Protein AF-0000000085040809 (afdb_homodimer)

Structure (mmCIF, N/CA/C/O backbone):
data_AF-0000000085040809-model_v1
#
loop_
_entity.id
_entity.type
_entity.pdbx_description
1 polymer Patatin
#
loop_
_atom_site.group_PDB
_atom_site.id
_atom_site.type_symbol
_atom_site.label_atom_id
_atom_site.label_alt_id
_atom_site.label_comp_id
_atom_site.label_asym_id
_atom_site.label_entity_id
_atom_site.label_seq_id
_atom_site.pdbx_PDB_ins_code
_atom_site.Cartn_x
_atom_site.Cartn_y
_atom_site.Cartn_z
_atom_site.occupancy
_atom_site.B_iso_or_equiv
_atom_site.auth_seq_id
_atom_site.auth_comp_id
_atom_site.auth_asym_id
_atom_site.auth_atom_id
_atom_site.pdbx_PDB_model_num
ATOM 1 N N . MET A 1 1 ? 14.812 23.672 21.594 1 83.62 1 MET A N 1
ATOM 2 C CA . MET A 1 1 ? 14.898 22.781 20.453 1 83.62 1 MET A CA 1
ATOM 3 C C . MET A 1 1 ? 14.07 21.516 20.688 1 83.62 1 MET A C 1
ATOM 5 O O . MET A 1 1 ? 14.086 20.953 21.781 1 83.62 1 MET A O 1
ATOM 9 N N . LEU A 1 2 ? 13.367 21.141 19.641 1 93.06 2 LEU A N 1
ATOM 10 C CA . LEU A 1 2 ? 12.453 20 19.75 1 93.06 2 LEU A CA 1
ATOM 11 C C . LEU A 1 2 ? 13.219 18.688 19.828 1 93.06 2 LEU A C 1
ATOM 13 O O . LEU A 1 2 ? 12.719 17.703 20.375 1 93.06 2 LEU A O 1
ATOM 17 N N . VAL A 1 3 ? 14.445 18.719 19.234 1 92.88 3 VAL A N 1
ATOM 18 C CA . VAL A 1 3 ? 15.234 17.5 19.172 1 92.88 3 VAL A CA 1
ATOM 19 C C . VAL A 1 3 ? 16.484 17.641 20.031 1 92.88 3 VAL A C 1
ATOM 21 O O . VAL A 1 3 ? 17.141 18.703 20 1 92.88 3 VAL A O 1
ATOM 24 N N . THR A 1 4 ? 16.719 16.609 20.812 1 86.19 4 THR A N 1
ATOM 25 C CA . THR A 1 4 ? 17.891 16.656 21.688 1 86.19 4 THR A CA 1
ATOM 26 C C . THR A 1 4 ? 18.625 15.312 21.688 1 86.19 4 THR A C 1
ATOM 28 O O . THR A 1 4 ? 18 14.273 21.453 1 86.19 4 THR A O 1
ATOM 31 N N . LYS A 1 5 ? 19.859 15.273 22 1 83.19 5 LYS A N 1
ATOM 32 C CA . LYS A 1 5 ? 20.672 14.055 22.078 1 83.19 5 LYS A CA 1
ATOM 33 C C . LYS A 1 5 ? 20.547 13.414 23.469 1 83.19 5 LYS A C 1
ATOM 35 O O . LYS A 1 5 ? 20.781 12.219 23.625 1 83.19 5 LYS A O 1
ATOM 40 N N . GLN A 1 6 ? 20.141 14.203 24.375 1 75.38 6 GLN A N 1
ATOM 41 C CA . GLN A 1 6 ? 20.172 13.734 25.766 1 75.38 6 GLN A CA 1
ATOM 42 C C . GLN A 1 6 ? 18.781 13.32 26.234 1 75.38 6 GLN A C 1
ATOM 44 O O . GLN A 1 6 ? 17.844 14.117 26.172 1 75.38 6 GLN A O 1
ATOM 49 N N . ALA A 1 7 ? 18.766 12 26.516 1 69.94 7 ALA A N 1
ATOM 50 C CA . ALA A 1 7 ? 17.516 11.516 27.094 1 69.94 7 ALA A CA 1
ATOM 51 C C . ALA A 1 7 ? 17.453 11.828 28.594 1 69.94 7 ALA A C 1
ATOM 53 O O . ALA A 1 7 ? 18.484 11.906 29.266 1 69.94 7 ALA A O 1
ATOM 54 N N . SER A 1 8 ? 16.266 12.289 28.953 1 70.12 8 SER A N 1
ATOM 55 C CA . SER A 1 8 ? 16.094 12.5 30.375 1 70.12 8 SER A CA 1
ATOM 56 C C . SER A 1 8 ? 15.891 11.18 31.109 1 70.12 8 SER A C 1
ATOM 58 O O . SER A 1 8 ? 15.211 10.281 30.625 1 70.12 8 SER A O 1
ATOM 60 N N . LYS A 1 9 ? 16.562 10.977 32.281 1 67.88 9 LYS A N 1
ATOM 61 C CA . LYS A 1 9 ? 16.438 9.758 33.062 1 67.88 9 LYS A CA 1
ATOM 62 C C . LYS A 1 9 ? 15.078 9.672 33.75 1 67.88 9 LYS A C 1
ATOM 64 O O . LYS A 1 9 ? 14.594 8.578 34.062 1 67.88 9 LYS A O 1
ATOM 69 N N . ASP A 1 10 ? 14.438 10.82 33.875 1 78.06 10 ASP A N 1
ATOM 70 C CA . ASP A 1 10 ? 13.227 10.828 34.688 1 78.06 10 ASP A CA 1
ATOM 71 C C . ASP A 1 10 ? 11.977 10.844 33.812 1 78.06 10 ASP A C 1
ATOM 73 O O . ASP A 1 10 ? 10.867 10.656 34.312 1 78.06 10 ASP A O 1
ATOM 77 N N . GLN A 1 11 ? 12.148 11.109 32.625 1 82.69 11 GLN A N 1
ATOM 78 C CA . GLN A 1 11 ? 11.016 11.18 31.719 1 82.69 11 GLN A CA 1
ATOM 79 C C . GLN A 1 11 ? 11.078 10.07 30.672 1 82.69 11 GLN A C 1
ATOM 81 O O . GLN A 1 11 ? 12.156 9.547 30.375 1 82.69 11 GLN A O 1
ATOM 86 N N . PRO A 1 12 ? 9.938 9.648 30.25 1 88.62 12 PRO A N 1
ATOM 87 C CA . PRO A 1 12 ? 9.961 8.664 29.156 1 88.62 12 PRO A CA 1
ATOM 88 C C . PRO A 1 12 ? 10.703 9.172 27.922 1 88.62 12 PRO A C 1
ATOM 90 O O . PRO A 1 12 ? 10.664 10.367 27.625 1 88.62 12 PRO A O 1
ATOM 93 N N . ASN A 1 13 ? 11.359 8.219 27.312 1 92.81 13 ASN A N 1
ATOM 94 C CA . ASN A 1 13 ? 11.961 8.562 26.031 1 92.81 13 ASN 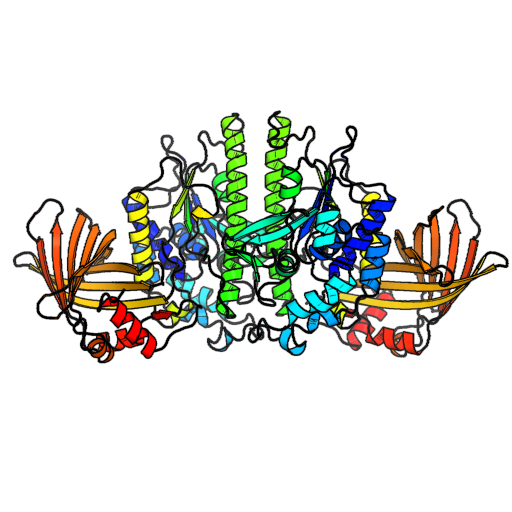A CA 1
ATOM 95 C C . ASN A 1 13 ? 10.906 8.867 24.969 1 92.81 13 ASN A C 1
ATOM 97 O O . ASN A 1 13 ? 10.062 8.023 24.672 1 92.81 13 ASN A O 1
ATOM 101 N N . ARG A 1 14 ? 10.953 10.094 24.453 1 96.5 14 ARG A N 1
ATOM 102 C CA . ARG A 1 14 ? 9.945 10.523 23.5 1 96.5 14 ARG A CA 1
ATOM 103 C C . ARG A 1 14 ? 10.516 10.555 22.078 1 96.5 14 ARG A C 1
ATOM 105 O O . ARG A 1 14 ? 11.68 10.914 21.875 1 96.5 14 ARG A O 1
ATOM 112 N N . ALA A 1 15 ? 9.695 10.109 21.188 1 98 15 ALA A N 1
ATOM 113 C CA . ALA A 1 15 ? 10.055 10.203 19.781 1 98 15 ALA A CA 1
ATOM 114 C C . ALA A 1 15 ? 9 10.969 18.984 1 98 15 ALA A C 1
ATOM 116 O O . ALA A 1 15 ? 7.809 10.883 19.297 1 98 15 ALA A O 1
ATOM 117 N N . LEU A 1 16 ? 9.445 11.75 18 1 98.75 16 LEU A N 1
ATOM 118 C CA . LEU A 1 16 ? 8.578 12.484 17.094 1 98.75 16 LEU A CA 1
ATOM 119 C C . LEU A 1 16 ? 8.555 11.82 15.719 1 98.75 16 LEU A C 1
ATOM 121 O O . LEU A 1 16 ? 9.594 11.672 15.078 1 98.75 16 LEU A O 1
ATOM 125 N N . ILE A 1 17 ? 7.402 11.375 15.312 1 98.88 17 ILE A N 1
ATOM 126 C CA . ILE A 1 17 ? 7.242 10.734 14.008 1 98.88 17 ILE A CA 1
ATOM 127 C C . ILE A 1 17 ? 6.535 11.688 13.047 1 98.88 17 ILE A C 1
ATOM 129 O O . ILE A 1 17 ? 5.379 12.047 13.266 1 98.88 17 ILE A O 1
ATOM 133 N N . LEU A 1 18 ? 7.25 12.094 12.047 1 98.81 18 LEU A N 1
ATOM 134 C CA . LEU A 1 18 ? 6.723 12.969 11.008 1 98.81 18 LEU A CA 1
ATOM 135 C C . LEU A 1 18 ? 6.301 12.156 9.781 1 98.81 18 LEU A C 1
ATOM 137 O O . LEU A 1 18 ? 7.121 11.891 8.898 1 98.81 18 LEU A O 1
ATOM 141 N N . ALA A 1 19 ? 5.004 11.82 9.711 1 98.56 19 ALA A N 1
ATOM 142 C CA . ALA A 1 19 ? 4.449 11.016 8.625 1 98.56 19 ALA A CA 1
ATOM 143 C C . ALA A 1 19 ? 4.465 11.781 7.305 1 98.56 19 ALA A C 1
ATOM 145 O O . ALA A 1 19 ? 4.648 13 7.289 1 98.56 19 ALA A O 1
ATOM 146 N N . GLY A 1 20 ? 4.277 11.031 6.238 1 96.5 20 GLY A N 1
ATOM 147 C CA . GLY A 1 20 ? 4.156 11.68 4.941 1 96.5 20 GLY A CA 1
ATOM 148 C C . GLY A 1 20 ? 2.893 12.508 4.809 1 96.5 20 GLY A C 1
ATOM 149 O O . GLY A 1 20 ? 2.109 12.609 5.754 1 96.5 20 GLY A O 1
ATOM 150 N N . GLY A 1 21 ? 2.771 13.148 3.658 1 92.75 21 GLY A N 1
ATOM 151 C CA . GLY A 1 21 ? 1.613 13.992 3.414 1 92.75 21 GLY A CA 1
ATOM 152 C C . GLY A 1 21 ? 1.82 14.977 2.277 1 92.75 21 GLY A C 1
ATOM 153 O O . GLY A 1 21 ? 1.081 15.953 2.152 1 92.75 21 GLY A O 1
ATOM 154 N N . GLY A 1 22 ? 2.766 14.703 1.504 1 89 22 GLY A N 1
ATOM 155 C CA . GLY A 1 22 ? 3.031 15.625 0.409 1 89 22 GLY A CA 1
ATOM 156 C C . GLY A 1 22 ? 3.467 17 0.877 1 89 22 GLY A C 1
ATOM 157 O O . GLY A 1 22 ? 4.27 17.125 1.806 1 89 22 GLY A O 1
ATOM 158 N N . MET A 1 23 ? 2.969 17.984 0.225 1 89.12 23 MET A N 1
ATOM 159 C CA . MET A 1 23 ? 3.354 19.359 0.549 1 89.12 23 MET A CA 1
ATOM 160 C C . MET A 1 23 ? 2.52 19.891 1.704 1 89.12 23 MET A C 1
ATOM 162 O O . MET A 1 23 ? 2.873 20.906 2.312 1 89.12 23 MET A O 1
ATOM 166 N N . ARG A 1 24 ? 1.531 19.266 2.006 1 93.19 24 ARG A N 1
ATOM 167 C CA . ARG A 1 24 ? 0.658 19.766 3.061 1 93.19 24 ARG A CA 1
ATOM 168 C C . ARG A 1 24 ? 1.264 19.531 4.438 1 93.19 24 ARG A C 1
ATOM 170 O O . ARG A 1 24 ? 0.654 19.859 5.457 1 93.19 24 ARG A O 1
ATOM 177 N N . VAL A 1 25 ? 2.512 19.047 4.457 1 96.88 25 VAL A N 1
ATOM 178 C CA . VAL A 1 25 ? 3.186 18.766 5.723 1 96.88 25 VAL A CA 1
ATOM 179 C C . VAL A 1 25 ? 3.639 20.078 6.355 1 96.88 25 VAL A C 1
ATOM 181 O O . VAL A 1 25 ? 4.195 20.094 7.457 1 96.88 25 VAL A O 1
ATOM 184 N N . ALA A 1 26 ? 3.385 21.25 5.695 1 97.94 26 ALA A N 1
ATOM 185 C CA . ALA A 1 26 ? 3.477 22.516 6.422 1 97.94 26 ALA A CA 1
ATOM 186 C C . ALA A 1 26 ? 2.637 22.469 7.695 1 97.94 26 ALA A C 1
ATOM 188 O O . ALA A 1 26 ? 2.99 23.094 8.695 1 97.94 26 ALA A O 1
ATOM 189 N N . TYR A 1 27 ? 1.578 21.719 7.648 1 98.62 27 TYR A N 1
ATOM 190 C CA . TYR A 1 27 ? 0.715 21.422 8.789 1 98.62 27 TYR A CA 1
ATOM 191 C C . TYR A 1 27 ? 1.533 20.969 9.984 1 98.62 27 TYR A C 1
ATOM 193 O O . TYR A 1 27 ? 1.282 21.391 11.117 1 98.62 27 TYR A O 1
ATOM 201 N N . GLN A 1 28 ? 2.531 20.156 9.789 1 98.81 28 GLN A N 1
ATOM 202 C CA . GLN A 1 28 ? 3.346 19.562 10.844 1 98.81 28 GLN A CA 1
ATOM 203 C C . GLN A 1 28 ? 4.125 20.641 11.602 1 98.81 28 GLN A C 1
ATOM 205 O O . GLN A 1 28 ? 4.355 20.516 12.805 1 98.81 28 GLN A O 1
ATOM 210 N N . SER A 1 29 ? 4.504 21.688 10.891 1 98.5 29 SER A N 1
ATOM 211 C CA . SER A 1 29 ? 5.289 22.734 11.547 1 98.5 29 SER A CA 1
ATOM 212 C C . SER A 1 29 ? 4.457 23.484 12.57 1 98.5 29 SER A C 1
ATOM 214 O O . SER A 1 29 ? 4.977 23.906 13.609 1 98.5 29 SER A O 1
ATOM 216 N N . GLY A 1 30 ? 3.164 23.656 12.266 1 98.62 30 GLY A N 1
ATOM 217 C CA . GLY A 1 30 ? 2.283 24.219 13.273 1 98.62 30 GLY A CA 1
ATOM 218 C C . GLY A 1 30 ? 2.139 23.328 14.5 1 98.62 30 GLY A C 1
ATOM 219 O O . GLY A 1 30 ? 2.145 23.828 15.633 1 98.62 30 GLY A O 1
ATOM 220 N N . VAL A 1 31 ? 2.018 22.047 14.273 1 98.81 31 VAL A N 1
ATOM 221 C CA . VAL A 1 31 ? 1.93 21.094 15.375 1 98.81 31 VAL A CA 1
ATOM 222 C C . VAL A 1 31 ? 3.205 21.156 16.203 1 98.81 31 VAL A C 1
ATOM 224 O O . VAL A 1 31 ? 3.145 21.188 17.438 1 98.81 31 VAL A O 1
ATOM 227 N N . MET A 1 32 ? 4.328 21.203 15.539 1 98.75 32 MET A N 1
ATOM 228 C CA . MET A 1 32 ? 5.621 21.234 16.219 1 98.75 32 MET A CA 1
ATOM 229 C C . MET A 1 32 ? 5.77 22.484 17.062 1 98.75 32 MET A C 1
ATOM 231 O O . MET A 1 32 ? 6.355 22.438 18.156 1 98.75 32 MET A O 1
ATOM 235 N N . LYS A 1 33 ? 5.281 23.594 16.578 1 97.69 33 LYS A N 1
ATOM 236 C CA . LYS A 1 33 ? 5.324 24.828 17.359 1 97.69 33 LYS A CA 1
ATOM 237 C C . LYS A 1 33 ? 4.566 24.672 18.672 1 97.69 33 LYS A C 1
ATOM 239 O O . LYS A 1 33 ? 5.059 25.078 19.719 1 97.69 33 LYS A O 1
ATOM 244 N N . ALA A 1 34 ? 3.377 24.125 18.578 1 97.75 34 ALA A N 1
ATOM 245 C CA . ALA A 1 34 ? 2.594 23.891 19.781 1 97.75 34 ALA A CA 1
ATOM 246 C C . ALA A 1 34 ? 3.324 22.938 20.734 1 97.75 34 ALA A C 1
ATOM 248 O O . ALA A 1 34 ? 3.305 23.141 21.953 1 97.75 34 ALA A O 1
ATOM 249 N N . MET A 1 35 ? 3.957 21.922 20.203 1 97.69 35 MET A N 1
ATOM 250 C CA . MET A 1 35 ? 4.703 20.969 21.016 1 97.69 35 MET A CA 1
ATOM 251 C C . MET A 1 35 ? 5.859 21.641 21.734 1 97.69 35 MET A C 1
ATOM 253 O O . MET A 1 35 ? 6.109 21.375 22.906 1 97.69 35 MET A O 1
ATOM 257 N N . GLU A 1 36 ? 6.527 22.453 21.016 1 95.19 36 GLU A N 1
ATOM 258 C CA . GLU A 1 36 ? 7.633 23.203 21.609 1 95.19 36 GLU A CA 1
ATOM 259 C C . GLU A 1 36 ? 7.148 24.047 22.781 1 95.19 36 GLU A C 1
ATOM 261 O O . GLU A 1 36 ? 7.801 24.109 23.828 1 95.19 36 GLU A O 1
ATOM 266 N N . GLU A 1 37 ? 6.055 24.703 22.609 1 93.81 37 GLU A N 1
ATOM 267 C CA . GLU A 1 37 ? 5.5 25.578 23.641 1 93.81 37 GLU A CA 1
ATOM 268 C C . GLU A 1 37 ? 5.047 24.781 24.859 1 93.81 37 GLU A C 1
ATOM 270 O O . GLU A 1 37 ? 4.988 25.312 25.969 1 93.81 37 GLU A O 1
ATOM 275 N N . GLU A 1 38 ? 4.691 23.531 24.641 1 93.19 38 GLU A N 1
ATOM 276 C CA . GLU A 1 38 ? 4.309 22.656 25.75 1 93.19 38 GLU A CA 1
ATOM 277 C C . GLU A 1 38 ? 5.535 22.062 26.438 1 93.19 38 GLU A C 1
ATOM 279 O O . GLU A 1 38 ? 5.406 21.266 27.375 1 93.19 38 GLU A O 1
ATOM 284 N N . GLY A 1 39 ? 6.699 22.312 25.906 1 92 39 GLY A N 1
ATOM 285 C CA . GLY A 1 39 ? 7.941 21.859 26.516 1 92 39 GLY A CA 1
ATOM 286 C C . GLY A 1 39 ? 8.336 20.453 26.109 1 92 39 GLY A C 1
ATOM 287 O O . GLY A 1 39 ? 9.164 19.828 26.766 1 92 39 GLY A O 1
ATOM 288 N N . LEU A 1 40 ? 7.781 19.922 25.109 1 94.19 40 LEU A N 1
ATOM 289 C CA . LEU A 1 40 ? 8.148 18.594 24.641 1 94.19 40 LEU A CA 1
ATOM 290 C C . LEU A 1 40 ? 9.531 18.609 23.984 1 94.19 40 LEU A C 1
ATOM 292 O O . LEU A 1 40 ? 9.883 19.562 23.281 1 94.19 40 LEU A O 1
ATOM 296 N N . VAL A 1 41 ? 10.289 17.594 24.344 1 94.56 41 VAL A N 1
ATOM 297 C CA . VAL A 1 41 ? 11.594 17.359 23.734 1 94.56 41 VAL A CA 1
ATOM 298 C C . VAL A 1 41 ? 11.711 15.898 23.312 1 94.56 41 VAL A C 1
ATOM 300 O O . VAL A 1 41 ? 11.25 15 24.016 1 94.56 41 VAL A O 1
ATOM 303 N N . PHE A 1 42 ? 12.359 15.719 22.172 1 96.62 42 PHE A N 1
ATOM 304 C CA . PHE A 1 42 ? 12.367 14.375 21.609 1 96.62 42 PHE A CA 1
ATOM 305 C C . PHE A 1 42 ? 13.789 13.859 21.453 1 96.62 42 PHE A C 1
ATOM 307 O O . PHE A 1 42 ? 14.664 14.578 20.953 1 96.62 42 PHE A O 1
ATOM 314 N N . CYS A 1 43 ? 13.969 12.633 21.812 1 95 43 CYS A N 1
ATOM 315 C CA . CYS A 1 43 ? 15.289 12.016 21.734 1 95 43 CYS A CA 1
ATOM 316 C C . CYS A 1 43 ? 15.469 11.266 20.422 1 95 43 CYS A C 1
ATOM 318 O O . CYS A 1 43 ? 16.547 10.766 20.125 1 95 43 CYS A O 1
ATOM 320 N N . HIS A 1 44 ? 14.422 11.203 19.656 1 96.75 44 HIS A N 1
ATOM 321 C CA . HIS A 1 44 ? 14.461 10.641 18.297 1 96.75 44 HIS A CA 1
ATOM 322 C C . HIS A 1 44 ? 13.359 11.227 17.422 1 96.75 44 HIS A C 1
ATOM 324 O O . HIS A 1 44 ? 12.242 11.461 17.906 1 96.75 44 HIS A O 1
ATOM 330 N N . THR A 1 45 ? 13.688 11.469 16.188 1 98.44 45 THR A N 1
ATOM 331 C CA . THR A 1 45 ? 12.711 11.922 15.195 1 98.44 45 THR A CA 1
ATOM 332 C C . THR A 1 45 ? 12.883 11.164 13.883 1 98.44 45 THR A C 1
ATOM 334 O O . THR A 1 45 ? 14 10.922 13.438 1 98.44 45 THR A O 1
ATOM 337 N N . ASP A 1 46 ? 11.797 10.727 13.344 1 98.75 46 ASP A N 1
ATOM 338 C CA . ASP A 1 46 ? 11.828 10.062 12.039 1 98.75 46 ASP A CA 1
ATOM 339 C C . ASP A 1 46 ? 10.891 10.75 11.055 1 98.75 46 ASP A C 1
ATOM 341 O O . ASP A 1 46 ? 9.797 11.172 11.422 1 98.75 46 ASP A O 1
ATOM 345 N N . GLY A 1 47 ? 11.336 10.922 9.805 1 98.69 47 GLY A N 1
ATOM 346 C CA . GLY A 1 47 ? 10.516 11.492 8.75 1 98.69 47 GLY A CA 1
ATOM 347 C C . GLY A 1 47 ? 10.344 10.57 7.559 1 98.69 47 GLY A C 1
ATOM 348 O O . GLY A 1 47 ? 11.281 9.875 7.164 1 98.69 47 GLY A O 1
ATOM 349 N N . ALA A 1 48 ? 9.156 10.539 6.992 1 98.38 48 ALA A N 1
ATOM 350 C CA . ALA A 1 48 ? 8.852 9.789 5.781 1 98.38 48 ALA A CA 1
ATOM 351 C C . ALA A 1 48 ? 8.164 10.664 4.742 1 98.38 48 ALA A C 1
ATOM 353 O O . ALA A 1 48 ? 7.324 11.5 5.086 1 98.38 48 ALA A O 1
ATOM 354 N N . SER A 1 49 ? 8.477 10.484 3.43 1 96.88 49 SER A N 1
ATOM 355 C CA . SER A 1 49 ? 7.867 11.25 2.348 1 96.88 49 SER A CA 1
ATOM 356 C C . SER A 1 49 ? 7.922 12.75 2.629 1 96.88 49 SER A C 1
ATOM 358 O O . SER A 1 49 ? 8.984 13.289 2.934 1 96.88 49 SER A O 1
ATOM 360 N N . GLY A 1 50 ? 6.844 13.438 2.604 1 96 50 GLY A N 1
ATOM 361 C CA . GLY A 1 50 ? 6.84 14.859 2.9 1 96 50 GLY A CA 1
ATOM 362 C C . GLY A 1 50 ? 7.391 15.188 4.273 1 96 50 GLY A C 1
ATOM 363 O O . GLY A 1 50 ? 7.969 16.25 4.48 1 96 50 GLY A O 1
ATOM 364 N N . GLY A 1 51 ? 7.258 14.297 5.215 1 98.12 51 GLY A N 1
ATOM 365 C CA . GLY A 1 51 ? 7.793 14.477 6.555 1 98.12 51 GLY A CA 1
ATOM 366 C C . GLY A 1 51 ? 9.305 14.609 6.578 1 98.12 51 GLY A C 1
ATOM 367 O O . GLY A 1 51 ? 9.875 15.133 7.543 1 98.12 51 GLY A O 1
ATOM 368 N N . ILE A 1 52 ? 9.953 14.156 5.543 1 98.25 52 ILE A N 1
ATOM 369 C CA . ILE A 1 52 ? 11.406 14.234 5.449 1 98.25 52 ILE A CA 1
ATOM 370 C C . ILE A 1 52 ? 11.844 15.695 5.391 1 98.25 52 ILE A C 1
ATOM 372 O O . ILE A 1 52 ? 12.891 16.062 5.934 1 98.25 52 ILE A O 1
ATOM 376 N N . PHE A 1 53 ? 11.047 16.562 4.762 1 97.69 53 PHE A N 1
ATOM 377 C CA . PHE A 1 53 ? 11.391 17.984 4.707 1 97.69 53 PHE A CA 1
ATOM 378 C C . PHE A 1 53 ? 11.5 18.562 6.109 1 97.69 53 PHE A C 1
ATOM 380 O O . PHE A 1 53 ? 12.492 19.234 6.438 1 97.69 53 PHE A O 1
ATOM 387 N N . ASN A 1 54 ? 10.508 18.328 6.914 1 98.62 54 ASN A N 1
ATOM 388 C CA . ASN A 1 54 ? 10.523 18.828 8.281 1 98.62 54 ASN A CA 1
ATOM 389 C C . ASN A 1 54 ? 11.617 18.156 9.109 1 98.62 54 ASN A C 1
ATOM 391 O O . ASN A 1 54 ? 12.312 18.828 9.883 1 98.62 54 ASN A O 1
ATOM 395 N N . ALA A 1 55 ? 11.766 16.844 8.961 1 98.69 55 ALA A N 1
ATOM 396 C CA . ALA A 1 55 ? 12.812 16.125 9.672 1 98.69 55 ALA A CA 1
ATOM 397 C C . ALA A 1 55 ? 14.195 16.656 9.305 1 98.69 55 ALA A C 1
ATOM 399 O O . ALA A 1 55 ? 15.062 16.797 10.172 1 98.69 55 ALA A O 1
ATOM 400 N N . ALA A 1 56 ? 14.359 16.906 8.016 1 98.56 56 ALA A N 1
ATOM 401 C CA . ALA A 1 56 ? 15.648 17.391 7.543 1 98.56 56 ALA A CA 1
ATOM 402 C C . ALA A 1 56 ? 15.938 18.781 8.094 1 98.56 56 ALA A C 1
ATOM 404 O O . ALA A 1 56 ? 17.078 19.109 8.445 1 98.56 56 ALA A O 1
ATOM 405 N N . MET A 1 57 ? 14.945 19.625 8.141 1 98.44 57 MET A N 1
ATOM 406 C CA . MET A 1 57 ? 15.141 20.953 8.711 1 98.44 57 MET A CA 1
ATOM 407 C C . MET A 1 57 ? 15.445 20.875 10.203 1 98.44 57 MET A C 1
ATOM 409 O O . MET A 1 57 ? 16.312 21.578 10.703 1 98.44 57 MET A O 1
ATOM 413 N N . LEU A 1 58 ? 14.766 20 10.922 1 98.25 58 LEU A N 1
ATOM 414 C CA . LEU A 1 58 ? 15.094 19.766 12.32 1 98.25 58 LEU A CA 1
ATOM 415 C C . LEU A 1 58 ? 16.531 19.266 12.469 1 98.25 58 LEU A C 1
ATOM 417 O O . LEU A 1 58 ? 17.266 19.734 13.336 1 98.25 58 LEU A O 1
ATOM 421 N N . ALA A 1 59 ? 16.906 18.344 11.617 1 98 59 ALA A N 1
ATOM 422 C CA . ALA A 1 59 ? 18.25 17.75 11.656 1 98 59 ALA A CA 1
ATOM 423 C C . ALA A 1 59 ? 19.312 18.797 11.336 1 98 59 ALA A C 1
ATOM 425 O O . ALA A 1 59 ? 20.5 18.609 11.641 1 98 59 ALA A O 1
ATOM 426 N N . SER A 1 60 ? 18.906 19.844 10.672 1 97.12 60 SER A N 1
ATOM 427 C CA . SER A 1 60 ? 19.812 20.938 10.328 1 97.12 60 SER A CA 1
ATOM 428 C C . SER A 1 60 ? 19.922 21.938 11.477 1 97.12 60 SER A C 1
ATOM 430 O O . SER A 1 60 ? 20.594 22.969 11.344 1 97.12 60 SER A O 1
ATOM 432 N N . GLY A 1 61 ? 19.234 21.703 12.5 1 94.94 61 GLY A N 1
ATOM 433 C CA . GLY A 1 61 ? 19.359 22.531 13.688 1 94.94 61 GLY A CA 1
ATOM 434 C C . GLY A 1 61 ? 18.453 23.75 13.672 1 94.94 61 GLY A C 1
ATOM 435 O O . GLY A 1 61 ? 18.641 24.688 14.445 1 94.94 61 GLY A O 1
ATOM 436 N N . TYR A 1 62 ? 17.469 23.75 12.883 1 95.94 62 TYR A N 1
ATOM 437 C CA . TYR A 1 62 ? 16.594 24.906 12.781 1 95.94 62 TYR A CA 1
ATOM 438 C C . TYR A 1 62 ? 15.539 24.891 13.891 1 95.94 62 TYR A C 1
ATOM 440 O O . TYR A 1 62 ? 14.953 23.844 14.18 1 95.94 62 TYR A O 1
ATOM 448 N N . PRO A 1 63 ? 15.344 26.062 14.516 1 95 63 PRO A N 1
ATOM 449 C CA . PRO A 1 63 ? 14.172 26.172 15.391 1 95 63 PRO A CA 1
ATOM 450 C C . PRO A 1 63 ? 12.852 26.062 14.625 1 95 63 PRO A C 1
ATOM 452 O O . PRO A 1 63 ? 12.805 26.344 13.422 1 95 63 PRO A O 1
ATOM 455 N N . VAL A 1 64 ? 11.828 25.688 15.32 1 97.25 64 VAL A N 1
ATOM 456 C CA . VAL A 1 64 ? 10.531 25.453 14.688 1 97.25 64 VAL A CA 1
ATOM 457 C C . VAL A 1 64 ? 10.047 26.734 14.023 1 97.25 64 VAL A C 1
ATOM 459 O O . VAL A 1 64 ? 9.422 26.688 12.961 1 97.25 64 VAL A O 1
ATOM 462 N N . GLU A 1 65 ? 10.32 27.859 14.633 1 95.44 65 GLU A N 1
ATOM 463 C CA . GLU A 1 65 ? 9.906 29.141 14.062 1 95.44 65 GLU A CA 1
ATOM 464 C C . GLU A 1 65 ? 10.5 29.344 12.672 1 95.44 65 GLU A C 1
ATOM 466 O O . GLU A 1 65 ? 9.82 29.844 11.773 1 95.44 65 GLU A O 1
ATOM 471 N N . ASN A 1 66 ? 11.742 29 12.523 1 96.69 66 ASN A N 1
ATOM 472 C CA . ASN A 1 66 ? 12.391 29.094 11.219 1 96.69 66 ASN A CA 1
ATOM 473 C C . ASN A 1 66 ? 11.758 28.141 10.203 1 96.69 66 ASN A C 1
ATOM 475 O O . ASN A 1 66 ? 11.609 28.484 9.031 1 96.69 66 ASN A O 1
ATOM 479 N N . ILE A 1 67 ? 11.445 26.969 10.648 1 98.19 67 ILE A N 1
ATOM 480 C CA . ILE A 1 67 ? 10.812 25.984 9.781 1 98.19 67 ILE A CA 1
ATOM 481 C C . ILE A 1 67 ? 9.484 26.516 9.258 1 98.19 67 ILE A C 1
ATOM 483 O O . ILE A 1 67 ? 9.195 26.422 8.062 1 98.19 67 ILE A O 1
ATOM 487 N N . MET A 1 68 ? 8.688 27.078 10.133 1 97.94 68 MET A N 1
ATOM 488 C CA . MET A 1 68 ? 7.414 27.672 9.734 1 97.94 68 MET A CA 1
ATOM 489 C C . MET A 1 68 ? 7.621 28.781 8.695 1 97.94 68 MET A C 1
ATOM 491 O O . MET A 1 68 ? 6.895 28.844 7.703 1 97.94 68 MET A O 1
ATOM 495 N N . GLU A 1 69 ? 8.578 29.609 8.938 1 97.25 69 GLU A N 1
ATOM 496 C CA . GLU A 1 69 ? 8.844 30.703 8.008 1 97.25 69 GLU A CA 1
ATOM 497 C C . GLU A 1 69 ? 9.266 30.188 6.641 1 97.25 69 GLU A C 1
ATOM 499 O O . GLU A 1 69 ? 8.891 30.75 5.613 1 97.25 69 GLU A O 1
ATOM 504 N N . LYS A 1 70 ? 10.086 29.172 6.633 1 97.88 70 LYS A N 1
ATOM 505 C CA . LYS A 1 70 ? 10.531 28.578 5.375 1 97.88 70 LYS A CA 1
ATOM 506 C C . LYS A 1 70 ? 9.352 28.031 4.578 1 97.88 70 LYS A C 1
ATOM 508 O O . LYS A 1 70 ? 9.312 28.141 3.352 1 97.88 70 LYS A O 1
ATOM 513 N N . TRP A 1 71 ? 8.391 27.422 5.23 1 97.75 71 TRP A N 1
ATOM 514 C CA . TRP A 1 71 ? 7.195 26.953 4.539 1 97.75 71 TRP A CA 1
ATOM 515 C C . TRP A 1 71 ? 6.391 28.125 3.986 1 97.75 71 TRP A C 1
ATOM 517 O O . TRP A 1 71 ? 5.918 28.078 2.848 1 97.75 71 TRP A O 1
ATOM 527 N N . LYS A 1 72 ? 6.246 29.156 4.793 1 96.38 72 LYS A N 1
ATOM 528 C CA . LYS A 1 72 ? 5.43 30.297 4.398 1 96.38 72 LYS A CA 1
ATOM 529 C C . LYS A 1 72 ? 6.008 30.984 3.164 1 96.38 72 LYS A C 1
ATOM 531 O O . LYS A 1 72 ? 5.262 31.531 2.344 1 96.38 72 LYS A O 1
ATOM 536 N N . THR A 1 73 ? 7.25 30.938 2.994 1 95.94 73 THR A N 1
ATOM 537 C CA . THR A 1 73 ? 7.898 31.703 1.939 1 95.94 73 THR A CA 1
ATOM 538 C C . THR A 1 73 ? 8.258 30.812 0.758 1 95.94 73 THR A C 1
ATOM 540 O O . THR A 1 73 ? 8.836 31.281 -0.226 1 95.94 73 THR A O 1
ATOM 543 N N . LEU A 1 74 ? 7.945 29.578 0.814 1 95.06 74 LEU A N 1
ATOM 544 C CA . LEU A 1 74 ? 8.25 28.641 -0.269 1 95.06 74 LEU A CA 1
ATOM 545 C C . LEU A 1 74 ? 7.379 28.922 -1.488 1 95.06 74 LEU A C 1
ATOM 547 O O . LEU A 1 74 ? 6.176 29.172 -1.354 1 95.06 74 LEU A O 1
ATOM 551 N N . ASN A 1 75 ? 7.992 28.984 -2.668 1 91.19 75 ASN A N 1
ATOM 552 C CA . ASN A 1 75 ? 7.246 28.922 -3.92 1 91.19 75 ASN A CA 1
ATOM 553 C C . ASN A 1 75 ? 6.914 27.484 -4.316 1 91.19 75 ASN A C 1
ATOM 555 O O . ASN A 1 75 ? 7.785 26.75 -4.785 1 91.19 75 ASN A O 1
ATOM 559 N N . PHE A 1 76 ? 5.699 27.141 -4.238 1 88.5 76 PHE A N 1
ATOM 560 C CA . PHE A 1 76 ? 5.285 25.75 -4.418 1 88.5 76 PHE A CA 1
ATOM 561 C C . PHE A 1 76 ? 5.406 25.328 -5.879 1 88.5 76 PHE A C 1
ATOM 563 O O . PHE A 1 76 ? 5.387 24.141 -6.195 1 88.5 76 PHE A O 1
ATOM 570 N N . ASN A 1 77 ? 5.531 26.25 -6.742 1 82.69 77 ASN A N 1
ATOM 571 C CA . ASN A 1 77 ? 5.754 25.938 -8.148 1 82.69 77 ASN A CA 1
ATOM 572 C C . ASN A 1 77 ? 7.094 25.234 -8.359 1 82.69 77 ASN A C 1
ATOM 574 O O . ASN A 1 77 ? 7.332 24.641 -9.414 1 82.69 77 ASN A O 1
ATOM 578 N N . HIS A 1 78 ? 7.887 25.406 -7.383 1 80.19 78 HIS A N 1
ATOM 579 C CA . HIS A 1 78 ? 9.195 24.766 -7.48 1 80.19 78 HIS A CA 1
ATOM 580 C C . HIS A 1 78 ? 9.07 23.25 -7.418 1 80.19 78 HIS A C 1
ATOM 582 O O . HIS A 1 78 ? 10 22.531 -7.793 1 80.19 78 HIS A O 1
ATOM 588 N N . PHE A 1 79 ? 7.941 22.828 -6.879 1 75.12 79 PHE A N 1
ATOM 589 C CA . PHE A 1 79 ? 7.727 21.391 -6.848 1 75.12 79 PHE A CA 1
ATOM 590 C C . PHE A 1 79 ? 7.344 20.875 -8.227 1 75.12 79 PHE A C 1
ATOM 592 O O . PHE A 1 79 ? 7.477 19.672 -8.508 1 75.12 79 PHE A O 1
ATOM 599 N N . THR A 1 80 ? 6.586 21.688 -9.078 1 62.75 80 THR A N 1
ATOM 600 C CA . THR A 1 80 ? 5.922 21.312 -10.32 1 62.75 80 THR A CA 1
ATOM 601 C C . THR A 1 80 ? 6.906 21.328 -11.484 1 62.75 80 THR A C 1
ATOM 603 O O . THR A 1 80 ? 6.559 20.938 -12.602 1 62.75 80 THR A O 1
ATOM 606 N N . SER A 1 81 ? 8.078 22.125 -11.477 1 50 81 SER A N 1
ATOM 607 C CA . SER A 1 81 ? 8.766 21.875 -12.742 1 50 81 SER A CA 1
ATOM 608 C C . SER A 1 81 ? 8.57 20.422 -13.188 1 50 81 SER A C 1
ATOM 610 O O . SER A 1 81 ? 9.016 20.047 -14.273 1 50 81 SER A O 1
ATOM 612 N N . PHE A 1 82 ? 8.016 19.734 -12.375 1 44.38 82 PHE A N 1
ATOM 613 C CA . PHE A 1 82 ? 7.801 18.297 -12.461 1 44.38 82 PHE A CA 1
ATOM 614 C C . PHE A 1 82 ? 6.691 17.984 -13.453 1 44.38 82 PHE A C 1
ATOM 616 O O . PHE A 1 82 ? 6.848 17.109 -14.312 1 44.38 82 PHE A O 1
ATOM 623 N N . ILE A 1 83 ? 5.246 17.891 -12.914 1 43.25 83 ILE A N 1
ATOM 624 C CA . ILE A 1 83 ? 4.109 17.406 -13.688 1 43.25 83 ILE A CA 1
ATOM 625 C C . ILE A 1 83 ? 3.525 18.547 -14.516 1 43.25 83 ILE A C 1
ATOM 627 O O . ILE A 1 83 ? 3.051 19.547 -13.961 1 43.25 83 ILE A O 1
ATOM 631 N N . LYS A 1 84 ? 3.875 18.969 -15.578 1 41.84 84 LYS A N 1
ATOM 632 C CA . LYS A 1 84 ? 2.955 19.844 -16.312 1 41.84 84 LYS A CA 1
ATOM 633 C C . LYS A 1 84 ? 1.516 19.625 -15.852 1 41.84 84 LYS A C 1
ATOM 635 O O . LYS A 1 84 ? 1.024 18.484 -15.852 1 41.84 84 LYS A O 1
ATOM 640 N N . LEU A 1 85 ? 0.87 20.609 -15.047 1 40.38 85 LEU A N 1
ATOM 641 C CA . LEU A 1 85 ? -0.464 20.625 -14.453 1 40.38 85 LEU A CA 1
ATOM 642 C C . LEU A 1 85 ? -1.412 19.719 -15.227 1 40.38 85 LEU A C 1
ATOM 644 O O . LEU A 1 85 ? -2.305 19.094 -14.633 1 40.38 85 LEU A O 1
ATOM 648 N N . LYS A 1 86 ? -1.544 20.031 -16.5 1 38.84 86 LYS A N 1
ATOM 649 C CA . LYS A 1 86 ? -2.43 19.281 -17.391 1 38.84 86 LYS A CA 1
ATOM 650 C C . LYS A 1 86 ? -2.098 17.797 -17.375 1 38.84 86 LYS A C 1
ATOM 652 O O . LYS A 1 86 ? -2.969 16.953 -17.625 1 38.84 86 LYS A O 1
ATOM 657 N N . GLU A 1 87 ? -0.895 17.625 -17.188 1 39.84 87 GLU A N 1
ATOM 658 C CA . GLU A 1 87 ? -0.399 16.266 -17.312 1 39.84 87 GLU A CA 1
ATOM 659 C C . GLU A 1 87 ? -0.525 15.508 -16 1 39.84 87 GLU A C 1
ATOM 661 O O . GLU A 1 87 ? -0.323 14.289 -15.945 1 39.84 87 GLU A O 1
ATOM 666 N N . TYR A 1 88 ? -0.451 16.203 -14.891 1 40.91 88 TYR A N 1
ATOM 667 C CA . TYR A 1 88 ? -0.815 15.578 -13.625 1 40.91 88 TYR A CA 1
ATOM 668 C C . TYR A 1 88 ? -2.078 14.734 -13.781 1 40.91 88 TYR A C 1
ATOM 670 O O . TYR A 1 88 ? -2.262 13.75 -13.07 1 40.91 88 TYR A O 1
ATOM 678 N N . PHE A 1 89 ? -2.924 15.266 -14.562 1 37.34 89 PHE A N 1
ATOM 679 C CA . PHE A 1 89 ? -4.203 14.594 -14.773 1 37.34 89 PHE A CA 1
ATOM 680 C C . PHE A 1 89 ? -4.07 13.492 -15.812 1 37.34 89 PHE A C 1
ATOM 682 O O . PHE A 1 89 ? -5.059 12.836 -16.156 1 37.34 89 PHE A O 1
ATOM 689 N N . ARG A 1 90 ? -2.914 13.688 -16.516 1 37.59 90 ARG A N 1
ATOM 690 C CA . ARG A 1 90 ? -2.711 12.594 -17.453 1 37.59 90 ARG A CA 1
ATOM 691 C C . ARG A 1 90 ? -1.558 11.695 -17.031 1 37.59 90 ARG A C 1
ATOM 693 O O . ARG A 1 90 ? -0.431 11.852 -17.5 1 37.59 90 ARG A O 1
ATOM 700 N N . PRO A 1 91 ? -1.663 11.086 -16.016 1 38.91 91 PRO A N 1
ATOM 701 C CA . PRO A 1 91 ? -0.561 10.453 -15.281 1 38.91 91 PRO A CA 1
ATOM 702 C C . PRO A 1 91 ? 0.359 9.641 -16.188 1 38.91 91 PRO A C 1
ATOM 704 O O . PRO A 1 91 ? 1.507 9.375 -15.828 1 38.91 91 PRO A O 1
ATOM 707 N N . TRP A 1 92 ? -0.041 8.93 -17.203 1 35.56 92 TRP A N 1
ATOM 708 C CA . TRP A 1 92 ? 0.679 7.805 -17.797 1 35.56 92 TRP A CA 1
ATOM 709 C C . TRP A 1 92 ? 1.815 8.297 -18.688 1 35.56 92 TRP A C 1
ATOM 711 O O . TRP A 1 92 ? 2.645 7.504 -19.141 1 35.56 92 TRP A O 1
ATOM 721 N N . ASN A 1 93 ? 1.584 9.32 -19.422 1 37.06 93 ASN A N 1
ATOM 722 C CA . ASN A 1 93 ? 2.721 9.734 -20.25 1 37.06 93 ASN A CA 1
ATOM 723 C C . ASN A 1 93 ? 3.801 10.406 -19.406 1 37.06 93 ASN A C 1
ATOM 725 O O . ASN A 1 93 ? 4.559 11.242 -19.906 1 37.06 93 ASN A O 1
ATOM 729 N N . LEU A 1 94 ? 3.695 10.227 -18.234 1 35.03 94 LEU A N 1
ATOM 730 C CA . LEU A 1 94 ? 4.535 11.086 -17.406 1 35.03 94 LEU A CA 1
ATOM 731 C C . LEU A 1 94 ? 6 10.664 -17.5 1 35.03 94 LEU A C 1
ATOM 733 O O . LEU A 1 94 ? 6.371 9.586 -17.031 1 35.03 94 LEU A O 1
ATOM 737 N N . ARG A 1 95 ? 6.66 11.078 -18.469 1 35.69 95 ARG A N 1
ATOM 738 C CA . ARG A 1 95 ? 8.117 11.078 -18.328 1 35.69 95 ARG A CA 1
ATOM 739 C C . ARG A 1 95 ? 8.523 11.508 -16.922 1 35.69 95 ARG A C 1
ATOM 741 O O . ARG A 1 95 ? 8.125 12.57 -16.453 1 35.69 95 ARG A O 1
ATOM 748 N N . ALA A 1 96 ? 8.938 10.578 -16.094 1 40.06 96 ALA A N 1
ATOM 749 C CA . ALA A 1 96 ? 9.586 10.688 -14.797 1 40.06 96 ALA A CA 1
ATOM 750 C C . ALA A 1 96 ? 10.469 11.93 -14.727 1 40.06 96 ALA A C 1
ATOM 752 O O . ALA A 1 96 ? 11.266 12.078 -13.797 1 40.06 96 ALA A O 1
ATOM 753 N N . LEU A 1 97 ? 10.773 12.594 -15.805 1 35.94 97 LEU A N 1
ATOM 754 C CA . LEU A 1 97 ? 11.93 13.477 -15.844 1 35.94 97 LEU A CA 1
ATOM 755 C C . LEU A 1 97 ? 11.898 14.461 -14.68 1 35.94 97 LEU A C 1
ATOM 757 O O . LEU A 1 97 ? 12.898 14.625 -13.969 1 35.94 97 LEU A O 1
ATOM 761 N N . GLY A 1 98 ? 11.492 15.68 -14.789 1 44.09 98 GLY A N 1
ATOM 762 C CA . GLY A 1 98 ? 11.938 17.016 -14.422 1 44.09 98 GLY A CA 1
ATOM 763 C C . GLY A 1 98 ? 11.844 17.297 -12.93 1 44.09 98 GLY A C 1
ATOM 764 O O . GLY A 1 98 ? 12.078 18.406 -12.484 1 44.09 98 GLY A O 1
ATOM 765 N N . ASP A 1 99 ? 11.078 16.469 -11.961 1 59.09 99 ASP A N 1
ATOM 766 C CA . ASP A 1 99 ? 10.578 16.922 -10.664 1 59.09 99 ASP A CA 1
ATOM 767 C C . ASP A 1 99 ? 11.633 16.734 -9.57 1 59.09 99 ASP A C 1
ATOM 769 O O . ASP A 1 99 ? 11.844 17.625 -8.75 1 59.09 99 ASP A O 1
ATOM 773 N N . ALA A 1 100 ? 12.57 15.836 -9.75 1 72.12 100 ALA A N 1
ATOM 774 C CA . ALA A 1 100 ? 13.57 15.688 -8.695 1 72.12 100 ALA A CA 1
ATOM 775 C C . ALA A 1 100 ? 14.562 16.844 -8.727 1 72.12 100 ALA A C 1
ATOM 777 O O . ALA A 1 100 ? 15.039 17.297 -7.676 1 72.12 100 ALA A O 1
ATOM 778 N N . ASP A 1 101 ? 14.703 17.438 -9.82 1 79.88 101 ASP A N 1
ATOM 779 C CA . ASP A 1 101 ? 15.633 18.547 -9.977 1 79.88 101 ASP A CA 1
ATOM 780 C C . ASP A 1 101 ? 15.102 19.812 -9.305 1 79.88 101 ASP A C 1
ATOM 782 O O . ASP A 1 101 ? 15.867 20.578 -8.719 1 79.88 101 ASP A O 1
ATOM 786 N N . GLY A 1 102 ? 13.836 19.984 -9.438 1 85.19 102 GLY A N 1
ATOM 787 C CA . GLY A 1 102 ? 13.242 21.125 -8.758 1 85.19 102 GLY A CA 1
ATOM 788 C C . GLY A 1 102 ? 13.398 21.062 -7.246 1 85.19 102 GLY A C 1
ATOM 789 O O . GLY A 1 102 ? 13.711 22.062 -6.605 1 85.19 102 GLY A O 1
ATOM 790 N N . ILE A 1 103 ? 13.266 19.922 -6.766 1 90.31 103 ILE A N 1
ATOM 791 C CA . ILE A 1 103 ? 13.414 19.719 -5.328 1 90.31 103 ILE A CA 1
ATOM 792 C C . ILE A 1 103 ? 14.875 19.906 -4.934 1 90.31 103 ILE A C 1
ATOM 794 O O . ILE A 1 103 ? 15.188 20.594 -3.959 1 90.31 103 ILE A O 1
ATOM 798 N N . ARG A 1 104 ? 15.742 19.375 -5.695 1 90.94 104 ARG A N 1
ATOM 799 C CA . ARG A 1 104 ? 17.172 19.438 -5.418 1 90.94 104 ARG A CA 1
ATOM 800 C C . ARG A 1 104 ? 17.688 20.875 -5.492 1 90.94 104 ARG A C 1
ATOM 802 O O . ARG A 1 104 ? 18.406 21.328 -4.598 1 90.94 104 ARG A O 1
ATOM 809 N N . ASP A 1 105 ? 17.266 21.594 -6.516 1 91.81 105 ASP A N 1
ATOM 810 C CA . ASP A 1 105 ? 17.922 22.844 -6.848 1 91.81 105 ASP A CA 1
ATOM 811 C C . ASP A 1 105 ? 17.203 24.031 -6.203 1 91.81 105 ASP A C 1
ATOM 813 O O . ASP A 1 105 ? 17.781 25.109 -6.059 1 91.81 105 ASP A O 1
ATOM 817 N N . LYS A 1 106 ? 15.992 23.797 -5.863 1 94.25 106 LYS A N 1
ATOM 818 C CA . LYS A 1 106 ? 15.227 24.953 -5.406 1 94.25 106 LYS A CA 1
ATOM 819 C C . LYS A 1 106 ? 14.648 24.719 -4.016 1 94.25 106 LYS A C 1
ATOM 821 O O . LYS A 1 106 ? 14.805 25.547 -3.121 1 94.25 106 LYS A O 1
ATOM 826 N N . VAL A 1 107 ? 14.062 23.609 -3.773 1 94.56 107 VAL A N 1
ATOM 827 C CA . VAL A 1 107 ? 13.312 23.375 -2.547 1 94.56 107 VAL A CA 1
ATOM 828 C C . VAL A 1 107 ? 14.273 23.125 -1.387 1 94.56 107 VAL A C 1
ATOM 830 O O . VAL A 1 107 ? 14.195 23.812 -0.356 1 94.56 107 VAL A O 1
ATOM 833 N N . LEU A 1 108 ? 15.219 22.203 -1.544 1 95.75 108 LEU A N 1
ATOM 834 C CA . LEU A 1 108 ? 16.141 21.859 -0.461 1 95.75 108 LEU A CA 1
ATOM 835 C C . LEU A 1 108 ? 16.984 23.062 -0.069 1 95.75 108 LEU A C 1
ATOM 837 O O . LEU A 1 108 ? 17.125 23.375 1.116 1 95.75 108 LEU A O 1
ATOM 841 N N . PRO A 1 109 ? 17.484 23.797 -1.061 1 96.31 109 PRO A N 1
ATOM 842 C CA . PRO A 1 109 ? 18.234 25 -0.696 1 96.31 109 PRO A CA 1
ATOM 843 C C . PRO A 1 109 ? 17.375 26.047 0.02 1 96.31 109 PRO A C 1
ATOM 845 O O . PRO A 1 109 ? 17.844 26.688 0.97 1 96.31 109 PRO A O 1
ATOM 848 N N . HIS A 1 110 ? 16.188 26.203 -0.43 1 97.12 110 HIS A N 1
ATOM 849 C CA . HIS A 1 110 ? 15.297 27.141 0.243 1 97.12 110 HIS A CA 1
ATOM 850 C C . HIS A 1 110 ? 15.086 26.75 1.703 1 97.12 110 HIS A C 1
ATOM 852 O O . HIS A 1 110 ? 15.07 27.609 2.584 1 97.12 110 HIS A O 1
ATOM 858 N N . PHE A 1 111 ? 14.992 25.469 1.928 1 97.5 111 PHE A N 1
ATOM 859 C CA . PHE A 1 111 ? 14.781 24.953 3.277 1 97.5 111 PHE A CA 1
ATOM 860 C C . PHE A 1 111 ? 16.078 24.969 4.074 1 97.5 111 PHE A C 1
ATOM 862 O O . PHE A 1 111 ? 16.078 24.703 5.277 1 97.5 111 PHE A O 1
ATOM 869 N N . GLY A 1 112 ? 17.172 25.312 3.455 1 97 112 GLY A N 1
ATOM 870 C CA . GLY A 1 112 ? 18.469 25.328 4.109 1 97 112 GLY A CA 1
ATOM 871 C C . GLY A 1 112 ? 18.969 23.938 4.461 1 97 112 GLY A C 1
ATOM 872 O O . GLY A 1 112 ? 19.656 23.75 5.469 1 97 112 GLY A O 1
ATOM 873 N N . VAL A 1 113 ? 18.578 23 3.689 1 97.38 113 VAL A N 1
ATOM 874 C CA . VAL A 1 113 ? 18.922 21.609 3.967 1 97.38 113 VAL A CA 1
ATOM 875 C C . VAL A 1 113 ? 20.156 21.203 3.158 1 97.38 113 VAL A C 1
ATOM 877 O O . VAL A 1 113 ? 20.188 21.375 1.937 1 97.38 113 VAL A O 1
ATOM 880 N N . ASN A 1 114 ? 21.094 20.75 3.857 1 96.19 114 ASN A N 1
ATOM 881 C CA . ASN A 1 114 ? 22.344 20.266 3.305 1 96.19 114 ASN A CA 1
ATOM 882 C C . ASN A 1 114 ? 22.828 19.016 4.039 1 96.19 114 ASN A C 1
ATOM 884 O O . ASN A 1 114 ? 23 19.031 5.262 1 96.19 114 ASN A O 1
ATOM 888 N N . ALA A 1 115 ? 23.141 17.984 3.244 1 96.12 115 ALA A N 1
ATOM 889 C CA . ALA A 1 115 ? 23.484 16.688 3.842 1 96.12 115 ALA A CA 1
ATOM 890 C C . ALA A 1 115 ? 24.734 16.797 4.691 1 96.12 115 ALA A C 1
ATOM 892 O O . ALA A 1 115 ? 24.828 16.188 5.758 1 96.12 115 ALA A O 1
ATOM 893 N N . GLU A 1 116 ? 25.719 17.531 4.281 1 96.56 116 GLU A N 1
ATOM 894 C CA . GLU A 1 116 ? 26.969 17.688 5.012 1 96.56 116 GLU A CA 1
ATOM 895 C C . GLU A 1 116 ? 26.734 18.312 6.379 1 96.56 116 GLU A C 1
ATOM 897 O O . GLU A 1 116 ? 27.312 17.891 7.379 1 96.56 116 GLU A O 1
ATOM 902 N N . ASN A 1 117 ? 25.922 19.359 6.375 1 96.94 117 ASN A N 1
ATOM 903 C CA . ASN A 1 117 ? 25.594 20.016 7.633 1 96.94 117 ASN A CA 1
ATOM 904 C C . ASN A 1 117 ? 24.844 19.078 8.578 1 96.94 117 ASN A C 1
ATOM 906 O O . ASN A 1 117 ? 25.078 19.078 9.781 1 96.94 117 ASN A O 1
ATOM 910 N N . ILE A 1 118 ? 23.938 18.312 8.062 1 98 118 ILE A N 1
ATOM 911 C CA . ILE A 1 118 ? 23.156 17.344 8.836 1 98 118 ILE A CA 1
ATOM 912 C C . ILE A 1 118 ? 24.109 16.328 9.453 1 98 118 ILE A C 1
ATOM 914 O O . ILE A 1 118 ? 23.984 15.992 10.641 1 98 118 ILE A O 1
ATOM 918 N N . ASN A 1 119 ? 25.078 15.852 8.633 1 97.94 119 ASN A N 1
ATOM 919 C CA . ASN A 1 119 ? 26.047 14.875 9.117 1 97.94 119 ASN A CA 1
ATOM 920 C C . ASN A 1 119 ? 26.875 15.438 10.266 1 97.94 119 ASN A C 1
ATOM 922 O O . ASN A 1 119 ? 27.125 14.742 11.25 1 97.94 119 ASN A O 1
ATOM 926 N N . LYS A 1 120 ? 27.266 16.656 10.18 1 96.94 120 LYS A N 1
ATOM 927 C CA . LYS A 1 120 ? 28.125 17.297 11.18 1 96.94 120 LYS A CA 1
ATOM 928 C C . LYS A 1 120 ? 27.391 17.453 12.508 1 96.94 120 LYS A C 1
ATOM 930 O O . LYS A 1 120 ? 27.953 17.203 13.57 1 96.94 120 LYS A O 1
ATOM 935 N N . LEU A 1 121 ? 26.141 17.906 12.438 1 95.75 121 LEU A N 1
ATOM 936 C CA . LEU A 1 121 ? 25.375 18.125 13.656 1 95.75 121 LEU A CA 1
ATOM 937 C C . LEU A 1 121 ? 24.984 16.781 14.289 1 95.75 121 LEU A C 1
ATOM 939 O O . LEU A 1 121 ? 24.891 16.688 15.516 1 95.75 121 LEU A O 1
ATOM 943 N N . ASN A 1 122 ? 24.688 15.766 13.469 1 97 122 ASN A N 1
ATOM 944 C CA . ASN A 1 122 ? 24.453 14.383 13.852 1 97 122 ASN A CA 1
ATOM 945 C C . ASN A 1 122 ? 23.375 14.281 14.938 1 97 122 ASN A C 1
ATOM 947 O O . ASN A 1 122 ? 23.578 13.625 15.961 1 97 122 ASN A O 1
ATOM 951 N N . LEU A 1 123 ? 22.297 15.07 14.789 1 96.94 123 LEU A N 1
ATOM 952 C CA . LEU A 1 123 ? 21.156 14.977 15.695 1 96.94 123 LEU A CA 1
ATOM 953 C C . LEU A 1 123 ? 20.438 13.641 15.516 1 96.94 123 LEU A C 1
ATOM 955 O O . LEU A 1 123 ? 20.578 12.984 14.492 1 96.94 123 LEU A O 1
ATOM 959 N N . PRO A 1 124 ? 19.688 13.141 16.547 1 97 124 PRO A N 1
ATOM 960 C CA . PRO A 1 124 ? 19.031 11.828 16.484 1 97 124 PRO A CA 1
ATOM 961 C C . PRO A 1 124 ? 17.781 11.836 15.586 1 97 124 PRO A C 1
ATOM 963 O O . PRO A 1 124 ? 16.672 11.648 16.078 1 97 124 PRO A O 1
ATOM 966 N N . VAL A 1 125 ? 18.047 11.969 14.312 1 98.31 125 VAL A N 1
ATOM 967 C CA . VAL A 1 125 ? 17 12.008 13.297 1 98.31 125 VAL A CA 1
ATOM 968 C C . VAL A 1 125 ? 17.25 10.93 12.242 1 98.31 125 VAL A C 1
ATOM 970 O O . VAL A 1 125 ? 18.406 10.664 11.883 1 98.31 125 VAL A O 1
ATOM 973 N N . THR A 1 126 ? 16.219 10.25 11.867 1 98.62 126 THR A N 1
ATOM 974 C CA . THR A 1 126 ? 16.312 9.289 10.773 1 98.62 126 THR A CA 1
ATOM 975 C C . THR A 1 126 ? 15.359 9.648 9.641 1 98.62 126 THR A C 1
ATOM 977 O O . THR A 1 126 ? 14.367 10.352 9.859 1 98.62 126 THR A O 1
ATOM 980 N N . PHE A 1 127 ? 15.703 9.266 8.445 1 98.62 127 PHE A N 1
ATOM 981 C CA . PHE A 1 127 ? 14.898 9.477 7.246 1 98.62 127 PHE A CA 1
ATOM 982 C C . PHE A 1 127 ? 14.461 8.141 6.648 1 98.62 127 PHE A C 1
ATOM 984 O O . PHE A 1 127 ? 15.289 7.359 6.18 1 98.62 127 PHE A O 1
ATOM 991 N N . SER A 1 128 ? 13.164 7.883 6.656 1 98.44 128 SER A N 1
ATOM 992 C CA . SER A 1 128 ? 12.625 6.617 6.168 1 98.44 128 SER A CA 1
ATOM 993 C C . SER A 1 128 ? 12.461 6.629 4.652 1 98.44 128 SER A C 1
ATOM 995 O O . SER A 1 128 ? 11.711 7.445 4.113 1 98.44 128 SER A O 1
ATOM 997 N N . VAL A 1 129 ? 13.109 5.746 3.961 1 97.56 129 VAL A N 1
ATOM 998 C CA . VAL A 1 129 ? 13.086 5.625 2.508 1 97.56 129 VAL A CA 1
ATOM 999 C C . VAL A 1 129 ? 12.797 4.18 2.113 1 97.56 129 VAL A C 1
ATOM 1001 O O . VAL A 1 129 ? 13.141 3.25 2.844 1 97.56 129 VAL A O 1
ATOM 1004 N N . CYS A 1 130 ? 12.125 3.99 1.038 1 97.12 130 CYS A N 1
ATOM 1005 C CA . CYS A 1 130 ? 11.852 2.645 0.543 1 97.12 130 CYS A CA 1
ATOM 1006 C C . CYS A 1 130 ? 13.039 2.1 -0.243 1 97.12 130 CYS A C 1
ATOM 1008 O O . CYS A 1 130 ? 13.453 2.693 -1.24 1 97.12 130 CYS A O 1
ATOM 1010 N N . ASN A 1 131 ? 13.625 1.078 0.255 1 96.94 131 ASN A N 1
ATOM 1011 C CA . ASN A 1 131 ? 14.492 0.254 -0.582 1 96.94 131 ASN A CA 1
ATOM 1012 C C . ASN A 1 131 ? 13.68 -0.62 -1.537 1 96.94 131 ASN A C 1
ATOM 1014 O O . ASN A 1 131 ? 13.164 -1.665 -1.142 1 96.94 131 ASN A O 1
ATOM 1018 N N . PHE A 1 132 ? 13.539 -0.222 -2.713 1 95.31 132 PHE A N 1
ATOM 1019 C CA . PHE A 1 132 ? 12.703 -0.895 -3.701 1 95.31 132 PHE A CA 1
ATOM 1020 C C . PHE A 1 132 ? 13.211 -2.307 -3.967 1 95.31 132 PHE A C 1
ATOM 1022 O O . PHE A 1 132 ? 12.422 -3.238 -4.121 1 95.31 132 PHE A O 1
ATOM 1029 N N . THR A 1 133 ? 14.422 -2.508 -4 1 94.69 133 THR A N 1
ATOM 1030 C CA . THR A 1 133 ? 15.055 -3.783 -4.32 1 94.69 133 THR A CA 1
ATOM 1031 C C . THR A 1 133 ? 14.617 -4.867 -3.342 1 94.69 133 THR A C 1
ATOM 1033 O O . THR A 1 133 ? 14.375 -6.008 -3.738 1 94.69 133 THR A O 1
ATOM 1036 N N . LYS A 1 134 ? 14.477 -4.465 -2.139 1 95.88 134 LYS A N 1
ATOM 1037 C CA . LYS A 1 134 ? 14.148 -5.422 -1.086 1 95.88 134 LYS A CA 1
ATOM 1038 C C . LYS A 1 134 ? 12.711 -5.254 -0.611 1 95.88 134 LYS A C 1
ATOM 1040 O O . LYS A 1 134 ? 12.234 -6.031 0.22 1 95.88 134 LYS A O 1
ATOM 1045 N N . LYS A 1 135 ? 12.031 -4.242 -1.113 1 96.88 135 LYS A N 1
ATOM 1046 C CA . LYS A 1 135 ? 10.664 -3.896 -0.735 1 96.88 135 LYS A CA 1
ATOM 1047 C C . LYS A 1 135 ? 10.555 -3.674 0.771 1 96.88 135 LYS A C 1
ATOM 1049 O O . LYS A 1 135 ? 9.633 -4.188 1.412 1 96.88 135 LYS A O 1
ATOM 1054 N N . LYS A 1 136 ? 11.492 -2.945 1.308 1 96.62 136 LYS A N 1
ATOM 1055 C CA . LYS A 1 136 ? 11.477 -2.621 2.732 1 96.62 136 LYS A CA 1
ATOM 1056 C C . LYS A 1 136 ? 11.773 -1.142 2.963 1 96.62 136 LYS A C 1
ATOM 1058 O O . LYS A 1 136 ? 12.391 -0.489 2.121 1 96.62 136 LYS A O 1
ATOM 1063 N N . VAL A 1 137 ? 11.305 -0.632 4.066 1 97.75 137 VAL A N 1
ATOM 1064 C CA . VAL A 1 137 ? 11.617 0.736 4.461 1 97.75 137 VAL A CA 1
ATOM 1065 C C . VAL A 1 137 ? 12.891 0.748 5.309 1 97.75 137 VAL A C 1
ATOM 1067 O O . VAL A 1 137 ? 13.039 -0.063 6.227 1 97.75 137 VAL A O 1
ATOM 1070 N N . GLU A 1 138 ? 13.797 1.552 4.953 1 97.19 138 GLU A N 1
ATOM 1071 C CA . GLU A 1 138 ? 15.031 1.762 5.699 1 97.19 138 GLU A CA 1
ATOM 1072 C C . GLU A 1 138 ? 15.07 3.156 6.32 1 97.19 138 GLU A C 1
ATOM 1074 O O . GLU A 1 138 ? 14.648 4.129 5.699 1 97.19 138 GLU A O 1
ATOM 1079 N N . ALA A 1 139 ? 15.508 3.201 7.562 1 98.38 139 ALA A N 1
ATOM 1080 C CA . ALA A 1 139 ? 15.711 4.477 8.25 1 98.38 139 ALA A CA 1
ATOM 1081 C C . ALA A 1 139 ? 17.172 4.918 8.156 1 98.38 139 ALA A C 1
ATOM 1083 O O . ALA A 1 139 ? 18.031 4.352 8.82 1 98.38 139 ALA A O 1
ATOM 1084 N N . ILE A 1 140 ? 17.438 5.969 7.379 1 98.31 140 ILE A N 1
ATOM 1085 C CA . ILE A 1 140 ? 18.797 6.461 7.191 1 98.31 140 ILE A CA 1
ATOM 1086 C C . ILE A 1 140 ? 19.141 7.461 8.297 1 98.31 140 ILE A C 1
ATOM 1088 O O . ILE A 1 140 ? 18.5 8.516 8.406 1 98.31 140 ILE A O 1
ATOM 1092 N N . PRO A 1 141 ? 20.125 7.152 9.094 1 98.19 141 PRO A N 1
ATOM 1093 C CA . PRO A 1 141 ? 20.5 8.094 10.156 1 98.19 141 PRO A CA 1
ATOM 1094 C C . PRO A 1 141 ? 21.266 9.305 9.625 1 98.19 141 PRO A C 1
ATOM 1096 O O . PRO A 1 141 ? 21.766 9.281 8.5 1 98.19 141 PRO A O 1
ATOM 1099 N N . THR A 1 142 ? 21.359 10.312 10.438 1 97.81 142 THR A N 1
ATOM 1100 C CA . THR A 1 142 ? 21.922 11.594 10.039 1 97.81 142 THR A CA 1
ATOM 1101 C C . THR A 1 142 ? 23.406 11.445 9.695 1 97.81 142 THR A C 1
ATOM 1103 O O . THR A 1 142 ? 23.938 12.188 8.867 1 97.81 142 THR A O 1
ATOM 1106 N N . ASP A 1 143 ? 24.078 10.469 10.258 1 97.19 143 ASP A N 1
ATOM 1107 C CA . ASP A 1 143 ? 25.5 10.328 10.008 1 97.19 143 ASP A CA 1
ATOM 1108 C C . ASP A 1 143 ? 25.766 9.633 8.672 1 97.19 143 ASP A C 1
ATOM 1110 O O . ASP A 1 143 ? 26.891 9.656 8.164 1 97.19 143 ASP A O 1
ATOM 1114 N N . GLN A 1 144 ? 24.719 9.062 8.062 1 96.88 144 GLN A N 1
ATOM 1115 C CA . GLN A 1 144 ? 24.891 8.297 6.828 1 96.88 144 GLN A CA 1
ATOM 1116 C C . GLN A 1 144 ? 24.109 8.93 5.684 1 96.88 144 GLN A C 1
ATOM 1118 O O . GLN A 1 144 ? 24.234 8.516 4.531 1 96.88 144 GLN A O 1
ATOM 1123 N N . VAL A 1 145 ? 23.344 9.945 5.957 1 97.12 145 VAL A N 1
ATOM 1124 C CA . VAL A 1 145 ? 22.391 10.477 4.977 1 97.12 145 VAL A CA 1
ATOM 1125 C C . VAL A 1 145 ? 23.156 11.266 3.906 1 97.12 145 VAL A C 1
ATOM 1127 O O . VAL A 1 145 ? 24.094 11.992 4.219 1 97.12 145 VAL A O 1
ATOM 1130 N N . GLU A 1 146 ? 22.844 11 2.713 1 96 146 GLU A N 1
ATOM 1131 C CA . GLU A 1 146 ? 23.281 11.781 1.558 1 96 146 GLU A CA 1
ATOM 1132 C C . GLU A 1 146 ? 22.109 12.477 0.888 1 96 146 GLU A C 1
ATOM 1134 O O . GLU A 1 146 ? 20.953 12.172 1.186 1 96 146 GLU A O 1
ATOM 1139 N N . GLU A 1 147 ? 22.422 13.422 0.042 1 95.06 147 GLU A N 1
ATOM 1140 C CA . GLU A 1 147 ? 21.391 14.18 -0.646 1 95.06 147 GLU A CA 1
ATOM 1141 C C . GLU A 1 147 ? 20.422 13.258 -1.373 1 95.06 147 GLU A C 1
ATOM 1143 O O . GLU A 1 147 ? 19.203 13.477 -1.352 1 95.06 147 GLU A O 1
ATOM 1148 N N . ASN A 1 148 ? 20.953 12.203 -1.974 1 93.88 148 ASN A N 1
ATOM 1149 C CA . ASN A 1 148 ? 20.125 11.289 -2.756 1 93.88 148 ASN A CA 1
ATOM 1150 C C . ASN A 1 148 ? 19.172 10.5 -1.867 1 93.88 148 ASN A C 1
ATOM 1152 O O . ASN A 1 148 ? 18.125 10.039 -2.328 1 93.88 148 ASN A O 1
ATOM 1156 N N . HIS A 1 149 ? 19.5 10.312 -0.624 1 96.06 149 HIS A N 1
ATOM 1157 C CA . HIS A 1 149 ? 18.562 9.695 0.307 1 96.06 149 HIS A CA 1
ATOM 1158 C C . HIS A 1 149 ? 17.344 10.586 0.521 1 96.06 149 HIS A C 1
ATOM 1160 O O . HIS A 1 149 ? 16.203 10.102 0.501 1 96.06 149 HIS A O 1
ATOM 1166 N N . LEU A 1 150 ? 17.641 11.867 0.706 1 96.06 150 LEU A N 1
ATOM 1167 C CA . LEU A 1 150 ? 16.562 12.828 0.931 1 96.06 150 LEU A CA 1
ATOM 1168 C C . LEU A 1 150 ? 15.68 12.945 -0.305 1 96.06 150 LEU A C 1
ATOM 1170 O O . LEU A 1 150 ? 14.445 12.922 -0.197 1 96.06 150 LEU A O 1
ATOM 1174 N N . LEU A 1 151 ? 16.328 13 -1.453 1 94.06 151 LEU A N 1
ATOM 1175 C CA . LEU A 1 151 ? 15.594 13.133 -2.707 1 94.06 151 LEU A CA 1
ATOM 1176 C C . LEU A 1 151 ? 14.766 11.883 -2.984 1 94.06 151 LEU A C 1
ATOM 1178 O O . LEU A 1 151 ? 13.609 11.977 -3.393 1 94.06 151 LEU A O 1
ATOM 1182 N N . ALA A 1 152 ? 15.328 10.703 -2.777 1 93.94 152 ALA A N 1
ATOM 1183 C CA . ALA A 1 152 ? 14.609 9.445 -2.967 1 93.94 152 ALA A CA 1
ATOM 1184 C C . ALA A 1 152 ? 13.398 9.367 -2.043 1 93.94 152 ALA A C 1
ATOM 1186 O O . ALA A 1 152 ? 12.336 8.883 -2.443 1 93.94 152 ALA A O 1
ATOM 1187 N N . GLY A 1 153 ? 13.57 9.859 -0.869 1 95.75 153 GLY A N 1
ATOM 1188 C CA . GLY A 1 153 ? 12.531 9.789 0.146 1 95.75 153 GLY A CA 1
ATOM 1189 C C . GLY A 1 153 ? 11.289 10.586 -0.21 1 95.75 153 GLY A C 1
ATOM 1190 O O . GLY A 1 153 ? 10.203 10.328 0.321 1 95.75 153 GLY A O 1
ATOM 1191 N N . VAL A 1 154 ? 11.453 11.516 -1.109 1 92.94 154 VAL A N 1
ATOM 1192 C CA . VAL A 1 154 ? 10.305 12.344 -1.451 1 92.94 154 VAL A CA 1
ATOM 1193 C C . VAL A 1 154 ? 9.93 12.141 -2.918 1 92.94 154 VAL A C 1
ATOM 1195 O O . VAL A 1 154 ? 9.164 12.922 -3.486 1 92.94 154 VAL A O 1
ATOM 1198 N N . SER A 1 155 ? 10.508 11.133 -3.557 1 88.31 155 SER A N 1
ATOM 1199 C CA . SER A 1 155 ? 10.18 10.781 -4.934 1 88.31 155 SER A CA 1
ATOM 1200 C C . SER A 1 155 ? 8.945 9.891 -5 1 88.31 155 SER A C 1
ATOM 1202 O O . SER A 1 155 ? 9.047 8.664 -4.914 1 88.31 155 SER A O 1
ATOM 1204 N N . LEU A 1 156 ? 7.852 10.492 -5.195 1 81 156 LEU A N 1
ATOM 1205 C CA . LEU A 1 156 ? 6.586 9.773 -5.184 1 81 156 LEU A CA 1
ATOM 1206 C C . LEU A 1 156 ? 6.48 8.828 -6.375 1 81 156 LEU A C 1
ATOM 1208 O O . LEU A 1 156 ? 6.625 9.258 -7.523 1 81 156 LEU A O 1
ATOM 1212 N N . PRO A 1 157 ? 6.23 7.578 -6.109 1 76.88 157 PRO A N 1
ATOM 1213 C CA . PRO A 1 157 ? 6.113 6.609 -7.199 1 76.88 157 PRO A CA 1
ATOM 1214 C C . PRO A 1 157 ? 5.07 7.02 -8.242 1 76.88 157 PRO A C 1
ATOM 1216 O O . PRO A 1 157 ? 4.02 7.559 -7.887 1 76.88 157 PRO A O 1
ATOM 1219 N N . ILE A 1 158 ? 5.285 6.672 -9.5 1 67.56 158 ILE A N 1
ATOM 1220 C CA . ILE A 1 158 ? 4.461 6.969 -10.664 1 67.56 158 ILE A CA 1
ATOM 1221 C C . ILE A 1 158 ? 4.719 8.398 -11.125 1 67.56 158 ILE A C 1
ATOM 1223 O O . ILE A 1 158 ? 4.773 8.672 -12.328 1 67.56 158 ILE A O 1
ATOM 1227 N N . LEU A 1 159 ? 5.023 9.336 -10.086 1 68.25 159 LEU A N 1
ATOM 1228 C CA . LEU A 1 159 ? 5.203 10.734 -10.453 1 68.25 159 LEU A CA 1
ATOM 1229 C C . LEU A 1 159 ? 6.684 11.07 -10.617 1 68.25 159 LEU A C 1
ATOM 1231 O O . LEU A 1 159 ? 7.043 11.938 -11.422 1 68.25 159 LEU A O 1
ATOM 1235 N N . MET A 1 160 ? 7.512 10.367 -9.852 1 74.06 160 MET A N 1
ATOM 1236 C CA . MET A 1 160 ? 8.953 10.617 -9.867 1 74.06 160 MET A CA 1
ATOM 1237 C C . MET A 1 160 ? 9.727 9.297 -9.867 1 74.06 160 MET A C 1
ATOM 1239 O O . MET A 1 160 ? 9.266 8.305 -9.312 1 74.06 160 MET A O 1
ATOM 1243 N N . PRO A 1 161 ? 10.875 9.312 -10.453 1 76.62 161 PRO A N 1
ATOM 1244 C CA . PRO A 1 161 ? 11.633 8.062 -10.562 1 76.62 161 PRO A CA 1
ATOM 1245 C C . PRO A 1 161 ? 12.344 7.695 -9.266 1 76.62 161 PRO A C 1
ATOM 1247 O O . PRO A 1 161 ? 12.617 8.562 -8.43 1 76.62 161 PRO A O 1
ATOM 1250 N N . ALA A 1 162 ? 12.633 6.469 -9.18 1 83.81 162 ALA A N 1
ATOM 1251 C CA . ALA A 1 162 ? 13.516 6.004 -8.109 1 83.81 162 ALA A CA 1
ATOM 1252 C C . ALA A 1 162 ? 14.953 6.473 -8.344 1 83.81 162 ALA A C 1
ATOM 1254 O O . ALA A 1 162 ? 15.328 6.812 -9.469 1 83.81 162 ALA A O 1
ATOM 1255 N N . LEU A 1 163 ? 15.633 6.574 -7.289 1 86.94 163 LEU A N 1
ATOM 1256 C CA . LEU A 1 163 ? 17.031 6.945 -7.359 1 86.94 163 LEU A CA 1
ATOM 1257 C C . LEU A 1 163 ? 17.938 5.789 -6.926 1 86.94 163 LEU A C 1
ATOM 1259 O O . LEU A 1 163 ? 17.625 5.09 -5.961 1 86.94 163 LEU A O 1
ATOM 1263 N N . LYS A 1 164 ? 18.938 5.551 -7.699 1 85.81 164 LYS A N 1
ATOM 1264 C CA . LYS A 1 164 ? 19.891 4.5 -7.34 1 85.81 164 LYS A CA 1
ATOM 1265 C C . LYS A 1 164 ? 20.922 5.012 -6.34 1 85.81 164 LYS A C 1
ATOM 1267 O O . LYS A 1 164 ? 21.562 6.047 -6.566 1 85.81 164 LYS A O 1
ATOM 1272 N N . VAL A 1 165 ? 21.016 4.488 -5.227 1 87.19 165 VAL A N 1
ATOM 1273 C CA . VAL A 1 165 ? 22.031 4.742 -4.211 1 87.19 165 VAL A CA 1
ATOM 1274 C C . VAL A 1 165 ? 22.828 3.467 -3.943 1 87.19 165 VAL A C 1
ATOM 1276 O O . VAL A 1 165 ? 22.297 2.506 -3.379 1 87.19 165 VAL A O 1
ATOM 1279 N N . LYS A 1 166 ? 24.094 3.445 -4.348 1 86.12 166 LYS A N 1
ATOM 1280 C CA . LYS A 1 166 ? 24.906 2.238 -4.32 1 86.12 166 LYS A CA 1
ATOM 1281 C C . LYS A 1 166 ? 24.281 1.126 -5.152 1 86.12 166 LYS A C 1
ATOM 1283 O O . LYS A 1 166 ? 24.016 1.309 -6.344 1 86.12 166 LYS A O 1
ATOM 1288 N N . ASN A 1 167 ? 23.812 0.046 -4.535 1 85.81 167 ASN A N 1
ATOM 1289 C CA . ASN A 1 167 ? 23.328 -1.092 -5.301 1 85.81 167 ASN A CA 1
ATOM 1290 C C . ASN A 1 167 ? 21.812 -1.229 -5.188 1 85.81 167 ASN A C 1
ATOM 1292 O O . ASN A 1 167 ? 21.219 -2.168 -5.73 1 85.81 167 ASN A O 1
ATOM 1296 N N . ASP A 1 168 ? 21.281 -0.201 -4.547 1 90.44 168 ASP A N 1
ATOM 1297 C CA . ASP A 1 168 ? 19.844 -0.334 -4.297 1 90.44 168 ASP A CA 1
ATOM 1298 C C . ASP A 1 168 ? 19.078 0.82 -4.93 1 90.44 168 ASP A C 1
ATOM 1300 O O . ASP A 1 168 ? 19.609 1.914 -5.109 1 90.44 168 ASP A O 1
ATOM 1304 N N . TRP A 1 169 ? 17.938 0.495 -5.391 1 91 169 TRP A N 1
ATOM 1305 C CA . TRP A 1 169 ? 16.984 1.522 -5.82 1 91 169 TRP A CA 1
ATOM 1306 C C . TRP A 1 169 ? 16.156 2.029 -4.648 1 91 169 TRP A C 1
ATOM 1308 O O . TRP A 1 169 ? 15.523 1.242 -3.945 1 91 169 TRP A O 1
ATOM 1318 N N . LEU A 1 170 ? 16.234 3.359 -4.453 1 94.56 170 LEU A N 1
ATOM 1319 C CA . LEU A 1 170 ? 15.484 3.975 -3.359 1 94.56 170 LEU A CA 1
ATOM 1320 C C . LEU A 1 170 ? 14.375 4.871 -3.898 1 94.56 170 LEU A C 1
ATOM 1322 O O . LEU A 1 170 ? 14.523 5.492 -4.953 1 94.56 170 LEU A O 1
ATOM 1326 N N . ILE A 1 171 ? 13.25 4.93 -3.242 1 93.94 171 ILE A N 1
ATOM 1327 C CA . ILE A 1 171 ? 12.094 5.727 -3.658 1 93.94 171 ILE A CA 1
ATOM 1328 C C . ILE A 1 171 ? 11.242 6.07 -2.443 1 93.94 171 ILE A C 1
ATOM 1330 O O . ILE A 1 171 ? 11.531 5.633 -1.326 1 93.94 171 ILE A O 1
ATOM 1334 N N . ASP A 1 172 ? 10.297 6.906 -2.576 1 95.25 172 ASP A N 1
ATOM 1335 C CA . ASP A 1 172 ? 9.375 7.27 -1.503 1 95.25 172 ASP A CA 1
ATOM 1336 C C . ASP A 1 172 ? 8.75 6.027 -0.871 1 95.25 172 ASP A C 1
ATOM 1338 O O . ASP A 1 172 ? 8.383 5.082 -1.574 1 95.25 172 ASP A O 1
ATOM 1342 N N . ALA A 1 173 ? 8.516 6.051 0.399 1 96.88 173 ALA A N 1
ATOM 1343 C CA . ALA A 1 173 ? 8.109 4.879 1.174 1 96.88 173 ALA A CA 1
ATOM 1344 C C . ALA A 1 173 ? 6.59 4.75 1.219 1 96.88 173 ALA A C 1
ATOM 1346 O O . ALA A 1 173 ? 6.059 3.824 1.836 1 96.88 173 ALA A O 1
ATOM 1347 N N . VAL A 1 174 ? 5.871 5.527 0.558 1 94.19 174 VAL A N 1
ATOM 1348 C CA . VAL A 1 174 ? 4.434 5.73 0.723 1 94.19 174 VAL A CA 1
ATOM 1349 C C . VAL A 1 174 ? 3.697 4.414 0.478 1 94.19 174 VAL A C 1
ATOM 1351 O O . VAL A 1 174 ? 2.66 4.152 1.093 1 94.19 174 VAL A O 1
ATOM 1354 N N . TRP A 1 175 ? 4.191 3.539 -0.321 1 95 175 TRP A N 1
ATOM 1355 C CA . TRP A 1 175 ? 3.471 2.322 -0.675 1 95 175 TRP A CA 1
ATOM 1356 C C . TRP A 1 175 ? 3.752 1.21 0.33 1 95 175 TRP A C 1
ATOM 1358 O O . TRP A 1 175 ? 3.123 0.149 0.283 1 95 175 TRP A O 1
ATOM 1368 N N . ILE A 1 176 ? 4.707 1.432 1.212 1 97.38 176 ILE A N 1
ATOM 1369 C CA . ILE A 1 176 ? 5.023 0.434 2.229 1 97.38 176 ILE A CA 1
ATOM 1370 C C . ILE A 1 176 ? 4.645 0.966 3.609 1 97.38 176 ILE A C 1
ATOM 1372 O O . ILE A 1 176 ? 3.879 0.33 4.336 1 97.38 176 ILE A O 1
ATOM 1376 N N . LYS A 1 177 ? 5.211 2.113 3.873 1 95.75 177 LYS A N 1
ATOM 1377 C CA . LYS A 1 177 ? 5.008 2.705 5.191 1 95.75 177 LYS A CA 1
ATOM 1378 C C . LYS A 1 177 ? 5.297 4.203 5.176 1 95.75 177 LYS A C 1
ATOM 1380 O O . LYS A 1 177 ? 6.43 4.617 4.914 1 95.75 177 LYS A O 1
ATOM 1385 N N . ASP A 1 178 ? 4.273 4.977 5.652 1 96.5 178 ASP A N 1
ATOM 1386 C CA . ASP A 1 178 ? 4.438 6.426 5.57 1 96.5 178 ASP A CA 1
ATOM 1387 C C . ASP A 1 178 ? 4.625 7.039 6.953 1 96.5 178 ASP A C 1
ATOM 1389 O O . ASP A 1 178 ? 4.633 8.258 7.102 1 96.5 178 ASP A O 1
ATOM 1393 N N . ALA A 1 179 ? 4.688 6.27 7.969 1 98.31 179 ALA A N 1
ATOM 1394 C CA . ALA A 1 179 ? 5.066 6.566 9.352 1 98.31 179 ALA A CA 1
ATOM 1395 C C . ALA A 1 179 ? 5.789 5.387 9.984 1 98.31 179 ALA A C 1
ATOM 1397 O O . ALA A 1 179 ? 5.234 4.289 10.086 1 98.31 179 ALA A O 1
ATOM 1398 N N . ASN A 1 180 ? 6.977 5.586 10.383 1 98.25 180 ASN A N 1
ATOM 1399 C CA . ASN A 1 180 ? 7.812 4.492 10.867 1 98.25 180 ASN A CA 1
ATOM 1400 C C . ASN A 1 180 ? 7.891 4.48 12.391 1 98.25 180 ASN A C 1
ATOM 1402 O O . ASN A 1 180 ? 8.93 4.82 12.969 1 98.25 180 ASN A O 1
ATOM 1406 N N . LEU A 1 181 ? 6.879 4.012 13.078 1 98.75 181 LEU A N 1
ATOM 1407 C CA . LEU A 1 181 ? 6.824 3.975 14.531 1 98.75 181 LEU A CA 1
ATOM 1408 C C . LEU A 1 181 ? 7.852 2.998 15.094 1 98.75 181 LEU A C 1
ATOM 1410 O O . LEU A 1 181 ? 8.469 3.262 16.125 1 98.75 181 LEU A O 1
ATOM 1414 N N . LEU A 1 182 ? 8.047 1.915 14.375 1 98.5 182 LEU A N 1
ATOM 1415 C CA . LEU A 1 182 ? 8.859 0.836 14.922 1 98.5 182 LEU A CA 1
ATOM 1416 C C . LEU A 1 182 ? 10.336 1.222 14.945 1 98.5 182 LEU A C 1
ATOM 1418 O O . LEU A 1 182 ? 11.102 0.727 15.781 1 98.5 182 LEU A O 1
ATOM 1422 N N . GLU A 1 183 ? 10.727 2.121 13.992 1 98.12 183 GLU A N 1
ATOM 1423 C CA . GLU A 1 183 ? 12.094 2.635 14.102 1 98.12 183 GLU A CA 1
ATOM 1424 C C . GLU A 1 183 ? 12.32 3.318 15.445 1 98.12 183 GLU A C 1
ATOM 1426 O O . GLU A 1 183 ? 13.359 3.127 16.078 1 98.12 183 GLU A O 1
ATOM 1431 N N . ALA A 1 184 ? 11.367 4.113 15.898 1 98.12 184 ALA A N 1
ATOM 1432 C CA . ALA A 1 184 ? 11.445 4.781 17.203 1 98.12 184 ALA A CA 1
ATOM 1433 C C . ALA A 1 184 ? 11.406 3.768 18.344 1 98.12 184 ALA A C 1
ATOM 1435 O O . ALA A 1 184 ? 12.148 3.895 19.312 1 98.12 184 ALA A O 1
ATOM 1436 N N . VAL A 1 185 ? 10.578 2.768 18.219 1 98.44 185 VAL A N 1
ATOM 1437 C CA . VAL A 1 185 ? 10.453 1.728 19.234 1 98.44 185 VAL A CA 1
ATOM 1438 C C . VAL A 1 185 ? 11.789 1.006 19.391 1 98.44 185 VAL A C 1
ATOM 1440 O O . VAL A 1 185 ? 12.242 0.762 20.516 1 98.44 185 VAL A O 1
ATOM 1443 N N . LYS A 1 186 ? 12.422 0.673 18.297 1 97.75 186 LYS A N 1
ATOM 1444 C CA . LYS A 1 186 ? 13.703 -0.031 18.297 1 97.75 186 LYS A CA 1
ATOM 1445 C C . LYS A 1 186 ? 14.781 0.797 19 1 97.75 186 LYS A C 1
ATOM 1447 O O . LYS A 1 186 ? 15.742 0.247 19.547 1 97.75 186 LYS A O 1
ATOM 1452 N N . LYS A 1 187 ? 14.531 2.088 19.016 1 95.31 187 LYS A N 1
ATOM 1453 C CA . LYS A 1 187 ? 15.484 2.992 19.656 1 95.31 187 LYS A CA 1
ATOM 1454 C C . LYS A 1 187 ? 15.133 3.229 21.125 1 95.31 187 LYS A C 1
ATOM 1456 O O . LYS A 1 187 ? 15.734 4.078 21.781 1 95.31 187 LYS A O 1
ATOM 1461 N N . GLY A 1 188 ? 14.133 2.553 21.625 1 95.44 188 GLY A N 1
ATOM 1462 C CA . GLY A 1 188 ? 13.82 2.562 23.047 1 95.44 188 GLY A CA 1
ATOM 1463 C C . GLY A 1 188 ? 12.773 3.598 23.422 1 95.44 188 GLY A C 1
ATOM 1464 O O . GLY A 1 188 ? 12.555 3.867 24.609 1 95.44 188 GLY A O 1
ATOM 1465 N N . ALA A 1 189 ? 12.102 4.164 22.453 1 96.81 189 ALA A N 1
ATOM 1466 C CA . ALA A 1 189 ? 11.109 5.188 22.75 1 96.81 189 ALA A CA 1
ATOM 1467 C C . ALA A 1 189 ? 9.906 4.59 23.469 1 96.81 189 ALA A C 1
ATOM 1469 O O . ALA A 1 189 ? 9.477 3.479 23.172 1 96.81 189 ALA A O 1
ATOM 1470 N N . GLU A 1 190 ? 9.383 5.344 24.375 1 97.31 190 GLU A N 1
ATOM 1471 C CA . GLU A 1 190 ? 8.234 4.926 25.172 1 97.31 190 GLU A CA 1
ATOM 1472 C C . GLU A 1 190 ? 6.996 5.754 24.828 1 97.31 190 GLU A C 1
ATOM 1474 O O . GLU A 1 190 ? 5.871 5.246 24.859 1 97.31 190 GLU A O 1
ATOM 1479 N N . ASP A 1 191 ? 7.219 7.023 24.516 1 97.56 191 ASP A N 1
ATOM 1480 C CA . ASP A 1 191 ? 6.164 7.914 24.047 1 97.56 191 ASP A CA 1
ATOM 1481 C C . ASP A 1 191 ? 6.395 8.312 22.594 1 97.56 191 ASP A C 1
ATOM 1483 O O . ASP A 1 191 ? 7.352 9.023 22.281 1 97.56 191 ASP A O 1
ATOM 1487 N N . LEU A 1 192 ? 5.539 7.812 21.766 1 98.69 192 LEU A N 1
ATOM 1488 C CA . LEU A 1 192 ? 5.629 8.141 20.344 1 98.69 192 LEU A CA 1
ATOM 1489 C C . LEU A 1 192 ? 4.605 9.211 19.969 1 98.69 192 LEU A C 1
ATOM 1491 O O . LEU A 1 192 ? 3.4 9 20.141 1 98.69 192 LEU A O 1
ATOM 1495 N N . TRP A 1 193 ? 5.047 10.336 19.531 1 98.75 193 TRP A N 1
ATOM 1496 C CA . TRP A 1 193 ? 4.184 11.414 19.047 1 98.75 193 TRP A CA 1
ATOM 1497 C C . TRP A 1 193 ? 4.137 11.43 17.531 1 98.75 193 TRP A C 1
ATOM 1499 O O . TRP A 1 193 ? 5.125 11.781 16.875 1 98.75 193 TRP A O 1
ATOM 1509 N N . LEU A 1 194 ? 3.02 11.055 17 1 98.88 194 LEU A N 1
ATOM 1510 C CA . LEU A 1 194 ? 2.816 10.953 15.555 1 98.88 194 LEU A CA 1
ATOM 1511 C C . LEU A 1 194 ? 1.997 12.125 15.031 1 98.88 194 LEU A C 1
ATOM 1513 O O . LEU A 1 194 ? 0.901 12.398 15.531 1 98.88 194 LEU A O 1
ATOM 1517 N N . ILE A 1 195 ? 2.521 12.875 14.094 1 98.81 195 ILE A N 1
ATOM 1518 C CA . ILE A 1 195 ? 1.729 13.875 13.383 1 98.81 195 ILE A CA 1
ATOM 1519 C C . ILE A 1 195 ? 1.198 13.281 12.078 1 98.81 195 ILE A C 1
ATOM 1521 O O . ILE A 1 195 ? 1.967 13.008 11.156 1 98.81 195 ILE A O 1
ATOM 1525 N N . TRP A 1 196 ? -0.116 13.078 12 1 98.44 196 TRP A N 1
ATOM 1526 C CA . TRP A 1 196 ? -0.759 12.375 10.898 1 98.44 196 TRP A CA 1
ATOM 1527 C C . TRP A 1 196 ? -1.585 13.344 10.047 1 98.44 196 TRP A C 1
ATOM 1529 O O . TRP A 1 196 ? -2.691 13.727 10.438 1 98.44 196 TRP A O 1
ATOM 1539 N N . GLY A 1 197 ? -1.063 13.734 8.867 1 96.19 197 GLY A N 1
ATOM 1540 C CA . GLY A 1 197 ? -1.771 14.609 7.949 1 96.19 197 GLY A CA 1
ATOM 1541 C C . GLY A 1 197 ? -2.127 13.93 6.641 1 96.19 197 GLY A C 1
ATOM 1542 O O . GLY A 1 197 ? -2.611 14.586 5.711 1 96.19 197 GLY A O 1
ATOM 1543 N N . ILE A 1 198 ? -1.887 12.609 6.492 1 95.06 198 ILE A N 1
ATOM 1544 C CA . ILE A 1 198 ? -2.133 11.859 5.266 1 95.06 198 ILE A CA 1
ATOM 1545 C C . ILE A 1 198 ? -3.635 11.742 5.027 1 95.06 198 ILE A C 1
ATOM 1547 O O . ILE A 1 198 ? -4.098 11.828 3.887 1 95.06 198 ILE A O 1
ATOM 1551 N N . GLY A 1 199 ? -4.309 11.523 6.113 1 93.75 199 GLY A N 1
ATOM 1552 C CA . GLY A 1 199 ? -5.754 11.391 6.012 1 93.75 199 GLY A CA 1
ATOM 1553 C C . GLY A 1 199 ? -6.238 9.969 6.176 1 93.75 199 GLY A C 1
ATOM 1554 O O . GLY A 1 199 ? -5.465 9.016 6 1 93.75 199 GLY A O 1
ATOM 1555 N N . ASN A 1 200 ? -7.348 9.758 6.473 1 97 200 ASN A N 1
ATOM 1556 C CA . ASN A 1 200 ? -8.18 8.562 6.566 1 97 200 ASN A CA 1
ATOM 1557 C C . ASN A 1 200 ? -9.656 8.891 6.371 1 97 200 ASN A C 1
ATOM 1559 O O . ASN A 1 200 ? -10.438 8.867 7.324 1 97 200 ASN A O 1
ATOM 1563 N N . TYR A 1 201 ? -9.914 9.227 5.113 1 95.19 201 TYR A N 1
ATOM 1564 C CA . TYR A 1 201 ? -11.234 9.727 4.742 1 95.19 201 TYR A CA 1
ATOM 1565 C C . TYR A 1 201 ? -12.234 8.578 4.613 1 95.19 201 TYR A C 1
ATOM 1567 O O . TYR A 1 201 ? -11.969 7.594 3.922 1 95.19 201 TYR A O 1
ATOM 1575 N N . PRO A 1 202 ? -13.414 8.641 5.172 1 93.31 202 PRO A N 1
ATOM 1576 C CA . PRO A 1 202 ? -14.305 7.484 5.273 1 93.31 202 PRO A CA 1
ATOM 1577 C C . PRO A 1 202 ? -15.109 7.246 3.994 1 93.31 202 PRO A C 1
ATOM 1579 O O . PRO A 1 202 ? -15.641 6.152 3.789 1 93.31 202 PRO A O 1
ATOM 1582 N N . SER A 1 203 ? -15.25 8.227 3.123 1 91.12 203 SER A N 1
ATOM 1583 C CA . SER A 1 203 ? -16.078 8.078 1.931 1 91.12 203 SER A CA 1
ATOM 1584 C C . SER A 1 203 ? -15.219 7.832 0.691 1 91.12 203 SER A C 1
ATOM 1586 O O . SER A 1 203 ? -14.094 8.312 0.605 1 91.12 203 SER A O 1
ATOM 1588 N N . TYR A 1 204 ? -15.82 7.066 -0.223 1 90.12 204 TYR A N 1
ATOM 1589 C CA . TYR A 1 204 ? -15.156 6.762 -1.486 1 90.12 204 TYR A CA 1
ATOM 1590 C C . TYR A 1 204 ? -15.5 7.801 -2.547 1 90.12 204 TYR A C 1
ATOM 1592 O O . TYR A 1 204 ? -16.672 7.969 -2.904 1 90.12 204 TYR A O 1
ATOM 1600 N N . LEU A 1 205 ? -14.477 8.5 -3.045 1 88 205 LEU A N 1
ATOM 1601 C CA . LEU A 1 205 ? -14.68 9.562 -4.023 1 88 205 LEU A CA 1
ATOM 1602 C C . LEU A 1 205 ? -14.234 9.109 -5.41 1 88 205 LEU A C 1
ATOM 1604 O O . LEU A 1 205 ? -13.289 8.328 -5.539 1 88 205 LEU A O 1
ATOM 1608 N N . SER A 1 206 ? -14.852 9.633 -6.375 1 80.88 206 SER A N 1
ATOM 1609 C CA . SER A 1 206 ? -14.484 9.328 -7.754 1 80.88 206 SER A CA 1
ATOM 1610 C C . SER A 1 206 ? -13.438 10.305 -8.273 1 80.88 206 SER A C 1
ATOM 1612 O O . SER A 1 206 ? -13.18 11.336 -7.645 1 80.88 206 SER A O 1
ATOM 1614 N N . GLY A 1 207 ? -12.773 9.945 -9.367 1 79.88 207 GLY A N 1
ATOM 1615 C CA . GLY A 1 207 ? -11.766 10.789 -9.977 1 79.88 207 GLY A CA 1
ATOM 1616 C C . GLY A 1 207 ? -10.352 10.273 -9.766 1 79.88 207 GLY A C 1
ATOM 1617 O O . GLY A 1 207 ? -10.039 9.719 -8.711 1 79.88 207 GLY A O 1
ATOM 1618 N N . SER A 1 208 ? -9.523 10.531 -10.719 1 79.81 208 SER A N 1
ATOM 1619 C CA . SER A 1 208 ? -8.195 9.938 -10.734 1 79.81 208 SER A CA 1
ATOM 1620 C C . SER A 1 208 ? -7.355 10.43 -9.555 1 79.81 208 SER A C 1
ATOM 1622 O O . SER A 1 208 ? -6.656 9.641 -8.914 1 79.81 208 SER A O 1
ATOM 1624 N N . LEU A 1 209 ? -7.441 11.734 -9.258 1 83.81 209 LEU A N 1
ATOM 1625 C CA . LEU A 1 209 ? -6.664 12.266 -8.148 1 83.81 209 LEU A CA 1
ATOM 1626 C C . LEU A 1 209 ? -7.145 11.695 -6.82 1 83.81 209 LEU A C 1
ATOM 1628 O O . LEU A 1 209 ? -6.336 11.297 -5.98 1 83.81 209 LEU A O 1
ATOM 1632 N N . ASN A 1 210 ? -8.438 11.688 -6.703 1 87.69 210 ASN A N 1
ATOM 1633 C CA . ASN A 1 210 ? -9 11.141 -5.473 1 87.69 210 ASN A CA 1
ATOM 1634 C C . ASN A 1 210 ? -8.648 9.664 -5.305 1 87.69 210 ASN A C 1
ATOM 1636 O O . ASN A 1 210 ? -8.367 9.211 -4.191 1 87.69 210 ASN A O 1
ATOM 1640 N N . GLN A 1 211 ? -8.672 8.969 -6.418 1 85.88 211 GLN A N 1
ATOM 1641 C CA . GLN A 1 211 ? -8.344 7.547 -6.359 1 85.88 211 GLN A CA 1
ATOM 1642 C C . GLN A 1 211 ? -6.883 7.332 -5.977 1 85.88 211 GLN A C 1
ATOM 1644 O O . GLN A 1 211 ? -6.562 6.406 -5.23 1 85.88 211 GLN A O 1
ATOM 1649 N N . TYR A 1 212 ? -6.062 8.148 -6.504 1 87.56 212 TYR A N 1
ATOM 1650 C CA . TYR A 1 212 ? -4.652 8.086 -6.141 1 87.56 212 TYR A CA 1
ATOM 1651 C C . TYR A 1 212 ? -4.461 8.367 -4.652 1 87.56 212 TYR A C 1
ATOM 1653 O O . TYR A 1 212 ? -3.721 7.652 -3.971 1 87.56 212 TYR A O 1
ATOM 1661 N N . VAL A 1 213 ? -5.125 9.344 -4.18 1 90.94 213 VAL A N 1
ATOM 1662 C CA . VAL A 1 213 ? -5.043 9.719 -2.773 1 90.94 213 VAL A CA 1
ATOM 1663 C C . VAL A 1 213 ? -5.617 8.602 -1.906 1 90.94 213 VAL A C 1
ATOM 1665 O O . VAL A 1 213 ? -5.066 8.281 -0.85 1 90.94 213 VAL A O 1
ATOM 1668 N N . HIS A 1 214 ? -6.73 8.039 -2.363 1 92.62 214 HIS A N 1
ATOM 1669 C CA . HIS A 1 214 ? -7.32 6.906 -1.65 1 92.62 214 HIS A CA 1
ATOM 1670 C C . HIS A 1 214 ? -6.332 5.75 -1.539 1 92.62 214 HIS A C 1
ATOM 1672 O O . HIS A 1 214 ? -6.25 5.098 -0.495 1 92.62 214 HIS A O 1
ATOM 1678 N N . SER A 1 215 ? -5.633 5.488 -2.609 1 92.06 215 SER A N 1
ATOM 1679 C CA . SER A 1 215 ? -4.641 4.418 -2.596 1 92.06 215 SER A CA 1
ATOM 1680 C C . SER A 1 215 ? -3.547 4.691 -1.569 1 92.06 215 SER A C 1
ATOM 1682 O O . SER A 1 215 ? -3.123 3.785 -0.849 1 92.06 215 SER A O 1
ATOM 1684 N N . ILE A 1 216 ? -3.115 5.918 -1.461 1 93.81 216 ILE A N 1
ATOM 1685 C CA . ILE A 1 216 ? -2.1 6.312 -0.492 1 93.81 216 ILE A CA 1
ATOM 1686 C C . ILE A 1 216 ? -2.643 6.141 0.925 1 93.81 216 ILE A C 1
ATOM 1688 O O . ILE A 1 216 ? -1.957 5.602 1.798 1 93.81 216 ILE A O 1
ATOM 1692 N N . GLU A 1 217 ? -3.854 6.559 1.133 1 96.25 217 GLU A N 1
ATOM 1693 C CA . GLU A 1 217 ? -4.469 6.438 2.451 1 96.25 217 GLU A CA 1
ATOM 1694 C C . GLU A 1 217 ? -4.566 4.977 2.881 1 96.25 217 GLU A C 1
ATOM 1696 O O . GLU A 1 217 ? -4.281 4.641 4.031 1 96.25 217 GLU A O 1
ATOM 1701 N N . MET A 1 218 ? -5.004 4.152 1.959 1 96.38 218 MET A N 1
ATOM 1702 C CA . MET A 1 218 ? -5.125 2.734 2.277 1 96.38 218 MET A CA 1
ATOM 1703 C C . MET A 1 218 ? -3.771 2.141 2.648 1 96.38 218 MET A C 1
ATOM 1705 O O . MET A 1 218 ? -3.646 1.456 3.666 1 96.38 218 MET A O 1
ATOM 1709 N N . SER A 1 219 ? -2.781 2.441 1.866 1 96.69 219 SER A N 1
ATOM 1710 C CA . SER A 1 219 ? -1.447 1.904 2.109 1 96.69 219 SER A CA 1
ATOM 1711 C C . SER A 1 219 ? -0.87 2.428 3.42 1 96.69 219 SER A C 1
ATOM 1713 O O . SER A 1 219 ? -0.407 1.649 4.258 1 96.69 219 SER A O 1
ATOM 1715 N N . ALA A 1 220 ? -0.942 3.727 3.596 1 97.69 220 ALA A N 1
ATOM 1716 C CA . ALA A 1 220 ? -0.336 4.367 4.762 1 97.69 220 ALA A CA 1
ATOM 1717 C C . ALA A 1 220 ? -1.033 3.936 6.047 1 97.69 220 ALA A C 1
ATOM 1719 O O . ALA A 1 220 ? -0.375 3.592 7.031 1 97.69 220 ALA A O 1
ATOM 1720 N N . ASN A 1 221 ? -2.35 3.99 6.059 1 98.31 221 ASN A N 1
ATOM 1721 C CA . ASN A 1 221 ? -3.08 3.572 7.25 1 98.31 221 ASN A CA 1
ATOM 1722 C C . ASN A 1 221 ? -2.914 2.08 7.516 1 98.31 221 ASN A C 1
ATOM 1724 O O . ASN A 1 221 ? -2.734 1.665 8.664 1 98.31 221 ASN A O 1
ATOM 1728 N N . GLY A 1 222 ? -3.018 1.3 6.43 1 97.69 222 GLY A N 1
ATOM 1729 C CA . GLY A 1 222 ? -2.82 -0.13 6.602 1 97.69 222 GLY A CA 1
ATOM 1730 C C . GLY A 1 222 ? -1.52 -0.472 7.301 1 97.69 222 GLY A C 1
ATOM 1731 O O . GLY A 1 222 ? -1.506 -1.264 8.25 1 97.69 222 GLY A O 1
ATOM 1732 N N . ALA A 1 223 ? -0.457 0.115 6.84 1 97.94 223 ALA A N 1
ATOM 1733 C CA . ALA A 1 223 ? 0.857 -0.123 7.434 1 97.94 223 ALA A CA 1
ATOM 1734 C C . ALA A 1 223 ? 0.908 0.375 8.875 1 97.94 223 ALA A C 1
ATOM 1736 O O . ALA A 1 223 ? 1.494 -0.277 9.742 1 97.94 223 ALA A O 1
ATOM 1737 N N . LEU A 1 224 ? 0.326 1.527 9.117 1 98.44 224 LEU A N 1
ATOM 1738 C CA . LEU A 1 224 ? 0.308 2.092 10.461 1 98.44 224 LEU A CA 1
ATOM 1739 C C . LEU A 1 224 ? -0.417 1.163 11.43 1 98.44 224 LEU A C 1
ATOM 1741 O O . LEU A 1 224 ? 0.044 0.949 12.555 1 98.44 224 LEU A O 1
ATOM 1745 N N . PHE A 1 225 ? -1.52 0.615 11.023 1 98.38 225 PHE A N 1
ATOM 1746 C CA . PHE A 1 225 ? -2.312 -0.244 11.898 1 98.38 225 PHE A CA 1
ATOM 1747 C C . PHE A 1 225 ? -1.578 -1.548 12.188 1 98.38 225 PHE A C 1
ATOM 1749 O O . PHE A 1 225 ? -1.708 -2.109 13.273 1 98.38 225 PHE A O 1
ATOM 1756 N N . GLU A 1 226 ? -0.8 -2.033 11.18 1 98 226 GLU A N 1
ATOM 1757 C CA . GLU A 1 226 ? 0.056 -3.186 11.445 1 98 226 GLU A CA 1
ATOM 1758 C C . GLU A 1 226 ? 1.098 -2.863 12.516 1 98 226 GLU A C 1
ATOM 1760 O O . GLU A 1 226 ? 1.414 -3.707 13.352 1 98 226 GLU A O 1
ATOM 1765 N N . GLU A 1 227 ? 1.654 -1.674 12.516 1 98.5 227 GLU A N 1
ATOM 1766 C CA . GLU A 1 227 ? 2.629 -1.291 13.531 1 98.5 227 GLU A CA 1
ATOM 1767 C C . GLU A 1 227 ? 1.962 -1.101 14.891 1 98.5 227 GLU A C 1
ATOM 1769 O O . GLU A 1 227 ? 2.564 -1.384 15.93 1 98.5 227 GLU A O 1
ATOM 1774 N N . PHE A 1 228 ? 0.693 -0.586 14.867 1 98.69 228 PHE A N 1
ATOM 1775 C CA . PHE A 1 228 ? -0.066 -0.55 16.109 1 98.69 228 PHE A CA 1
ATOM 1776 C C . PHE A 1 228 ? -0.144 -1.938 16.734 1 98.69 228 PHE A C 1
ATOM 1778 O O . PHE A 1 228 ? 0.082 -2.094 17.938 1 98.69 228 PHE A O 1
ATOM 1785 N N . GLU A 1 229 ? -0.429 -2.955 15.898 1 98.38 229 GLU A N 1
ATOM 1786 C CA . GLU A 1 229 ? -0.528 -4.32 16.406 1 98.38 229 GLU A CA 1
ATOM 1787 C C . GLU A 1 229 ? 0.812 -4.805 16.953 1 98.38 229 GLU A C 1
ATOM 1789 O O . GLU A 1 229 ? 0.862 -5.469 17.984 1 98.38 229 GLU A O 1
ATOM 1794 N N . GLN A 1 230 ? 1.875 -4.488 16.281 1 98.62 230 GLN A N 1
ATOM 1795 C CA . GLN A 1 230 ? 3.195 -4.875 16.766 1 98.62 230 GLN A CA 1
ATOM 1796 C C . GLN A 1 230 ? 3.49 -4.238 18.125 1 98.62 230 GLN A C 1
ATOM 1798 O O . GLN A 1 230 ? 4.047 -4.887 19.016 1 98.62 230 GLN A O 1
ATOM 1803 N N . ILE A 1 231 ? 3.119 -2.992 18.25 1 98.75 231 ILE A N 1
ATOM 1804 C CA . ILE A 1 231 ? 3.35 -2.291 19.5 1 98.75 231 ILE A CA 1
ATOM 1805 C C . ILE A 1 231 ? 2.557 -2.965 20.625 1 98.75 231 ILE A C 1
ATOM 1807 O O . ILE A 1 231 ? 3.049 -3.102 21.75 1 98.75 231 ILE A O 1
ATOM 1811 N N . LYS A 1 232 ? 1.313 -3.42 20.312 1 98.5 232 LYS A N 1
ATOM 1812 C CA . LYS A 1 232 ? 0.534 -4.156 21.297 1 98.5 232 LYS A CA 1
ATOM 1813 C C . LYS A 1 232 ? 1.261 -5.426 21.734 1 98.5 232 LYS A C 1
ATOM 1815 O O . LYS A 1 232 ? 1.287 -5.754 22.922 1 98.5 232 LYS A O 1
ATOM 1820 N N . TRP A 1 233 ? 1.85 -6.152 20.766 1 98.5 233 TRP A N 1
ATOM 1821 C CA . TRP A 1 233 ? 2.605 -7.355 21.094 1 98.5 233 TRP A CA 1
ATOM 1822 C C . TRP A 1 233 ? 3.816 -7.02 21.953 1 98.5 233 TRP A C 1
ATOM 1824 O O . TRP A 1 233 ? 4.09 -7.703 22.953 1 98.5 233 TRP A O 1
ATOM 1834 N N . ILE A 1 234 ? 4.539 -5.992 21.594 1 98.56 234 ILE A N 1
ATOM 1835 C CA . ILE A 1 234 ? 5.73 -5.578 22.328 1 98.56 234 ILE A CA 1
ATOM 1836 C C . ILE A 1 234 ? 5.348 -5.164 23.75 1 98.56 234 ILE A C 1
ATOM 1838 O O . ILE A 1 234 ? 6.039 -5.512 24.703 1 98.56 234 ILE A O 1
ATOM 1842 N N . ASN A 1 235 ? 4.219 -4.469 23.859 1 98.56 235 ASN A N 1
ATOM 1843 C CA . ASN A 1 235 ? 3.746 -4.059 25.188 1 98.56 235 ASN A CA 1
ATOM 1844 C C . ASN A 1 235 ? 3.42 -5.262 26.062 1 98.56 235 ASN A C 1
ATOM 1846 O O . ASN A 1 235 ? 3.643 -5.227 27.281 1 98.56 235 ASN A O 1
ATOM 1850 N N . LYS A 1 236 ? 2.867 -6.336 25.453 1 98 236 LYS A N 1
ATOM 1851 C CA . LYS A 1 236 ? 2.625 -7.562 26.203 1 98 236 LYS A CA 1
ATOM 1852 C C . LYS A 1 236 ? 3.932 -8.164 26.719 1 98 236 LYS A C 1
ATOM 1854 O O . LYS A 1 236 ? 4.004 -8.633 27.844 1 98 236 LYS A O 1
ATOM 1859 N N . LEU A 1 237 ? 4.91 -8.125 25.922 1 98.06 237 LEU A N 1
ATOM 1860 C CA . LEU A 1 237 ? 6.219 -8.633 26.328 1 98.06 237 LEU A CA 1
ATOM 1861 C C . LEU A 1 237 ? 6.82 -7.781 27.438 1 98.06 237 LEU A C 1
ATOM 1863 O O . LEU A 1 237 ? 7.414 -8.312 28.375 1 98.06 237 LEU A O 1
ATOM 1867 N N . ILE A 1 238 ? 6.629 -6.465 27.312 1 97.69 238 ILE A N 1
ATOM 1868 C CA . ILE A 1 238 ? 7.117 -5.551 28.344 1 97.69 238 ILE A CA 1
ATOM 1869 C C . ILE A 1 238 ? 6.438 -5.859 29.672 1 97.69 238 ILE A C 1
ATOM 1871 O O . ILE A 1 238 ? 7.098 -5.934 30.703 1 97.69 238 ILE A O 1
ATOM 1875 N N . GLU A 1 239 ? 5.18 -6.105 29.609 1 96.94 239 GLU A N 1
ATOM 1876 C CA . GLU A 1 239 ? 4.406 -6.418 30.812 1 96.94 239 GLU A CA 1
ATOM 1877 C C . GLU A 1 239 ? 4.895 -7.711 31.453 1 96.94 239 GLU A C 1
ATOM 1879 O O . GLU A 1 239 ? 4.836 -7.855 32.688 1 96.94 239 GLU A O 1
ATOM 1884 N N . LEU A 1 240 ? 5.438 -8.594 30.672 1 96.5 240 LEU A N 1
ATOM 1885 C CA . LEU A 1 240 ? 5.91 -9.891 31.156 1 96.5 240 LEU A CA 1
ATOM 1886 C C . LEU A 1 240 ? 7.375 -9.812 31.578 1 96.5 240 LEU A C 1
ATOM 1888 O O . LEU A 1 240 ? 7.961 -10.812 31.984 1 96.5 240 LEU A O 1
ATOM 1892 N N . GLY A 1 241 ? 7.953 -8.641 31.406 1 96.31 241 GLY A N 1
ATOM 1893 C CA . GLY A 1 241 ? 9.328 -8.438 31.844 1 96.31 241 GLY A CA 1
ATOM 1894 C C . GLY A 1 241 ? 10.344 -8.789 30.766 1 96.31 241 GLY A C 1
ATOM 1895 O O . GLY A 1 241 ? 11.523 -8.977 31.062 1 96.31 241 GLY A O 1
ATOM 1896 N N . HIS A 1 242 ? 9.898 -8.945 29.516 1 96.75 242 HIS A N 1
ATOM 1897 C CA . HIS A 1 242 ? 10.766 -9.305 28.391 1 96.75 242 HIS A CA 1
ATOM 1898 C C . HIS A 1 242 ? 10.789 -8.203 27.344 1 96.75 242 HIS A C 1
ATOM 1900 O O . HIS A 1 242 ? 10.508 -8.453 26.172 1 96.75 242 HIS A O 1
ATOM 1906 N N . SER A 1 243 ? 11.164 -6.984 27.734 1 97 243 SER A N 1
ATOM 1907 C CA . SER A 1 243 ? 11.227 -5.836 26.844 1 97 243 SER A CA 1
ATOM 1908 C C . SER A 1 243 ? 12.297 -6.027 25.766 1 97 243 SER A C 1
ATOM 1910 O O . SER A 1 243 ? 13.492 -6.086 26.094 1 97 243 SER A O 1
ATOM 1912 N N . PRO A 1 244 ? 11.898 -6.027 24.531 1 96.88 244 PRO A N 1
ATOM 1913 C CA . PRO A 1 244 ? 12.883 -6.363 23.5 1 96.88 244 PRO A CA 1
ATOM 1914 C C . PRO A 1 244 ? 13.891 -5.238 23.25 1 96.88 244 PRO A C 1
ATOM 1916 O O . PRO A 1 244 ? 15.016 -5.5 22.828 1 96.88 244 PRO A O 1
ATOM 1919 N N . TYR A 1 245 ? 13.5 -4.02 23.562 1 97.19 245 TYR A N 1
ATOM 1920 C CA . TYR A 1 245 ? 14.367 -2.908 23.188 1 97.19 245 TYR A CA 1
ATOM 1921 C C . TYR A 1 245 ? 14.672 -2.021 24.391 1 97.19 245 TYR A C 1
ATOM 1923 O O . TYR A 1 245 ? 15.047 -0.857 24.219 1 97.19 245 TYR A O 1
ATOM 1931 N N . GLY A 1 246 ? 14.367 -2.486 25.578 1 95.19 246 GLY A N 1
ATOM 1932 C CA . GLY A 1 246 ? 14.852 -1.852 26.797 1 95.19 246 GLY A CA 1
ATOM 1933 C C . GLY A 1 246 ? 13.828 -0.932 27.438 1 95.19 246 GLY A C 1
ATOM 1934 O O . GLY A 1 246 ? 14.094 -0.326 28.469 1 95.19 246 GLY A O 1
ATOM 1935 N N . GLN A 1 247 ? 12.602 -0.875 26.953 1 95.31 247 GLN A N 1
ATOM 1936 C CA . GLN A 1 247 ? 11.562 -0.047 27.562 1 95.31 247 GLN A CA 1
ATOM 1937 C C . GLN A 1 247 ? 11.188 -0.57 28.938 1 95.31 247 GLN A C 1
ATOM 1939 O O . GLN A 1 247 ? 11.086 -1.781 29.156 1 95.31 247 GLN A O 1
ATOM 1944 N N . ILE A 1 248 ? 10.969 0.396 29.828 1 93.19 248 ILE A N 1
ATOM 1945 C CA . ILE A 1 248 ? 10.594 0.004 31.172 1 93.19 248 ILE A CA 1
ATOM 1946 C C . ILE A 1 248 ? 9.109 0.277 31.406 1 93.19 248 ILE A C 1
ATOM 1948 O O . ILE A 1 248 ? 8.516 -0.234 32.344 1 93.19 248 ILE A O 1
ATOM 1952 N N . ARG A 1 249 ? 8.57 1.088 30.5 1 94.12 249 ARG A N 1
ATOM 1953 C CA . ARG A 1 249 ? 7.141 1.39 30.5 1 94.12 249 ARG A CA 1
ATOM 1954 C C . ARG A 1 249 ? 6.488 0.981 29.188 1 94.12 249 ARG A C 1
ATOM 1956 O O . ARG A 1 249 ? 7.164 0.858 28.172 1 94.12 249 ARG A O 1
ATOM 1963 N N . LYS A 1 250 ? 5.168 0.757 29.281 1 96.75 250 LYS A N 1
ATOM 1964 C CA . LYS A 1 250 ? 4.41 0.478 28.062 1 96.75 250 LYS A CA 1
ATOM 1965 C C . LYS A 1 250 ? 4.555 1.613 27.047 1 96.75 250 LYS A C 1
ATOM 1967 O O . LYS A 1 250 ? 4.566 2.787 27.422 1 96.75 250 LYS A O 1
ATOM 1972 N N . ILE A 1 251 ? 4.641 1.235 25.859 1 98.5 251 ILE A N 1
ATOM 1973 C CA . ILE A 1 251 ? 4.758 2.207 24.781 1 98.5 251 ILE A CA 1
ATOM 1974 C C . ILE A 1 251 ? 3.404 2.867 24.531 1 98.5 251 ILE A C 1
ATOM 1976 O O . ILE A 1 251 ? 2.391 2.18 24.391 1 98.5 251 ILE A O 1
ATOM 1980 N N . LYS A 1 252 ? 3.393 4.176 24.562 1 98.56 252 LYS A N 1
ATOM 1981 C CA . LYS A 1 252 ? 2.201 4.965 24.25 1 98.56 252 LYS A CA 1
ATOM 1982 C C . LYS A 1 252 ? 2.359 5.715 22.938 1 98.56 252 LYS A C 1
ATOM 1984 O O . LYS A 1 252 ? 3.459 6.148 22.594 1 98.56 252 LYS A O 1
ATOM 1989 N N . VAL A 1 253 ? 1.259 5.789 22.203 1 98.81 253 VAL A N 1
ATOM 1990 C CA . VAL A 1 253 ? 1.264 6.527 20.938 1 98.81 253 VAL A CA 1
ATOM 1991 C C . VAL A 1 253 ? 0.263 7.68 21.016 1 98.81 253 VAL A C 1
ATOM 1993 O O . VAL A 1 253 ? -0.891 7.484 21.406 1 98.81 253 VAL A O 1
ATOM 1996 N N . PHE A 1 254 ? 0.71 8.844 20.734 1 98.81 254 PHE A N 1
ATOM 1997 C CA . PHE A 1 254 ? -0.111 10.047 20.641 1 98.81 254 PHE A CA 1
ATOM 1998 C C . PHE A 1 254 ? -0.224 10.516 19.203 1 98.81 254 PHE A C 1
ATOM 2000 O O . PHE A 1 254 ? 0.784 10.828 18.562 1 98.81 254 PHE A O 1
ATOM 2007 N N . VAL A 1 255 ? -1.454 10.555 18.688 1 98.69 255 VAL A N 1
ATOM 2008 C CA . VAL A 1 255 ? -1.662 10.859 17.281 1 98.69 255 VAL A CA 1
ATOM 2009 C C . VAL A 1 255 ? -2.322 12.227 17.141 1 98.69 255 VAL A C 1
ATOM 2011 O O . VAL A 1 255 ? -3.514 12.383 17.422 1 98.69 255 VAL A O 1
ATOM 2014 N N . VAL A 1 256 ? -1.562 13.203 16.688 1 98.56 256 VAL A N 1
ATOM 2015 C CA . VAL A 1 256 ? -2.113 14.523 16.375 1 98.56 256 VAL A CA 1
ATOM 2016 C C . VAL A 1 256 ? -2.541 14.578 14.914 1 98.56 256 VAL A C 1
ATOM 2018 O O . VAL A 1 256 ? -1.723 14.367 14.016 1 98.56 256 VAL A O 1
ATOM 2021 N N . LYS A 1 257 ? -3.773 14.805 14.656 1 97.75 257 LYS A N 1
ATOM 2022 C CA . LYS A 1 257 ? -4.344 14.836 13.312 1 97.75 257 LYS A CA 1
ATOM 2023 C C . LYS A 1 257 ? -5.41 15.922 13.195 1 97.75 257 LYS A C 1
ATOM 2025 O O . LYS A 1 257 ? -5.902 16.438 14.203 1 97.75 257 LYS A O 1
ATOM 2030 N N . PRO A 1 258 ? -5.742 16.344 11.969 1 96.88 258 PRO A N 1
ATOM 2031 C CA . PRO A 1 258 ? -6.852 17.297 11.812 1 96.88 258 PRO A CA 1
ATOM 2032 C C . PRO A 1 258 ? -8.211 16.641 12.055 1 96.88 258 PRO A C 1
ATOM 2034 O O . PRO A 1 258 ? -8.359 15.43 11.898 1 96.88 258 PRO A O 1
ATOM 2037 N N . LYS A 1 259 ? -9.125 17.438 12.43 1 92.56 259 LYS A N 1
ATOM 2038 C CA . LYS A 1 259 ? -10.492 16.953 12.609 1 92.56 259 LYS A CA 1
ATOM 2039 C C . LYS A 1 259 ? -11.156 16.656 11.266 1 92.56 259 LYS A C 1
ATOM 2041 O O . LYS A 1 259 ? -11.836 15.648 11.109 1 92.56 259 LYS A O 1
ATOM 2046 N N . LEU A 1 260 ? -10.984 17.594 10.359 1 94.5 260 LEU A N 1
ATOM 2047 C CA . LEU A 1 260 ? -11.422 17.438 8.977 1 94.5 260 LEU A CA 1
ATOM 204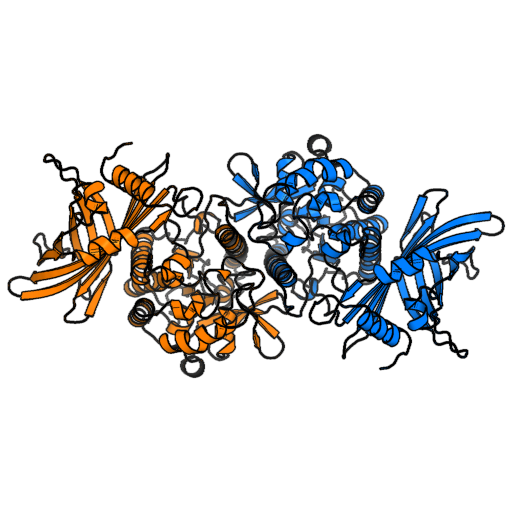8 C C . LEU A 1 260 ? -10.227 17.234 8.047 1 94.5 260 LEU A C 1
ATOM 2050 O O . LEU A 1 260 ? -9.117 17.672 8.352 1 94.5 260 LEU A O 1
ATOM 2054 N N . PRO A 1 261 ? -10.492 16.531 6.961 1 93.75 261 PRO A N 1
ATOM 2055 C CA . PRO A 1 261 ? -9.359 16.312 6.059 1 93.75 261 PRO A CA 1
ATOM 2056 C C . PRO A 1 261 ? -8.719 17.609 5.57 1 93.75 261 PRO A C 1
ATOM 2058 O O . PRO A 1 261 ? -9.422 18.578 5.316 1 93.75 261 PRO A O 1
ATOM 2061 N N . LEU A 1 262 ? -7.398 17.547 5.488 1 96 262 LEU A N 1
ATOM 2062 C CA . LEU A 1 262 ? -6.684 18.672 4.902 1 96 262 LEU A CA 1
ATOM 2063 C C . LEU A 1 262 ? -6.945 18.766 3.402 1 96 262 LEU A C 1
ATOM 2065 O O . LEU A 1 262 ? -7.035 17.734 2.723 1 96 262 LEU A O 1
ATOM 2069 N N . PRO A 1 263 ? -7.086 20 2.895 1 92.94 263 PRO A N 1
ATOM 2070 C CA . PRO A 1 263 ? -7.133 20.109 1.436 1 92.94 263 PRO A CA 1
ATOM 2071 C C . PRO A 1 263 ? -5.898 19.531 0.758 1 92.94 263 PRO A C 1
ATOM 2073 O O . PRO A 1 263 ? -4.828 19.469 1.365 1 92.94 263 PRO A O 1
ATOM 2076 N N . LEU A 1 264 ? -6.059 19.141 -0.484 1 90.25 264 LEU A N 1
ATOM 2077 C CA . LEU A 1 264 ? -5.012 18.406 -1.184 1 90.25 264 LEU A CA 1
ATOM 2078 C C . LEU A 1 264 ? -3.988 19.359 -1.79 1 90.25 264 LEU A C 1
ATOM 2080 O O . LEU A 1 264 ? -4.219 20.562 -1.856 1 90.25 264 LEU A O 1
ATOM 2084 N N . ASP A 1 265 ? -2.941 18.812 -2.283 1 86.38 265 ASP A N 1
ATOM 2085 C CA . ASP A 1 265 ? -1.748 19.547 -2.697 1 86.38 265 ASP A CA 1
ATOM 2086 C C . ASP A 1 265 ? -2.061 20.5 -3.848 1 86.38 265 ASP A C 1
ATOM 2088 O O . ASP A 1 265 ? -1.523 21.609 -3.906 1 86.38 265 ASP A O 1
ATOM 2092 N N . PRO A 1 266 ? -2.93 20.078 -4.781 1 85.75 266 PRO A N 1
ATOM 2093 C CA . PRO A 1 266 ? -3.184 21 -5.891 1 85.75 266 PRO A CA 1
ATOM 2094 C C . PRO A 1 266 ? -3.703 22.359 -5.422 1 85.75 266 PRO A C 1
ATOM 2096 O O . PRO A 1 266 ? -3.465 23.375 -6.082 1 85.75 266 PRO A O 1
ATOM 2099 N N . GLU A 1 267 ? -4.32 22.391 -4.301 1 90.19 267 GLU A N 1
ATOM 2100 C CA . GLU A 1 267 ? -4.891 23.641 -3.795 1 90.19 267 GLU A CA 1
ATOM 2101 C C . GLU A 1 267 ? -3.797 24.609 -3.355 1 90.19 267 GLU A C 1
ATOM 2103 O O . GLU A 1 267 ? -4.031 25.812 -3.271 1 90.19 267 GLU A O 1
ATOM 2108 N N . LEU A 1 268 ? -2.652 24.062 -3.016 1 88.56 268 LEU A N 1
ATOM 2109 C CA . LEU A 1 268 ? -1.504 24.891 -2.691 1 88.56 268 LEU A CA 1
ATOM 2110 C C . LEU A 1 268 ? -0.955 25.578 -3.943 1 88.56 268 LEU A C 1
ATOM 2112 O O . LEU A 1 268 ? -0.592 26.75 -3.908 1 88.56 268 LEU A O 1
ATOM 2116 N N . PHE A 1 269 ? -0.97 24.875 -5.012 1 85.31 269 PHE A N 1
ATOM 2117 C CA . PHE A 1 269 ? -0.481 25.406 -6.277 1 85.31 269 PHE A CA 1
ATOM 2118 C C . PHE A 1 269 ? -1.417 26.5 -6.805 1 85.31 269 PHE A C 1
ATOM 2120 O O . PHE A 1 269 ? -0.968 27.469 -7.418 1 85.31 269 PHE A O 1
ATOM 2127 N N . LEU A 1 270 ? -2.641 26.266 -6.578 1 87.06 270 LEU A N 1
ATOM 2128 C CA . LEU A 1 270 ? -3.648 27.188 -7.074 1 87.06 270 LEU A CA 1
ATOM 2129 C C . LEU A 1 270 ? -3.84 28.359 -6.102 1 87.06 270 LEU A C 1
ATOM 2131 O O . LEU A 1 270 ? -4.676 29.234 -6.336 1 87.06 270 LEU A O 1
ATOM 2135 N N . LYS A 1 271 ? -3.156 28.312 -4.988 1 88.38 271 LYS A N 1
ATOM 2136 C CA . LYS A 1 271 ? -3.133 29.359 -3.975 1 88.38 271 LYS A CA 1
ATOM 2137 C C . LYS A 1 271 ? -4.484 29.484 -3.271 1 88.38 271 LYS A C 1
ATOM 2139 O O . LYS A 1 271 ? -4.809 30.531 -2.711 1 88.38 271 LYS A O 1
ATOM 2144 N N . LYS A 1 272 ? -5.227 28.438 -3.398 1 92.62 272 LYS A N 1
ATOM 2145 C CA . LYS A 1 272 ? -6.48 28.375 -2.654 1 92.62 272 LYS A CA 1
ATOM 2146 C C . LYS A 1 272 ? -6.238 27.953 -1.208 1 92.62 272 LYS A C 1
ATOM 2148 O O . LYS A 1 272 ? -7.113 28.125 -0.354 1 92.62 272 LYS A O 1
ATOM 2153 N N . LEU A 1 273 ? -5.137 27.406 -1.013 1 93.19 273 LEU A N 1
ATOM 2154 C CA . LEU A 1 273 ? -4.586 27.031 0.285 1 93.19 273 LEU A CA 1
ATOM 2155 C C . LEU A 1 273 ? -3.164 27.547 0.445 1 93.19 273 LEU A C 1
ATOM 2157 O O . LEU A 1 273 ? -2.377 27.531 -0.504 1 93.19 273 LEU A O 1
ATOM 2161 N N . THR A 1 274 ? -2.887 28.047 1.622 1 94.44 274 THR A N 1
ATOM 2162 C CA . THR A 1 274 ? -1.54 28.562 1.857 1 94.44 274 THR A CA 1
ATOM 2163 C C . THR A 1 274 ? -0.837 27.75 2.939 1 94.44 274 THR A C 1
ATOM 2165 O O . THR A 1 274 ? -1.489 27.078 3.744 1 94.44 274 THR A O 1
ATOM 2168 N N . ALA A 1 275 ? 0.476 27.828 2.922 1 97 275 ALA A N 1
ATOM 2169 C CA . ALA A 1 275 ? 1.247 27.203 3.988 1 97 275 ALA A CA 1
ATOM 2170 C C . ALA A 1 275 ? 0.854 27.75 5.355 1 97 275 ALA A C 1
ATOM 2172 O O . ALA A 1 275 ? 0.779 27.016 6.336 1 97 275 ALA A O 1
ATOM 2173 N N . ARG A 1 276 ? 0.603 29.031 5.422 1 96.94 276 ARG A N 1
ATOM 2174 C CA . ARG A 1 276 ? 0.209 29.672 6.672 1 96.94 276 ARG A CA 1
ATOM 2175 C C . ARG A 1 276 ? -1.074 29.047 7.219 1 96.94 276 ARG A C 1
ATOM 2177 O O . ARG A 1 276 ? -1.173 28.781 8.414 1 96.94 276 ARG A O 1
ATOM 2184 N N . ALA A 1 277 ? -2.051 28.891 6.344 1 97.12 277 ALA A N 1
ATOM 2185 C CA . ALA A 1 277 ? -3.301 28.281 6.777 1 97.12 277 ALA A CA 1
ATOM 2186 C C . ALA A 1 277 ? -3.055 26.875 7.348 1 97.12 277 ALA A C 1
ATOM 2188 O O . ALA A 1 277 ? -3.631 26.516 8.375 1 97.12 277 ALA A O 1
ATOM 2189 N N . LEU A 1 278 ? -2.215 26.078 6.676 1 98.25 278 LEU A N 1
ATOM 2190 C CA . LEU A 1 278 ? -1.887 24.734 7.133 1 98.25 278 LEU A CA 1
ATOM 2191 C C . LEU A 1 278 ? -1.184 24.781 8.484 1 98.25 278 LEU A C 1
ATOM 2193 O O . LEU A 1 278 ? -1.483 23.969 9.375 1 98.25 278 LEU A O 1
ATOM 2197 N N . ILE A 1 279 ? -0.226 25.703 8.617 1 98.5 279 ILE A N 1
ATOM 2198 C CA . ILE A 1 279 ? 0.498 25.875 9.867 1 98.5 279 ILE A CA 1
ATOM 2199 C C . ILE A 1 279 ? -0.483 26.234 10.984 1 98.5 279 ILE A C 1
ATOM 2201 O O . ILE A 1 279 ? -0.442 25.641 12.062 1 98.5 279 ILE A O 1
ATOM 2205 N N . ASN A 1 280 ? -1.398 27.188 10.695 1 98.38 280 ASN A N 1
ATOM 2206 C CA . ASN A 1 280 ? -2.396 27.578 11.68 1 98.38 280 ASN A CA 1
ATOM 2207 C C . ASN A 1 280 ? -3.299 26.422 12.07 1 98.38 280 ASN A C 1
ATOM 2209 O O . ASN A 1 280 ? -3.662 26.266 13.234 1 98.38 280 ASN A O 1
ATOM 2213 N N . MET A 1 281 ? -3.666 25.609 11.117 1 98.31 281 MET A N 1
ATOM 2214 C CA . MET A 1 281 ? -4.473 24.422 11.383 1 98.31 281 MET A CA 1
ATOM 2215 C C . MET A 1 281 ? -3.736 23.469 12.312 1 98.31 281 MET A C 1
ATOM 2217 O O . MET A 1 281 ? -4.305 22.984 13.297 1 98.31 281 MET A O 1
ATOM 2221 N N . GLY A 1 282 ? -2.469 23.188 11.953 1 98.69 282 GLY A N 1
ATOM 2222 C CA . GLY A 1 282 ? -1.671 22.281 12.766 1 98.69 282 GLY A CA 1
ATOM 2223 C C . GLY A 1 282 ? -1.521 22.75 14.203 1 98.69 282 GLY A C 1
ATOM 2224 O O . GLY A 1 282 ? -1.652 21.953 15.133 1 98.69 282 GLY A O 1
ATOM 2225 N N . TYR A 1 283 ? -1.256 24.047 14.328 1 98.5 283 TYR A N 1
ATOM 2226 C CA . TYR A 1 283 ? -1.088 24.625 15.656 1 98.5 283 TYR A CA 1
ATOM 2227 C C . TYR A 1 283 ? -2.365 24.484 16.484 1 98.5 283 TYR A C 1
ATOM 2229 O O . TYR A 1 283 ? -2.33 24.016 17.609 1 98.5 283 TYR A O 1
ATOM 2237 N N . GLN A 1 284 ? -3.465 24.875 15.922 1 98.25 284 GLN A N 1
ATOM 2238 C CA . GLN A 1 284 ? -4.742 24.828 16.625 1 98.25 284 GLN A CA 1
ATOM 2239 C C . GLN A 1 284 ? -5.117 23.391 16.984 1 98.25 284 GLN A C 1
ATOM 2241 O O . GLN A 1 284 ? -5.586 23.125 18.094 1 98.25 284 GLN A O 1
ATOM 2246 N N . ASN A 1 285 ? -4.961 22.516 16.031 1 98.06 285 ASN A N 1
ATOM 2247 C CA . ASN A 1 285 ? -5.281 21.109 16.297 1 98.06 285 ASN A CA 1
ATOM 2248 C C . ASN A 1 285 ? -4.434 20.547 17.422 1 98.06 285 ASN A C 1
ATOM 2250 O O . ASN A 1 285 ? -4.934 19.781 18.266 1 98.06 285 ASN A O 1
ATOM 2254 N N . ALA A 1 286 ? -3.16 20.859 17.438 1 98.5 286 ALA A N 1
ATOM 2255 C CA . ALA A 1 286 ? -2.277 20.391 18.5 1 98.5 286 ALA A CA 1
ATOM 2256 C C . ALA A 1 286 ? -2.689 20.953 19.859 1 98.5 286 ALA A C 1
ATOM 2258 O O . ALA A 1 286 ? -2.73 20.219 20.859 1 98.5 286 ALA A O 1
ATOM 2259 N N . LYS A 1 287 ? -2.996 22.266 19.906 1 97.44 287 LYS A N 1
ATOM 2260 C CA . LYS A 1 287 ? -3.43 22.891 21.156 1 97.44 287 LYS A CA 1
ATOM 2261 C C . LYS A 1 287 ? -4.699 22.234 21.688 1 97.44 287 LYS A C 1
ATOM 2263 O O . LYS A 1 287 ? -4.824 21.984 22.875 1 97.44 287 LYS A O 1
ATOM 2268 N N . ASN A 1 288 ? -5.625 21.984 20.781 1 97.12 288 ASN A N 1
ATOM 2269 C CA . ASN A 1 288 ? -6.844 21.297 21.172 1 97.12 288 ASN A CA 1
ATOM 2270 C C . ASN A 1 288 ? -6.547 19.891 21.688 1 97.12 288 ASN A C 1
ATOM 2272 O O . ASN A 1 288 ? -7.16 19.422 22.641 1 97.12 288 ASN A O 1
ATOM 2276 N N . TYR A 1 289 ? -5.633 19.203 21.062 1 97.81 289 TYR A N 1
ATOM 2277 C CA . TYR A 1 289 ? -5.25 17.844 21.453 1 97.81 289 TYR A CA 1
ATOM 2278 C C . TYR A 1 289 ? -4.664 17.828 22.859 1 97.81 289 TYR A C 1
ATOM 2280 O O . TYR A 1 289 ? -4.957 16.922 23.641 1 97.81 289 TYR A O 1
ATOM 2288 N N . PHE A 1 290 ? -3.836 18.812 23.219 1 97.12 290 PHE A N 1
ATOM 2289 C CA . PHE A 1 290 ? -3.178 18.859 24.516 1 97.12 290 PHE A CA 1
ATOM 2290 C C . PHE A 1 290 ? -4.191 19.094 25.641 1 97.12 290 PHE A C 1
ATOM 2292 O O . PHE A 1 290 ? -4 18.641 26.766 1 97.12 290 PHE A O 1
ATOM 2299 N N . LYS A 1 291 ? -5.285 19.734 25.281 1 94.94 291 LYS A N 1
ATOM 2300 C CA . LYS A 1 291 ? -6.332 19.969 26.266 1 94.94 291 LYS A CA 1
ATOM 2301 C C . LYS A 1 291 ? -7.004 18.656 26.688 1 94.94 291 LYS A C 1
ATOM 2303 O O . LYS A 1 291 ? -7.445 18.516 27.828 1 94.94 291 LYS A O 1
ATOM 2308 N N . GLU A 1 292 ? -7.082 17.75 25.75 1 94.88 292 GLU A N 1
ATOM 2309 C CA . GLU A 1 292 ? -7.707 16.469 26 1 94.88 292 GLU A CA 1
ATOM 2310 C C . GLU A 1 292 ? -6.707 15.32 25.859 1 94.88 292 GLU A C 1
ATOM 2312 O O . GLU A 1 292 ? -7.027 14.281 25.281 1 94.88 292 GLU A O 1
ATOM 2317 N N . LEU A 1 293 ? -5.578 15.555 26.312 1 95.88 293 LEU A N 1
ATOM 2318 C CA . LEU A 1 293 ? -4.496 14.586 26.125 1 95.88 293 LEU A CA 1
ATOM 2319 C C . LEU A 1 293 ? -4.824 13.273 26.812 1 95.88 293 LEU A C 1
ATOM 2321 O O . LEU A 1 293 ? -5.051 13.242 28.031 1 95.88 293 LEU A O 1
ATOM 2325 N N . PRO A 1 294 ? -4.848 12.219 26.078 1 95.5 294 PRO A N 1
ATOM 2326 C CA . PRO A 1 294 ? -5.102 10.93 26.734 1 95.5 294 PRO A CA 1
ATOM 2327 C C . PRO A 1 294 ? -3.934 10.477 27.609 1 95.5 294 PRO A C 1
ATOM 2329 O O . PRO A 1 294 ? -2.785 10.477 27.172 1 95.5 294 PRO A O 1
ATOM 2332 N N . GLU A 1 295 ? -4.223 10.039 28.766 1 93.44 295 GLU A N 1
ATOM 2333 C CA . GLU A 1 295 ? -3.207 9.664 29.75 1 93.44 295 GLU A CA 1
ATOM 2334 C C . GLU A 1 295 ? -2.385 8.477 29.266 1 93.44 295 GLU A C 1
ATOM 2336 O O . GLU A 1 295 ? -1.174 8.422 29.484 1 93.44 295 GLU A O 1
ATOM 2341 N N . ASN A 1 296 ? -3.033 7.52 28.625 1 95.62 296 ASN A N 1
ATOM 2342 C CA . ASN A 1 296 ? -2.355 6.293 28.203 1 95.62 296 ASN A CA 1
ATOM 2343 C C . ASN A 1 296 ? -2.135 6.25 26.703 1 95.62 296 ASN A C 1
ATOM 2345 O O . ASN A 1 296 ? -1.965 5.172 26.125 1 95.62 296 ASN A O 1
ATOM 2349 N N . GLY A 1 297 ? -2.166 7.441 26.031 1 97.5 297 GLY A N 1
ATOM 2350 C CA . GLY A 1 297 ? -2.041 7.461 24.578 1 97.5 297 GLY A CA 1
ATOM 2351 C C . GLY A 1 297 ? -3.354 7.195 23.875 1 97.5 297 GLY A C 1
ATOM 2352 O O . GLY A 1 297 ? -4.363 6.898 24.516 1 97.5 297 GLY A O 1
ATOM 2353 N N . ASP A 1 298 ? -3.361 7.336 22.609 1 98.06 298 ASP A N 1
ATOM 2354 C CA . ASP A 1 298 ? -4.539 7.082 21.781 1 98.06 298 ASP A CA 1
ATOM 2355 C C . ASP A 1 298 ? -4.762 5.582 21.594 1 98.06 298 ASP A C 1
ATOM 2357 O O . ASP A 1 298 ? -3.838 4.785 21.766 1 98.06 298 ASP A O 1
ATOM 2361 N N . ALA A 1 299 ? -6.07 5.242 21.297 1 96.94 299 ALA A N 1
ATOM 2362 C CA . ALA A 1 299 ? -6.359 3.854 20.953 1 96.94 299 ALA A CA 1
ATOM 2363 C C . ALA A 1 299 ? -5.609 3.432 19.703 1 96.94 299 ALA A C 1
ATOM 2365 O O . ALA A 1 299 ? -5.547 4.188 18.719 1 96.94 299 ALA A O 1
ATOM 2366 N N . LEU A 1 300 ? -5.02 2.293 19.75 1 97.75 300 LEU A N 1
ATOM 2367 C CA . LEU A 1 300 ? -4.227 1.81 18.625 1 97.75 300 LEU A CA 1
ATOM 2368 C C . LEU A 1 300 ? -5.105 1.073 17.625 1 97.75 300 LEU A C 1
ATOM 2370 O O . LEU A 1 300 ? -4.914 -0.122 17.391 1 97.75 300 LEU A O 1
ATOM 2374 N N . ASP A 1 301 ? -6.008 1.803 17.016 1 96.62 301 ASP A N 1
ATOM 2375 C CA . ASP A 1 301 ? -6.914 1.289 16 1 96.62 301 ASP A CA 1
ATOM 2376 C C . ASP A 1 301 ? -7.258 2.373 14.977 1 96.62 301 ASP A C 1
ATOM 2378 O O . ASP A 1 301 ? -6.652 3.445 14.977 1 96.62 301 ASP A O 1
ATOM 2382 N N . PHE A 1 302 ? -8.148 2.043 14.086 1 95.75 302 PHE A N 1
ATOM 2383 C CA . PHE A 1 302 ? -8.391 2.887 12.922 1 95.75 302 PHE A CA 1
ATOM 2384 C C . PHE A 1 302 ? -8.922 4.254 13.344 1 95.75 302 PHE A C 1
ATOM 2386 O O . PHE A 1 302 ? -8.766 5.234 12.609 1 95.75 302 PHE A O 1
ATOM 2393 N N . SER A 1 303 ? -9.57 4.352 14.547 1 96.38 303 SER A N 1
ATOM 2394 C CA . SER A 1 303 ? -10.156 5.609 14.992 1 96.38 303 SER A CA 1
ATOM 2395 C C . SER A 1 303 ? -9.086 6.648 15.289 1 96.38 303 SER A C 1
ATOM 2397 O O . SER A 1 303 ? -9.367 7.848 15.344 1 96.38 303 SER A O 1
ATOM 2399 N N . ALA A 1 304 ? -7.844 6.203 15.492 1 97.38 304 ALA A N 1
ATOM 2400 C CA . ALA A 1 304 ? -6.742 7.102 15.82 1 97.38 304 ALA A CA 1
ATOM 2401 C C . ALA A 1 304 ? -6.453 8.062 14.664 1 97.38 304 ALA A C 1
ATOM 2403 O O . ALA A 1 304 ? -5.957 9.164 14.883 1 97.38 304 ALA A O 1
ATOM 2404 N N . THR A 1 305 ? -6.793 7.652 13.422 1 97.94 305 THR A N 1
ATOM 2405 C CA . THR A 1 305 ? -6.391 8.469 12.281 1 97.94 305 THR A CA 1
ATOM 2406 C C . THR A 1 305 ? -7.609 8.914 11.477 1 97.94 305 THR A C 1
ATOM 2408 O O . THR A 1 305 ? -7.5 9.766 10.594 1 97.94 305 THR A O 1
ATOM 2411 N N . GLN A 1 306 ? -8.781 8.352 11.719 1 96.94 306 GLN A N 1
ATOM 2412 C CA . GLN A 1 306 ? -9.961 8.609 10.898 1 96.94 306 GLN A CA 1
ATOM 2413 C C . GLN A 1 306 ? -10.438 10.047 11.062 1 96.94 306 GLN A C 1
ATOM 2415 O O . GLN A 1 306 ? -10.477 10.578 12.172 1 96.94 306 GLN A O 1
ATOM 2420 N N . THR A 1 307 ? -10.711 10.719 9.961 1 95.19 307 THR A N 1
ATOM 2421 C CA . THR A 1 307 ? -11.367 12.023 9.961 1 95.19 307 THR A CA 1
ATOM 2422 C C . THR A 1 307 ? -12.859 11.875 9.648 1 95.19 307 THR A C 1
ATOM 2424 O O . THR A 1 307 ? -13.312 10.797 9.258 1 95.19 307 THR A O 1
ATOM 2427 N N . ILE A 1 308 ? -13.555 12.914 9.82 1 92.38 308 ILE A N 1
ATOM 2428 C CA . ILE A 1 308 ? -14.977 12.898 9.469 1 92.38 308 ILE A CA 1
ATOM 2429 C C . ILE A 1 308 ? -15.148 13.227 7.992 1 92.38 308 ILE A C 1
ATOM 2431 O O . ILE A 1 308 ? -14.258 13.812 7.371 1 92.38 308 ILE A O 1
ATOM 2435 N N . ASP A 1 309 ? -16.234 12.727 7.461 1 92.19 309 ASP A N 1
ATOM 2436 C CA . ASP A 1 309 ? -16.609 13.133 6.113 1 92.19 309 ASP A CA 1
ATOM 2437 C C . ASP A 1 309 ? -16.922 14.633 6.059 1 92.19 309 ASP A C 1
ATOM 2439 O O . ASP A 1 309 ? -17.766 15.125 6.801 1 92.19 309 ASP A O 1
ATOM 2443 N N . SER A 1 310 ? -16.266 15.383 5.23 1 92.19 310 SER A N 1
ATOM 2444 C CA . SER A 1 310 ? -16.375 16.828 5.207 1 92.19 310 SER A CA 1
ATOM 2445 C C . SER A 1 310 ? -17.688 17.281 4.57 1 92.19 310 SER A C 1
ATOM 2447 O O . SER A 1 310 ? -18.078 18.438 4.707 1 92.19 310 SER A O 1
ATOM 2449 N N . GLY A 1 311 ? -18.359 16.359 3.846 1 93.81 311 GLY A N 1
ATOM 2450 C CA . GLY A 1 311 ? -19.484 16.828 3.053 1 93.81 311 GLY A CA 1
ATOM 2451 C C . GLY A 1 311 ? -19.109 17.906 2.051 1 93.81 311 GLY A C 1
ATOM 2452 O O . GLY A 1 311 ? -18.031 17.844 1.447 1 93.81 311 GLY A O 1
ATOM 2453 N N . ASP A 1 312 ? -20.141 18.797 1.859 1 95.06 312 ASP A N 1
ATOM 2454 C CA . ASP A 1 312 ? -19.828 19.984 1.082 1 95.06 312 ASP A CA 1
ATOM 2455 C C . ASP A 1 312 ? -18.984 20.969 1.895 1 95.06 312 ASP A C 1
ATOM 2457 O O . ASP A 1 312 ? -19.219 21.156 3.094 1 95.06 312 ASP A O 1
ATOM 2461 N N . TYR A 1 313 ? -18 21.438 1.285 1 94 313 TYR A N 1
ATOM 2462 C CA . TYR A 1 313 ? -17.312 22.422 2.119 1 94 313 TYR A CA 1
ATOM 2463 C C . TYR A 1 313 ? -16.828 23.609 1.29 1 94 313 TYR A C 1
ATOM 2465 O O . TYR A 1 313 ? -16.734 23.516 0.064 1 94 313 TYR A O 1
ATOM 2473 N N . LEU A 1 314 ? -16.703 24.766 1.931 1 94.81 314 LEU A N 1
ATOM 2474 C CA . LEU A 1 314 ? -16.25 26.047 1.43 1 94.81 314 LEU A CA 1
ATOM 2475 C C . LEU A 1 314 ? -15.164 26.625 2.34 1 94.81 314 LEU A C 1
ATOM 2477 O O . LEU A 1 314 ? -15.328 26.672 3.561 1 94.81 314 LEU A O 1
ATOM 2481 N N . CYS A 1 315 ? -14.062 27 1.784 1 95.5 315 CYS A N 1
ATOM 2482 C CA . CYS A 1 315 ? -12.977 27.656 2.514 1 95.5 315 CYS A CA 1
ATOM 2483 C C . CYS A 1 315 ? -12.773 29.094 2.025 1 95.5 315 CYS A C 1
ATOM 2485 O O . CYS A 1 315 ? -12.719 29.328 0.819 1 95.5 315 CYS A O 1
ATOM 2487 N N . LEU A 1 316 ? -12.633 29.969 2.965 1 92.56 316 LEU A N 1
ATOM 2488 C CA . LEU A 1 316 ? -12.469 31.391 2.662 1 92.56 316 LEU A CA 1
ATOM 2489 C C . LEU A 1 316 ? -11.18 31.938 3.273 1 92.56 316 LEU A C 1
ATOM 2491 O O . LEU A 1 316 ? -11.141 32.25 4.461 1 92.56 316 LEU A O 1
ATOM 2495 N N . PRO A 1 317 ? -10.203 32.094 2.471 1 93 317 PRO A N 1
ATOM 2496 C CA . PRO A 1 317 ? -9.016 32.781 2.975 1 93 317 PRO A CA 1
ATOM 2497 C C . PRO A 1 317 ? -9.18 34.312 2.998 1 93 317 PRO A C 1
ATOM 2499 O O . PRO A 1 317 ? -9.672 34.906 2.031 1 93 317 PRO A O 1
ATOM 2502 N N . MET A 1 318 ? -8.781 34.969 4.109 1 92.94 318 MET A N 1
ATOM 2503 C CA . MET A 1 318 ? -8.898 36.406 4.238 1 92.94 318 MET A CA 1
ATOM 2504 C C . MET A 1 318 ? -7.664 37 4.918 1 92.94 318 MET A C 1
ATOM 2506 O O . MET A 1 318 ? -7.008 36.312 5.711 1 92.94 318 MET A O 1
ATOM 2510 N N . GLU A 1 319 ? -7.398 38.188 4.547 1 93.69 319 GLU A N 1
ATOM 2511 C CA . GLU A 1 319 ? -6.301 38.969 5.133 1 93.69 319 GLU A CA 1
ATOM 2512 C C . GLU A 1 319 ? -6.727 40.375 5.445 1 93.69 319 GLU A C 1
ATOM 2514 O O . GLU A 1 319 ? -7.199 41.094 4.559 1 93.69 319 GLU A O 1
ATOM 2519 N N . PHE A 1 320 ? -6.586 40.781 6.699 1 94.75 320 PHE A N 1
ATOM 2520 C CA . PHE A 1 320 ? -6.922 42.125 7.133 1 94.75 320 PHE A CA 1
ATOM 2521 C C . PHE A 1 320 ? -5.676 42.844 7.617 1 94.75 320 PHE A C 1
ATOM 2523 O O . PHE A 1 320 ? -4.809 42.25 8.258 1 94.75 320 PHE A O 1
ATOM 2530 N N . SER A 1 321 ? -5.582 44.094 7.312 1 95.44 321 SER A N 1
ATOM 2531 C CA . SER A 1 321 ? -4.453 44.906 7.773 1 95.44 321 SER A CA 1
ATOM 2532 C C . SER A 1 321 ? -4.926 46.219 8.391 1 95.44 321 SER A C 1
ATOM 2534 O O . SER A 1 321 ? -6 46.719 8.055 1 95.44 321 SER A O 1
ATOM 2536 N N . GLY A 1 322 ? -4.133 46.656 9.336 1 95 322 GLY A N 1
ATOM 2537 C CA . GLY A 1 322 ? -4.434 47.938 9.984 1 95 322 GLY A CA 1
ATOM 2538 C C . GLY A 1 322 ? -3.611 48.156 11.234 1 95 322 GLY A C 1
ATOM 2539 O O . GLY A 1 322 ? -2.547 47.562 11.414 1 95 322 GLY A O 1
ATOM 2540 N N . GLU A 1 323 ? -4.184 49.188 11.984 1 95.06 323 GLU A N 1
ATOM 2541 C CA . GLU A 1 323 ? -3.508 49.562 13.227 1 95.06 323 GLU A CA 1
ATOM 2542 C C . GLU A 1 323 ? -4.348 49.188 14.445 1 95.06 323 GLU A C 1
ATOM 2544 O O . GLU A 1 323 ? -5.57 49.344 14.43 1 95.06 323 GLU A O 1
ATOM 2549 N N . ILE A 1 324 ? -3.598 48.625 15.375 1 93.38 324 ILE A N 1
ATOM 2550 C CA . ILE A 1 324 ? -4.238 48.406 16.672 1 93.38 324 ILE A CA 1
ATOM 2551 C C . ILE A 1 324 ? -3.541 49.281 17.734 1 93.38 324 ILE A C 1
ATOM 2553 O O . ILE A 1 324 ? -2.32 49.438 17.703 1 93.38 324 ILE A O 1
ATOM 2557 N N . LEU A 1 325 ? -4.355 49.719 18.672 1 93.38 325 LEU A N 1
ATOM 2558 C CA . LEU A 1 325 ? -3.855 50.688 19.656 1 93.38 325 LEU A CA 1
ATOM 2559 C C . LEU A 1 325 ? -3.705 50.031 21.031 1 93.38 325 LEU A C 1
ATOM 2561 O O . LEU A 1 325 ? -4.609 49.344 21.5 1 93.38 325 LEU A O 1
ATOM 2565 N N . GLU A 1 326 ? -2.541 50.188 21.578 1 90.44 326 GLU A N 1
ATOM 2566 C CA . GLU A 1 326 ? -2.246 49.906 22.984 1 90.44 326 GLU A CA 1
ATOM 2567 C C . GLU A 1 326 ? -2.066 51.188 23.781 1 90.44 326 GLU A C 1
ATOM 2569 O O . GLU A 1 326 ? -0.948 51.688 23.922 1 90.44 326 GLU A O 1
ATOM 2574 N N . GLY A 1 327 ? -3.084 51.625 24.359 1 85.81 327 GLY A N 1
ATOM 2575 C CA . GLY A 1 327 ? -3.01 52.969 24.906 1 85.81 327 GLY A CA 1
ATOM 2576 C C . GLY A 1 327 ? -2.758 54.031 23.844 1 85.81 327 GLY A C 1
ATOM 2577 O O . GLY A 1 327 ? -3.598 54.25 22.969 1 85.81 327 GLY A O 1
ATOM 2578 N N . THR A 1 328 ? -1.564 54.594 23.938 1 87.62 328 THR A N 1
ATOM 2579 C CA . THR A 1 328 ? -1.211 55.625 22.969 1 87.62 328 THR A CA 1
ATOM 2580 C C . THR A 1 328 ? -0.284 55.062 21.891 1 87.62 328 THR A C 1
ATOM 2582 O O . THR A 1 328 ? 0.021 55.75 20.906 1 87.62 328 THR A O 1
ATOM 2585 N N . LYS A 1 329 ? 0.066 53.906 22.062 1 92 329 LYS A N 1
ATOM 2586 C CA . LYS A 1 329 ? 0.99 53.281 21.109 1 92 329 LYS A CA 1
ATOM 2587 C C . LYS A 1 329 ? 0.236 52.562 20.016 1 92 329 LYS A C 1
ATOM 2589 O O . LYS A 1 329 ? -0.699 51.812 20.281 1 92 329 LYS A O 1
ATOM 2594 N N . SER A 1 330 ? 0.689 52.812 18.781 1 93.62 330 SER A N 1
ATOM 2595 C CA . SER A 1 330 ? 0.064 52.188 17.625 1 93.62 330 SER A CA 1
ATOM 2596 C C . SER A 1 330 ? 0.944 51.094 17.047 1 93.62 330 SER A C 1
ATOM 2598 O O . SER A 1 330 ? 2.162 51.25 16.938 1 93.62 330 SER A O 1
ATOM 2600 N N . HIS A 1 331 ? 0.317 49.969 16.797 1 94.75 331 HIS A N 1
ATOM 2601 C CA . HIS A 1 331 ? 1.01 48.844 16.188 1 94.75 331 HIS A CA 1
ATOM 2602 C C . HIS A 1 331 ? 0.388 48.5 14.836 1 94.75 331 HIS A C 1
ATOM 2604 O O . HIS A 1 331 ? -0.822 48.25 14.75 1 94.75 331 HIS A O 1
ATOM 2610 N N . GLN A 1 332 ? 1.207 48.406 13.805 1 96.44 332 GLN A N 1
ATOM 2611 C CA . GLN A 1 332 ? 0.745 47.906 12.508 1 96.44 332 GLN A CA 1
ATOM 2612 C C . GLN A 1 332 ? 0.659 46.375 12.5 1 96.44 332 GLN A C 1
ATOM 2614 O O . GLN A 1 332 ? 1.635 45.688 12.82 1 96.44 332 GLN A O 1
ATOM 2619 N N . VAL A 1 333 ? -0.562 45.875 12.133 1 96.12 333 VAL A N 1
ATOM 2620 C CA . VAL A 1 333 ? -0.727 44.438 12.227 1 96.12 333 VAL A CA 1
ATOM 2621 C C . VAL A 1 333 ? -1.415 43.906 10.969 1 96.12 333 VAL A C 1
ATOM 2623 O O . VAL A 1 333 ? -2.037 44.688 10.227 1 96.12 333 VAL A O 1
ATOM 2626 N N . ILE A 1 334 ? -1.197 42.688 10.672 1 95.94 334 ILE A N 1
ATOM 2627 C CA . ILE A 1 334 ? -1.927 41.906 9.672 1 95.94 334 ILE A CA 1
ATOM 2628 C C . ILE A 1 334 ? -2.602 40.719 10.328 1 95.94 334 ILE A C 1
ATOM 2630 O O . ILE A 1 334 ? -1.963 39.969 11.07 1 95.94 334 ILE A O 1
ATOM 2634 N N . PHE A 1 335 ? -3.895 40.594 10.164 1 95.38 335 PHE A N 1
ATOM 2635 C CA . PHE A 1 335 ? -4.664 39.469 10.68 1 95.38 335 PHE A CA 1
ATOM 2636 C C . PHE A 1 335 ? -5.051 38.5 9.547 1 95.38 335 PHE A C 1
ATOM 2638 O O . PHE A 1 335 ? -5.793 38.875 8.641 1 95.38 335 PHE A O 1
ATOM 2645 N N . TYR A 1 336 ? -4.48 37.312 9.609 1 95.38 336 TYR A N 1
ATOM 2646 C CA . TYR A 1 336 ? -4.793 36.281 8.641 1 95.38 336 TYR A CA 1
ATOM 2647 C C . TYR A 1 336 ? -5.902 35.375 9.148 1 95.38 336 TYR A C 1
ATOM 2649 O O . TYR A 1 336 ? -5.871 34.938 10.305 1 95.38 336 TYR A O 1
ATOM 2657 N N . LEU A 1 337 ? -6.883 35.094 8.305 1 95.06 337 LEU A N 1
ATOM 2658 C CA . LEU A 1 337 ? -8.016 34.281 8.703 1 95.06 337 LEU A CA 1
ATOM 2659 C C . LEU A 1 337 ? -8.383 33.281 7.598 1 95.06 337 LEU A C 1
ATOM 2661 O O . LEU A 1 337 ? -8.523 33.656 6.434 1 95.06 337 LEU A O 1
ATOM 2665 N N . PHE A 1 338 ? -8.445 32 7.926 1 96 338 PHE A N 1
ATOM 2666 C CA . PHE A 1 338 ? -8.93 30.953 7.051 1 96 338 PHE A CA 1
ATOM 2667 C C . PHE A 1 338 ? -10.195 30.312 7.617 1 96 338 PHE A C 1
ATOM 2669 O O . PHE A 1 338 ? -10.141 29.578 8.602 1 96 338 PHE A O 1
ATOM 2676 N N . LEU A 1 339 ? -11.336 30.594 7.012 1 94.12 339 LEU A N 1
ATOM 2677 C CA . LEU A 1 339 ? -12.617 30.031 7.445 1 94.12 339 LEU A CA 1
ATOM 2678 C C . LEU A 1 339 ? -12.984 28.812 6.621 1 94.12 339 LEU A C 1
ATOM 2680 O O . LEU A 1 339 ? -12.805 28.797 5.402 1 94.12 339 LEU A O 1
ATOM 2684 N N . ARG A 1 340 ? -13.453 27.766 7.27 1 94.94 340 ARG A N 1
ATOM 2685 C CA . ARG A 1 340 ? -13.93 26.578 6.582 1 94.94 340 ARG A CA 1
ATOM 2686 C C . ARG A 1 340 ? -15.32 26.188 7.062 1 94.94 340 ARG A C 1
ATOM 2688 O O . ARG A 1 340 ? -15.531 25.969 8.258 1 94.94 340 ARG A O 1
ATOM 2695 N N . LEU A 1 341 ? -16.188 26.172 6.145 1 94.12 341 LEU A N 1
ATOM 2696 C CA . LEU A 1 341 ? -17.531 25.672 6.391 1 94.12 341 LEU A CA 1
ATOM 2697 C C . LEU A 1 341 ? -17.703 24.281 5.781 1 94.12 341 LEU A C 1
ATOM 2699 O O . LEU A 1 341 ? -17.469 24.094 4.586 1 94.12 341 LEU A O 1
ATOM 2703 N N . SER A 1 342 ? -18.047 23.312 6.59 1 94.62 342 SER A N 1
ATOM 2704 C CA . SER A 1 342 ? -18.406 21.969 6.145 1 94.62 342 SER A CA 1
ATOM 2705 C C . SER A 1 342 ? -19.859 21.641 6.488 1 94.62 342 SER A C 1
ATOM 2707 O O . SER A 1 342 ? -20.297 21.844 7.625 1 94.62 342 SER A O 1
ATOM 2709 N N . HIS A 1 343 ? -20.547 21.156 5.473 1 92.44 343 HIS A N 1
ATOM 2710 C CA . HIS A 1 343 ? -21.969 20.953 5.652 1 92.44 343 HIS A CA 1
ATOM 2711 C C . HIS A 1 343 ? -22.422 19.641 5.023 1 92.44 343 HIS A C 1
ATOM 2713 O O . HIS A 1 343 ? -22 19.297 3.918 1 92.44 343 HIS A O 1
ATOM 2719 N N . SER A 1 344 ? -23.094 18.859 5.793 1 89.06 344 SER A N 1
ATOM 2720 C CA . SER A 1 344 ? -23.844 17.688 5.312 1 89.06 344 SER A CA 1
ATOM 2721 C C . SER A 1 344 ? -25.234 17.641 5.902 1 89.06 344 SER A C 1
ATOM 2723 O O . SER A 1 344 ? -25.641 18.547 6.652 1 89.06 344 SER A O 1
ATOM 2725 N N . ASP A 1 345 ? -26.062 16.625 5.445 1 85.06 345 ASP A N 1
ATOM 2726 C CA . ASP A 1 345 ? -27.406 16.469 6.004 1 85.06 345 ASP A CA 1
ATOM 2727 C C . ASP A 1 345 ? -27.344 16.203 7.504 1 85.06 345 ASP A C 1
ATOM 2729 O O . ASP A 1 345 ? -28.297 16.5 8.234 1 85.06 345 ASP A O 1
ATOM 2733 N N . GLU A 1 346 ? -26.141 15.797 7.992 1 84.81 346 GLU A N 1
ATOM 2734 C CA . GLU A 1 346 ? -26.031 15.328 9.367 1 84.81 346 GLU A CA 1
ATOM 2735 C C . GLU A 1 346 ? -25.328 16.359 10.25 1 84.81 346 GLU A C 1
ATOM 2737 O O . GLU A 1 346 ? -25.484 16.359 11.477 1 84.81 346 GLU A O 1
ATOM 2742 N N . PHE A 1 347 ? -24.578 17.266 9.578 1 86.12 347 PHE A N 1
ATOM 2743 C CA . PHE A 1 347 ? -23.859 18.188 10.453 1 86.12 347 PHE A CA 1
ATOM 2744 C C . PHE A 1 347 ? -23.484 19.469 9.703 1 86.12 347 PHE A C 1
ATOM 2746 O O . PHE A 1 347 ? -23.547 19.516 8.469 1 86.12 347 PHE A O 1
ATOM 2753 N N . LYS A 1 348 ? -23.234 20.5 10.469 1 90.19 348 LYS A N 1
ATOM 2754 C CA . LYS A 1 348 ? -22.656 21.766 10.047 1 90.19 348 LYS A CA 1
ATOM 2755 C C . LYS A 1 348 ? -21.5 22.172 10.953 1 90.19 348 LYS A C 1
ATOM 2757 O O . LYS A 1 348 ? -21.688 22.359 12.156 1 90.19 348 LYS A O 1
ATOM 2762 N N . ILE A 1 349 ? -20.344 22.297 10.359 1 92.88 349 ILE A N 1
ATOM 2763 C CA . ILE A 1 349 ? -19.156 22.625 11.133 1 92.88 349 ILE A CA 1
ATOM 2764 C C . ILE A 1 349 ? -18.5 23.875 10.555 1 92.88 349 ILE A C 1
ATOM 2766 O O . ILE A 1 349 ? -18.234 23.953 9.352 1 92.88 349 ILE A O 1
ATOM 2770 N N . LEU A 1 350 ? -18.297 24.875 11.398 1 93.5 350 LEU A N 1
ATOM 2771 C CA . LEU A 1 350 ? -17.562 26.078 11.047 1 93.5 350 LEU A CA 1
ATOM 2772 C C . LEU A 1 350 ? -16.266 26.188 11.844 1 93.5 350 LEU A C 1
ATOM 2774 O O . LEU A 1 350 ? -16.281 26.203 13.07 1 93.5 350 LEU A O 1
ATOM 2778 N N . GLU A 1 351 ? -15.141 26.172 11.141 1 95.31 351 GLU A N 1
ATOM 2779 C CA . GLU A 1 351 ? -13.82 26.297 11.75 1 95.31 351 GLU A CA 1
ATOM 2780 C C . GLU A 1 351 ? -13.125 27.578 11.297 1 95.31 351 GLU A C 1
ATOM 2782 O O . GLU A 1 351 ? -13.367 28.062 10.195 1 95.31 351 GLU A O 1
ATOM 2787 N N . ALA A 1 352 ? -12.344 28.141 12.188 1 96.62 352 ALA A N 1
ATOM 2788 C CA . ALA A 1 352 ? -11.539 29.312 11.875 1 96.62 352 ALA A CA 1
ATOM 2789 C C . ALA A 1 352 ? -10.086 29.109 12.305 1 96.62 352 ALA A C 1
ATOM 2791 O O . ALA A 1 352 ? -9.82 28.734 13.453 1 96.62 352 ALA A O 1
ATOM 2792 N N . PHE A 1 353 ? -9.211 29.297 11.422 1 97.81 353 PHE A N 1
ATOM 2793 C CA . PHE A 1 353 ? -7.777 29.266 11.68 1 97.81 353 PHE A CA 1
ATOM 2794 C C . PHE A 1 353 ? -7.148 30.625 11.406 1 97.81 353 PHE A C 1
ATOM 2796 O O . PHE A 1 353 ? -7.359 31.219 10.352 1 97.81 353 PHE A O 1
ATOM 2803 N N . SER A 1 354 ? -6.363 31.141 12.414 1 96.88 354 SER A N 1
ATOM 2804 C CA . SER A 1 354 ? -5.941 32.531 12.281 1 96.88 354 SER A CA 1
ATOM 2805 C C . SER A 1 354 ? -4.555 32.75 12.883 1 96.88 354 SER A C 1
ATOM 2807 O O . SER A 1 354 ? -4.051 31.891 13.617 1 96.88 354 SER A O 1
ATOM 2809 N N . SER A 1 355 ? -3.963 33.844 12.523 1 97.19 355 SER A N 1
ATOM 2810 C CA . SER A 1 355 ? -2.74 34.344 13.133 1 97.19 355 SER A CA 1
ATOM 2811 C C . SER A 1 355 ? -2.662 35.875 13.031 1 97.19 355 SER A C 1
ATOM 2813 O O . SER A 1 355 ? -3.223 36.469 12.109 1 97.19 355 SER A O 1
ATOM 2815 N N . LEU A 1 356 ? -2.109 36.438 14.023 1 96.25 356 LEU A N 1
ATOM 2816 C CA . LEU A 1 356 ? -1.893 37.875 14.086 1 96.25 356 LEU A CA 1
ATOM 2817 C C . LEU A 1 356 ? -0.41 38.219 13.961 1 96.25 356 LEU A C 1
ATOM 2819 O O . LEU A 1 356 ? 0.4 37.781 14.789 1 96.25 356 LEU A O 1
ATOM 2823 N N . CYS A 1 357 ? -0.101 39 12.961 1 95.5 357 CYS A N 1
ATOM 2824 C CA . CYS A 1 357 ? 1.289 39.344 12.695 1 95.5 357 CYS A CA 1
ATOM 2825 C C . CYS A 1 357 ? 1.544 40.812 12.984 1 95.5 357 CYS A C 1
ATOM 2827 O O . CYS A 1 357 ? 0.857 41.688 12.453 1 95.5 357 CYS A O 1
ATOM 2829 N N . PHE A 1 358 ? 2.48 41.094 13.789 1 94.44 358 PHE A N 1
ATOM 2830 C CA . PHE A 1 358 ? 2.951 42.438 14.023 1 94.44 358 PHE A CA 1
ATOM 2831 C C . PHE A 1 358 ? 4.035 42.812 13.016 1 94.44 358 PHE A C 1
ATOM 2833 O O . PHE A 1 358 ? 5.117 42.219 13.008 1 94.44 358 PHE A O 1
ATOM 2840 N N . VAL A 1 359 ? 3.793 43.781 12.266 1 94 359 VAL A N 1
ATOM 2841 C CA . VAL A 1 359 ? 4.652 44.125 11.141 1 94 359 VAL A CA 1
ATOM 2842 C C . VAL A 1 359 ? 5.977 44.688 11.656 1 94 359 VAL A C 1
ATOM 2844 O O . VAL A 1 359 ? 7.027 44.469 11.047 1 94 359 VAL A O 1
ATOM 2847 N N . GLU A 1 360 ? 5.98 45.438 12.742 1 91.69 360 GLU A N 1
ATOM 2848 C CA . GLU A 1 360 ? 7.141 46.125 13.273 1 91.69 360 GLU A CA 1
ATOM 2849 C C . GLU A 1 360 ? 8.258 45.156 13.648 1 91.69 360 GLU A C 1
ATOM 2851 O O . GLU A 1 360 ? 9.43 45.438 13.359 1 91.69 360 GLU A O 1
ATOM 2856 N N . ASN A 1 361 ? 7.949 44.094 14.258 1 88.06 361 ASN A N 1
ATOM 2857 C CA . ASN A 1 361 ? 8.992 43.156 14.719 1 88.06 361 ASN A CA 1
ATOM 2858 C C . ASN A 1 361 ? 8.867 41.812 14.047 1 88.06 361 ASN A C 1
ATOM 2860 O O . ASN A 1 361 ? 9.695 40.906 14.273 1 88.06 361 ASN A O 1
ATOM 2864 N N . GLY A 1 362 ? 7.848 41.625 13.289 1 87.81 362 GLY A N 1
ATOM 2865 C CA . GLY A 1 362 ? 7.684 40.375 12.555 1 87.81 362 GLY A CA 1
ATOM 2866 C C . GLY A 1 362 ? 7.145 39.25 13.414 1 87.81 362 GLY A C 1
ATOM 2867 O O . GLY A 1 362 ? 7.125 38.094 12.984 1 87.81 362 GLY A O 1
ATOM 2868 N N . GLU A 1 363 ? 6.754 39.594 14.578 1 90.38 363 GLU A N 1
ATOM 2869 C CA . GLU A 1 363 ? 6.199 38.562 15.469 1 90.38 363 GLU A CA 1
ATOM 2870 C C . GLU A 1 363 ? 4.812 38.125 15.016 1 90.38 363 GLU A C 1
ATOM 2872 O O . GLU A 1 363 ? 3.969 38.969 14.68 1 90.38 363 GLU A O 1
ATOM 2877 N N . GLU A 1 364 ? 4.66 36.875 14.953 1 94.19 364 GLU A N 1
ATOM 2878 C CA . GLU A 1 364 ? 3.367 36.312 14.57 1 94.19 364 GLU A CA 1
ATOM 2879 C C . GLU A 1 364 ? 2.82 35.375 15.648 1 94.19 364 GLU A C 1
ATOM 2881 O O . GLU A 1 364 ? 3.498 34.438 16.062 1 94.19 364 GLU A O 1
ATOM 2886 N N . MET A 1 365 ? 1.648 35.688 16.141 1 95.5 365 MET A N 1
ATOM 2887 C CA . MET A 1 365 ? 0.958 34.844 17.109 1 95.5 365 MET A CA 1
ATOM 2888 C C . MET A 1 365 ? -0.129 34.031 16.438 1 95.5 365 MET A C 1
ATOM 2890 O O . MET A 1 365 ? -1.004 34.562 15.766 1 95.5 365 MET A O 1
ATOM 2894 N N . ILE A 1 366 ? -0.049 32.75 16.641 1 97.5 366 ILE A N 1
ATOM 2895 C CA . ILE A 1 366 ? -0.985 31.859 15.984 1 97.5 366 ILE A CA 1
ATOM 2896 C C . ILE A 1 366 ? -2.156 31.547 16.922 1 97.5 366 ILE A C 1
ATOM 2898 O O . ILE A 1 366 ? -1.968 31.375 18.125 1 97.5 366 ILE A O 1
ATOM 2902 N N . GLY A 1 367 ? -3.352 31.516 16.344 1 97.06 367 GLY A N 1
ATOM 2903 C CA . GLY A 1 367 ? -4.539 31.188 17.125 1 97.06 367 GLY A CA 1
ATOM 2904 C C . GLY A 1 367 ? -4.609 29.734 17.547 1 97.06 367 GLY A C 1
ATOM 2905 O O . GLY A 1 367 ? -4.543 28.844 16.703 1 97.06 367 GLY A O 1
ATOM 2906 N N . GLY A 1 368 ? -4.73 29.469 18.797 1 96.12 368 GLY A N 1
ATOM 2907 C CA . GLY A 1 368 ? -4.926 28.141 19.344 1 96.12 368 GLY A CA 1
ATOM 2908 C C . GLY A 1 368 ? -6.387 27.75 19.453 1 96.12 368 GLY A C 1
ATOM 2909 O O . GLY A 1 368 ? -7.129 27.797 18.469 1 96.12 368 GLY A O 1
ATOM 2910 N N . GLU A 1 369 ? -6.812 27.516 20.641 1 94.44 369 GLU A N 1
ATOM 2911 C CA . GLU A 1 369 ? -8.227 27.25 20.859 1 94.44 369 GLU A CA 1
ATOM 2912 C C . GLU A 1 369 ? -9.102 28.375 20.297 1 94.44 369 GLU A C 1
ATOM 2914 O O . GLU A 1 369 ? -8.914 29.531 20.656 1 94.44 369 GLU A O 1
ATOM 2919 N N . THR A 1 370 ? -10.023 28.031 19.484 1 96.5 370 THR A N 1
ATOM 2920 C CA . THR A 1 370 ? -10.82 29.031 18.781 1 96.5 370 THR A CA 1
ATOM 2921 C C . THR A 1 370 ? -12.305 28.672 18.844 1 96.5 370 THR A C 1
ATOM 2923 O O . THR A 1 370 ? -12.688 27.516 18.625 1 96.5 370 THR A O 1
ATOM 2926 N N . LEU A 1 371 ? -13.039 29.594 19.203 1 95.12 371 LEU A N 1
ATOM 2927 C CA . LEU A 1 371 ? -14.5 29.516 19.141 1 95.12 371 LEU A CA 1
ATOM 2928 C C . LEU A 1 371 ? -15.039 30.375 18 1 95.12 371 LEU A C 1
ATOM 2930 O O . LEU A 1 371 ? -14.641 31.531 17.844 1 95.12 371 LEU A O 1
ATOM 2934 N N . VAL A 1 372 ? -15.805 29.781 17.203 1 93.88 372 VAL A N 1
ATOM 2935 C CA . VAL A 1 372 ? -16.438 30.484 16.094 1 93.88 372 VAL A CA 1
ATOM 2936 C C . VAL A 1 372 ? -17.953 30.312 16.156 1 93.88 372 VAL A C 1
ATOM 2938 O O . VAL A 1 372 ? -18.438 29.188 16.266 1 93.88 372 VAL A O 1
ATOM 2941 N N . GLU A 1 373 ? -18.625 31.391 16.078 1 89.56 373 GLU A N 1
ATOM 2942 C CA . GLU A 1 373 ? -20.078 31.344 16.156 1 89.56 373 GLU A CA 1
ATOM 2943 C C . GLU A 1 373 ? -20.719 32.375 15.227 1 89.56 373 GLU A C 1
ATOM 2945 O O . GLU A 1 373 ? -20.188 33.469 15.039 1 89.56 373 GLU A O 1
ATOM 2950 N N . MET A 1 374 ? -21.812 31.938 14.727 1 85.38 374 MET A N 1
ATOM 2951 C CA . MET A 1 374 ? -22.625 32.875 13.969 1 85.38 374 MET A CA 1
ATOM 2952 C C . MET A 1 374 ? -23.5 33.719 14.898 1 85.38 374 MET A C 1
ATOM 2954 O O . MET A 1 374 ? -24.156 33.188 15.797 1 85.38 374 MET A O 1
ATOM 2958 N N . VAL A 1 375 ? -23.375 35 14.742 1 82.38 375 VAL A N 1
ATOM 2959 C CA . VAL A 1 375 ? -24.172 35.906 15.547 1 82.38 375 VAL A CA 1
ATOM 2960 C C . VAL A 1 375 ? -25.234 36.594 14.672 1 82.38 375 VAL A C 1
ATOM 2962 O O . VAL A 1 375 ? -24.922 37.25 13.695 1 82.38 375 VAL A O 1
ATOM 2965 N N . LYS A 1 376 ? -26.5 36.281 15.07 1 77.31 376 LYS A N 1
ATOM 2966 C CA . LYS A 1 376 ? -27.609 36.875 14.336 1 77.31 376 LYS A CA 1
ATOM 2967 C C . LYS A 1 376 ? -27.922 38.281 14.828 1 77.31 376 LYS A C 1
ATOM 2969 O O . LYS A 1 376 ? -27.922 38.531 16.031 1 77.31 376 LYS A O 1
ATOM 2974 N N . SER A 1 377 ? -27.766 39.281 13.859 1 68.38 377 SER A N 1
ATOM 2975 C CA . SER A 1 377 ? -28.141 40.656 14.25 1 68.38 377 SER A CA 1
ATOM 2976 C C . SER A 1 377 ? -29.594 40.938 13.914 1 68.38 377 SER A C 1
ATOM 2978 O O . SER A 1 377 ? -30.156 40.375 12.977 1 68.38 377 SER A O 1
ATOM 2980 N N . VAL A 1 378 ? -30.297 41.688 14.805 1 59.84 378 VAL A N 1
ATOM 2981 C CA . VAL A 1 378 ? -31.688 42.125 14.625 1 59.84 378 VAL A CA 1
ATOM 2982 C C . VAL A 1 378 ? -31.797 43 13.375 1 59.84 378 VAL A C 1
ATOM 2984 O O . VAL A 1 378 ? -32.812 42.969 12.68 1 59.84 378 VAL A O 1
ATOM 2987 N N . GLU A 1 379 ? -30.797 43.812 13.062 1 57.03 379 GLU A N 1
ATOM 2988 C CA . GLU A 1 379 ? -30.891 44.75 11.969 1 57.03 379 GLU A CA 1
ATOM 2989 C C . GLU A 1 379 ? -30.5 44.125 10.641 1 57.03 379 GLU A C 1
ATOM 2991 O O . GLU A 1 379 ? -30.344 44.812 9.633 1 57.03 379 GLU A O 1
ATOM 2996 N N . GLY A 1 380 ? -30.438 42.781 10.531 1 57.59 380 GLY A N 1
ATOM 2997 C CA . GLY A 1 380 ? -30.297 42.094 9.25 1 57.59 380 GLY A CA 1
ATOM 2998 C C . GLY A 1 380 ? -28.875 41.75 8.898 1 57.59 380 GLY A C 1
ATOM 2999 O O . GLY A 1 380 ? -28.625 41 7.953 1 57.59 380 GLY A O 1
ATOM 3000 N N . ASN A 1 381 ? -27.797 42.344 9.562 1 64.88 381 ASN A N 1
ATOM 3001 C CA . ASN A 1 381 ? -26.422 42.031 9.18 1 64.88 381 ASN A CA 1
ATOM 3002 C C . ASN A 1 381 ? -25.844 40.938 10.078 1 64.88 381 ASN A C 1
ATOM 3004 O O . ASN A 1 381 ? -25.359 41.219 11.172 1 64.88 381 ASN A O 1
ATOM 3008 N N . ASP A 1 382 ? -25.891 39.719 9.625 1 74.94 382 ASP A N 1
ATOM 3009 C CA . ASP A 1 382 ? -25.297 38.625 10.367 1 74.94 382 ASP A CA 1
ATOM 3010 C C . ASP A 1 382 ? -23.781 38.75 10.438 1 74.94 382 ASP A C 1
ATOM 3012 O O . ASP A 1 382 ? -23.172 39.438 9.617 1 74.94 382 ASP A O 1
ATOM 3016 N N . SER A 1 383 ? -23.281 38.375 11.602 1 83.88 383 SER A N 1
ATOM 3017 C CA . SER A 1 383 ? -21.828 38.438 11.758 1 83.88 383 SER A CA 1
ATOM 3018 C C . SER A 1 383 ? -21.266 37.094 12.266 1 83.88 383 SER A C 1
ATOM 3020 O O . SER A 1 383 ? -22.016 36.25 12.766 1 83.88 383 SER A O 1
ATOM 3022 N N . ILE A 1 384 ? -20.031 36.875 12.008 1 87.06 384 ILE A N 1
ATOM 3023 C CA . ILE A 1 384 ? -19.297 35.719 12.547 1 87.06 384 ILE A CA 1
ATOM 3024 C C . ILE A 1 384 ? -18.359 36.188 13.672 1 87.06 384 ILE A C 1
ATOM 3026 O O . ILE A 1 384 ? -17.453 37 13.438 1 87.06 384 ILE A O 1
ATOM 3030 N N . ALA A 1 385 ? -18.656 35.75 14.836 1 91.19 385 ALA A N 1
ATOM 3031 C CA . ALA A 1 385 ? -17.797 36.062 15.977 1 91.19 385 ALA A CA 1
ATOM 3032 C C . ALA A 1 385 ? -16.719 35 16.141 1 91.19 385 ALA A C 1
ATOM 3034 O O . ALA A 1 385 ? -16.984 33.781 16.094 1 91.19 385 ALA A O 1
ATOM 3035 N N . ILE A 1 386 ? -15.492 35.438 16.25 1 94.06 386 ILE A N 1
ATOM 3036 C CA . ILE A 1 386 ? -14.352 34.562 16.438 1 94.06 386 ILE A CA 1
ATOM 3037 C C . ILE A 1 386 ? -13.602 34.938 17.703 1 94.06 386 ILE A C 1
ATOM 3039 O O . ILE A 1 386 ? -13.289 36.125 17.922 1 94.06 386 ILE A O 1
ATOM 3043 N N . GLU A 1 387 ? -13.438 34.031 18.562 1 94.94 387 GLU A N 1
ATOM 3044 C CA . GLU A 1 387 ? -12.617 34.156 19.75 1 94.94 387 GLU A CA 1
ATOM 3045 C C . GLU A 1 387 ? -11.492 33.125 19.781 1 94.94 387 GLU A C 1
ATOM 3047 O O . GLU A 1 387 ? -11.75 31.922 19.703 1 94.94 387 GLU A O 1
ATOM 3052 N N . THR A 1 388 ? -10.258 33.594 19.828 1 95.56 388 THR A N 1
ATOM 3053 C CA . THR A 1 388 ? -9.148 32.656 19.766 1 95.56 388 THR A CA 1
ATOM 3054 C C . THR A 1 388 ? -8.078 33 20.797 1 95.56 388 THR A C 1
ATOM 3056 O O . THR A 1 388 ? -7.879 34.188 21.109 1 95.56 388 THR A O 1
ATOM 3059 N N . ALA A 1 389 ? -7.461 32 21.359 1 94.5 389 ALA A N 1
ATOM 3060 C CA . ALA A 1 389 ? -6.34 32.188 22.281 1 94.5 389 ALA A CA 1
ATOM 3061 C C . ALA A 1 389 ? -5.031 32.375 21.516 1 94.5 389 ALA A C 1
ATOM 3063 O O . ALA A 1 389 ? -4.691 31.547 20.656 1 94.5 389 ALA A O 1
ATOM 3064 N N . LEU A 1 390 ? -4.34 33.406 21.797 1 93.44 390 LEU A N 1
ATOM 3065 C CA . LEU A 1 390 ? -3.045 33.688 21.172 1 93.44 390 LEU A CA 1
ATOM 3066 C C . LEU A 1 390 ? -1.92 33.594 22.203 1 93.44 390 LEU A C 1
ATOM 3068 O O . LEU A 1 390 ? -1.929 34.281 23.219 1 93.44 390 LEU A O 1
ATOM 3072 N N . GLN A 1 391 ? -1.035 32.75 21.875 1 88.44 391 GLN A N 1
ATOM 3073 C CA . GLN A 1 391 ? 0.099 32.625 22.781 1 88.44 391 GLN A CA 1
ATOM 3074 C C . GLN A 1 391 ? 1.218 33.594 22.406 1 88.44 391 GLN A C 1
ATOM 3076 O O . GLN A 1 391 ? 1.758 33.531 21.297 1 88.44 391 GLN A O 1
ATOM 3081 N N . GLY A 1 392 ? 1.479 34.438 23.297 1 82.5 392 GLY A N 1
ATOM 3082 C CA . GLY A 1 392 ? 2.617 35.344 23.141 1 82.5 392 GLY A CA 1
ATOM 3083 C C . GLY A 1 392 ? 3.857 34.875 23.875 1 82.5 392 GLY A C 1
ATOM 3084 O O . GLY A 1 392 ? 3.885 33.75 24.391 1 82.5 392 GLY A O 1
ATOM 3085 N N . LYS A 1 393 ? 4.879 35.656 23.859 1 77.44 393 LYS A N 1
ATOM 3086 C CA . LYS A 1 393 ? 6.141 35.312 24.516 1 77.44 393 LYS A CA 1
ATOM 3087 C C . LYS A 1 393 ? 5.965 35.25 26.031 1 77.44 393 LYS A C 1
ATOM 3089 O O . LYS A 1 393 ? 6.551 34.375 26.703 1 77.44 393 LYS A O 1
ATOM 3094 N N . SER A 1 394 ? 5.125 36.156 26.531 1 74.19 394 SER A N 1
ATOM 3095 C CA . SER A 1 394 ? 5.078 36.281 27.984 1 74.19 394 SER A CA 1
ATOM 3096 C C . SER A 1 394 ? 3.693 35.938 28.516 1 74.19 394 SER A C 1
ATOM 3098 O O . SER A 1 394 ? 3.531 35.688 29.719 1 74.19 394 SER A O 1
ATOM 3100 N N . ALA A 1 395 ? 2.734 35.969 27.625 1 80 395 ALA A N 1
ATOM 3101 C CA . ALA A 1 395 ? 1.376 35.719 28.094 1 80 395 ALA A CA 1
ATOM 3102 C C . ALA A 1 395 ? 0.494 35.188 26.984 1 80 395 ALA A C 1
ATOM 3104 O O . ALA A 1 395 ? 0.882 35.219 25.812 1 80 395 ALA A O 1
ATOM 3105 N N . THR A 1 396 ? -0.602 34.594 27.484 1 85.69 396 THR A N 1
ATOM 3106 C CA . THR A 1 396 ? -1.645 34.219 26.547 1 85.69 396 THR A CA 1
ATOM 3107 C C . THR A 1 396 ? -2.689 35.312 26.422 1 85.69 396 THR A C 1
ATOM 3109 O O . THR A 1 396 ? -3.133 35.875 27.422 1 85.69 396 THR A O 1
ATOM 3112 N N . TYR A 1 397 ? -3.01 35.688 25.203 1 88.06 397 TYR A N 1
ATOM 3113 C CA . TYR A 1 397 ? -4.008 36.688 24.906 1 88.06 397 TYR A CA 1
ATOM 3114 C C . TYR A 1 397 ? -5.262 36.094 24.297 1 88.06 397 TYR A C 1
ATOM 3116 O O . TYR A 1 397 ? -5.23 34.969 23.812 1 88.06 397 TYR A O 1
ATOM 3124 N N . VAL A 1 398 ? -6.281 36.812 24.484 1 88.88 398 VAL A N 1
ATOM 3125 C CA . VAL A 1 398 ? -7.531 36.406 23.844 1 88.88 398 VAL A CA 1
ATOM 3126 C C . VAL A 1 398 ? -7.906 37.438 22.766 1 88.88 398 VAL A C 1
ATOM 3128 O O . VAL A 1 398 ? -8.023 38.625 23.062 1 88.88 398 VAL A O 1
ATOM 3131 N N . LEU A 1 399 ? -8.039 36.969 21.578 1 89.19 399 LEU A N 1
ATOM 3132 C CA . LEU A 1 399 ? -8.461 37.812 20.469 1 89.19 399 LEU A CA 1
ATOM 3133 C C . LEU A 1 399 ? -9.938 37.625 20.141 1 89.19 399 LEU A C 1
ATOM 3135 O O . LEU A 1 399 ? -10.398 36.469 20.031 1 89.19 399 LEU A O 1
ATOM 3139 N N . LYS A 1 400 ? -10.633 38.688 20.078 1 88.31 400 LYS A N 1
ATOM 3140 C CA . LYS A 1 400 ? -12.039 38.688 19.672 1 88.31 400 LYS A CA 1
ATOM 3141 C C . LYS A 1 400 ? -12.266 39.562 18.438 1 88.31 400 LYS A C 1
ATOM 3143 O O . LYS A 1 400 ? -11.75 40.656 18.359 1 88.31 400 LYS A O 1
ATOM 3148 N N . THR A 1 401 ? -12.977 38.969 17.562 1 87.44 401 THR A N 1
ATOM 3149 C CA . THR A 1 401 ? -13.305 39.719 16.359 1 87.44 401 THR A CA 1
ATOM 3150 C C . THR A 1 401 ? -14.664 39.312 15.805 1 87.44 401 THR A C 1
ATOM 3152 O O . THR A 1 401 ? -15.211 38.25 16.188 1 87.44 401 THR A O 1
ATOM 3155 N N . LYS A 1 402 ? -15.18 40.188 15.016 1 85.62 402 LYS A N 1
ATOM 3156 C CA . LYS A 1 402 ? -16.469 39.969 14.367 1 85.62 402 LYS A CA 1
ATOM 3157 C C . LYS A 1 402 ? -16.406 40.312 12.883 1 85.62 402 LYS A C 1
ATOM 3159 O O . LYS A 1 402 ? -15.969 41.375 12.5 1 85.62 402 LYS A O 1
ATOM 3164 N N . LEU A 1 403 ? -16.781 39.344 12.148 1 85.19 403 LEU A N 1
ATOM 3165 C CA . LEU A 1 403 ? -16.844 39.5 10.703 1 85.19 403 LEU A CA 1
ATOM 3166 C C . LEU A 1 403 ? -18.266 39.844 10.266 1 85.19 403 LEU A C 1
ATOM 3168 O O . LEU A 1 403 ? -19.172 39.031 10.438 1 85.19 403 LEU A O 1
ATOM 3172 N N . ARG A 1 404 ? -18.422 40.938 9.641 1 79 404 ARG A N 1
ATOM 3173 C CA . ARG A 1 404 ? -19.766 41.344 9.172 1 79 404 ARG A CA 1
ATOM 3174 C C . ARG A 1 404 ? -20.047 40.75 7.797 1 79 404 ARG A C 1
ATOM 3176 O O . ARG A 1 404 ? -19.219 40.812 6.895 1 79 404 ARG A O 1
ATOM 3183 N N . CYS A 1 405 ? -21.172 40.094 7.758 1 75.94 405 CYS A N 1
ATOM 3184 C CA . CYS A 1 405 ? -21.594 39.469 6.508 1 75.94 405 CYS A CA 1
ATOM 3185 C C . CYS A 1 405 ? -22.797 40.188 5.914 1 75.94 405 CYS A C 1
ATOM 3187 O O . CYS A 1 405 ? -23.891 40.156 6.477 1 75.94 405 CYS A O 1
ATOM 3189 N N . SER A 1 406 ? -22.703 41 4.922 1 73.06 406 SER A N 1
ATOM 3190 C CA . SER A 1 406 ? -23.812 41.781 4.352 1 73.06 406 SER A CA 1
ATOM 3191 C C . SER A 1 406 ? -24.719 40.875 3.506 1 73.06 406 SER A C 1
ATOM 3193 O O . SER A 1 406 ? -25.812 41.281 3.109 1 73.06 406 SER A O 1
ATOM 3195 N N . GLY A 1 407 ? -24.281 39.688 3.129 1 76.88 407 GLY A N 1
ATOM 3196 C CA . GLY A 1 407 ? -25.047 38.75 2.332 1 76.88 407 GLY A CA 1
ATOM 3197 C C . GLY A 1 407 ? -24.219 38.062 1.247 1 76.88 407 GLY A C 1
ATOM 3198 O O . GLY A 1 407 ? -23.125 38.531 0.916 1 76.88 407 GLY A O 1
ATOM 3199 N N . PRO A 1 408 ? -24.75 37 0.719 1 83.38 408 PRO A N 1
ATOM 3200 C CA . PRO A 1 408 ? -23.984 36.219 -0.274 1 83.38 408 PRO A CA 1
ATOM 3201 C C . PRO A 1 408 ? -23.75 37.031 -1.561 1 83.38 408 PRO A C 1
ATOM 3203 O O . PRO A 1 408 ? -22.688 36.875 -2.188 1 83.38 408 PRO A O 1
ATOM 3206 N N . ARG A 1 409 ? -24.672 37.781 -1.915 1 85.31 409 ARG A N 1
ATOM 3207 C CA . ARG A 1 409 ? -24.516 38.594 -3.129 1 85.31 409 ARG A CA 1
ATOM 3208 C C . ARG A 1 409 ? -23.406 39.594 -2.977 1 85.31 409 ARG A C 1
ATOM 3210 O O . ARG A 1 409 ? -22.641 39.844 -3.912 1 85.31 409 ARG A O 1
ATOM 3217 N N . TYR A 1 410 ? -23.359 40.188 -1.851 1 85.69 410 TYR A N 1
ATOM 3218 C CA . TYR A 1 410 ? -22.328 41.156 -1.584 1 85.69 410 TYR A CA 1
ATOM 3219 C C . TYR A 1 410 ? -20.953 40.531 -1.573 1 85.69 410 TYR A C 1
ATOM 3221 O O . TYR A 1 410 ? -19.969 41.156 -1.983 1 85.69 410 TYR A O 1
ATOM 3229 N N . TRP A 1 411 ? -20.906 39.375 -1.077 1 85.69 411 TRP A N 1
ATOM 3230 C CA . TRP A 1 411 ? -19.641 38.656 -1.075 1 85.69 411 TRP A CA 1
ATOM 3231 C C . TRP A 1 411 ? -19.141 38.438 -2.498 1 85.69 411 TRP A C 1
ATOM 3233 O O . TRP A 1 411 ? -17.969 38.688 -2.797 1 85.69 411 TRP A O 1
ATOM 3243 N N . LEU A 1 412 ? -20.016 38.031 -3.406 1 84.62 412 LEU A N 1
ATOM 3244 C CA . LEU A 1 412 ? -19.656 37.75 -4.793 1 84.62 412 LEU A CA 1
ATOM 3245 C C . LEU A 1 412 ? -19.109 39 -5.473 1 84.62 412 LEU A C 1
ATOM 3247 O O . LEU A 1 412 ? -18.266 38.906 -6.371 1 84.62 412 LEU A O 1
ATOM 3251 N N . LEU A 1 413 ? -19.578 40.094 -4.949 1 83.38 413 LEU A N 1
ATOM 3252 C CA . LEU A 1 413 ? -19.203 41.344 -5.574 1 83.38 413 LEU A CA 1
ATOM 3253 C C . LEU A 1 413 ? -17.984 41.969 -4.875 1 83.38 413 LEU A C 1
ATOM 3255 O O . LEU A 1 413 ? -17.578 43.062 -5.195 1 83.38 413 LEU A O 1
ATOM 3259 N N . GLY A 1 414 ? -17.531 41.312 -3.922 1 80.62 414 GLY A N 1
ATOM 3260 C CA . GLY A 1 414 ? -16.391 41.812 -3.176 1 80.62 414 GLY A CA 1
ATOM 3261 C C . GLY A 1 414 ? -16.766 42.906 -2.178 1 80.62 414 GLY A C 1
ATOM 3262 O O . GLY A 1 414 ? -15.953 43.75 -1.852 1 80.62 414 GLY A O 1
ATOM 3263 N N . LEU A 1 415 ? -18 42.844 -1.727 1 80.69 415 LEU A N 1
ATOM 3264 C CA . LEU A 1 415 ? -18.469 43.938 -0.859 1 80.69 415 LEU A CA 1
ATOM 3265 C C . LEU A 1 415 ? -18.688 43.406 0.562 1 80.69 415 LEU A C 1
ATOM 3267 O O . LEU A 1 415 ? -19.188 44.156 1.42 1 80.69 415 LEU A O 1
ATOM 3271 N N . ALA A 1 416 ? -18.344 42.219 0.812 1 81.88 416 ALA A N 1
ATOM 3272 C CA . ALA A 1 416 ? -18.453 41.656 2.152 1 81.88 416 ALA A CA 1
ATOM 3273 C C . ALA A 1 416 ? -17.078 41.562 2.826 1 81.88 416 ALA A C 1
ATOM 3275 O O . ALA A 1 416 ? -16.047 41.688 2.164 1 81.88 416 ALA A O 1
ATOM 3276 N N . PHE A 1 417 ? -17.078 41.562 4.172 1 86.19 417 PHE A N 1
ATOM 3277 C CA . PHE A 1 417 ? -15.875 41.375 4.984 1 86.19 417 PHE A CA 1
ATOM 3278 C C . PHE A 1 417 ? -14.875 42.5 4.75 1 86.19 417 PHE A C 1
ATOM 3280 O O . PHE A 1 417 ? -13.68 42.25 4.574 1 86.19 417 PHE A O 1
ATOM 3287 N N . LYS A 1 418 ? -15.32 43.594 4.688 1 86.19 418 LYS A N 1
ATOM 3288 C CA . LYS A 1 418 ? -14.492 44.781 4.418 1 86.19 418 LYS A CA 1
ATOM 3289 C C . LYS A 1 418 ? -13.578 45.094 5.598 1 86.19 418 LYS A C 1
ATOM 3291 O O . LYS A 1 418 ? -12.438 45.5 5.406 1 86.19 418 LYS A O 1
ATOM 3296 N N . SER A 1 419 ? -14.219 44.938 6.711 1 89 419 SER A N 1
ATOM 3297 C CA . SER A 1 419 ? -13.445 45.281 7.902 1 89 419 SER A CA 1
ATOM 3298 C C . SER A 1 419 ? -13.805 44.375 9.078 1 89 419 SER A C 1
ATOM 3300 O O . SER A 1 419 ? -14.844 43.719 9.062 1 89 419 SER A O 1
ATOM 3302 N N . ILE A 1 420 ? -12.852 44.312 10.023 1 90.06 420 ILE A N 1
ATOM 3303 C CA . ILE A 1 420 ? -13.078 43.594 11.273 1 90.06 420 ILE A CA 1
ATOM 3304 C C . ILE A 1 420 ? -12.625 44.438 12.453 1 90.06 420 ILE A C 1
ATOM 3306 O O . ILE A 1 420 ? -11.711 45.25 12.328 1 90.06 420 ILE A O 1
ATOM 3310 N N . ASP A 1 421 ? -13.398 44.281 13.516 1 90.06 421 ASP A N 1
ATOM 3311 C CA . ASP A 1 421 ? -12.961 44.844 14.781 1 90.06 421 ASP A CA 1
ATOM 3312 C C . ASP A 1 421 ? -12.227 43.812 15.633 1 90.06 421 ASP A C 1
ATOM 3314 O O . ASP A 1 421 ? -12.75 42.75 15.898 1 90.06 421 ASP A O 1
ATOM 3318 N N . LEU A 1 422 ? -11.016 44.156 15.914 1 91.88 422 LEU A N 1
ATOM 3319 C CA . LEU A 1 422 ? -10.164 43.219 16.656 1 91.88 422 LEU A CA 1
ATOM 3320 C C . LEU A 1 422 ? -9.859 43.75 18.047 1 91.88 422 LEU A C 1
ATOM 3322 O O . LEU A 1 422 ? -9.516 44.938 18.203 1 91.88 422 LEU A O 1
ATOM 3326 N N . LYS A 1 423 ? -10.086 42.969 19.047 1 91.94 423 LYS A N 1
ATOM 3327 C CA . LYS A 1 423 ? -9.727 43.281 20.422 1 91.94 423 LYS A CA 1
ATOM 3328 C C . LYS A 1 423 ? -8.844 42.219 21.031 1 91.94 423 LYS A C 1
ATOM 3330 O O . LYS A 1 423 ? -9.109 41 20.859 1 91.94 423 LYS A O 1
ATOM 3335 N N . LEU A 1 424 ? -7.812 42.625 21.641 1 91.62 424 LEU A N 1
ATOM 3336 C CA . LEU A 1 424 ? -6.914 41.719 22.359 1 91.62 424 LEU A CA 1
ATOM 3337 C C . LEU A 1 424 ? -7.023 41.906 23.859 1 91.62 424 LEU A C 1
ATOM 3339 O O . LEU A 1 424 ? -6.938 43.031 24.359 1 91.62 424 LEU A O 1
ATOM 3343 N N . PHE A 1 425 ? -7.207 40.781 24.484 1 90.81 425 PHE A N 1
ATOM 3344 C CA . PHE A 1 425 ? -7.336 40.781 25.938 1 90.81 425 PHE A CA 1
ATOM 3345 C C . PHE A 1 425 ? -6.223 39.969 26.594 1 90.81 425 PHE A C 1
ATOM 3347 O O . PHE A 1 425 ? -5.754 39 26.031 1 90.81 425 PHE A O 1
ATOM 3354 N N . SER A 1 426 ? -5.746 40.406 27.734 1 83.88 426 SER A N 1
ATOM 3355 C CA . SER A 1 426 ? -4.906 39.562 28.578 1 83.88 426 SER A CA 1
ATOM 3356 C C . SER A 1 426 ? -5.746 38.656 29.484 1 83.88 426 SER A C 1
ATOM 3358 O O . SER A 1 426 ? -6.875 39 29.828 1 83.88 426 SER A O 1
ATOM 3360 N N . PRO A 1 427 ? -5.289 37.406 29.703 1 73.44 427 PRO A N 1
ATOM 3361 C CA . PRO A 1 427 ? -6.09 36.5 30.531 1 73.44 427 PRO A CA 1
ATOM 3362 C C . PRO A 1 427 ? -6.48 37.125 31.875 1 73.44 427 PRO A C 1
ATOM 3364 O O . PRO A 1 427 ? -7.512 36.781 32.438 1 73.44 427 PRO A O 1
ATOM 3367 N N . LEU A 1 428 ? -5.668 38 32.344 1 68.25 428 LEU A N 1
ATO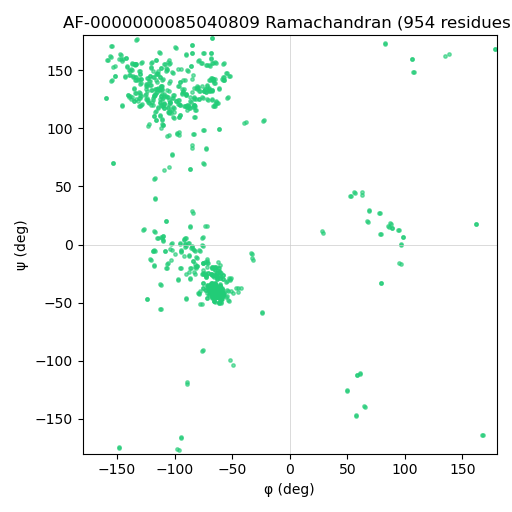M 3368 C CA . LEU A 1 428 ? -5.871 38.531 33.719 1 68.25 428 LEU A CA 1
ATOM 3369 C C . LEU A 1 428 ? -6.711 39.781 33.688 1 68.25 428 LEU A C 1
ATOM 3371 O O . LEU A 1 428 ? -7.168 40.25 34.719 1 68.25 428 LEU A O 1
ATOM 3375 N N . GLU A 1 429 ? -6.91 40.25 32.5 1 68.69 429 GLU A N 1
ATOM 3376 C CA . GLU A 1 429 ? -7.523 41.562 32.469 1 68.69 429 GLU A CA 1
ATOM 3377 C C . GLU A 1 429 ? -8.891 41.531 31.781 1 68.69 429 GLU A C 1
ATOM 3379 O O . GLU A 1 429 ? -9.078 40.812 30.797 1 68.69 429 GLU A O 1
ATOM 3384 N N . LYS A 1 430 ? -9.734 42.156 32.438 1 67.88 430 LYS A N 1
ATOM 3385 C CA . LYS A 1 430 ? -11.086 42.312 31.906 1 67.88 430 LYS A CA 1
ATOM 3386 C C . LYS A 1 430 ? -11.125 43.344 30.797 1 67.88 430 LYS A C 1
ATOM 3388 O O . LYS A 1 430 ? -11.961 43.281 29.906 1 67.88 430 LYS A O 1
ATOM 3393 N N . ASN A 1 431 ? -10.156 44.219 30.781 1 71.44 431 ASN A N 1
ATOM 3394 C CA . ASN A 1 431 ? -10.141 45.281 29.766 1 71.44 431 ASN A CA 1
ATOM 3395 C C . ASN A 1 431 ? -9.242 44.906 28.594 1 71.44 431 ASN A C 1
ATOM 3397 O O . ASN A 1 431 ? -8.266 44.188 28.75 1 71.44 431 ASN A O 1
ATOM 3401 N N . ASP A 1 432 ? -9.664 45.469 27.453 1 73.38 432 ASP A N 1
ATOM 3402 C CA . ASP A 1 432 ? -8.859 45.188 26.25 1 73.38 432 ASP A CA 1
ATOM 3403 C C . ASP A 1 432 ? -7.492 45.875 26.344 1 73.38 432 ASP A C 1
ATOM 3405 O O . ASP A 1 432 ? -7.387 47.031 26.781 1 73.38 432 ASP A O 1
ATOM 3409 N N . LEU A 1 433 ? -6.57 45.188 26.078 1 82.56 433 LEU A N 1
ATOM 3410 C CA . LEU A 1 433 ? -5.199 45.688 26.062 1 82.56 433 LEU A CA 1
ATOM 3411 C C . LEU A 1 433 ? -4.926 46.438 24.766 1 82.56 433 LEU A C 1
ATOM 3413 O O . LEU A 1 433 ? -4.277 47.5 24.781 1 82.56 433 LEU A O 1
ATOM 3417 N N . MET A 1 434 ? -5.41 45.875 23.672 1 90.19 434 MET A N 1
ATOM 3418 C CA . MET A 1 434 ? -5.281 46.5 22.344 1 90.19 434 MET A CA 1
ATOM 3419 C C . MET A 1 434 ? -6.574 46.344 21.547 1 90.19 434 MET A C 1
ATOM 3421 O O . MET A 1 434 ? -7.285 45.344 21.688 1 90.19 434 MET A O 1
ATOM 3425 N N . ALA A 1 435 ? -6.828 47.344 20.766 1 92.06 435 ALA A N 1
ATOM 3426 C CA . ALA A 1 435 ? -8.023 47.281 19.922 1 92.06 435 ALA A CA 1
ATOM 3427 C C . ALA A 1 435 ? -7.836 48.094 18.656 1 92.06 435 ALA A C 1
ATOM 3429 O O . ALA A 1 435 ? -7.027 49.031 18.625 1 92.06 435 ALA A O 1
ATOM 3430 N N . GLY A 1 436 ? -8.531 47.719 17.641 1 92.38 436 GLY A N 1
ATOM 3431 C CA . GLY A 1 436 ? -8.5 48.469 16.391 1 92.38 436 GLY A CA 1
ATOM 3432 C C . GLY A 1 436 ? -9.359 47.844 15.305 1 92.38 436 GLY A C 1
ATOM 3433 O O . GLY A 1 436 ? -9.883 46.719 15.484 1 92.38 436 GLY A O 1
ATOM 3434 N N . THR A 1 437 ? -9.516 48.625 14.305 1 93.38 437 THR A N 1
ATOM 3435 C CA . THR A 1 437 ? -10.234 48.125 13.125 1 93.38 437 THR A CA 1
ATOM 3436 C C . THR A 1 437 ? -9.266 47.844 11.984 1 93.38 437 THR A C 1
ATOM 3438 O O . THR A 1 437 ? -8.422 48.656 11.648 1 93.38 437 THR A O 1
ATOM 3441 N N . LEU A 1 438 ? -9.391 46.688 11.531 1 95.06 438 LEU A N 1
ATOM 3442 C CA . LEU A 1 438 ? -8.57 46.25 10.398 1 95.06 438 LEU A CA 1
ATOM 3443 C C . LEU A 1 438 ? -9.406 46.188 9.125 1 95.06 438 LEU A C 1
ATOM 3445 O O . LEU A 1 438 ? -10.625 46.031 9.195 1 95.06 438 LEU A O 1
ATOM 3449 N N . TYR A 1 439 ? -8.742 46.281 7.953 1 94.06 439 TYR A N 1
ATOM 3450 C CA . TYR A 1 439 ? -9.469 46.344 6.691 1 94.06 439 TYR A CA 1
ATOM 3451 C C . TYR A 1 439 ? -8.891 45.406 5.66 1 94.06 439 TYR A C 1
ATOM 3453 O O . TYR A 1 439 ? -7.738 44.969 5.785 1 94.06 439 TYR A O 1
ATOM 3461 N N . GLN A 1 440 ? -9.766 45.031 4.73 1 92.44 440 GLN A N 1
ATOM 3462 C CA . GLN A 1 440 ? -9.375 44.312 3.52 1 92.44 440 GLN A CA 1
ATOM 3463 C C . GLN A 1 440 ? -9.547 45.188 2.283 1 92.44 440 GLN A C 1
ATOM 3465 O O . GLN A 1 440 ? -10.578 45.844 2.117 1 92.44 440 GLN A O 1
ATOM 3470 N N . SER A 1 441 ? -8.531 45.188 1.431 1 89.62 441 SER A N 1
ATOM 3471 C CA . SER A 1 441 ? -8.664 45.969 0.207 1 89.62 441 SER A CA 1
ATOM 3472 C C . SER A 1 441 ? -9.703 45.375 -0.73 1 89.62 441 SER A C 1
ATOM 3474 O O . SER A 1 441 ? -10.023 44.188 -0.615 1 89.62 441 SER A O 1
ATOM 3476 N N . PHE A 1 442 ? -10.133 46.156 -1.588 1 88.94 442 PHE A N 1
ATOM 3477 C CA . PHE A 1 442 ? -11.117 45.688 -2.557 1 88.94 442 PHE A CA 1
ATOM 3478 C C . PHE A 1 442 ? -10.547 44.562 -3.412 1 88.94 442 PHE A C 1
ATOM 3480 O O . PHE A 1 442 ? -11.211 43.562 -3.643 1 88.94 442 PHE A O 1
ATOM 3487 N N . VAL A 1 443 ? -9.383 44.719 -3.838 1 88.19 443 VAL A N 1
ATOM 3488 C CA . VAL A 1 443 ? -8.727 43.719 -4.68 1 88.19 443 VAL A CA 1
ATOM 3489 C C . VAL A 1 443 ? -8.562 42.406 -3.904 1 88.19 443 VAL A C 1
ATOM 3491 O O . VAL A 1 443 ? -8.766 41.344 -4.453 1 88.19 443 VAL A O 1
ATOM 3494 N N . SER A 1 444 ? -8.297 42.562 -2.672 1 87.94 444 SER A N 1
ATOM 3495 C CA . SER A 1 444 ? -8.141 41.375 -1.827 1 87.94 444 SER A CA 1
ATOM 3496 C C . SER A 1 444 ? -9.461 40.625 -1.646 1 87.94 444 SER A C 1
ATOM 3498 O O . SER A 1 444 ? -9.492 39.406 -1.619 1 87.94 444 SER A O 1
ATOM 3500 N N . ARG A 1 445 ? -10.508 41.344 -1.563 1 89.38 445 ARG A N 1
ATOM 3501 C CA . ARG A 1 445 ? -11.828 40.75 -1.397 1 89.38 445 ARG A CA 1
ATOM 3502 C C . ARG A 1 445 ? -12.266 40.031 -2.67 1 89.38 445 ARG A C 1
ATOM 3504 O O . ARG A 1 445 ? -12.852 38.938 -2.607 1 89.38 445 ARG A O 1
ATOM 3511 N N . LEU A 1 446 ? -11.906 40.625 -3.768 1 88.62 446 LEU A N 1
ATOM 3512 C CA . LEU A 1 446 ? -12.227 39.969 -5.035 1 88.62 446 LEU A CA 1
ATOM 3513 C C . LEU A 1 446 ? -11.391 38.719 -5.223 1 88.62 446 LEU A C 1
ATOM 3515 O O . LEU A 1 446 ? -11.906 37.688 -5.691 1 88.62 446 LEU A O 1
ATOM 3519 N N . LYS A 1 447 ? -10.195 38.844 -4.867 1 87.25 447 LYS A N 1
ATOM 3520 C CA . LYS A 1 447 ? -9.336 37.656 -4.918 1 87.25 447 LYS A CA 1
ATOM 3521 C C . LYS A 1 447 ? -9.844 36.562 -3.99 1 87.25 447 LYS A C 1
ATOM 3523 O O . LYS A 1 447 ? -9.734 35.375 -4.305 1 87.25 447 LYS A O 1
ATOM 3528 N N . GLY A 1 448 ? -10.344 37 -2.9 1 87.12 448 GLY A N 1
ATOM 3529 C CA . GLY A 1 448 ? -10.891 36.031 -1.947 1 87.12 448 GLY A CA 1
ATOM 3530 C C . GLY A 1 448 ? -12.031 35.219 -2.518 1 87.12 448 GLY A C 1
ATOM 3531 O O . GLY A 1 448 ? -12.164 34.031 -2.197 1 87.12 448 GLY A O 1
ATOM 3532 N N . VAL A 1 449 ? -12.773 35.812 -3.324 1 86.44 449 VAL A N 1
ATOM 3533 C CA . VAL A 1 449 ? -13.867 35.094 -3.967 1 86.44 449 VAL A CA 1
ATOM 3534 C C . VAL A 1 449 ? -13.312 34.094 -4.949 1 86.44 449 VAL A C 1
ATOM 3536 O O . VAL A 1 449 ? -13.75 32.938 -4.969 1 86.44 449 VAL A O 1
ATOM 3539 N N . ILE A 1 450 ? -12.305 34.469 -5.629 1 87.62 450 ILE A N 1
ATOM 3540 C CA . ILE A 1 450 ? -11.727 33.625 -6.668 1 87.62 450 ILE A CA 1
ATOM 3541 C C . ILE A 1 450 ? -10.922 32.5 -6.027 1 87.62 450 ILE A C 1
ATOM 3543 O O . ILE A 1 450 ? -10.977 31.359 -6.488 1 87.62 450 ILE A O 1
ATOM 3547 N N . LEU A 1 451 ? -10.297 32.844 -4.984 1 90.94 451 LEU A N 1
ATOM 3548 C CA . LEU A 1 451 ? -9.367 31.906 -4.375 1 90.94 451 LEU A CA 1
ATOM 3549 C C . LEU A 1 451 ? -10.07 31.047 -3.32 1 90.94 451 LEU A C 1
ATOM 3551 O O . LEU A 1 451 ? -9.453 30.172 -2.709 1 90.94 451 LEU A O 1
ATOM 3555 N N . SER A 1 452 ? -11.344 31.312 -3.182 1 93.5 452 SER A N 1
ATOM 3556 C CA . SER A 1 452 ? -12.078 30.438 -2.268 1 93.5 452 SER A CA 1
ATOM 3557 C C . SER A 1 452 ? -12.125 29.016 -2.787 1 93.5 452 SER A C 1
ATOM 3559 O O . SER A 1 452 ? -12.258 28.781 -3.992 1 93.5 452 SER A O 1
ATOM 3561 N N . LEU A 1 453 ? -11.945 28.094 -1.844 1 94.88 453 LEU A N 1
ATOM 3562 C CA . LEU A 1 453 ? -11.961 26.672 -2.182 1 94.88 453 LEU A CA 1
ATOM 3563 C C . LEU A 1 453 ? -13.328 26.062 -1.874 1 94.88 453 LEU A C 1
ATOM 3565 O O . LEU A 1 453 ? -13.836 26.203 -0.758 1 94.88 453 LEU A O 1
ATOM 3569 N N . ALA A 1 454 ? -13.93 25.484 -2.875 1 94.81 454 ALA A N 1
ATOM 3570 C CA . ALA A 1 454 ? -15.219 24.828 -2.693 1 94.81 454 ALA A CA 1
ATOM 3571 C C . ALA A 1 454 ? -15.211 23.422 -3.293 1 94.81 454 ALA A C 1
ATOM 3573 O O . ALA A 1 454 ? -14.773 23.234 -4.43 1 94.81 454 ALA A O 1
ATOM 3574 N N . LYS A 1 455 ? -15.664 22.516 -2.504 1 94.31 455 LYS A N 1
ATOM 3575 C CA . LYS A 1 455 ? -15.758 21.125 -2.949 1 94.31 455 LYS A CA 1
ATOM 3576 C C . LYS A 1 455 ? -17.109 20.516 -2.578 1 94.31 455 LYS A C 1
ATOM 3578 O O . LYS A 1 455 ? -17.625 20.766 -1.489 1 94.31 455 LYS A O 1
ATOM 3583 N N . LYS A 1 456 ? -17.594 19.719 -3.5 1 94.06 456 LYS A N 1
ATOM 3584 C CA . LYS A 1 456 ? -18.828 18.969 -3.232 1 94.06 456 LYS A CA 1
ATOM 3585 C C . LYS A 1 456 ? -18.531 17.672 -2.492 1 94.06 456 LYS A C 1
ATOM 3587 O O . LYS A 1 456 ? -17.391 17.188 -2.5 1 94.06 456 LYS A O 1
ATOM 3592 N N . ARG A 1 457 ? -19.562 17.109 -1.958 1 91.88 457 ARG A N 1
ATOM 3593 C CA . ARG A 1 457 ? -19.453 15.891 -1.173 1 91.88 457 ARG A CA 1
ATOM 3594 C C . ARG A 1 457 ? -18.891 14.75 -2.01 1 91.88 457 ARG A C 1
ATOM 3596 O O . ARG A 1 457 ? -18.219 13.867 -1.481 1 91.88 457 ARG A O 1
ATOM 3603 N N . ASN A 1 458 ? -19.047 14.836 -3.291 1 88.12 458 ASN A N 1
ATOM 3604 C CA . ASN A 1 458 ? -18.562 13.766 -4.152 1 88.12 458 ASN A CA 1
ATOM 3605 C C . ASN A 1 458 ? -17.109 13.984 -4.551 1 88.12 458 ASN A C 1
ATOM 3607 O O . ASN A 1 458 ? -16.562 13.242 -5.367 1 88.12 458 ASN A O 1
ATOM 3611 N N . GLY A 1 459 ? -16.516 15.039 -4.062 1 86.75 459 GLY A N 1
ATOM 3612 C CA . GLY A 1 459 ? -15.086 15.258 -4.258 1 86.75 459 GLY A CA 1
ATOM 3613 C C . GLY A 1 459 ? -14.781 16.172 -5.426 1 86.75 459 GLY A C 1
ATOM 3614 O O . GLY A 1 459 ? -13.625 16.547 -5.645 1 86.75 459 GLY A O 1
ATOM 3615 N N . THR A 1 460 ? -15.758 16.641 -6.09 1 90 460 THR A N 1
ATOM 3616 C CA . THR A 1 460 ? -15.531 17.469 -7.27 1 90 460 THR A CA 1
ATOM 3617 C C . THR A 1 460 ? -15.414 18.938 -6.883 1 90 460 THR A C 1
ATOM 3619 O O . THR A 1 460 ? -16.016 19.375 -5.895 1 90 460 THR A O 1
ATOM 3622 N N . ASN A 1 461 ? -14.633 19.656 -7.66 1 89.19 461 ASN A N 1
ATOM 3623 C CA . ASN A 1 461 ? -14.547 21.094 -7.48 1 89.19 461 ASN A CA 1
ATOM 3624 C C . ASN A 1 461 ? -15.867 21.781 -7.816 1 89.19 461 ASN A C 1
ATOM 3626 O O . ASN A 1 461 ? -16.562 21.391 -8.758 1 89.19 461 ASN A O 1
ATOM 3630 N N . ALA A 1 462 ? -16.141 22.781 -7.039 1 91.69 462 ALA A N 1
ATOM 3631 C CA . ALA A 1 462 ? -17.422 23.453 -7.242 1 91.69 462 ALA A CA 1
ATOM 3632 C C . ALA A 1 462 ? -17.234 24.859 -7.777 1 91.69 462 ALA A C 1
ATOM 3634 O O . ALA A 1 462 ? -16.219 25.516 -7.496 1 91.69 462 ALA A O 1
ATOM 3635 N N . GLY A 1 463 ? -18.266 25.297 -8.516 1 91.25 463 GLY A N 1
ATOM 3636 C CA . GLY A 1 463 ? -18.203 26.609 -9.133 1 91.25 463 GLY A CA 1
ATOM 3637 C C . GLY A 1 463 ? -18.844 27.703 -8.289 1 91.25 463 GLY A C 1
ATOM 3638 O O . GLY A 1 463 ? -19.125 27.484 -7.105 1 91.25 463 GLY A O 1
ATOM 3639 N N . ILE A 1 464 ? -19.078 28.828 -8.906 1 90.94 464 ILE A N 1
ATOM 3640 C CA . ILE A 1 464 ? -19.484 30.047 -8.227 1 90.94 464 ILE A CA 1
ATOM 3641 C C . ILE A 1 464 ? -20.906 29.875 -7.668 1 90.94 464 ILE A C 1
ATOM 3643 O O . ILE A 1 464 ? -21.219 30.391 -6.59 1 90.94 464 ILE A O 1
ATOM 3647 N N . ALA A 1 465 ? -21.734 29.172 -8.43 1 92.06 465 ALA A N 1
ATOM 3648 C CA . ALA A 1 465 ? -23.109 28.953 -7.961 1 92.06 465 ALA A CA 1
ATOM 3649 C C . ALA A 1 465 ? -23.109 28.141 -6.668 1 92.06 465 ALA A C 1
ATOM 3651 O O . ALA A 1 465 ? -23.906 28.422 -5.766 1 92.06 465 ALA A O 1
ATOM 3652 N N . PHE A 1 466 ? -22.344 27.25 -6.578 1 93.44 466 PHE A N 1
ATOM 3653 C CA . PHE A 1 466 ? -22.219 26.438 -5.379 1 93.44 466 PHE A CA 1
ATOM 3654 C C . PHE A 1 466 ? -21.656 27.25 -4.219 1 93.44 466 PHE A C 1
ATOM 3656 O O . PHE A 1 466 ? -22.156 27.156 -3.092 1 93.44 466 PHE A O 1
ATOM 3663 N N . LYS A 1 467 ? -20.672 28 -4.496 1 92.19 467 LYS A N 1
ATOM 3664 C CA . LYS A 1 467 ? -20.094 28.859 -3.471 1 92.19 467 LYS A CA 1
ATOM 3665 C C . LYS A 1 467 ? -21.141 29.797 -2.887 1 92.19 467 LYS A C 1
ATOM 3667 O O . LYS A 1 467 ? -21.203 29.984 -1.67 1 92.19 467 LYS A O 1
ATOM 3672 N N . TYR A 1 468 ? -21.891 30.266 -3.818 1 89.88 468 TYR A N 1
ATOM 3673 C CA . TYR A 1 468 ? -22.984 31.141 -3.408 1 89.88 468 TYR A CA 1
ATOM 3674 C C . TYR A 1 468 ? -23.953 30.422 -2.479 1 89.88 468 TYR A C 1
ATOM 3676 O O . TYR A 1 468 ? -24.344 30.953 -1.438 1 89.88 468 TYR A O 1
ATOM 3684 N N . ARG A 1 469 ? -24.328 29.266 -2.777 1 90.88 469 ARG A N 1
ATOM 3685 C CA . ARG A 1 469 ? -25.266 28.469 -1.975 1 90.88 469 ARG A CA 1
ATOM 3686 C C . ARG A 1 469 ? -24.656 28.141 -0.61 1 90.88 469 ARG A C 1
ATOM 3688 O O . ARG A 1 469 ? -25.375 28.156 0.401 1 90.88 469 ARG A O 1
ATOM 3695 N N . MET A 1 470 ? -23.422 27.859 -0.6 1 91.5 470 MET A N 1
ATOM 3696 C CA . MET A 1 470 ? -22.75 27.531 0.657 1 91.5 470 MET A CA 1
ATOM 3697 C C . MET A 1 470 ? -22.703 28.75 1.574 1 91.5 470 MET A C 1
ATOM 3699 O O . MET A 1 470 ? -22.875 28.625 2.789 1 91.5 470 MET A O 1
ATOM 3703 N N . LEU A 1 471 ? -22.453 29.844 0.975 1 87.69 471 LEU A N 1
ATOM 3704 C CA . LEU A 1 471 ? -22.422 31.078 1.767 1 87.69 471 LEU A CA 1
ATOM 3705 C C . LEU A 1 471 ? -23.812 31.391 2.309 1 87.69 471 LEU A C 1
ATOM 3707 O O . LEU A 1 471 ? -23.938 31.922 3.418 1 87.69 471 LEU A O 1
ATOM 3711 N N . GLN A 1 472 ? -24.781 31.109 1.476 1 86.25 472 GLN A N 1
ATOM 3712 C CA . GLN A 1 472 ? -26.156 31.281 1.942 1 86.25 472 GLN A CA 1
ATOM 3713 C C . GLN A 1 472 ? -26.438 30.391 3.145 1 86.25 472 GLN A C 1
ATOM 3715 O O . GLN A 1 472 ? -27.094 30.812 4.102 1 86.25 472 GLN A O 1
ATOM 3720 N N . LYS A 1 473 ? -26 29.203 3.072 1 83.81 473 LYS A N 1
ATOM 3721 C CA . LYS A 1 473 ? -26.188 28.281 4.18 1 83.81 473 LYS A CA 1
ATOM 3722 C C . LYS A 1 473 ? -25.453 28.75 5.43 1 83.81 473 LYS A C 1
ATOM 3724 O O . LYS A 1 473 ? -25.906 28.531 6.551 1 83.81 473 LYS A O 1
ATOM 3729 N N . LEU A 1 474 ? -24.312 29.344 5.16 1 82.5 474 LEU A N 1
ATOM 3730 C CA . LEU A 1 474 ? -23.531 29.875 6.266 1 82.5 474 LEU A CA 1
ATOM 3731 C C . LEU A 1 474 ? -24.266 31.031 6.945 1 82.5 474 LEU A C 1
ATOM 3733 O O . LEU A 1 474 ? -24.312 31.094 8.18 1 82.5 474 LEU A O 1
ATOM 3737 N N . LEU A 1 475 ? -24.891 31.859 6.125 1 76.12 475 LEU A N 1
ATOM 3738 C CA . LEU A 1 475 ? -25.469 33.094 6.648 1 76.12 475 LEU A CA 1
ATOM 3739 C C . LEU A 1 475 ? -26.922 32.875 7.09 1 76.12 475 LEU A C 1
ATOM 3741 O O . LEU A 1 475 ? -27.406 33.562 7.992 1 76.12 475 LEU A O 1
ATOM 3745 N N . LYS A 1 476 ? -27.797 32.156 6.234 1 65.25 476 LYS A N 1
ATOM 3746 C CA . LYS A 1 476 ? -29.219 32.062 6.547 1 65.25 476 LYS A CA 1
ATOM 3747 C C . LYS A 1 476 ? -29.484 30.906 7.52 1 65.25 476 LYS A C 1
ATOM 3749 O O . LYS A 1 476 ? -30.609 30.719 7.98 1 65.25 476 LYS A O 1
ATOM 3754 N N . ASN A 1 477 ? -28.672 30.453 8.391 1 51.59 477 ASN A N 1
ATOM 3755 C CA . ASN A 1 477 ? -29.016 29.344 9.266 1 51.59 477 ASN A CA 1
ATOM 3756 C C . ASN A 1 477 ? -30.031 28.422 8.617 1 51.59 477 ASN A C 1
ATOM 3758 O O . ASN A 1 477 ? -30.906 27.859 9.289 1 51.59 477 ASN A O 1
ATOM 3762 N N . GLU A 1 478 ? -30.422 28.391 7.434 1 42.38 478 GLU A N 1
ATOM 3763 C CA . GLU A 1 478 ? -31.469 27.438 7.035 1 42.38 478 GLU A CA 1
ATOM 3764 C C . GLU A 1 478 ? -31.016 26 7.266 1 42.38 478 GLU A C 1
ATOM 3766 O O . GLU A 1 478 ? -29.953 25.594 6.809 1 42.38 478 GLU A O 1
ATOM 3771 N N . VAL A 1 479 ? -31.5 25.453 8.414 1 34.38 479 VAL A N 1
ATOM 3772 C CA . VAL A 1 479 ? -31.531 24 8.641 1 34.38 479 VAL A CA 1
ATOM 3773 C C . VAL A 1 479 ? -32.125 23.312 7.422 1 34.38 479 VAL A C 1
ATOM 3775 O O . VAL A 1 479 ? -33.156 23.734 6.898 1 34.38 479 VAL A O 1
ATOM 3778 N N . MET B 1 1 ? -9.781 -33.719 -0.56 1 83.62 1 MET B N 1
ATOM 3779 C CA . MET B 1 1 ? -10.109 -32.312 -0.496 1 83.62 1 MET B CA 1
ATOM 3780 C C . MET B 1 1 ? -9.062 -31.547 0.305 1 83.62 1 MET B C 1
ATOM 3782 O O . MET B 1 1 ? -8.617 -32 1.354 1 83.62 1 MET B O 1
ATOM 3786 N N . LEU B 1 2 ? -8.68 -30.406 -0.24 1 93.06 2 LEU B N 1
ATOM 3787 C CA . LEU B 1 2 ? -7.605 -29.625 0.362 1 93.06 2 LEU B CA 1
ATOM 3788 C C . LEU B 1 2 ? -8.078 -28.953 1.646 1 93.06 2 LEU B C 1
ATOM 3790 O O . LEU B 1 2 ? -7.277 -28.656 2.531 1 93.06 2 LEU B O 1
ATOM 3794 N N . VAL B 1 3 ? -9.422 -28.719 1.691 1 93 3 VAL B N 1
ATOM 3795 C CA . VAL B 1 3 ? -9.984 -28.016 2.836 1 93 3 VAL B CA 1
ATOM 3796 C C . VAL B 1 3 ? -10.891 -28.938 3.631 1 93 3 VAL B C 1
ATOM 3798 O O . VAL B 1 3 ? -11.664 -29.703 3.051 1 93 3 VAL B O 1
ATOM 3801 N N . THR B 1 4 ? -10.672 -28.906 4.945 1 86.12 4 THR B N 1
ATOM 3802 C CA . THR B 1 4 ? -11.477 -29.781 5.797 1 86.12 4 THR B CA 1
ATOM 3803 C C . THR B 1 4 ? -11.93 -29.031 7.051 1 86.12 4 THR B C 1
ATOM 3805 O O . THR B 1 4 ? -11.273 -28.078 7.484 1 86.12 4 THR B O 1
ATOM 3808 N N . LYS B 1 5 ? -12.992 -29.422 7.676 1 83.44 5 LYS B N 1
ATOM 3809 C CA . LYS B 1 5 ? -13.5 -28.844 8.914 1 83.44 5 LYS B CA 1
ATOM 3810 C C . LYS B 1 5 ? -12.828 -29.469 10.133 1 83.44 5 LYS B C 1
ATOM 3812 O O . LYS B 1 5 ? -12.805 -28.859 11.211 1 83.44 5 LYS B O 1
ATOM 3817 N N . GLN B 1 6 ? -12.297 -30.578 9.898 1 75 6 GLN B N 1
ATOM 3818 C CA . GLN B 1 6 ? -11.789 -31.344 11.039 1 75 6 GLN B CA 1
ATOM 3819 C C . GLN B 1 6 ? -10.281 -31.188 11.172 1 75 6 GLN B C 1
ATOM 3821 O O . GLN B 1 6 ? -9.539 -31.5 10.234 1 75 6 GLN B O 1
ATOM 3826 N N . ALA B 1 7 ? -9.961 -30.516 12.32 1 69.69 7 ALA B N 1
ATOM 3827 C CA . ALA B 1 7 ? -8.531 -30.453 12.617 1 69.69 7 ALA B CA 1
ATOM 3828 C C . ALA B 1 7 ? -8.039 -31.75 13.242 1 69.69 7 ALA B C 1
ATOM 3830 O O . ALA B 1 7 ? -8.789 -32.438 13.922 1 69.69 7 ALA B O 1
ATOM 3831 N N . SER B 1 8 ? -6.867 -32.156 12.711 1 70.56 8 SER B N 1
ATOM 3832 C CA . SER B 1 8 ? -6.254 -33.312 13.32 1 70.56 8 SER B CA 1
ATOM 3833 C C . SER B 1 8 ? -5.621 -33 14.664 1 70.56 8 SER B C 1
ATOM 3835 O O . SER B 1 8 ? -4.996 -31.938 14.812 1 70.56 8 SER B O 1
ATOM 3837 N N . LYS B 1 9 ? -5.844 -33.75 15.688 1 69.5 9 LYS B N 1
ATOM 3838 C CA . LYS B 1 9 ? -5.262 -33.562 17.016 1 69.5 9 LYS B CA 1
ATOM 3839 C C . LYS B 1 9 ? -3.756 -33.812 17 1 69.5 9 LYS B C 1
ATOM 3841 O O . LYS B 1 9 ? -3.016 -33.25 17.812 1 69.5 9 LYS B O 1
ATOM 3846 N N . ASP B 1 10 ? -3.318 -34.625 16.047 1 77.81 10 ASP B N 1
ATOM 3847 C CA . ASP B 1 10 ? -1.924 -35.031 16.094 1 77.81 10 ASP B CA 1
ATOM 3848 C C . ASP B 1 10 ? -1.06 -34.219 15.148 1 77.81 10 ASP B C 1
ATOM 3850 O O . ASP B 1 10 ? 0.169 -34.281 15.188 1 77.81 10 ASP B O 1
ATOM 3854 N N . GLN B 1 11 ? -1.684 -33.469 14.375 1 82.94 11 GLN B N 1
ATOM 3855 C CA . GLN B 1 11 ? -0.941 -32.656 13.406 1 82.94 11 GLN B CA 1
ATOM 3856 C C . GLN B 1 11 ? -1.166 -31.172 13.648 1 82.94 11 GLN B C 1
ATOM 3858 O O . GLN B 1 11 ? -2.18 -30.781 14.227 1 82.94 11 GLN B O 1
ATOM 3863 N N . PRO B 1 12 ? -0.148 -30.422 13.32 1 88.56 12 PRO B N 1
ATOM 3864 C CA . PRO B 1 12 ? -0.368 -28.969 13.438 1 88.56 12 PRO B CA 1
ATOM 3865 C C . PRO B 1 12 ? -1.545 -28.484 12.586 1 88.56 12 PRO B C 1
ATOM 3867 O O . PRO B 1 12 ? -1.805 -29.031 11.516 1 88.56 12 PRO B O 1
ATOM 3870 N N . ASN B 1 13 ? -2.209 -27.516 13.156 1 92.75 13 ASN B N 1
ATOM 3871 C CA . ASN B 1 13 ? -3.252 -26.875 12.359 1 92.75 13 ASN B CA 1
ATOM 3872 C C . ASN B 1 13 ? -2.664 -26.125 11.172 1 92.75 13 ASN B C 1
ATOM 3874 O O . ASN B 1 13 ? -1.855 -25.203 11.352 1 92.75 13 ASN B O 1
ATOM 3878 N N . ARG B 1 14 ? -3.07 -26.547 9.977 1 96.38 14 ARG B N 1
ATOM 3879 C CA . ARG B 1 14 ? -2.521 -25.938 8.773 1 96.38 14 ARG B CA 1
ATOM 3880 C C . ARG B 1 14 ? -3.527 -24.984 8.133 1 96.38 14 ARG B C 1
ATOM 3882 O O . ARG B 1 14 ? -4.73 -25.25 8.133 1 96.38 14 ARG B O 1
ATOM 3889 N N . ALA B 1 15 ? -2.988 -23.906 7.672 1 98 15 ALA B N 1
ATOM 3890 C CA . ALA B 1 15 ? -3.807 -22.953 6.918 1 98 15 ALA B CA 1
ATOM 3891 C C . ALA B 1 15 ? -3.207 -22.688 5.539 1 98 15 ALA B C 1
ATOM 3893 O O . ALA B 1 15 ? -1.983 -22.688 5.379 1 98 15 ALA B O 1
ATOM 3894 N N . LEU B 1 16 ? -4.07 -22.516 4.543 1 98.69 16 LEU B N 1
ATOM 3895 C CA . LEU B 1 16 ? -3.684 -22.172 3.18 1 98.69 16 LEU B CA 1
ATOM 3896 C C . LEU B 1 16 ? -4.012 -20.719 2.879 1 98.69 16 LEU B C 1
ATOM 3898 O O . LEU B 1 16 ? -5.172 -20.297 2.969 1 98.69 16 LEU B O 1
ATOM 3902 N N . ILE B 1 17 ? -3.01 -19.938 2.598 1 98.88 17 ILE B N 1
ATOM 3903 C CA . ILE B 1 17 ? -3.193 -18.531 2.279 1 98.88 17 ILE B CA 1
ATOM 3904 C C . ILE B 1 17 ? -3.01 -18.312 0.779 1 98.88 17 ILE B C 1
ATOM 3906 O O . ILE B 1 17 ? -1.919 -18.516 0.243 1 98.88 17 ILE B O 1
ATOM 3910 N N . LEU B 1 18 ? -4.066 -17.938 0.144 1 98.81 18 LEU B N 1
ATOM 3911 C CA . LEU B 1 18 ? -4.066 -17.641 -1.283 1 98.81 18 LEU B CA 1
ATOM 3912 C C . LEU B 1 18 ? -3.953 -16.141 -1.521 1 98.81 18 LEU B C 1
ATOM 3914 O O . LEU B 1 18 ? -4.965 -15.43 -1.55 1 98.81 18 LEU B O 1
ATOM 3918 N N . ALA B 1 19 ? -2.719 -15.656 -1.74 1 98.56 19 ALA B N 1
ATOM 3919 C CA . ALA B 1 19 ? -2.434 -14.242 -1.938 1 98.56 19 ALA B CA 1
ATOM 3920 C C . ALA B 1 19 ? -3.01 -13.742 -3.262 1 98.56 19 ALA B C 1
ATOM 3922 O O . ALA B 1 19 ? -3.381 -14.547 -4.125 1 98.56 19 ALA B O 1
ATOM 3923 N N . GLY B 1 20 ? -3.068 -12.438 -3.375 1 96.56 20 GLY B N 1
ATOM 3924 C CA . GLY B 1 20 ? -3.488 -11.859 -4.645 1 96.56 20 GLY B CA 1
ATOM 3925 C C . GLY B 1 20 ? -2.49 -12.094 -5.762 1 96.56 20 GLY B C 1
ATOM 3926 O O . GLY B 1 20 ? -1.457 -12.727 -5.559 1 96.56 20 GLY B O 1
ATOM 3927 N N . GLY B 1 21 ? -2.854 -11.625 -6.945 1 92.81 21 GLY B N 1
ATOM 3928 C CA . GLY B 1 21 ? -1.992 -11.797 -8.102 1 92.81 21 GLY B CA 1
ATOM 3929 C C . GLY B 1 21 ? -2.719 -11.609 -9.422 1 92.81 21 GLY B C 1
ATOM 3930 O O . GLY B 1 21 ? -2.225 -12.023 -10.477 1 92.81 21 GLY B O 1
ATOM 3931 N N . GLY B 1 22 ? -3.826 -11.016 -9.344 1 89.06 22 GLY B N 1
ATOM 3932 C CA . GLY B 1 22 ? -4.582 -10.828 -10.57 1 89.06 22 GLY B CA 1
ATOM 3933 C C . GLY B 1 22 ? -5.047 -12.133 -11.188 1 89.06 22 GLY B C 1
ATOM 3934 O O . GLY B 1 22 ? -5.496 -13.031 -10.484 1 89.06 22 GLY B O 1
ATOM 3935 N N . MET B 1 23 ? -4.961 -12.188 -12.469 1 89.31 23 MET B N 1
ATOM 3936 C CA . MET B 1 23 ? -5.43 -13.375 -13.18 1 89.31 23 MET B CA 1
ATOM 3937 C C . MET B 1 23 ? -4.355 -14.453 -13.203 1 89.31 23 MET B C 1
ATOM 3939 O O . MET B 1 23 ? -4.645 -15.617 -13.5 1 89.31 23 MET B O 1
ATOM 3943 N N . ARG B 1 24 ? -3.238 -14.133 -12.898 1 93.31 24 ARG B N 1
ATOM 3944 C CA . ARG B 1 24 ? -2.154 -15.102 -12.961 1 93.31 24 ARG B CA 1
ATOM 3945 C C . ARG B 1 24 ? -2.215 -16.078 -11.789 1 93.31 24 ARG B C 1
ATOM 3947 O O . ARG B 1 24 ? -1.361 -16.953 -11.656 1 93.31 24 ARG B O 1
ATOM 3954 N N . VAL B 1 25 ? -3.285 -15.969 -11 1 96.94 25 VAL B N 1
ATOM 3955 C CA . VAL B 1 25 ? -3.445 -16.844 -9.852 1 96.94 25 VAL B CA 1
ATOM 3956 C C . VAL B 1 25 ? -3.863 -18.234 -10.312 1 96.94 25 VAL B C 1
ATOM 3958 O O . VAL B 1 25 ? -4.02 -19.156 -9.5 1 96.94 25 VAL B O 1
ATOM 3961 N N . ALA B 1 26 ? -4.043 -18.453 -11.641 1 98 26 ALA B N 1
ATOM 3962 C CA . ALA B 1 26 ? -4.09 -19.828 -12.141 1 98 26 ALA B CA 1
ATOM 3963 C C . ALA B 1 26 ? -2.881 -20.625 -11.664 1 98 26 ALA B C 1
ATOM 3965 O O . ALA B 1 26 ? -2.977 -21.828 -11.438 1 98 26 ALA B O 1
ATOM 3966 N N . TYR B 1 27 ? -1.791 -19.938 -11.469 1 98.62 27 TYR B N 1
ATOM 3967 C CA . TYR B 1 27 ? -0.565 -20.469 -10.891 1 98.62 27 TYR B CA 1
ATOM 3968 C C . TYR B 1 27 ? -0.855 -21.188 -9.586 1 98.62 27 TYR B C 1
ATOM 3970 O O . TYR B 1 27 ? -0.314 -22.281 -9.336 1 98.62 27 TYR B O 1
ATOM 3978 N N . GLN B 1 28 ? -1.718 -20.688 -8.766 1 98.81 28 GLN B N 1
ATOM 3979 C CA . GLN B 1 28 ? -2.029 -21.219 -7.449 1 98.81 28 GLN B CA 1
ATOM 3980 C C . GLN B 1 28 ? -2.676 -22.609 -7.562 1 98.81 28 GLN B C 1
ATOM 3982 O O . GLN B 1 28 ? -2.473 -23.469 -6.703 1 98.81 28 GLN B O 1
ATOM 3987 N N . SER B 1 29 ? -3.439 -22.812 -8.625 1 98.5 29 SER B N 1
ATOM 3988 C CA . SER B 1 29 ? -4.117 -24.094 -8.766 1 98.5 29 SER B CA 1
ATOM 3989 C C . SER B 1 29 ? -3.123 -25.219 -9.023 1 98.5 29 SER B C 1
ATOM 3991 O O . SER B 1 29 ? -3.324 -26.344 -8.562 1 98.5 29 SER B O 1
ATOM 3993 N N . GLY B 1 30 ? -2.043 -24.891 -9.75 1 98.62 30 GLY B N 1
ATOM 3994 C CA . GLY B 1 30 ? -0.979 -25.875 -9.883 1 98.62 30 GLY B CA 1
ATOM 3995 C C . GLY B 1 30 ? -0.298 -26.203 -8.57 1 98.62 30 GLY B C 1
ATOM 3996 O O . GLY B 1 30 ? -0.004 -27.359 -8.289 1 98.62 30 GLY B O 1
ATOM 3997 N N . VAL B 1 31 ? -0.058 -25.172 -7.773 1 98.81 31 VAL B N 1
ATOM 3998 C CA . VAL B 1 31 ? 0.541 -25.375 -6.457 1 98.81 31 VAL B CA 1
ATOM 3999 C C . VAL B 1 31 ? -0.375 -26.234 -5.594 1 98.81 31 VAL B C 1
ATOM 4001 O O . VAL B 1 31 ? 0.086 -27.172 -4.934 1 98.81 31 VAL B O 1
ATOM 4004 N N . MET B 1 32 ? -1.649 -25.953 -5.652 1 98.75 32 MET B N 1
ATOM 4005 C CA . MET B 1 32 ? -2.631 -26.672 -4.848 1 98.75 32 MET B CA 1
ATOM 4006 C C . MET B 1 32 ? -2.686 -28.141 -5.254 1 98.75 32 MET B C 1
ATOM 4008 O O . MET B 1 32 ? -2.861 -29.016 -4.402 1 98.75 32 MET B O 1
ATOM 4012 N N . LYS B 1 33 ? -2.572 -28.406 -6.531 1 97.69 33 LYS B N 1
ATOM 4013 C CA . LYS B 1 33 ? -2.551 -29.797 -6.996 1 97.69 33 LYS B CA 1
ATOM 4014 C C . LYS B 1 33 ? -1.385 -30.562 -6.383 1 97.69 33 LYS B C 1
ATOM 4016 O O . LYS B 1 33 ? -1.557 -31.688 -5.914 1 97.69 33 LYS B O 1
ATOM 4021 N N . ALA B 1 34 ? -0.217 -29.953 -6.422 1 97.81 34 ALA B N 1
ATOM 4022 C CA . ALA B 1 34 ? 0.952 -30.578 -5.812 1 97.81 34 ALA B CA 1
ATOM 4023 C C . ALA B 1 34 ? 0.738 -30.797 -4.316 1 97.81 34 ALA B C 1
ATOM 4025 O O . ALA B 1 34 ? 1.123 -31.844 -3.773 1 97.81 34 ALA B O 1
ATOM 4026 N N . MET B 1 35 ? 0.134 -29.844 -3.645 1 97.62 35 MET B N 1
ATOM 4027 C CA . MET B 1 35 ? -0.139 -29.953 -2.215 1 97.62 35 MET B CA 1
ATOM 4028 C C . MET B 1 35 ? -1.083 -31.125 -1.93 1 97.62 35 MET B C 1
ATOM 4030 O O . MET B 1 35 ? -0.88 -31.875 -0.973 1 97.62 35 MET B O 1
ATOM 4034 N N . GLU B 1 36 ? -2.074 -31.203 -2.723 1 95.06 36 GLU B N 1
ATOM 4035 C CA . GLU B 1 36 ? -3.02 -32.312 -2.574 1 95.06 36 GLU B CA 1
ATOM 4036 C C . GLU B 1 36 ? -2.318 -33.656 -2.707 1 95.06 36 GLU B C 1
ATOM 4038 O O . GLU B 1 36 ? -2.58 -34.594 -1.929 1 95.06 36 GLU B O 1
ATOM 4043 N N . GLU B 1 37 ? -1.462 -33.781 -3.658 1 93.81 37 GLU B N 1
ATOM 4044 C CA . GLU B 1 37 ? -0.744 -35.031 -3.908 1 93.81 37 GLU B CA 1
ATOM 4045 C C . GLU B 1 37 ? 0.211 -35.344 -2.766 1 93.81 37 GLU B C 1
ATOM 4047 O O . GLU B 1 37 ? 0.551 -36.531 -2.547 1 93.81 37 GLU B O 1
ATOM 4052 N N . GLU B 1 38 ? 0.666 -34.344 -2.057 1 93.12 38 GLU B N 1
ATOM 4053 C CA . GLU B 1 38 ? 1.53 -34.531 -0.898 1 93.12 38 GLU B CA 1
ATOM 4054 C C . GLU B 1 38 ? 0.714 -34.844 0.35 1 93.12 38 GLU B C 1
ATOM 4056 O O . GLU B 1 38 ? 1.272 -35.031 1.435 1 93.12 38 GLU B O 1
ATOM 4061 N N . GLY B 1 39 ? -0.587 -34.812 0.253 1 91.88 39 GLY B N 1
ATOM 4062 C CA . GLY B 1 39 ? -1.466 -35.188 1.354 1 91.88 39 GLY B CA 1
ATOM 4063 C C . GLY B 1 39 ? -1.735 -34.031 2.307 1 91.88 39 GLY B C 1
ATOM 4064 O O . GLY B 1 39 ? -2.188 -34.25 3.434 1 91.88 39 GLY B O 1
ATOM 4065 N N . LEU B 1 40 ? -1.473 -32.844 1.929 1 94 40 LEU B N 1
ATOM 4066 C CA . LEU B 1 40 ? -1.756 -31.688 2.781 1 94 40 LEU B CA 1
ATOM 4067 C C . LEU B 1 40 ? -3.256 -31.438 2.857 1 94 40 LEU B C 1
ATOM 4069 O O . LEU B 1 40 ? -3.967 -31.578 1.859 1 94 40 LEU B O 1
ATOM 4073 N N . VAL B 1 41 ? -3.691 -31.156 4.074 1 94.38 41 VAL B N 1
ATOM 4074 C CA . VAL B 1 41 ? -5.07 -30.766 4.34 1 94.38 41 VAL B CA 1
ATOM 4075 C C . VAL B 1 41 ? -5.086 -29.516 5.227 1 94.38 41 VAL B C 1
ATOM 4077 O O . VAL B 1 41 ? -4.281 -29.406 6.152 1 94.38 41 VAL B O 1
ATOM 4080 N N . PHE B 1 42 ? -6.023 -28.656 4.922 1 96.56 42 PHE B N 1
ATOM 4081 C CA . PHE B 1 42 ? -6.004 -27.375 5.605 1 96.56 42 PHE B CA 1
ATOM 4082 C C . PHE B 1 42 ? -7.297 -27.156 6.375 1 96.56 42 PHE B C 1
ATOM 4084 O O . PHE B 1 42 ? -8.391 -27.375 5.844 1 96.56 42 PHE B O 1
ATOM 4091 N N . CYS B 1 43 ? -7.145 -26.656 7.574 1 94.94 43 CYS B N 1
ATOM 4092 C CA . CYS B 1 43 ? -8.297 -26.406 8.43 1 94.94 43 CYS B CA 1
ATOM 4093 C C . CYS B 1 43 ? -8.773 -24.969 8.297 1 94.94 43 CYS B C 1
ATOM 4095 O O . CYS B 1 43 ? -9.805 -24.594 8.867 1 94.94 43 CYS B O 1
ATOM 4097 N N . HIS B 1 44 ? -8.055 -24.203 7.551 1 96.75 44 HIS B N 1
ATOM 4098 C CA . HIS B 1 44 ? -8.453 -22.828 7.215 1 96.75 44 HIS B CA 1
ATOM 4099 C C . HIS B 1 44 ? -7.812 -22.375 5.906 1 96.75 44 HIS B C 1
ATOM 4101 O O . HIS B 1 44 ? -6.656 -22.719 5.625 1 96.75 44 HIS B O 1
ATOM 4107 N N . THR B 1 45 ? -8.57 -21.656 5.121 1 98.44 45 THR B N 1
ATOM 4108 C CA . THR B 1 45 ? -8.07 -21.047 3.895 1 98.44 45 THR B CA 1
ATOM 4109 C C . THR B 1 45 ? -8.539 -19.609 3.768 1 98.44 45 THR B C 1
ATOM 4111 O O . THR B 1 45 ? -9.695 -19.297 4.059 1 98.44 45 THR B O 1
ATOM 4114 N N . ASP B 1 46 ? -7.645 -18.75 3.42 1 98.75 46 ASP B N 1
ATOM 4115 C CA . ASP B 1 46 ? -8 -17.359 3.182 1 98.75 46 ASP B CA 1
ATOM 4116 C C . ASP B 1 46 ? -7.57 -16.906 1.787 1 98.75 46 ASP B C 1
ATOM 4118 O O . ASP B 1 46 ? -6.496 -17.281 1.316 1 98.75 46 ASP B O 1
ATOM 4122 N N . GLY B 1 47 ? -8.43 -16.141 1.1 1 98.75 47 GLY B N 1
ATOM 4123 C CA . GLY B 1 47 ? -8.117 -15.594 -0.208 1 98.75 47 GLY B CA 1
ATOM 4124 C C . GLY B 1 47 ? -8.203 -14.078 -0.254 1 98.75 47 GLY B C 1
ATOM 4125 O O . GLY B 1 47 ? -9.094 -13.484 0.351 1 98.75 47 GLY B O 1
ATOM 4126 N N . ALA B 1 48 ? -7.281 -13.453 -0.955 1 98.38 48 ALA B N 1
ATOM 4127 C CA . ALA B 1 48 ? -7.285 -12.016 -1.185 1 98.38 48 ALA B CA 1
ATOM 4128 C C . ALA B 1 48 ? -7.125 -11.695 -2.668 1 98.38 48 ALA B C 1
ATOM 4130 O O . ALA B 1 48 ? -6.359 -12.352 -3.373 1 98.38 48 ALA B O 1
ATOM 4131 N N . SER B 1 49 ? -7.824 -10.641 -3.184 1 96.88 49 SER B N 1
ATOM 4132 C CA . SER B 1 49 ? -7.734 -10.227 -4.578 1 96.88 49 SER B CA 1
ATOM 4133 C C . SER B 1 49 ? -7.926 -11.406 -5.523 1 96.88 49 SER B C 1
ATOM 4135 O O . SER B 1 49 ? -8.898 -12.156 -5.398 1 96.88 49 SER B O 1
ATOM 4137 N N . GLY B 1 50 ? -7.047 -11.656 -6.41 1 96 50 GLY B N 1
ATOM 4138 C CA . GLY B 1 50 ? -7.168 -12.797 -7.305 1 96 50 GLY B CA 1
ATOM 4139 C C . GLY B 1 50 ? -7.273 -14.117 -6.574 1 96 50 GLY B C 1
ATOM 4140 O O . GLY B 1 50 ? -7.906 -15.055 -7.066 1 96 50 GLY B O 1
ATOM 4141 N N . GLY B 1 51 ? -6.688 -14.234 -5.422 1 98.12 51 GLY B N 1
ATOM 4142 C CA . GLY B 1 51 ? -6.77 -15.445 -4.613 1 98.12 51 GLY B CA 1
ATOM 4143 C C . GLY B 1 51 ? -8.188 -15.781 -4.191 1 98.12 51 GLY B C 1
ATOM 4144 O O . GLY B 1 51 ? -8.477 -16.922 -3.838 1 98.12 51 GLY B O 1
ATOM 4145 N N . ILE B 1 52 ? -9.07 -14.812 -4.227 1 98.25 52 ILE B N 1
ATOM 4146 C CA . ILE B 1 52 ? -10.461 -15.023 -3.854 1 98.25 52 ILE B CA 1
ATOM 4147 C C . ILE B 1 52 ? -11.117 -15.992 -4.836 1 98.25 52 ILE B C 1
ATOM 4149 O O . ILE B 1 52 ? -11.969 -16.797 -4.449 1 98.25 52 ILE B O 1
ATOM 4153 N N . PHE B 1 53 ? -10.727 -15.961 -6.117 1 97.75 53 PHE B N 1
ATOM 4154 C CA . PHE B 1 53 ? -11.289 -16.875 -7.09 1 97.75 53 PHE B CA 1
ATOM 4155 C C . PHE B 1 53 ? -11.023 -18.328 -6.688 1 97.75 53 PHE B C 1
ATOM 4157 O O . PHE B 1 53 ? -11.938 -19.156 -6.668 1 97.75 53 PHE B O 1
ATOM 4164 N N . ASN B 1 54 ? -9.781 -18.609 -6.375 1 98.69 54 ASN B N 1
ATOM 4165 C CA . ASN B 1 54 ? -9.43 -19.969 -5.961 1 98.69 54 ASN B CA 1
ATOM 4166 C C . ASN B 1 54 ? -10.062 -20.328 -4.621 1 98.69 54 ASN B C 1
ATOM 4168 O O . ASN B 1 54 ? -10.555 -21.453 -4.445 1 98.69 54 ASN B O 1
ATOM 4172 N N . ALA B 1 55 ? -10.039 -19.391 -3.678 1 98.69 55 ALA B N 1
ATOM 4173 C CA . ALA B 1 55 ? -10.664 -19.625 -2.377 1 98.69 55 ALA B CA 1
ATOM 4174 C C . ALA B 1 55 ? -12.156 -19.922 -2.529 1 98.69 55 ALA B C 1
ATOM 4176 O O . ALA B 1 55 ? -12.695 -20.797 -1.854 1 98.69 55 ALA B O 1
ATOM 4177 N N . ALA B 1 56 ? -12.773 -19.141 -3.393 1 98.56 56 ALA B N 1
ATOM 4178 C CA . ALA B 1 56 ? -14.211 -19.312 -3.607 1 98.56 56 ALA B CA 1
ATOM 4179 C C . ALA B 1 56 ? -14.516 -20.656 -4.238 1 98.56 56 ALA B C 1
ATOM 4181 O O . ALA B 1 56 ? -15.516 -21.297 -3.895 1 98.56 56 ALA B O 1
ATOM 4182 N N . MET B 1 57 ? -13.711 -21.078 -5.176 1 98.44 57 MET B N 1
ATOM 4183 C CA . MET B 1 57 ? -13.914 -22.391 -5.773 1 98.44 57 MET B CA 1
ATOM 4184 C C . MET B 1 57 ? -13.688 -23.5 -4.75 1 98.44 57 MET B C 1
ATOM 4186 O O . MET B 1 57 ? -14.445 -24.469 -4.703 1 98.44 57 MET B O 1
ATOM 4190 N N . LEU B 1 58 ? -12.68 -23.375 -3.906 1 98.25 58 LEU B N 1
ATOM 4191 C CA . LEU B 1 58 ? -12.492 -24.328 -2.818 1 98.25 58 LEU B CA 1
ATOM 4192 C C . LEU B 1 58 ? -13.695 -24.344 -1.888 1 98.25 58 LEU B C 1
ATOM 4194 O O . LEU B 1 58 ? -14.18 -25.406 -1.504 1 98.25 58 LEU B O 1
ATOM 4198 N N . ALA B 1 59 ? -14.195 -23.156 -1.557 1 98 59 ALA B N 1
ATOM 4199 C CA . ALA B 1 59 ? -15.328 -23.016 -0.65 1 98 59 ALA B CA 1
ATOM 4200 C C . ALA B 1 59 ? -16.594 -23.625 -1.263 1 98 59 ALA B C 1
ATOM 4202 O O . ALA B 1 59 ? -17.562 -23.906 -0.552 1 98 59 ALA B O 1
ATOM 4203 N N . SER B 1 60 ? -16.594 -23.734 -2.576 1 97.12 60 SER B N 1
ATOM 4204 C CA . SER B 1 60 ? -17.719 -24.328 -3.291 1 97.12 60 SER B CA 1
ATOM 4205 C C . SER B 1 60 ? -17.609 -25.844 -3.342 1 97.12 60 SER B C 1
ATOM 4207 O O . SER B 1 60 ? -18.438 -26.516 -3.969 1 97.12 60 SER B O 1
ATOM 4209 N N . GLY B 1 61 ? -16.578 -26.359 -2.809 1 94.94 61 GLY B N 1
ATOM 4210 C CA . GLY B 1 61 ? -16.438 -27.797 -2.703 1 94.94 61 GLY B CA 1
ATOM 4211 C C . GLY B 1 61 ? -15.789 -28.422 -3.924 1 94.94 61 GLY B C 1
ATOM 4212 O O . GLY B 1 61 ? -15.867 -29.641 -4.121 1 94.94 61 GLY B O 1
ATOM 4213 N N . TYR B 1 62 ? -15.148 -27.672 -4.715 1 96 62 TYR B N 1
ATOM 4214 C CA . TYR B 1 62 ? -14.547 -28.203 -5.93 1 96 62 TYR B CA 1
ATOM 4215 C C . TYR B 1 62 ? -13.203 -28.859 -5.637 1 96 62 TYR B C 1
ATOM 4217 O O . TYR B 1 62 ? -12.391 -28.312 -4.887 1 96 62 TYR B O 1
ATOM 4225 N N . PRO B 1 63 ? -12.992 -30.062 -6.211 1 95 63 PRO B N 1
ATOM 4226 C CA . PRO B 1 63 ? -11.633 -30.594 -6.188 1 95 63 PRO B CA 1
ATOM 4227 C C . PRO B 1 63 ? -10.641 -29.75 -6.98 1 95 63 PRO B C 1
ATOM 4229 O O . PRO B 1 63 ? -11.039 -29.016 -7.891 1 95 63 PRO B O 1
ATOM 4232 N N . VAL B 1 64 ? -9.398 -29.859 -6.645 1 97.25 64 VAL B N 1
ATOM 4233 C CA . VAL B 1 64 ? -8.367 -29.031 -7.262 1 97.25 64 VAL B CA 1
ATOM 4234 C C . VAL B 1 64 ? -8.336 -29.281 -8.766 1 97.25 64 VAL B C 1
ATOM 4236 O O . VAL B 1 64 ? -8.109 -28.359 -9.555 1 97.25 64 VAL B O 1
ATOM 4239 N N . GLU B 1 65 ? -8.57 -30.5 -9.172 1 95.44 65 GLU B N 1
ATOM 4240 C CA . GLU B 1 65 ? -8.586 -30.844 -10.586 1 95.44 65 GLU B CA 1
ATOM 4241 C C . GLU B 1 65 ? -9.633 -30.016 -11.336 1 95.44 65 GLU B C 1
ATOM 4243 O O . GLU B 1 65 ? -9.383 -29.562 -12.453 1 95.44 65 GLU B O 1
ATOM 4248 N N . ASN B 1 66 ? -10.789 -29.875 -10.742 1 96.69 66 ASN B N 1
ATOM 4249 C CA . ASN B 1 66 ? -11.844 -29.062 -11.344 1 96.69 66 ASN B CA 1
ATOM 4250 C C . ASN B 1 66 ? -11.438 -27.594 -11.422 1 96.69 66 ASN B C 1
ATOM 4252 O O . ASN B 1 66 ? -11.742 -26.906 -12.398 1 96.69 66 ASN B O 1
ATOM 4256 N N . ILE B 1 67 ? -10.797 -27.125 -10.406 1 98.19 67 ILE B N 1
ATOM 4257 C CA . ILE B 1 67 ? -10.344 -25.734 -10.367 1 98.19 67 ILE B CA 1
ATOM 4258 C C . ILE B 1 67 ? -9.367 -25.484 -11.516 1 98.19 67 ILE B C 1
ATOM 4260 O O . ILE B 1 67 ? -9.477 -24.484 -12.227 1 98.19 67 ILE B O 1
ATOM 4264 N N . MET B 1 68 ? -8.438 -26.375 -11.711 1 98 68 MET B N 1
ATOM 4265 C CA . MET B 1 68 ? -7.477 -26.25 -12.805 1 98 68 MET B CA 1
ATOM 4266 C C . MET B 1 68 ? -8.195 -26.219 -14.148 1 98 68 MET B C 1
ATOM 4268 O O . MET B 1 68 ? -7.859 -25.406 -15.008 1 98 68 MET B O 1
ATOM 4272 N N . GLU B 1 69 ? -9.133 -27.078 -14.32 1 97.31 69 GLU B N 1
ATOM 4273 C CA . GLU B 1 69 ? -9.867 -27.141 -15.578 1 97.31 69 GLU B CA 1
ATOM 4274 C C . GLU B 1 69 ? -10.625 -25.844 -15.828 1 97.31 69 GLU B C 1
ATOM 4276 O O . GLU B 1 69 ? -10.711 -25.375 -16.969 1 97.31 69 GLU B O 1
ATOM 4281 N N . LYS B 1 70 ? -11.219 -25.312 -14.805 1 97.88 70 LYS B N 1
ATOM 4282 C CA . LYS B 1 70 ? -11.961 -24.062 -14.938 1 97.88 70 LYS B CA 1
ATOM 4283 C C . LYS B 1 70 ? -11.039 -22.922 -15.367 1 97.88 70 LYS B C 1
ATOM 4285 O O . LYS B 1 70 ? -11.43 -22.062 -16.156 1 97.88 70 LYS B O 1
ATOM 4290 N N . TRP B 1 71 ? -9.836 -22.875 -14.859 1 97.81 71 TRP B N 1
ATOM 4291 C CA . TRP B 1 71 ? -8.883 -21.859 -15.305 1 97.81 71 TRP B CA 1
ATOM 4292 C C . TRP B 1 71 ? -8.508 -22.078 -16.766 1 97.81 71 TRP B C 1
ATOM 4294 O O . TRP B 1 71 ? -8.438 -21.125 -17.547 1 97.81 71 TRP B O 1
ATOM 4304 N N . LYS B 1 72 ? -8.273 -23.312 -17.125 1 96.44 72 LYS B N 1
ATOM 4305 C CA . LYS B 1 72 ? -7.828 -23.625 -18.484 1 96.44 72 LYS B CA 1
ATOM 4306 C C . LYS B 1 72 ? -8.883 -23.234 -19.516 1 96.44 72 LYS B C 1
ATOM 4308 O O . LYS B 1 72 ? -8.555 -22.844 -20.641 1 96.44 72 LYS B O 1
ATOM 4313 N N . THR B 1 73 ? -10.086 -23.266 -19.156 1 96.06 73 THR B N 1
ATOM 4314 C CA . THR B 1 73 ? -11.164 -23.078 -20.109 1 96.06 73 THR B CA 1
ATOM 4315 C C . THR B 1 73 ? -11.75 -21.672 -20 1 96.06 73 THR B C 1
ATOM 4317 O O . THR B 1 73 ? -12.688 -21.328 -20.719 1 96.06 73 THR B O 1
ATOM 4320 N N . LEU B 1 74 ? -11.25 -20.875 -19.141 1 95.12 74 LEU B N 1
ATOM 4321 C CA . LEU B 1 74 ? -11.742 -19.516 -18.969 1 95.12 74 LEU B CA 1
ATOM 4322 C C . LEU B 1 74 ? -11.383 -18.641 -20.156 1 95.12 74 LEU B C 1
ATOM 4324 O O . LEU B 1 74 ? -10.258 -18.703 -20.672 1 95.12 74 LEU B O 1
ATOM 4328 N N . ASN B 1 75 ? -12.352 -17.875 -20.672 1 91.25 75 ASN B N 1
ATOM 4329 C CA . ASN B 1 75 ? -12.062 -16.797 -21.594 1 91.25 75 ASN B CA 1
ATOM 4330 C C . ASN B 1 75 ? -11.664 -15.516 -20.859 1 91.25 75 ASN B C 1
ATOM 4332 O O . ASN B 1 75 ? -12.508 -14.836 -20.281 1 91.25 75 ASN B O 1
ATOM 4336 N N . PHE B 1 76 ? -10.445 -15.156 -20.953 1 88.81 76 PHE B N 1
ATOM 4337 C CA . PHE B 1 76 ? -9.898 -14.062 -20.156 1 88.81 76 PHE B CA 1
ATOM 4338 C C . PHE B 1 76 ? -10.438 -12.719 -20.641 1 88.81 76 PHE B C 1
ATOM 4340 O O . PHE B 1 76 ? -10.328 -11.711 -19.938 1 88.81 76 PHE B O 1
ATOM 4347 N N . ASN B 1 77 ? -10.984 -12.68 -21.781 1 82.81 77 ASN B N 1
ATOM 4348 C CA . ASN B 1 77 ? -11.617 -11.461 -22.266 1 82.81 77 ASN B CA 1
ATOM 4349 C C . ASN B 1 77 ? -12.82 -11.062 -21.422 1 82.81 77 ASN B C 1
ATOM 4351 O O . ASN B 1 77 ? -13.297 -9.93 -21.5 1 82.81 77 ASN B O 1
ATOM 4355 N N . HIS B 1 78 ? -13.258 -12.039 -20.734 1 80.31 78 HIS B N 1
ATOM 4356 C CA . HIS B 1 78 ? -14.398 -11.766 -19.875 1 80.31 78 HIS B CA 1
ATOM 4357 C C . HIS B 1 78 ? -14.023 -10.82 -18.734 1 80.31 78 HIS B C 1
ATOM 4359 O O . HIS B 1 78 ? -14.898 -10.227 -18.109 1 80.31 78 HIS B O 1
ATOM 4365 N N . PHE B 1 79 ? -12.734 -10.766 -18.484 1 75.31 79 PHE B N 1
ATOM 4366 C CA . PHE B 1 79 ? -12.297 -9.828 -17.469 1 75.31 79 PHE B CA 1
ATOM 4367 C C . PHE B 1 79 ? -12.328 -8.398 -17.984 1 75.31 79 PHE B C 1
ATOM 4369 O O . PHE B 1 79 ? -12.352 -7.445 -17.203 1 75.31 79 PHE B O 1
ATOM 4376 N N . THR B 1 80 ? -12.047 -8.156 -19.344 1 63.16 80 THR B N 1
ATOM 4377 C CA . THR B 1 80 ? -11.805 -6.871 -19.984 1 63.16 80 THR B CA 1
ATOM 4378 C C . THR B 1 80 ? -13.117 -6.188 -20.344 1 63.16 80 THR B C 1
ATOM 4380 O O . THR B 1 80 ? -13.125 -5.062 -20.844 1 63.16 80 THR B O 1
ATOM 4383 N N . SER B 1 81 ? -14.328 -6.895 -20.531 1 50.41 81 SER B N 1
ATOM 4384 C CA . SER B 1 81 ? -15.352 -5.914 -20.875 1 50.41 81 SER B CA 1
ATOM 4385 C C . SER B 1 81 ? -15.094 -4.586 -20.172 1 50.41 81 SER B C 1
ATOM 4387 O O . SER B 1 81 ? -15.812 -3.607 -20.391 1 50.41 81 SER B O 1
ATOM 4389 N N . PHE B 1 82 ? -14.203 -4.617 -19.359 1 43.75 82 PHE B N 1
ATOM 4390 C CA . PHE B 1 82 ? -13.836 -3.555 -18.422 1 43.75 82 PHE B CA 1
ATOM 4391 C C . PHE B 1 82 ? -13.078 -2.447 -19.141 1 43.75 82 PHE B C 1
ATOM 4393 O O . PHE B 1 82 ? -13.375 -1.265 -18.969 1 43.75 82 PHE B O 1
ATOM 4400 N N . ILE B 1 83 ? -11.539 -2.533 -19.203 1 42.84 83 ILE B N 1
ATOM 4401 C CA . ILE B 1 83 ? -10.68 -1.454 -19.672 1 42.84 83 ILE B CA 1
ATOM 4402 C C . ILE B 1 83 ? -10.562 -1.509 -21.188 1 42.84 83 ILE B C 1
ATOM 4404 O O . ILE B 1 83 ? -10.07 -2.494 -21.734 1 42.84 83 ILE B O 1
ATOM 4408 N N . LYS B 1 84 ? -11.281 -1.041 -22.031 1 41.69 84 LYS B N 1
ATOM 4409 C CA . LYS B 1 84 ? -10.789 -0.922 -23.391 1 41.69 84 LYS B CA 1
ATOM 4410 C C . LYS B 1 84 ? -9.266 -0.894 -23.422 1 41.69 84 LYS B C 1
ATOM 4412 O O . LYS B 1 84 ? -8.641 -0.082 -22.75 1 41.69 84 LYS B O 1
ATOM 4417 N N . LEU B 1 85 ? -8.547 -2.047 -23.891 1 40.16 85 LEU B N 1
ATOM 4418 C CA . LEU B 1 85 ? -7.113 -2.301 -23.984 1 40.16 85 LEU B CA 1
ATOM 4419 C C . LEU B 1 85 ? -6.336 -0.991 -24.062 1 40.16 85 LEU B C 1
ATOM 4421 O O . LEU B 1 85 ? -5.219 -0.9 -23.547 1 40.16 85 LEU B O 1
ATOM 4425 N N . LYS B 1 86 ? -6.66 -0.214 -25.109 1 38.66 86 LYS B N 1
ATOM 4426 C CA . LYS B 1 86 ? -5.996 1.062 -25.359 1 38.66 86 LYS B CA 1
ATOM 4427 C C . LYS B 1 86 ? -6.078 1.976 -24.141 1 38.66 86 LYS B C 1
ATOM 4429 O O . LYS B 1 86 ? -5.223 2.846 -23.953 1 38.66 86 LYS B O 1
ATOM 4434 N N . GLU B 1 87 ? -7.121 1.771 -23.516 1 39.75 87 GLU B N 1
ATOM 4435 C CA . GLU B 1 87 ? -7.426 2.678 -22.406 1 39.75 87 GLU B CA 1
ATOM 4436 C C . GLU B 1 87 ? -6.77 2.209 -21.109 1 39.75 87 GLU B C 1
ATOM 4438 O O . GLU B 1 87 ? -6.777 2.928 -20.109 1 39.75 87 GLU B O 1
ATOM 4443 N N . TYR B 1 88 ? -6.566 0.921 -20.969 1 40.84 88 TYR B N 1
ATOM 4444 C CA . TYR B 1 88 ? -5.734 0.46 -19.859 1 40.84 88 TYR B CA 1
ATOM 4445 C C . TYR B 1 88 ? -4.48 1.319 -19.734 1 40.84 88 TYR B C 1
ATOM 4447 O O . TYR B 1 88 ? -3.914 1.436 -18.641 1 40.84 88 TYR B O 1
ATOM 4455 N N . PHE B 1 89 ? -4.02 1.659 -20.844 1 37.09 89 PHE B N 1
ATOM 4456 C CA . PHE B 1 89 ? -2.789 2.443 -20.859 1 37.09 89 PHE B CA 1
ATOM 4457 C C . PHE B 1 89 ? -3.084 3.916 -20.594 1 37.09 89 PHE B C 1
ATOM 4459 O O . PHE B 1 89 ? -2.176 4.75 -20.625 1 37.09 89 PHE B O 1
ATOM 4466 N N . ARG B 1 90 ? -4.406 4.172 -20.812 1 37.59 90 ARG B N 1
ATOM 4467 C CA . ARG B 1 90 ? -4.723 5.555 -20.484 1 37.59 90 ARG B CA 1
ATOM 4468 C C . ARG B 1 90 ? -5.48 5.641 -19.156 1 37.59 90 ARG B C 1
ATOM 4470 O O . ARG B 1 90 ? -6.711 5.633 -19.141 1 37.59 90 ARG B O 1
ATOM 4477 N N . PRO B 1 91 ? -4.895 5.336 -18.141 1 38.59 91 PRO B N 1
ATOM 4478 C CA . PRO B 1 91 ? -5.531 5.039 -16.859 1 38.59 91 PRO B CA 1
ATOM 4479 C C . PRO B 1 91 ? -6.621 6.043 -16.5 1 38.59 91 PRO B C 1
ATOM 4481 O O . PRO B 1 91 ? -7.488 5.746 -15.672 1 38.59 91 PRO B O 1
ATOM 4484 N N . TRP B 1 92 ? -6.547 7.344 -16.688 1 35.62 92 TRP B N 1
ATOM 4485 C CA . TRP B 1 92 ? -7.258 8.375 -15.945 1 35.62 92 TRP B CA 1
ATOM 4486 C C . TRP B 1 92 ? -8.703 8.484 -16.422 1 35.62 92 TRP B C 1
ATOM 4488 O O . TRP B 1 92 ? -9.516 9.172 -15.797 1 35.62 92 TRP B O 1
ATOM 4498 N N . ASN B 1 93 ? -8.914 8.445 -17.672 1 36.94 93 ASN B N 1
ATOM 4499 C CA . ASN B 1 93 ? -10.312 8.586 -18.062 1 36.94 93 ASN B CA 1
ATOM 4500 C C . ASN B 1 93 ? -11.117 7.324 -17.719 1 36.94 93 ASN B C 1
ATOM 4502 O O . ASN B 1 93 ? -12.094 7.012 -18.391 1 36.94 93 ASN B O 1
ATOM 4506 N N . LEU B 1 94 ? -10.578 6.586 -16.938 1 34.94 94 LEU B N 1
ATOM 4507 C CA . LEU B 1 94 ? -11.195 5.27 -16.844 1 34.94 94 LEU B CA 1
ATOM 4508 C C . LEU B 1 94 ? -12.531 5.344 -16.109 1 34.94 94 LEU B C 1
ATOM 4510 O O . LEU B 1 94 ? -12.57 5.613 -14.906 1 34.94 94 LEU B O 1
ATOM 4514 N N . ARG B 1 95 ? -13.555 5.699 -16.75 1 35.84 95 ARG B N 1
ATOM 4515 C CA . ARG B 1 95 ? -14.859 5.332 -16.203 1 35.84 95 ARG B CA 1
ATOM 4516 C C . ARG B 1 95 ? -14.82 3.934 -15.594 1 35.84 95 ARG B C 1
ATOM 4518 O O . ARG B 1 95 ? -14.43 2.973 -16.25 1 35.84 95 ARG B O 1
ATOM 4525 N N . ALA B 1 96 ? -14.805 3.826 -14.281 1 40.56 96 ALA B N 1
ATOM 4526 C CA . ALA B 1 96 ? -14.992 2.66 -13.422 1 40.56 96 ALA B CA 1
ATOM 4527 C C . ALA B 1 96 ? -15.969 1.67 -14.039 1 40.56 96 ALA B C 1
ATOM 4529 O O . ALA B 1 96 ? -16.484 0.778 -13.359 1 40.56 96 ALA B O 1
ATOM 4530 N N . LEU B 1 97 ? -16.672 2.002 -15.055 1 36.38 97 LEU B N 1
ATOM 4531 C CA . LEU B 1 97 ? -17.891 1.294 -15.422 1 36.38 97 LEU B CA 1
ATOM 4532 C C . LEU B 1 97 ? -17.656 -0.213 -15.461 1 36.38 97 LEU B C 1
ATOM 4534 O O . LEU B 1 97 ? -18.406 -0.979 -14.859 1 36.38 97 LEU B O 1
ATOM 4538 N N . GLY B 1 98 ? -17.531 -0.87 -16.562 1 44.25 98 GLY B N 1
ATOM 4539 C CA . GLY B 1 98 ? -18.016 -2.076 -17.234 1 44.25 98 GLY B CA 1
ATOM 4540 C C . GLY B 1 98 ? -17.453 -3.348 -16.625 1 44.25 98 GLY B C 1
ATOM 4541 O O . GLY B 1 98 ? -17.781 -4.449 -17.062 1 44.25 98 GLY B O 1
ATOM 4542 N N . ASP B 1 99 ? -16.328 -3.443 -15.656 1 59.59 99 ASP B N 1
ATOM 4543 C CA . ASP B 1 99 ? -15.477 -4.602 -15.391 1 59.59 99 ASP B CA 1
ATOM 4544 C C . ASP B 1 99 ? -16.062 -5.461 -14.273 1 59.59 99 ASP B C 1
ATOM 4546 O O . ASP B 1 99 ? -16.125 -6.688 -14.391 1 59.59 99 ASP B O 1
ATOM 4550 N N . ALA B 1 100 ? -16.859 -4.875 -13.398 1 71.94 100 ALA B N 1
ATOM 4551 C CA . ALA B 1 100 ? -17.422 -5.723 -12.352 1 71.94 100 ALA B CA 1
ATOM 4552 C C . ALA B 1 100 ? -18.547 -6.602 -12.898 1 71.94 100 ALA B C 1
ATOM 4554 O O . ALA B 1 100 ? -18.703 -7.746 -12.469 1 71.94 100 ALA B O 1
ATOM 4555 N N . ASP B 1 101 ? -19.141 -6.176 -13.906 1 79.88 101 ASP B N 1
ATOM 4556 C CA . ASP B 1 101 ? -20.234 -6.918 -14.516 1 79.88 101 ASP B CA 1
ATOM 4557 C C . ASP B 1 101 ? -19.719 -8.156 -15.25 1 79.88 101 ASP B C 1
ATOM 4559 O O . ASP B 1 101 ? -20.359 -9.203 -15.234 1 79.88 101 ASP B O 1
ATOM 4563 N N . GLY B 1 102 ? -18.609 -7.965 -15.891 1 85.25 102 GLY B N 1
ATOM 4564 C CA . GLY B 1 102 ? -18.016 -9.117 -16.547 1 85.25 102 GLY B CA 1
ATOM 4565 C C . GLY B 1 102 ? -17.641 -10.227 -15.578 1 85.25 102 GLY B C 1
ATOM 4566 O O . GLY B 1 102 ? -17.875 -11.406 -15.852 1 85.25 102 GLY B O 1
ATOM 4567 N N . ILE B 1 103 ? -17.172 -9.836 -14.484 1 90.31 103 ILE B N 1
ATOM 4568 C CA . ILE B 1 103 ? -16.797 -10.805 -13.461 1 90.31 103 ILE B CA 1
ATOM 4569 C C . ILE B 1 103 ? -18.062 -11.445 -12.883 1 90.31 103 ILE B C 1
ATOM 4571 O O . ILE B 1 103 ? -18.125 -12.672 -12.734 1 90.31 103 ILE B O 1
ATOM 4575 N N . ARG B 1 104 ? -19.031 -10.68 -12.648 1 90.94 104 ARG B N 1
ATOM 4576 C CA . ARG B 1 104 ? -20.281 -11.148 -12.047 1 90.94 104 ARG B CA 1
ATOM 4577 C C . ARG B 1 104 ? -21.016 -12.102 -12.992 1 90.94 104 ARG B C 1
ATOM 4579 O O . ARG B 1 104 ? -21.438 -13.18 -12.586 1 90.94 104 ARG B O 1
ATOM 4586 N N . ASP B 1 105 ? -21.062 -11.727 -14.258 1 91.88 105 ASP B N 1
ATOM 4587 C CA . ASP B 1 105 ? -21.984 -12.398 -15.172 1 91.88 105 ASP B CA 1
ATOM 4588 C C . ASP B 1 105 ? -21.297 -13.523 -15.93 1 91.88 105 ASP B C 1
ATOM 4590 O O . ASP B 1 105 ? -21.953 -14.422 -16.469 1 91.88 105 ASP B O 1
ATOM 4594 N N . LYS B 1 106 ? -20.016 -13.43 -15.961 1 94.31 106 LYS B N 1
ATOM 4595 C CA . LYS B 1 106 ? -19.328 -14.398 -16.828 1 94.31 106 LYS B CA 1
ATOM 4596 C C . LYS B 1 106 ? -18.297 -15.195 -16.047 1 94.31 106 LYS B C 1
ATOM 4598 O O . LYS B 1 106 ? -18.281 -16.422 -16.094 1 94.31 106 LYS B O 1
ATOM 4603 N N . VAL B 1 107 ? -17.5 -14.578 -15.266 1 94.62 107 VAL B N 1
ATOM 4604 C CA . VAL B 1 107 ? -16.344 -15.227 -14.641 1 94.62 107 VAL B CA 1
ATOM 4605 C C . VAL B 1 107 ? -16.812 -16.078 -13.469 1 94.62 107 VAL B C 1
ATOM 4607 O O . VAL B 1 107 ? -16.5 -17.281 -13.406 1 94.62 107 VAL B O 1
ATOM 4610 N N . LEU B 1 108 ? -17.594 -15.523 -12.555 1 95.75 108 LEU B N 1
ATOM 4611 C CA . LEU B 1 108 ? -18.031 -16.266 -11.375 1 95.75 108 LEU B CA 1
ATOM 4612 C C . LEU B 1 108 ? -18.891 -17.469 -11.766 1 95.75 108 LEU B C 1
ATOM 4614 O O . LEU B 1 108 ? -18.656 -18.578 -11.273 1 95.75 108 LEU B O 1
ATOM 4618 N N . PRO B 1 109 ? -19.797 -17.266 -12.711 1 96.38 109 PRO B N 1
ATOM 4619 C CA . PRO B 1 109 ? -20.578 -18.438 -13.156 1 96.38 109 PRO B CA 1
ATOM 4620 C C . PRO B 1 109 ? -19.703 -19.5 -13.812 1 96.38 109 PRO B C 1
ATOM 4622 O O . PRO B 1 109 ? -19.906 -20.703 -13.586 1 96.38 109 PRO B O 1
ATOM 4625 N N . HIS B 1 110 ? -18.781 -19.078 -14.578 1 97.19 110 HIS B N 1
ATOM 4626 C CA . HIS B 1 110 ? -17.859 -20.031 -15.195 1 97.19 110 HIS B CA 1
ATOM 4627 C C . HIS B 1 110 ? -17.125 -20.844 -14.133 1 97.19 110 HIS B C 1
ATOM 4629 O O . HIS B 1 110 ? -16.953 -22.062 -14.281 1 97.19 110 HIS B O 1
ATOM 4635 N N . PHE B 1 111 ? -16.766 -20.188 -13.078 1 97.5 111 PHE B N 1
ATOM 4636 C CA . PHE B 1 111 ? -16.031 -20.844 -11.992 1 97.5 111 PHE B CA 1
ATOM 4637 C C . PHE B 1 111 ? -16.969 -21.656 -11.117 1 97.5 111 PHE B C 1
ATOM 4639 O O . PHE B 1 111 ? -16.531 -22.375 -10.219 1 97.5 111 PHE B O 1
ATOM 4646 N N . GLY B 1 112 ? -18.25 -21.594 -11.359 1 97 112 GLY B N 1
ATOM 4647 C CA . GLY B 1 112 ? -19.234 -22.297 -10.562 1 97 112 GLY B CA 1
ATOM 4648 C C . GLY B 1 112 ? -19.375 -21.734 -9.156 1 97 112 GLY B C 1
ATOM 4649 O O . GLY B 1 112 ? -19.656 -22.484 -8.211 1 97 112 GLY B O 1
ATOM 4650 N N . VAL B 1 113 ? -19.125 -20.5 -9.031 1 97.38 113 VAL B N 1
ATOM 4651 C CA . VAL B 1 113 ? -19.125 -19.859 -7.715 1 97.38 113 VAL B CA 1
ATOM 4652 C C . VAL B 1 113 ? -20.484 -19.188 -7.469 1 97.38 113 VAL B C 1
ATOM 4654 O O . VAL B 1 113 ? -20.938 -18.375 -8.281 1 97.38 113 VAL B O 1
ATOM 4657 N N . ASN B 1 114 ? -21.047 -19.562 -6.422 1 96.25 114 ASN B N 1
ATOM 4658 C CA . ASN B 1 114 ? -22.328 -19.031 -5.949 1 96.25 114 ASN B CA 1
ATOM 4659 C C . ASN B 1 114 ? -22.328 -18.859 -4.434 1 96.25 114 ASN B C 1
ATOM 4661 O O . ASN B 1 114 ? -22.078 -19.812 -3.691 1 96.25 114 ASN B O 1
ATOM 4665 N N . ALA B 1 115 ? -22.703 -17.656 -4.023 1 96.19 115 ALA B N 1
ATOM 4666 C CA . ALA B 1 115 ? -22.609 -17.328 -2.604 1 96.19 115 ALA B CA 1
ATOM 4667 C C . ALA B 1 115 ? -23.516 -18.219 -1.774 1 96.19 115 ALA B C 1
ATOM 4669 O O . ALA B 1 115 ? -23.156 -18.641 -0.674 1 96.19 115 ALA B O 1
ATOM 4670 N N . GLU B 1 116 ? -24.672 -18.547 -2.223 1 96.56 116 GLU B N 1
ATOM 4671 C CA . GLU B 1 116 ? -25.625 -19.375 -1.495 1 96.56 116 GLU B CA 1
ATOM 4672 C C . GLU B 1 116 ? -25.047 -20.781 -1.267 1 96.56 116 GLU B C 1
ATOM 4674 O O . GLU B 1 116 ? -25.188 -21.344 -0.179 1 96.56 116 GLU B O 1
ATOM 4679 N N . ASN B 1 117 ? -24.469 -21.312 -2.316 1 97 117 ASN B N 1
ATOM 4680 C CA . ASN B 1 117 ? -23.859 -22.625 -2.195 1 97 117 ASN B CA 1
ATOM 4681 C C . ASN B 1 117 ? -22.688 -22.609 -1.211 1 97 117 ASN B C 1
ATOM 4683 O O . ASN B 1 117 ? -22.516 -23.562 -0.434 1 97 117 ASN B O 1
ATOM 4687 N N . ILE B 1 118 ? -21.891 -21.594 -1.244 1 98 118 ILE B N 1
ATOM 4688 C CA . ILE B 1 118 ? -20.766 -21.438 -0.333 1 98 118 ILE B CA 1
ATOM 4689 C C . ILE B 1 118 ? -21.266 -21.391 1.108 1 98 118 ILE B C 1
ATOM 4691 O O . ILE B 1 118 ? -20.719 -22.047 1.991 1 98 118 ILE B O 1
ATOM 4695 N N . ASN B 1 119 ? -22.375 -20.625 1.313 1 98 119 ASN B N 1
ATOM 4696 C CA . ASN B 1 119 ? -22.953 -20.5 2.643 1 98 119 ASN B CA 1
ATOM 4697 C C . ASN B 1 119 ? -23.438 -21.859 3.162 1 98 119 ASN B C 1
ATOM 4699 O O . ASN B 1 119 ? -23.219 -22.188 4.332 1 98 119 ASN B O 1
ATOM 4703 N N . LYS B 1 120 ? -24.016 -22.641 2.338 1 97 120 LYS B N 1
ATOM 4704 C CA . LYS B 1 120 ? -24.578 -23.938 2.709 1 97 120 LYS B CA 1
ATOM 4705 C C . LYS B 1 120 ? -23.484 -24.906 3.105 1 97 120 LYS B C 1
ATOM 4707 O O . LYS B 1 120 ? -23.609 -25.641 4.094 1 97 120 LYS B O 1
ATOM 4712 N N . LEU B 1 121 ? -22.422 -24.969 2.312 1 95.81 121 LEU B N 1
ATOM 4713 C CA . LEU B 1 121 ? -21.328 -25.891 2.596 1 95.81 121 LEU B CA 1
ATOM 4714 C C . LEU B 1 121 ? -20.547 -25.438 3.828 1 95.81 121 LEU B C 1
ATOM 4716 O O . LEU B 1 121 ? -20.031 -26.281 4.578 1 95.81 121 LEU B O 1
ATOM 4720 N N . ASN B 1 122 ? -20.391 -24.125 4.02 1 97.06 122 ASN B N 1
ATOM 4721 C CA . ASN B 1 122 ? -19.812 -23.484 5.195 1 97.06 122 ASN B CA 1
ATOM 4722 C C . ASN B 1 122 ? -18.438 -24.062 5.535 1 97.06 122 ASN B C 1
ATOM 4724 O O . ASN B 1 122 ? -18.188 -24.438 6.684 1 97.06 122 ASN B O 1
ATOM 4728 N N . LEU B 1 123 ? -17.609 -24.297 4.492 1 96.94 123 LEU B N 1
ATOM 4729 C CA . LEU B 1 123 ? -16.234 -24.734 4.699 1 96.94 123 LEU B CA 1
ATOM 4730 C C . LEU B 1 123 ? -15.414 -23.625 5.359 1 96.94 123 LEU B C 1
ATOM 4732 O O . LEU B 1 123 ? -15.797 -22.453 5.316 1 96.94 123 LEU B O 1
ATOM 4736 N N . PRO B 1 124 ? -14.289 -23.953 6.074 1 97 124 PRO B N 1
ATOM 4737 C CA . PRO B 1 124 ? -13.5 -22.953 6.805 1 97 124 PRO B CA 1
ATOM 4738 C C . PRO B 1 124 ? -12.641 -22.094 5.879 1 97 124 PRO B C 1
ATOM 4740 O O . PRO B 1 124 ? -11.414 -22.172 5.922 1 97 124 PRO B O 1
ATOM 4743 N N . VAL B 1 125 ? -13.32 -21.266 5.129 1 98.31 125 VAL B N 1
ATOM 4744 C CA . VAL B 1 125 ? -12.688 -20.359 4.172 1 98.31 125 VAL B CA 1
ATOM 4745 C C . VAL B 1 125 ? -13.109 -18.922 4.461 1 98.31 125 VAL B C 1
ATOM 4747 O O . VAL B 1 125 ? -14.258 -18.672 4.832 1 98.31 125 VAL B O 1
ATOM 4750 N N . THR B 1 126 ? -12.164 -18.031 4.41 1 98.69 126 THR B N 1
ATOM 4751 C CA . THR B 1 126 ? -12.469 -16.609 4.535 1 98.69 126 THR B CA 1
ATOM 4752 C C . THR B 1 126 ? -12.016 -15.852 3.295 1 98.69 126 THR B C 1
ATOM 4754 O O . THR B 1 126 ? -11.125 -16.312 2.57 1 98.69 126 THR B O 1
ATOM 4757 N N . PHE B 1 127 ? -12.664 -14.758 3.016 1 98.69 127 PHE B N 1
ATOM 4758 C CA . PHE B 1 127 ? -12.352 -13.867 1.902 1 98.69 127 PHE B CA 1
ATOM 4759 C C . PHE B 1 127 ? -11.93 -12.492 2.41 1 98.69 127 PHE B C 1
ATOM 4761 O O . PHE B 1 127 ? -12.734 -11.773 3.006 1 98.69 127 PHE B O 1
ATOM 4768 N N . SER B 1 128 ? -10.688 -12.125 2.184 1 98.44 128 SER B N 1
ATOM 4769 C CA . SER B 1 128 ? -10.148 -10.867 2.676 1 98.44 128 SER B CA 1
ATOM 4770 C C . SER B 1 128 ? -10.5 -9.711 1.742 1 98.44 128 SER B C 1
ATOM 4772 O O . SER B 1 128 ? -10.109 -9.711 0.573 1 98.44 128 SER B O 1
ATOM 4774 N N . VAL B 1 129 ? -11.203 -8.727 2.219 1 97.62 129 VAL B N 1
ATOM 4775 C CA . VAL B 1 129 ? -11.641 -7.559 1.465 1 97.62 129 VAL B CA 1
ATOM 4776 C C . VAL B 1 129 ? -11.281 -6.285 2.225 1 97.62 129 VAL B C 1
ATOM 4778 O O . VAL B 1 129 ? -11.219 -6.289 3.457 1 97.62 129 VAL B O 1
ATOM 4781 N N . CYS B 1 130 ? -10.977 -5.262 1.531 1 97.19 130 CYS B N 1
ATOM 4782 C CA . CYS B 1 130 ? -10.68 -3.982 2.164 1 97.19 130 CYS B CA 1
ATOM 4783 C C . CYS B 1 130 ? -11.953 -3.229 2.516 1 97.19 130 CYS B C 1
ATOM 4785 O O . CYS B 1 130 ? -12.766 -2.932 1.638 1 97.19 130 CYS B O 1
ATOM 4787 N N . ASN B 1 131 ? -12.164 -3.035 3.764 1 97.06 131 ASN B N 1
ATOM 4788 C CA . ASN B 1 131 ? -13.117 -2.014 4.188 1 97.06 131 ASN B CA 1
ATOM 4789 C C . ASN B 1 131 ? -12.539 -0.61 4.023 1 97.06 131 ASN B C 1
ATOM 4791 O O . ASN B 1 131 ? -11.766 -0.15 4.863 1 97.06 131 ASN B O 1
ATOM 4795 N N . PHE B 1 132 ? -12.867 0.038 3.004 1 95.5 132 PHE B N 1
ATOM 4796 C CA . PHE B 1 132 ? -12.312 1.342 2.66 1 95.5 132 PHE B CA 1
ATOM 4797 C C . PHE B 1 132 ? -12.648 2.371 3.732 1 95.5 132 PHE B C 1
ATOM 4799 O O . PHE B 1 132 ? -11.812 3.211 4.078 1 95.5 132 PHE B O 1
ATOM 4806 N N . THR B 1 133 ? -13.758 2.338 4.258 1 94.88 133 THR B N 1
ATOM 4807 C CA . THR B 1 133 ? -14.25 3.299 5.238 1 94.88 133 THR B CA 1
ATOM 4808 C C . THR B 1 133 ? -13.344 3.336 6.465 1 94.88 133 THR B C 1
ATOM 4810 O O . THR B 1 133 ? -13.07 4.406 7.008 1 94.88 133 THR B O 1
ATOM 4813 N N . LYS B 1 134 ? -12.875 2.195 6.801 1 96.06 134 LYS B N 1
ATOM 4814 C CA . LYS B 1 134 ? -12.078 2.076 8.016 1 96.06 134 LYS B CA 1
ATOM 4815 C C . LYS B 1 134 ? -10.609 1.841 7.688 1 96.06 134 LYS B C 1
ATOM 4817 O O . LYS B 1 134 ? -9.766 1.797 8.586 1 96.06 134 LYS B O 1
ATOM 4822 N N . LYS B 1 135 ? -10.305 1.67 6.418 1 97 135 LYS B N 1
ATOM 4823 C CA . LYS B 1 135 ? -8.961 1.384 5.922 1 97 135 LYS B CA 1
ATOM 4824 C C . LYS B 1 135 ? -8.391 0.129 6.578 1 97 135 LYS B C 1
ATOM 4826 O O . LYS B 1 135 ? -7.238 0.121 7.02 1 97 135 LYS B O 1
ATOM 4831 N N . LYS B 1 136 ? -9.203 -0.881 6.66 1 96.69 136 LYS B N 1
ATOM 4832 C CA . LYS B 1 136 ? -8.773 -2.154 7.227 1 96.69 136 LYS B CA 1
ATOM 4833 C C . LYS B 1 136 ? -9.203 -3.324 6.348 1 96.69 136 LYS B C 1
ATOM 4835 O O . LYS B 1 136 ? -10.148 -3.205 5.566 1 96.69 136 LYS B O 1
ATOM 4840 N N . VAL B 1 137 ? -8.484 -4.414 6.453 1 97.81 137 VAL B N 1
ATOM 4841 C CA . VAL B 1 137 ? -8.867 -5.641 5.762 1 97.81 137 VAL B CA 1
ATOM 4842 C C . VAL B 1 137 ? -9.773 -6.48 6.66 1 97.81 137 VAL B C 1
ATOM 4844 O O . VAL B 1 137 ? -9.484 -6.66 7.848 1 97.81 137 VAL B O 1
ATOM 4847 N N . GLU B 1 138 ? -10.859 -6.871 6.148 1 97.25 138 GLU B N 1
ATOM 4848 C CA . GLU B 1 138 ? -11.789 -7.762 6.828 1 97.25 138 GLU B CA 1
ATOM 4849 C C . GLU B 1 138 ? -11.836 -9.133 6.156 1 97.25 138 GLU B C 1
ATOM 4851 O O . GLU B 1 138 ? -11.797 -9.227 4.93 1 97.25 138 GLU B O 1
ATOM 4856 N N . ALA B 1 139 ? -11.836 -10.164 6.98 1 98.38 139 ALA B N 1
ATOM 4857 C CA . ALA B 1 139 ? -11.992 -11.531 6.488 1 98.38 139 ALA B CA 1
ATOM 4858 C C . ALA B 1 139 ? -13.453 -11.977 6.59 1 98.38 139 ALA B C 1
ATOM 4860 O O . ALA B 1 139 ? -13.945 -12.258 7.684 1 98.38 139 ALA B O 1
ATOM 4861 N N . ILE B 1 140 ? -14.117 -12.109 5.441 1 98.31 140 ILE B N 1
ATOM 4862 C CA . ILE B 1 140 ? -15.516 -12.5 5.418 1 98.31 140 ILE B CA 1
ATOM 4863 C C . ILE B 1 140 ? -15.633 -14.023 5.418 1 98.31 140 ILE B C 1
ATOM 4865 O O . ILE B 1 140 ? -15.172 -14.688 4.484 1 98.31 140 ILE B O 1
ATOM 4869 N N . PRO B 1 141 ? -16.234 -14.586 6.441 1 98.19 141 PRO B N 1
ATOM 4870 C CA . PRO B 1 141 ? -16.375 -16.047 6.469 1 98.19 141 PRO B CA 1
ATOM 4871 C C . PRO B 1 141 ? -17.453 -16.547 5.512 1 98.19 141 PRO B C 1
ATOM 4873 O O . PRO B 1 141 ? -18.297 -15.766 5.043 1 98.19 141 PRO B O 1
ATOM 4876 N N . THR B 1 142 ? -17.422 -17.828 5.246 1 97.88 142 THR B N 1
ATOM 4877 C CA . THR B 1 142 ? -18.297 -18.438 4.246 1 97.88 142 THR B CA 1
ATOM 4878 C C . THR B 1 142 ? -19.766 -18.312 4.652 1 97.88 142 THR B C 1
ATOM 4880 O O . THR B 1 142 ? -20.641 -18.25 3.795 1 97.88 142 THR B O 1
ATOM 4883 N N . ASP B 1 143 ? -20.047 -18.219 5.934 1 97.25 143 ASP B N 1
ATOM 4884 C CA . ASP B 1 143 ? -21.438 -18.172 6.367 1 97.25 143 ASP B CA 1
ATOM 4885 C C . ASP B 1 143 ? -22 -16.766 6.219 1 97.25 143 ASP B C 1
ATOM 4887 O O . ASP B 1 143 ? -23.219 -16.562 6.277 1 97.25 143 ASP B O 1
ATOM 4891 N N . GLN B 1 144 ? -21.156 -15.773 5.945 1 96.94 144 GLN B N 1
ATOM 4892 C CA . GLN B 1 144 ? -21.594 -14.383 5.863 1 96.94 144 GLN B CA 1
ATOM 4893 C C . GLN B 1 144 ? -21.344 -13.805 4.473 1 96.94 144 GLN B C 1
ATOM 4895 O O . GLN B 1 144 ? -21.797 -12.703 4.168 1 96.94 144 GLN B O 1
ATOM 4900 N N . VAL B 1 145 ? -20.703 -14.539 3.615 1 97.12 145 VAL B N 1
ATOM 4901 C CA . VAL B 1 145 ? -20.234 -13.992 2.344 1 97.12 145 VAL B CA 1
ATOM 4902 C C . VAL B 1 145 ? -21.422 -13.82 1.395 1 97.12 145 VAL B C 1
ATOM 4904 O O . VAL B 1 145 ? -22.312 -14.672 1.342 1 97.12 145 VAL B O 1
ATOM 4907 N N . GLU B 1 146 ? -21.5 -12.711 0.812 1 96.06 146 GLU B N 1
ATOM 4908 C CA . GLU B 1 146 ? -22.406 -12.414 -0.29 1 96.06 146 GLU B CA 1
ATOM 4909 C C . GLU B 1 146 ? -21.641 -12.172 -1.588 1 96.06 146 GLU B C 1
ATOM 4911 O O . GLU B 1 146 ? -20.422 -12.023 -1.576 1 96.06 146 GLU B O 1
ATOM 4916 N N . GLU B 1 147 ? -22.375 -12.211 -2.676 1 95.12 147 GLU B N 1
ATOM 4917 C CA . GLU B 1 147 ? -21.766 -12.016 -3.982 1 95.12 147 GLU B CA 1
ATOM 4918 C C . GLU B 1 147 ? -20.953 -10.719 -4.027 1 95.12 147 GLU B C 1
ATOM 4920 O O . GLU B 1 147 ? -19.859 -10.688 -4.582 1 95.12 147 GLU B O 1
ATOM 4925 N N . ASN B 1 148 ? -21.484 -9.68 -3.406 1 93.88 148 ASN B N 1
ATOM 4926 C CA . ASN B 1 148 ? -20.828 -8.375 -3.445 1 93.88 148 ASN B CA 1
ATOM 4927 C C . ASN B 1 148 ? -19.516 -8.375 -2.664 1 93.88 148 ASN B C 1
ATOM 4929 O O . ASN B 1 148 ? -18.625 -7.57 -2.934 1 93.88 148 ASN B O 1
ATOM 4933 N N . HIS B 1 149 ? -19.391 -9.25 -1.699 1 96.12 149 HIS B N 1
ATOM 4934 C CA . HIS B 1 149 ? -18.109 -9.398 -1.021 1 96.12 149 HIS B CA 1
ATOM 4935 C C . HIS B 1 149 ? -17.047 -9.938 -1.97 1 96.12 149 HIS B C 1
ATOM 4937 O O . HIS B 1 149 ? -15.922 -9.43 -1.999 1 96.12 149 HIS B O 1
ATOM 4943 N N . LEU B 1 150 ? -17.469 -10.945 -2.717 1 96.12 150 LEU B N 1
ATOM 4944 C CA . LEU B 1 150 ? -16.547 -11.555 -3.664 1 96.12 150 LEU B CA 1
ATOM 4945 C C . LEU B 1 150 ? -16.141 -10.57 -4.758 1 96.12 150 LEU B C 1
ATOM 4947 O O . LEU B 1 150 ? -14.969 -10.438 -5.086 1 96.12 150 LEU B O 1
ATOM 4951 N N . LEU B 1 151 ? -17.141 -9.852 -5.242 1 94.12 151 LEU B N 1
ATOM 4952 C CA . LEU B 1 151 ? -16.906 -8.875 -6.301 1 94.12 151 LEU B CA 1
ATOM 4953 C C . LEU B 1 151 ? -16.031 -7.734 -5.797 1 94.12 151 LEU B C 1
ATOM 4955 O O . LEU B 1 151 ? -15.102 -7.305 -6.488 1 94.12 151 LEU B O 1
ATOM 4959 N N . ALA B 1 152 ? -16.281 -7.219 -4.613 1 94 152 ALA B N 1
ATOM 4960 C CA . ALA B 1 152 ? -15.484 -6.156 -4.023 1 94 152 ALA B CA 1
ATOM 4961 C C . ALA B 1 152 ? -14.039 -6.602 -3.836 1 94 152 ALA B C 1
ATOM 4963 O O . ALA B 1 152 ? -13.102 -5.824 -4.059 1 94 152 ALA B O 1
ATOM 4964 N N . GLY B 1 153 ? -13.883 -7.84 -3.482 1 95.81 153 GLY B N 1
ATOM 4965 C CA . GLY B 1 153 ? -12.57 -8.391 -3.191 1 95.81 153 GLY B CA 1
ATOM 4966 C C . GLY B 1 153 ? -11.664 -8.438 -4.406 1 95.81 153 GLY B C 1
ATOM 4967 O O . GLY B 1 153 ? -10.438 -8.508 -4.27 1 95.81 153 GLY B O 1
ATOM 4968 N N . VAL B 1 154 ? -12.258 -8.375 -5.57 1 93 154 VAL B N 1
ATOM 4969 C CA . VAL B 1 154 ? -11.43 -8.469 -6.77 1 93 154 VAL B CA 1
ATOM 4970 C C . VAL B 1 154 ? -11.547 -7.176 -7.578 1 93 154 VAL B C 1
ATOM 4972 O O . VAL B 1 154 ? -11.148 -7.129 -8.742 1 93 154 VAL B O 1
ATOM 4975 N N . SER B 1 155 ? -12.141 -6.145 -6.996 1 88.31 155 SER B N 1
ATOM 4976 C CA . SER B 1 155 ? -12.234 -4.832 -7.629 1 88.31 155 SER B CA 1
ATOM 4977 C C . SER B 1 155 ? -10.961 -4.02 -7.41 1 88.31 155 SER B C 1
ATOM 4979 O O . SER B 1 155 ? -10.836 -3.311 -6.41 1 88.31 155 SER B O 1
ATOM 4981 N N . LEU B 1 156 ? -10.109 -4.09 -8.336 1 81 156 LEU B N 1
ATOM 4982 C CA . LEU B 1 156 ? -8.805 -3.439 -8.219 1 81 156 LEU B CA 1
ATOM 4983 C C . LEU B 1 156 ? -8.953 -1.922 -8.227 1 81 156 LEU B C 1
ATOM 4985 O O . LEU B 1 156 ? -9.531 -1.357 -9.156 1 81 156 LEU B O 1
ATOM 4989 N N . PRO B 1 157 ? -8.438 -1.273 -7.223 1 76.94 157 PRO B N 1
ATOM 4990 C CA . PRO B 1 157 ? -8.531 0.188 -7.168 1 76.94 157 PRO B CA 1
ATOM 4991 C C . PRO B 1 157 ? -7.977 0.865 -8.414 1 76.94 157 PRO B C 1
ATOM 4993 O O . PRO B 1 157 ? -6.969 0.417 -8.969 1 76.94 157 PRO B O 1
ATOM 4996 N N . ILE B 1 158 ? -8.531 1.995 -8.797 1 68 158 ILE B N 1
ATOM 4997 C CA . ILE B 1 158 ? -8.195 2.803 -9.969 1 68 158 ILE B CA 1
ATOM 4998 C C . ILE B 1 158 ? -8.82 2.188 -11.219 1 68 158 ILE B C 1
ATOM 5000 O O . ILE B 1 158 ? -9.312 2.904 -12.086 1 68 158 ILE B O 1
ATOM 5004 N N . LEU B 1 159 ? -8.914 0.75 -11.219 1 68.31 159 LEU B N 1
ATOM 5005 C CA . LEU B 1 159 ? -9.422 0.095 -12.414 1 68.31 159 LEU B CA 1
ATOM 5006 C C . LEU B 1 159 ? -10.906 -0.226 -12.266 1 68.31 159 LEU B C 1
ATOM 5008 O O . LEU B 1 159 ? -11.641 -0.244 -13.258 1 68.31 159 LEU B O 1
ATOM 5012 N N . MET B 1 160 ? -11.32 -0.461 -11.031 1 74.5 160 MET B N 1
ATOM 5013 C CA . MET B 1 160 ? -12.703 -0.829 -10.742 1 74.5 160 MET B CA 1
ATOM 5014 C C . MET B 1 160 ? -13.211 -0.105 -9.508 1 74.5 160 MET B C 1
ATOM 5016 O O . MET B 1 160 ? -12.445 0.19 -8.594 1 74.5 160 MET B O 1
ATOM 5020 N N . PRO B 1 161 ? -14.477 0.14 -9.461 1 76.75 161 PRO B N 1
ATOM 5021 C CA . PRO B 1 161 ? -15.016 0.907 -8.336 1 76.75 161 PRO B CA 1
ATOM 5022 C C . PRO B 1 161 ? -15.195 0.061 -7.074 1 76.75 161 PRO B C 1
ATOM 5024 O O . PRO B 1 161 ? -15.312 -1.164 -7.16 1 76.75 161 PRO B O 1
ATOM 5027 N N . ALA B 1 162 ? -15.227 0.744 -6.02 1 84.19 162 ALA B N 1
ATOM 5028 C CA . ALA B 1 162 ? -15.625 0.107 -4.766 1 84.19 162 ALA B CA 1
ATOM 5029 C C . ALA B 1 162 ? -17.109 -0.246 -4.773 1 84.19 162 ALA B C 1
ATOM 5031 O O . ALA B 1 162 ? -17.891 0.321 -5.547 1 84.19 162 ALA B O 1
ATOM 5032 N N . LEU B 1 163 ? -17.406 -1.216 -4.012 1 87.38 163 LEU B N 1
ATOM 5033 C CA . LEU B 1 163 ? -18.797 -1.624 -3.863 1 87.38 163 LEU B CA 1
ATOM 5034 C C . LEU B 1 163 ? -19.297 -1.347 -2.449 1 87.38 163 LEU B C 1
ATOM 5036 O O . LEU B 1 163 ? -18.578 -1.572 -1.476 1 87.38 163 LEU B O 1
ATOM 5040 N N . LYS B 1 164 ? -20.469 -0.774 -2.379 1 86 164 LYS B N 1
ATOM 5041 C CA . LYS B 1 164 ? -21.062 -0.521 -1.069 1 86 164 LYS B CA 1
ATOM 5042 C C . LYS B 1 164 ? -21.766 -1.765 -0.537 1 86 164 LYS B C 1
ATOM 5044 O O . LYS B 1 164 ? -22.594 -2.361 -1.231 1 86 164 LYS B O 1
ATOM 5049 N N . VAL B 1 165 ? -21.406 -2.273 0.532 1 87.38 165 VAL B N 1
ATOM 5050 C CA . VAL B 1 165 ? -22.047 -3.359 1.259 1 87.38 165 VAL B CA 1
ATOM 5051 C C . VAL B 1 165 ? -22.5 -2.869 2.635 1 87.38 165 VAL B C 1
ATOM 5053 O O . VAL B 1 165 ? -21.656 -2.59 3.5 1 87.38 165 VAL B O 1
ATOM 5056 N N . LYS B 1 166 ? -23.797 -2.76 2.836 1 86.38 166 LYS B N 1
ATOM 5057 C CA . LYS B 1 166 ? -24.359 -2.135 4.031 1 86.38 166 LYS B CA 1
ATOM 5058 C C . LYS B 1 166 ? -23.875 -0.693 4.176 1 86.38 166 LYS B C 1
ATOM 5060 O O . LYS B 1 166 ? -24.062 0.121 3.268 1 86.38 166 LYS B O 1
ATOM 5065 N N . ASN B 1 167 ? -23.062 -0.391 5.18 1 86.31 167 ASN B N 1
ATOM 5066 C CA . ASN B 1 167 ? -22.688 0.997 5.422 1 86.31 167 ASN B CA 1
ATOM 5067 C C . ASN B 1 167 ? -21.219 1.244 5.086 1 86.31 167 ASN B C 1
ATOM 5069 O O . ASN B 1 167 ? -20.703 2.35 5.281 1 86.31 167 ASN B O 1
ATOM 5073 N N . ASP B 1 168 ? -20.672 0.19 4.512 1 90.81 168 ASP B N 1
ATOM 5074 C CA . ASP B 1 168 ? -19.234 0.322 4.273 1 90.81 168 ASP B CA 1
ATOM 5075 C C . ASP B 1 168 ? -18.922 0.175 2.787 1 90.81 168 ASP B C 1
ATOM 5077 O O . ASP B 1 168 ? -19.641 -0.486 2.049 1 90.81 168 ASP B O 1
ATOM 5081 N N . TRP B 1 169 ? -17.953 0.911 2.391 1 91.38 169 TRP B N 1
ATOM 5082 C CA . TRP B 1 169 ? -17.391 0.722 1.062 1 91.38 169 TRP B CA 1
ATOM 5083 C C . TRP B 1 169 ? -16.312 -0.355 1.08 1 91.38 169 TRP B C 1
ATOM 5085 O O . TRP B 1 169 ? -15.359 -0.279 1.863 1 91.38 169 TRP B O 1
ATOM 5095 N N . LEU B 1 170 ? -16.516 -1.374 0.219 1 94.81 170 LEU B N 1
ATOM 5096 C CA . LEU B 1 170 ? -15.555 -2.471 0.138 1 94.81 170 LEU B CA 1
ATOM 5097 C C . LEU B 1 170 ? -14.844 -2.469 -1.211 1 94.81 170 LEU B C 1
ATOM 5099 O O . LEU B 1 170 ? -15.43 -2.102 -2.229 1 94.81 170 LEU B O 1
ATOM 5103 N N . ILE B 1 171 ? -13.594 -2.814 -1.25 1 94.06 171 ILE B N 1
ATOM 5104 C CA . ILE B 1 171 ? -12.789 -2.834 -2.467 1 94.06 171 ILE B CA 1
ATOM 5105 C C . ILE B 1 171 ? -11.648 -3.832 -2.312 1 94.06 171 ILE B C 1
ATOM 5107 O O . ILE B 1 171 ? -11.477 -4.43 -1.247 1 94.06 171 ILE B O 1
ATOM 5111 N N . ASP B 1 172 ? -10.938 -4.129 -3.332 1 95.38 172 ASP B N 1
ATOM 5112 C CA . ASP B 1 172 ? -9.789 -5.023 -3.297 1 95.38 172 ASP B CA 1
ATOM 5113 C C . ASP B 1 172 ? -8.797 -4.598 -2.217 1 95.38 172 ASP B C 1
ATOM 5115 O O . ASP B 1 172 ? -8.539 -3.406 -2.035 1 95.38 172 ASP B O 1
ATOM 5119 N N . ALA B 1 173 ? -8.156 -5.516 -1.586 1 96.88 173 ALA B N 1
ATOM 5120 C CA . ALA B 1 173 ? -7.336 -5.277 -0.401 1 96.88 173 ALA B CA 1
ATOM 5121 C C . ALA B 1 173 ? -5.887 -4.988 -0.786 1 96.88 173 ALA B C 1
ATOM 5123 O O . ALA B 1 173 ? -5.039 -4.773 0.083 1 96.8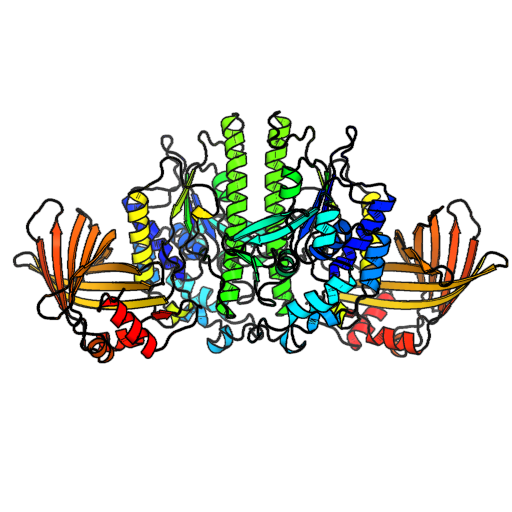8 173 ALA B O 1
ATOM 5124 N N . VAL B 1 174 ? -5.566 -4.883 -1.988 1 94.19 174 VAL B N 1
ATOM 5125 C CA . VAL B 1 174 ? -4.207 -4.91 -2.523 1 94.19 174 VAL B CA 1
ATOM 5126 C C . VAL B 1 174 ? -3.393 -3.768 -1.925 1 94.19 174 VAL B C 1
ATOM 5128 O O . VAL B 1 174 ? -2.184 -3.898 -1.724 1 94.19 174 VAL B O 1
ATOM 5131 N N . TRP B 1 175 ? -3.977 -2.686 -1.56 1 94.94 175 TRP B N 1
ATOM 5132 C CA . TRP B 1 175 ? -3.227 -1.524 -1.092 1 94.94 175 TRP B CA 1
ATOM 5133 C C . TRP B 1 175 ? -2.975 -1.608 0.409 1 94.94 175 TRP B C 1
ATOM 5135 O O . TRP B 1 175 ? -2.225 -0.801 0.965 1 94.94 175 TRP B O 1
ATOM 5145 N N . ILE B 1 176 ? -3.621 -2.564 1.061 1 97.38 176 ILE B N 1
ATOM 5146 C CA . ILE B 1 176 ? -3.418 -2.732 2.496 1 97.38 176 ILE B CA 1
ATOM 5147 C C . ILE B 1 176 ? -2.689 -4.047 2.764 1 97.38 176 ILE B C 1
ATOM 5149 O O . ILE B 1 176 ? -1.642 -4.062 3.414 1 97.38 176 ILE B O 1
ATOM 5153 N N . LYS B 1 177 ? -3.303 -5.066 2.244 1 95.69 177 LYS B N 1
ATOM 5154 C CA . LYS B 1 177 ? -2.773 -6.402 2.494 1 95.69 177 LYS B CA 1
ATOM 5155 C C . LYS B 1 177 ? -3.281 -7.398 1.456 1 95.69 177 LYS B C 1
ATOM 5157 O O . LYS B 1 177 ? -4.484 -7.648 1.363 1 95.69 177 LYS B O 1
ATOM 5162 N N . ASP B 1 178 ? -2.293 -8.094 0.815 1 96.5 178 ASP B N 1
ATOM 5163 C CA . ASP B 1 178 ? -2.699 -8.992 -0.264 1 96.5 178 ASP B CA 1
ATOM 5164 C C . ASP B 1 178 ? -2.516 -10.453 0.137 1 96.5 178 ASP B C 1
ATOM 5166 O O . ASP B 1 178 ? -2.674 -11.352 -0.69 1 96.5 178 ASP B O 1
ATOM 5170 N N . ALA B 1 179 ? -2.115 -10.734 1.306 1 98.38 179 ALA B N 1
ATOM 5171 C CA . ALA B 1 179 ? -2.059 -12.016 1.996 1 98.38 179 ALA B CA 1
ATOM 5172 C C . ALA B 1 179 ? -2.336 -11.852 3.486 1 98.38 179 ALA B C 1
ATOM 5174 O O . ALA B 1 179 ? -1.611 -11.133 4.184 1 98.38 179 ALA B O 1
ATOM 5175 N N . ASN B 1 180 ? -3.336 -12.469 3.959 1 98.31 180 ASN B N 1
ATOM 5176 C CA . ASN B 1 180 ? -3.777 -12.258 5.332 1 98.31 180 ASN B CA 1
ATOM 5177 C C . ASN B 1 180 ? -3.342 -13.406 6.242 1 98.31 180 ASN B C 1
ATOM 5179 O O . ASN B 1 180 ? -4.164 -14.227 6.66 1 98.31 180 ASN B O 1
ATOM 5183 N N . LEU B 1 181 ? -2.1 -13.461 6.656 1 98.75 181 LEU B N 1
ATOM 5184 C CA . LEU B 1 181 ? -1.56 -14.516 7.5 1 98.75 181 LEU B CA 1
ATOM 5185 C C . LEU B 1 181 ? -2.18 -14.469 8.891 1 98.75 181 LEU B C 1
ATOM 5187 O O . LEU B 1 181 ? -2.453 -15.516 9.492 1 98.75 181 LEU B O 1
ATOM 5191 N N . LEU B 1 182 ? -2.43 -13.266 9.352 1 98.56 182 LEU B N 1
ATOM 5192 C CA . LEU B 1 182 ? -2.828 -13.109 10.75 1 98.56 182 LEU B CA 1
ATOM 5193 C C . LEU B 1 182 ? -4.254 -13.609 10.961 1 98.56 182 LEU B C 1
ATOM 5195 O O . LEU B 1 182 ? -4.609 -14.031 12.062 1 98.56 182 LEU B O 1
ATOM 5199 N N . GLU B 1 183 ? -5.078 -13.531 9.875 1 98.12 183 GLU B N 1
ATOM 5200 C CA . GLU B 1 183 ? -6.391 -14.156 10.008 1 98.12 183 GLU B CA 1
ATOM 5201 C C . GLU B 1 183 ? -6.266 -15.641 10.344 1 98.12 183 GLU B C 1
ATOM 5203 O O . GLU B 1 183 ? -6.988 -16.156 11.203 1 98.12 183 GLU B O 1
ATOM 5208 N N . ALA B 1 184 ? -5.359 -16.344 9.68 1 98.12 184 ALA B N 1
ATOM 5209 C CA . ALA B 1 184 ? -5.105 -17.766 9.953 1 98.12 184 ALA B CA 1
ATOM 5210 C C . ALA B 1 184 ? -4.531 -17.953 11.352 1 98.12 184 ALA B C 1
ATOM 5212 O O . ALA B 1 184 ? -4.922 -18.891 12.062 1 98.12 184 ALA B O 1
ATOM 5213 N N . VAL B 1 185 ? -3.635 -17.094 11.758 1 98.44 185 VAL B N 1
ATOM 5214 C CA . VAL B 1 185 ? -3.021 -17.156 13.078 1 98.44 185 VAL B CA 1
ATOM 5215 C C . VAL B 1 185 ? -4.094 -17.031 14.156 1 98.44 185 VAL B C 1
ATOM 5217 O O . VAL B 1 185 ? -4.102 -17.781 15.133 1 98.44 185 VAL B O 1
ATOM 5220 N N . LYS B 1 186 ? -5 -16.094 13.992 1 97.75 186 LYS B N 1
ATOM 5221 C CA . LYS B 1 186 ? -6.074 -15.852 14.953 1 97.75 186 LYS B CA 1
ATOM 5222 C C . LYS B 1 186 ? -6.977 -17.078 15.086 1 97.75 186 LYS B C 1
ATOM 5224 O O . LYS B 1 186 ? -7.602 -17.281 16.125 1 97.75 186 LYS B O 1
ATOM 5229 N N . LYS B 1 187 ? -6.941 -17.875 14.039 1 95.25 187 LYS B N 1
ATOM 5230 C CA . LYS B 1 187 ? -7.766 -19.094 14.039 1 95.25 187 LYS B CA 1
ATOM 5231 C C . LYS B 1 187 ? -6.992 -20.281 14.594 1 95.25 187 LYS B C 1
ATOM 5233 O O . LYS B 1 187 ? -7.469 -21.422 14.539 1 95.25 187 LYS B O 1
ATOM 5238 N N . GLY B 1 188 ? -5.785 -20.078 15.055 1 95.25 188 GLY B N 1
ATOM 5239 C CA . GLY B 1 188 ? -5.023 -21.094 15.766 1 95.25 188 GLY B CA 1
ATOM 5240 C C . GLY B 1 188 ? -4.09 -21.875 14.859 1 95.25 188 GLY B C 1
ATOM 5241 O O . GLY B 1 188 ? -3.535 -22.891 15.266 1 95.25 188 GLY B O 1
ATOM 5242 N N . ALA B 1 189 ? -3.877 -21.406 13.641 1 96.75 189 ALA B N 1
ATOM 5243 C CA . ALA B 1 189 ? -3.012 -22.125 12.719 1 96.75 189 ALA B CA 1
ATOM 5244 C C . ALA B 1 189 ? -1.559 -22.094 13.18 1 96.75 189 ALA B C 1
ATOM 5246 O O . ALA B 1 189 ? -1.088 -21.078 13.695 1 96.75 189 ALA B O 1
ATOM 5247 N N . GLU B 1 190 ? -0.889 -23.172 12.961 1 97.25 190 GLU B N 1
ATOM 5248 C CA . GLU B 1 190 ? 0.513 -23.297 13.352 1 97.25 190 GLU B CA 1
ATOM 5249 C C . GLU B 1 190 ? 1.416 -23.391 12.125 1 97.25 190 GLU B C 1
ATOM 5251 O O . GLU B 1 190 ? 2.551 -22.906 12.148 1 97.25 190 GLU B O 1
ATOM 5256 N N . ASP B 1 191 ? 0.906 -24.016 11.07 1 97.56 191 ASP B N 1
ATOM 5257 C CA . ASP B 1 191 ? 1.592 -24.062 9.781 1 97.56 191 ASP B CA 1
ATOM 5258 C C . ASP B 1 191 ? 0.832 -23.266 8.727 1 97.56 191 ASP B C 1
ATOM 5260 O O . ASP B 1 191 ? -0.273 -23.656 8.328 1 97.56 191 ASP B O 1
ATOM 5264 N N . LEU B 1 192 ? 1.427 -22.203 8.336 1 98.69 192 LEU B N 1
ATOM 5265 C CA . LEU B 1 192 ? 0.822 -21.359 7.305 1 98.69 192 LEU B CA 1
ATOM 5266 C C . LEU B 1 192 ? 1.481 -21.609 5.953 1 98.69 192 LEU B C 1
ATOM 5268 O O . LEU B 1 192 ? 2.689 -21.406 5.801 1 98.69 192 LEU B O 1
ATOM 5272 N N . TRP B 1 193 ? 0.741 -22.062 5.004 1 98.75 193 TRP B N 1
ATOM 5273 C CA . TRP B 1 193 ? 1.214 -22.266 3.635 1 98.75 193 TRP B CA 1
ATOM 5274 C C . TRP B 1 193 ? 0.747 -21.125 2.73 1 98.75 193 TRP B C 1
ATOM 5276 O O . TRP B 1 193 ? -0.442 -21.016 2.424 1 98.75 193 TRP B O 1
ATOM 5286 N N . LEU B 1 194 ? 1.67 -20.312 2.332 1 98.88 194 LEU B N 1
ATOM 5287 C CA . LEU B 1 194 ? 1.396 -19.141 1.516 1 98.88 194 LEU B CA 1
ATOM 5288 C C . LEU B 1 194 ? 1.798 -19.375 0.064 1 98.88 194 LEU B C 1
ATOM 5290 O O . LEU B 1 194 ? 2.938 -19.75 -0.215 1 98.88 194 LEU B O 1
ATOM 5294 N N . ILE B 1 195 ? 0.882 -19.234 -0.856 1 98.81 195 ILE B N 1
ATOM 5295 C CA . ILE B 1 195 ? 1.223 -19.219 -2.275 1 98.81 195 ILE B CA 1
ATOM 5296 C C . ILE B 1 195 ? 1.381 -17.766 -2.752 1 98.81 195 ILE B C 1
ATOM 5298 O O . ILE B 1 195 ? 0.403 -17.016 -2.816 1 98.81 195 ILE B O 1
ATOM 5302 N N . TRP B 1 196 ? 2.604 -17.375 -3.082 1 98.5 196 TRP B N 1
ATOM 5303 C CA . TRP B 1 196 ? 2.945 -16 -3.406 1 98.5 196 TRP B CA 1
ATOM 5304 C C . TRP B 1 196 ? 3.283 -15.852 -4.887 1 98.5 196 TRP B C 1
ATOM 5306 O O . TRP B 1 196 ? 4.379 -16.219 -5.316 1 98.5 196 TRP B O 1
ATOM 5316 N N . GLY B 1 197 ? 2.354 -15.297 -5.684 1 96.31 197 GLY B N 1
ATOM 5317 C CA . GLY B 1 197 ? 2.574 -15.062 -7.102 1 96.31 197 GLY B CA 1
ATOM 5318 C C . GLY B 1 197 ? 2.574 -13.586 -7.465 1 96.31 197 GLY B C 1
ATOM 5319 O O . GLY B 1 197 ? 2.623 -13.234 -8.641 1 96.31 197 GLY B O 1
ATOM 5320 N N . ILE B 1 198 ? 2.5 -12.672 -6.48 1 95.06 198 ILE B N 1
ATOM 5321 C CA . ILE B 1 198 ? 2.441 -11.234 -6.699 1 95.06 198 ILE B CA 1
ATOM 5322 C C . ILE B 1 198 ? 3.779 -10.734 -7.242 1 95.06 198 ILE B C 1
ATOM 5324 O O . ILE B 1 198 ? 3.818 -9.875 -8.125 1 95.06 198 ILE B O 1
ATOM 5328 N N . GLY B 1 199 ? 4.805 -11.297 -6.684 1 93.75 199 GLY B N 1
ATOM 5329 C CA . GLY B 1 199 ? 6.133 -10.906 -7.121 1 93.75 199 GLY B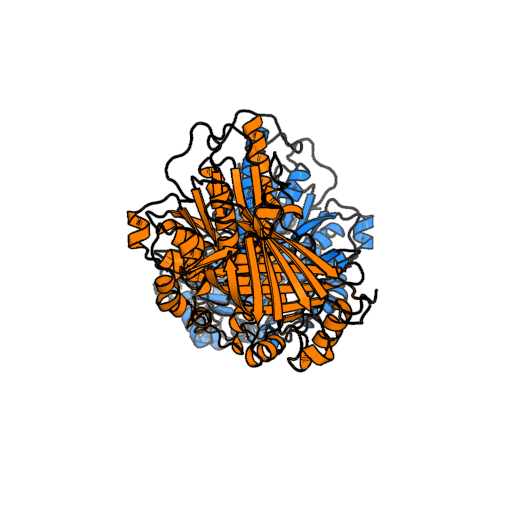 CA 1
ATOM 5330 C C . GLY B 1 199 ? 6.859 -10.031 -6.117 1 93.75 199 GLY B C 1
ATOM 5331 O O . GLY B 1 199 ? 6.234 -9.414 -5.25 1 93.75 199 GLY B O 1
ATOM 5332 N N . ASN B 1 200 ? 8.023 -9.938 -6.16 1 97 200 ASN B N 1
ATOM 5333 C CA . ASN B 1 200 ? 9.016 -9.109 -5.492 1 97 200 ASN B CA 1
ATOM 5334 C C . ASN B 1 200 ? 10.273 -8.945 -6.344 1 97 200 ASN B C 1
ATOM 5336 O O . ASN B 1 200 ? 11.32 -9.516 -6.031 1 97 200 ASN B O 1
ATOM 5340 N N . TYR B 1 201 ? 10.039 -8.18 -7.402 1 95.19 201 TYR B N 1
ATOM 5341 C CA . TYR B 1 201 ? 11.062 -8.016 -8.422 1 95.19 201 TYR B CA 1
ATOM 5342 C C . TYR B 1 201 ? 12.133 -7.023 -7.973 1 95.19 201 TYR B C 1
ATOM 5344 O O . TYR B 1 201 ? 11.812 -5.914 -7.543 1 95.19 201 TYR B O 1
ATOM 5352 N N . PRO B 1 202 ? 13.406 -7.301 -8.086 1 93.31 202 PRO B N 1
ATOM 5353 C CA . PRO B 1 202 ? 14.453 -6.488 -7.465 1 93.31 202 PRO B CA 1
ATOM 5354 C C . PRO B 1 202 ? 14.805 -5.25 -8.281 1 93.31 202 PRO B C 1
ATOM 5356 O O . PRO B 1 202 ? 15.398 -4.305 -7.754 1 93.31 202 PRO B O 1
ATOM 5359 N N . SER B 1 203 ? 14.5 -5.203 -9.562 1 91 203 SER B N 1
ATOM 5360 C CA . SER B 1 203 ? 14.898 -4.082 -10.414 1 91 203 SER B CA 1
ATOM 5361 C C . SER B 1 203 ? 13.727 -3.129 -10.656 1 91 203 SER B C 1
ATOM 5363 O O . SER B 1 203 ? 12.578 -3.559 -10.711 1 91 203 SER B O 1
ATOM 5365 N N . TYR B 1 204 ? 14.102 -1.858 -10.781 1 89.94 204 TYR B N 1
ATOM 5366 C CA . TYR B 1 204 ? 13.109 -0.823 -11.055 1 89.94 204 TYR B CA 1
ATOM 5367 C C . TYR B 1 204 ? 12.914 -0.647 -12.562 1 89.94 204 TYR B C 1
ATOM 5369 O O . TYR B 1 204 ? 13.859 -0.325 -13.281 1 89.94 204 TYR B O 1
ATOM 5377 N N . LEU B 1 205 ? 11.688 -0.86 -13.016 1 87.94 205 LEU B N 1
ATOM 5378 C CA . LEU B 1 205 ? 11.383 -0.774 -14.438 1 87.94 205 LEU B CA 1
ATOM 5379 C C . LEU B 1 205 ? 10.57 0.481 -14.742 1 87.94 205 LEU B C 1
ATOM 5381 O O . LEU B 1 205 ? 9.766 0.921 -13.922 1 87.94 205 LEU B O 1
ATOM 5385 N N . SER B 1 206 ? 10.75 0.98 -15.891 1 80.94 206 SER B N 1
ATOM 5386 C CA . SER B 1 206 ? 9.992 2.15 -16.328 1 80.94 206 SER B CA 1
ATOM 5387 C C . SER B 1 206 ? 8.695 1.743 -17.016 1 80.94 206 SER B C 1
ATOM 5389 O O . SER B 1 206 ? 8.5 0.571 -17.344 1 80.94 206 SER B O 1
ATOM 5391 N N . GLY B 1 207 ? 7.77 2.697 -17.156 1 79.81 207 GLY B N 1
ATOM 5392 C CA . GLY B 1 207 ? 6.492 2.445 -17.812 1 79.81 207 GLY B CA 1
ATOM 5393 C C . GLY B 1 207 ? 5.328 2.395 -16.844 1 79.81 207 GLY B C 1
ATOM 5394 O O . GLY B 1 207 ? 5.473 1.909 -15.711 1 79.81 207 GLY B O 1
ATOM 5395 N N . SER B 1 208 ? 4.211 2.799 -17.297 1 79.69 208 SER B N 1
ATOM 5396 C CA . SER B 1 208 ? 3.057 2.984 -16.422 1 79.69 208 SER B CA 1
ATOM 5397 C C . SER B 1 208 ? 2.59 1.655 -15.836 1 79.69 208 SER B C 1
ATOM 5399 O O . SER B 1 208 ? 2.279 1.571 -14.648 1 79.69 208 SER B O 1
ATOM 5401 N N . LEU B 1 209 ? 2.557 0.611 -16.672 1 83.81 209 LEU B N 1
ATOM 5402 C CA . LEU B 1 209 ? 2.117 -0.691 -16.188 1 83.81 209 LEU B CA 1
ATOM 5403 C C . LEU B 1 209 ? 3.1 -1.245 -15.156 1 83.81 209 LEU B C 1
ATOM 5405 O O . LEU B 1 209 ? 2.689 -1.751 -14.109 1 83.81 209 LEU B O 1
ATOM 5409 N N . ASN B 1 210 ? 4.344 -1.13 -15.516 1 87.81 210 ASN B N 1
ATOM 5410 C CA . ASN B 1 210 ? 5.363 -1.608 -14.586 1 87.81 210 ASN B CA 1
ATOM 5411 C C . ASN B 1 210 ? 5.324 -0.847 -13.266 1 87.81 210 ASN B C 1
ATOM 5413 O O . ASN B 1 210 ? 5.504 -1.436 -12.203 1 87.81 210 ASN B O 1
ATOM 5417 N N . GLN B 1 211 ? 5.082 0.443 -13.383 1 85.88 211 GLN B N 1
ATOM 5418 C CA . GLN B 1 211 ? 5.023 1.26 -12.172 1 85.88 211 GLN B CA 1
ATOM 5419 C C . GLN B 1 211 ? 3.822 0.878 -11.312 1 85.88 211 GLN B C 1
ATOM 5421 O O . GLN B 1 211 ? 3.916 0.865 -10.078 1 85.88 211 GLN B O 1
ATOM 5426 N N . TYR B 1 212 ? 2.754 0.613 -11.953 1 87.56 212 TYR B N 1
ATOM 5427 C CA . TYR B 1 212 ? 1.574 0.153 -11.234 1 87.56 212 TYR B CA 1
ATOM 5428 C C . TYR B 1 212 ? 1.848 -1.171 -10.531 1 87.56 212 TYR B C 1
ATOM 5430 O O . TYR B 1 212 ? 1.505 -1.341 -9.359 1 87.56 212 TYR B O 1
ATOM 5438 N N . VAL B 1 213 ? 2.473 -2.053 -11.211 1 91 213 VAL B N 1
ATOM 5439 C CA . VAL B 1 213 ? 2.811 -3.361 -10.656 1 91 213 VAL B CA 1
ATOM 5440 C C . VAL B 1 213 ? 3.811 -3.201 -9.516 1 91 213 VAL B C 1
ATOM 5442 O O . VAL B 1 213 ? 3.699 -3.871 -8.484 1 91 213 VAL B O 1
ATOM 5445 N N . HIS B 1 214 ? 4.781 -2.311 -9.719 1 92.62 214 HIS B N 1
ATOM 5446 C CA . HIS B 1 214 ? 5.746 -2.025 -8.664 1 92.62 214 HIS B CA 1
ATOM 5447 C C . HIS B 1 214 ? 5.047 -1.52 -7.406 1 92.62 214 HIS B C 1
ATOM 5449 O O . HIS B 1 214 ? 5.422 -1.892 -6.289 1 92.62 214 HIS B O 1
ATOM 5455 N N . SER B 1 215 ? 4.078 -0.662 -7.594 1 92.06 215 SER B N 1
ATOM 5456 C CA . SER B 1 215 ? 3.332 -0.139 -6.457 1 92.06 215 SER B CA 1
ATOM 5457 C C . SER B 1 215 ? 2.613 -1.256 -5.707 1 92.06 215 SER B C 1
ATOM 5459 O O . SER B 1 215 ? 2.609 -1.281 -4.473 1 92.06 215 SER B O 1
ATOM 5461 N N . ILE B 1 216 ? 2.051 -2.191 -6.414 1 93.81 216 ILE B N 1
ATOM 5462 C CA . ILE B 1 216 ? 1.365 -3.33 -5.816 1 93.81 216 ILE B CA 1
ATOM 5463 C C . ILE B 1 216 ? 2.369 -4.195 -5.059 1 93.81 216 ILE B C 1
ATOM 5465 O O . ILE B 1 216 ? 2.111 -4.613 -3.928 1 93.81 216 ILE B O 1
ATOM 5469 N N . GLU B 1 217 ? 3.5 -4.434 -5.66 1 96.25 217 GLU B N 1
ATOM 5470 C CA . GLU B 1 217 ? 4.527 -5.246 -5.02 1 96.25 217 GLU B CA 1
ATOM 5471 C C . GLU B 1 217 ? 4.996 -4.617 -3.713 1 96.25 217 GLU B C 1
ATOM 5473 O O . GLU B 1 217 ? 5.164 -5.309 -2.707 1 96.25 217 GLU B O 1
ATOM 5478 N N . MET B 1 218 ? 5.23 -3.324 -3.773 1 96.38 218 MET B N 1
ATOM 5479 C CA . MET B 1 218 ? 5.676 -2.633 -2.566 1 96.38 218 MET B CA 1
ATOM 5480 C C . MET B 1 218 ? 4.637 -2.744 -1.459 1 96.38 218 MET B C 1
ATOM 5482 O O . MET B 1 218 ? 4.965 -3.086 -0.322 1 96.38 218 MET B O 1
ATOM 5486 N N . SER B 1 219 ? 3.406 -2.521 -1.804 1 96.62 219 SER B N 1
ATOM 5487 C CA . SER B 1 219 ? 2.332 -2.564 -0.816 1 96.62 219 SER B CA 1
ATOM 5488 C C . SER B 1 219 ? 2.145 -3.975 -0.265 1 96.62 219 SER B C 1
ATOM 5490 O O . SER B 1 219 ? 2.115 -4.172 0.951 1 96.62 219 SER B O 1
ATOM 5492 N N . ALA B 1 220 ? 2.062 -4.926 -1.159 1 97.69 220 ALA B N 1
ATOM 5493 C CA . ALA B 1 220 ? 1.786 -6.305 -0.769 1 97.69 220 ALA B CA 1
ATOM 5494 C C . ALA B 1 220 ? 2.932 -6.879 0.06 1 97.69 220 ALA B C 1
ATOM 5496 O O . ALA B 1 220 ? 2.701 -7.5 1.102 1 97.69 220 ALA B O 1
ATOM 5497 N N . ASN B 1 221 ? 4.152 -6.715 -0.412 1 98.31 221 ASN B N 1
ATOM 5498 C CA . ASN B 1 221 ? 5.293 -7.223 0.341 1 98.31 221 ASN B CA 1
ATOM 5499 C C . ASN B 1 221 ? 5.465 -6.488 1.667 1 98.31 221 ASN B C 1
ATOM 5501 O O . ASN B 1 221 ? 5.742 -7.109 2.695 1 98.31 221 ASN B O 1
ATOM 5505 N N . GLY B 1 222 ? 5.312 -5.152 1.594 1 97.69 222 GLY B N 1
ATOM 5506 C CA . GLY B 1 222 ? 5.41 -4.395 2.83 1 97.69 222 GLY B CA 1
ATOM 5507 C C . GLY B 1 222 ? 4.488 -4.906 3.92 1 97.69 222 GLY B C 1
ATOM 5508 O O . GLY B 1 222 ? 4.914 -5.109 5.059 1 97.69 222 GLY B O 1
ATOM 5509 N N . ALA B 1 223 ? 3.256 -5.117 3.561 1 97.94 223 ALA B N 1
ATOM 5510 C CA . ALA B 1 223 ? 2.27 -5.617 4.516 1 97.94 223 ALA B CA 1
ATOM 5511 C C . ALA B 1 223 ? 2.625 -7.023 4.988 1 97.94 223 ALA B C 1
ATOM 5513 O O . ALA B 1 223 ? 2.473 -7.344 6.168 1 97.94 223 ALA B O 1
ATOM 5514 N N . LEU B 1 224 ? 3.072 -7.852 4.07 1 98.44 224 LEU B N 1
ATOM 5515 C CA . LEU B 1 224 ? 3.447 -9.219 4.41 1 98.44 224 LEU B CA 1
ATOM 5516 C C . LEU B 1 224 ? 4.59 -9.234 5.418 1 98.44 224 LEU B C 1
ATOM 5518 O O . LEU B 1 224 ? 4.57 -10.008 6.379 1 98.44 224 LEU B O 1
ATOM 5522 N N . PHE B 1 225 ? 5.566 -8.398 5.23 1 98.38 225 PHE B N 1
ATOM 5523 C CA . PHE B 1 225 ? 6.73 -8.367 6.109 1 98.38 225 PHE B CA 1
ATOM 5524 C C . PHE B 1 225 ? 6.348 -7.863 7.496 1 98.38 225 PHE B C 1
ATOM 5526 O O . PHE B 1 225 ? 6.922 -8.297 8.5 1 98.38 225 PHE B O 1
ATOM 5533 N N . GLU B 1 226 ? 5.367 -6.922 7.539 1 98 226 GLU B N 1
ATOM 5534 C CA . GLU B 1 226 ? 4.844 -6.516 8.844 1 98 226 GLU B CA 1
ATOM 5535 C C . GLU B 1 226 ? 4.18 -7.688 9.555 1 98 226 GLU B C 1
ATOM 5537 O O . GLU B 1 226 ? 4.297 -7.824 10.781 1 98 226 GLU B O 1
ATOM 5542 N N . GLU B 1 227 ? 3.473 -8.547 8.859 1 98.5 227 GLU B N 1
ATOM 5543 C CA . GLU B 1 227 ? 2.844 -9.703 9.484 1 98.5 227 GLU B CA 1
ATOM 5544 C C . GLU B 1 227 ? 3.885 -10.742 9.891 1 98.5 227 GLU B C 1
ATOM 5546 O O . GLU B 1 227 ? 3.717 -11.438 10.898 1 98.5 227 GLU B O 1
ATOM 5551 N N . PHE B 1 228 ? 4.977 -10.859 9.062 1 98.69 228 PHE B N 1
ATOM 5552 C CA . PHE B 1 228 ? 6.094 -11.695 9.5 1 98.69 228 PHE B CA 1
ATOM 5553 C C . PHE B 1 228 ? 6.594 -11.258 10.867 1 98.69 228 PHE B C 1
ATOM 5555 O O . PHE B 1 228 ? 6.809 -12.094 11.75 1 98.69 228 PHE B O 1
ATOM 5562 N N . GLU B 1 229 ? 6.734 -9.93 11.055 1 98.38 229 GLU B N 1
ATOM 5563 C CA . GLU B 1 229 ? 7.211 -9.414 12.336 1 98.38 229 GLU B CA 1
ATOM 5564 C C . GLU B 1 229 ? 6.223 -9.727 13.461 1 98.38 229 GLU B C 1
ATOM 5566 O O . GLU B 1 229 ? 6.625 -10.086 14.57 1 98.38 229 GLU B O 1
ATOM 5571 N N . GLN B 1 230 ? 4.957 -9.594 13.195 1 98.62 230 GLN B N 1
ATOM 5572 C CA . GLN B 1 230 ? 3.953 -9.922 14.203 1 98.62 230 GLN B CA 1
ATOM 5573 C C . GLN B 1 230 ? 4.027 -11.391 14.602 1 98.62 230 GLN B C 1
ATOM 5575 O O . GLN B 1 230 ? 3.91 -11.727 15.781 1 98.62 230 GLN B O 1
ATOM 5580 N N . ILE B 1 231 ? 4.219 -12.227 13.609 1 98.75 231 ILE B N 1
ATOM 5581 C CA . ILE B 1 231 ? 4.312 -13.656 13.883 1 98.75 231 ILE B CA 1
ATOM 5582 C C . ILE B 1 231 ? 5.527 -13.938 14.766 1 98.75 231 ILE B C 1
ATOM 5584 O O . ILE B 1 231 ? 5.461 -14.766 15.68 1 98.75 231 ILE B O 1
ATOM 5588 N N . LYS B 1 232 ? 6.648 -13.219 14.523 1 98.5 232 LYS B N 1
ATOM 5589 C CA . LYS B 1 232 ? 7.816 -13.359 15.383 1 98.5 232 LYS B CA 1
ATOM 5590 C C . LYS B 1 232 ? 7.484 -12.992 16.828 1 98.5 232 LYS B C 1
ATOM 5592 O O . LYS B 1 232 ? 7.902 -13.672 17.766 1 98.5 232 LYS B O 1
ATOM 5597 N N . TRP B 1 233 ? 6.734 -11.875 17 1 98.5 233 TRP B N 1
ATOM 5598 C CA . TRP B 1 233 ? 6.332 -11.469 18.344 1 98.5 233 TRP B CA 1
ATOM 5599 C C . TRP B 1 233 ? 5.438 -12.523 18.984 1 98.5 233 TRP B C 1
ATOM 5601 O O . TRP B 1 233 ? 5.617 -12.867 20.156 1 98.5 233 TRP B O 1
ATOM 5611 N N . ILE B 1 234 ? 4.48 -13.023 18.25 1 98.56 234 ILE B N 1
ATOM 5612 C CA . ILE B 1 234 ? 3.547 -14.023 18.75 1 98.56 234 ILE B CA 1
ATOM 5613 C C . ILE B 1 234 ? 4.309 -15.289 19.125 1 98.56 234 ILE B C 1
ATOM 5615 O O . ILE B 1 234 ? 4.039 -15.898 20.172 1 98.56 234 ILE B O 1
ATOM 5619 N N . ASN B 1 235 ? 5.289 -15.656 18.312 1 98.56 235 ASN B N 1
ATOM 5620 C CA . ASN B 1 235 ? 6.102 -16.844 18.594 1 98.56 235 ASN B CA 1
ATOM 5621 C C . ASN B 1 235 ? 6.887 -16.672 19.891 1 98.56 235 ASN B C 1
ATOM 5623 O O . ASN B 1 235 ? 7.074 -17.625 20.641 1 98.56 235 ASN B O 1
ATOM 5627 N N . LYS B 1 236 ? 7.371 -15.422 20.172 1 98 236 LYS B N 1
ATOM 5628 C CA . LYS B 1 236 ? 8.039 -15.164 21.438 1 98 236 LYS B CA 1
ATOM 5629 C C . LYS B 1 236 ? 7.086 -15.367 22.609 1 98 236 LYS B C 1
ATOM 5631 O O . LYS B 1 236 ? 7.473 -15.93 23.641 1 98 236 LYS B O 1
ATOM 5636 N N . LEU B 1 237 ? 5.906 -14.969 22.453 1 98.06 237 LEU B N 1
ATOM 5637 C CA . LEU B 1 237 ? 4.902 -15.141 23.5 1 98.06 237 LEU B CA 1
ATOM 5638 C C . LEU B 1 237 ? 4.57 -16.609 23.703 1 98.06 237 LEU B C 1
ATOM 5640 O O . LEU B 1 237 ? 4.414 -17.078 24.828 1 98.06 237 LEU B O 1
ATOM 5644 N N . ILE B 1 238 ? 4.504 -17.344 22.578 1 97.69 238 ILE B N 1
ATOM 5645 C CA . ILE B 1 238 ? 4.246 -18.766 22.641 1 97.69 238 ILE B CA 1
ATOM 5646 C C . ILE B 1 238 ? 5.367 -19.469 23.406 1 97.69 238 ILE B C 1
ATOM 5648 O O . ILE B 1 238 ? 5.105 -20.297 24.281 1 97.69 238 ILE B O 1
ATOM 5652 N N . GLU B 1 239 ? 6.559 -19.078 23.141 1 96.94 239 GLU B N 1
ATOM 5653 C CA . GLU B 1 239 ? 7.723 -19.656 23.812 1 96.94 239 GLU B CA 1
ATOM 5654 C C . GLU B 1 239 ? 7.688 -19.375 25.312 1 96.94 239 GLU B C 1
ATOM 5656 O O . GLU B 1 239 ? 8.164 -20.203 26.109 1 96.94 239 GLU B O 1
ATOM 5661 N N . LEU B 1 240 ? 7.062 -18.297 25.703 1 96.5 240 LEU B N 1
ATOM 5662 C CA . LEU B 1 240 ? 6.984 -17.906 27.109 1 96.5 240 LEU B CA 1
ATOM 5663 C C . LEU B 1 240 ? 5.75 -18.5 27.781 1 96.5 240 LEU B C 1
ATOM 5665 O O . LEU B 1 240 ? 5.504 -18.25 28.969 1 96.5 240 LEU B O 1
ATOM 5669 N N . GLY B 1 241 ? 4.977 -19.219 26.984 1 96.31 241 GLY B N 1
ATOM 5670 C CA . GLY B 1 241 ? 3.809 -19.891 27.547 1 96.31 241 GLY B CA 1
ATOM 5671 C C . GLY B 1 241 ? 2.562 -19.016 27.531 1 96.31 241 GLY B C 1
ATOM 5672 O O . GLY B 1 241 ? 1.593 -19.312 28.234 1 96.31 241 GLY B O 1
ATOM 5673 N N . HIS B 1 242 ? 2.582 -17.906 26.781 1 96.75 242 HIS B N 1
ATOM 5674 C CA . HIS B 1 242 ? 1.459 -16.969 26.703 1 96.75 242 HIS B CA 1
ATOM 5675 C C . HIS B 1 242 ? 0.914 -16.891 25.281 1 96.75 242 HIS B C 1
ATOM 5677 O O . HIS B 1 242 ? 0.823 -15.805 24.703 1 96.75 242 HIS B O 1
ATOM 5683 N N . SER B 1 243 ? 0.513 -18.031 24.719 1 97 243 SER B N 1
ATOM 5684 C CA . SER B 1 243 ? -0.03 -18.109 23.359 1 97 243 SER B CA 1
ATOM 5685 C C . SER B 1 243 ? -1.35 -17.344 23.266 1 97 243 SER B C 1
ATOM 5687 O O . SER B 1 243 ? -2.342 -17.719 23.891 1 97 243 SER B O 1
ATOM 5689 N N . PRO B 1 244 ? -1.393 -16.359 22.406 1 96.88 244 PRO B N 1
ATOM 5690 C CA . PRO B 1 244 ? -2.594 -15.523 22.391 1 96.88 244 PRO B CA 1
ATOM 5691 C C . PRO B 1 244 ? -3.791 -16.219 21.75 1 96.88 244 PRO B C 1
ATOM 5693 O O . PRO B 1 244 ? -4.938 -15.906 22.078 1 96.88 244 PRO B O 1
ATOM 5696 N N . TYR B 1 245 ? -3.516 -17.172 20.875 1 97.12 245 TYR B N 1
ATOM 5697 C CA . TYR B 1 245 ? -4.625 -17.734 20.109 1 97.12 245 TYR B CA 1
ATOM 5698 C C . TYR B 1 245 ? -4.652 -19.266 20.234 1 97.12 245 TYR B C 1
ATOM 5700 O O . TYR B 1 245 ? -5.242 -19.938 19.406 1 97.12 245 TYR B O 1
ATOM 5708 N N . GLY B 1 246 ? -3.898 -19.812 21.172 1 95 246 GLY B N 1
ATOM 5709 C CA . GLY B 1 246 ? -4.047 -21.203 21.562 1 95 246 GLY B CA 1
ATOM 5710 C C . GLY B 1 246 ? -3.027 -22.109 20.891 1 95 246 GLY B C 1
ATOM 5711 O O . GLY B 1 246 ? -3.031 -23.328 21.125 1 95 246 GLY B O 1
ATOM 5712 N N . GLN B 1 247 ? -2.049 -21.594 20.156 1 95.06 247 GLN B N 1
ATOM 5713 C CA . GLN B 1 247 ? -1.016 -22.422 19.547 1 95.06 247 GLN B CA 1
ATOM 5714 C C . GLN B 1 247 ? -0.12 -23.062 20.609 1 95.06 247 GLN B C 1
ATOM 5716 O O . GLN B 1 247 ? 0.227 -22.422 21.609 1 95.06 247 GLN B O 1
ATOM 5721 N N . ILE B 1 248 ? 0.22 -24.297 20.312 1 92.94 248 ILE B N 1
ATOM 5722 C CA . ILE B 1 248 ? 1.08 -25 21.266 1 92.94 248 ILE B CA 1
ATOM 5723 C C . ILE B 1 248 ? 2.494 -25.109 20.703 1 92.94 248 ILE B C 1
ATOM 5725 O O . ILE B 1 248 ? 3.445 -25.391 21.438 1 92.94 248 ILE B O 1
ATOM 5729 N N . ARG B 1 249 ? 2.564 -24.891 19.391 1 93.94 249 ARG B N 1
ATOM 5730 C CA . ARG B 1 249 ? 3.848 -24.859 18.688 1 93.94 249 ARG B CA 1
ATOM 5731 C C . ARG B 1 249 ? 4.082 -23.516 18.031 1 93.94 249 ARG B C 1
ATOM 5733 O O . ARG B 1 249 ? 3.131 -22.781 17.75 1 93.94 249 ARG B O 1
ATOM 5740 N N . LYS B 1 250 ? 5.371 -23.234 17.797 1 96.69 250 LYS B N 1
ATOM 5741 C CA . LYS B 1 250 ? 5.719 -22.016 17.062 1 96.69 250 LYS B CA 1
ATOM 5742 C C . LYS B 1 250 ? 5.07 -22.016 15.68 1 96.69 250 LYS B C 1
ATOM 5744 O O . LYS B 1 250 ? 4.996 -23.062 15.023 1 96.69 250 LYS B O 1
ATOM 5749 N N . ILE B 1 251 ? 4.664 -20.891 15.312 1 98.5 251 ILE B N 1
ATOM 5750 C CA . ILE B 1 251 ? 4.043 -20.734 14.008 1 98.5 251 ILE B CA 1
ATOM 5751 C C . ILE B 1 251 ? 5.113 -20.75 12.922 1 98.5 251 ILE B C 1
ATOM 5753 O O . ILE B 1 251 ? 6.117 -20.031 13.016 1 98.5 251 ILE B O 1
ATOM 5757 N N . LYS B 1 252 ? 4.922 -21.609 11.945 1 98.62 252 LYS B N 1
ATOM 5758 C CA . LYS B 1 252 ? 5.805 -21.703 10.781 1 98.62 252 LYS B CA 1
ATOM 5759 C C . LYS B 1 252 ? 5.102 -21.219 9.516 1 98.62 252 LYS B C 1
ATOM 5761 O O . LYS B 1 252 ? 3.895 -21.422 9.359 1 98.62 252 LYS B O 1
ATOM 5766 N N . VAL B 1 253 ? 5.863 -20.531 8.68 1 98.81 253 VAL B N 1
ATOM 5767 C CA . VAL B 1 253 ? 5.328 -20.078 7.406 1 98.81 253 VAL B CA 1
ATOM 5768 C C . VAL B 1 253 ? 6.102 -20.719 6.254 1 98.81 253 VAL B C 1
ATOM 5770 O O . VAL B 1 253 ? 7.332 -20.688 6.242 1 98.81 253 VAL B O 1
ATOM 5773 N N . PHE B 1 254 ? 5.41 -21.312 5.363 1 98.81 254 PHE B N 1
ATOM 5774 C CA . PHE B 1 254 ? 5.953 -21.891 4.137 1 98.81 254 PHE B CA 1
ATOM 5775 C C . PHE B 1 254 ? 5.504 -21.094 2.92 1 98.81 254 PHE B C 1
ATOM 5777 O O . PHE B 1 254 ? 4.305 -20.969 2.656 1 98.81 254 PHE B O 1
ATOM 5784 N N . VAL B 1 255 ? 6.469 -20.547 2.186 1 98.75 255 VAL B N 1
ATOM 5785 C CA . VAL B 1 255 ? 6.141 -19.656 1.079 1 98.75 255 VAL B CA 1
ATOM 5786 C C . VAL B 1 255 ? 6.492 -20.328 -0.247 1 98.75 255 VAL B C 1
ATOM 5788 O O . VAL B 1 255 ? 7.672 -20.438 -0.599 1 98.75 255 VAL B O 1
ATOM 5791 N N . VAL B 1 256 ? 5.48 -20.734 -0.979 1 98.56 256 VAL B N 1
ATOM 5792 C CA . VAL B 1 256 ? 5.688 -21.266 -2.322 1 98.56 256 VAL B CA 1
ATOM 5793 C C . VAL B 1 256 ? 5.59 -20.141 -3.346 1 98.56 256 VAL B C 1
ATOM 5795 O O . VAL B 1 256 ? 4.562 -19.453 -3.432 1 98.56 256 VAL B O 1
ATOM 5798 N N . LYS B 1 257 ? 6.617 -19.891 -4.07 1 97.81 257 LYS B N 1
ATOM 5799 C CA . LYS B 1 257 ? 6.695 -18.812 -5.055 1 97.81 257 LYS B CA 1
ATOM 5800 C C . LYS B 1 257 ? 7.473 -19.25 -6.289 1 97.81 257 LYS B C 1
ATOM 5802 O O . LYS B 1 257 ? 8.195 -20.266 -6.254 1 97.81 257 LYS B O 1
ATOM 5807 N N . PRO B 1 258 ? 7.301 -18.562 -7.422 1 96.94 258 PRO B N 1
ATOM 5808 C CA . PRO B 1 258 ? 8.133 -18.875 -8.586 1 96.94 258 PRO B CA 1
ATOM 5809 C C . PRO B 1 258 ? 9.578 -18.422 -8.422 1 96.94 258 PRO B C 1
ATOM 5811 O O . PRO B 1 258 ? 9.859 -17.5 -7.652 1 96.94 258 PRO B O 1
ATOM 5814 N N . LYS B 1 259 ? 10.43 -19.062 -9.102 1 92.69 259 LYS B N 1
ATOM 5815 C CA . LYS B 1 259 ? 11.836 -18.672 -9.094 1 92.69 259 LYS B CA 1
ATOM 5816 C C . LYS B 1 259 ? 12.047 -17.375 -9.867 1 92.69 259 LYS B C 1
ATOM 5818 O O . LYS B 1 259 ? 12.781 -16.5 -9.414 1 92.69 259 LYS B O 1
ATOM 5823 N N . LEU B 1 260 ? 11.445 -17.328 -11.023 1 94.62 260 LEU B N 1
ATOM 5824 C CA . LEU B 1 260 ? 11.414 -16.125 -11.852 1 94.62 260 LEU B CA 1
ATOM 5825 C C . LEU B 1 260 ? 10.031 -15.484 -11.836 1 94.62 260 LEU B C 1
ATOM 5827 O O . LEU B 1 260 ? 9.031 -16.172 -11.617 1 94.62 260 LEU B O 1
ATOM 5831 N N . PRO B 1 261 ? 10.023 -14.195 -12.008 1 94 261 PRO B N 1
ATOM 5832 C CA . PRO B 1 261 ? 8.711 -13.547 -11.977 1 94 261 PRO B CA 1
ATOM 5833 C C . PRO B 1 261 ? 7.746 -14.117 -13.016 1 94 261 PRO B C 1
ATOM 5835 O O . PRO B 1 261 ? 8.156 -14.445 -14.133 1 94 261 PRO B O 1
ATOM 5838 N N . LEU B 1 262 ? 6.5 -14.219 -12.578 1 96.06 262 LEU B N 1
ATOM 5839 C CA . LEU B 1 262 ? 5.461 -14.617 -13.523 1 96.06 262 LEU B CA 1
ATOM 5840 C C . LEU B 1 262 ? 5.191 -13.508 -14.539 1 96.06 262 LEU B C 1
ATOM 5842 O O . LEU B 1 262 ? 5.215 -12.32 -14.188 1 96.06 262 LEU B O 1
ATOM 5846 N N . PRO B 1 263 ? 4.957 -13.906 -15.805 1 93.12 263 PRO B N 1
ATOM 5847 C CA . PRO B 1 263 ? 4.496 -12.875 -16.734 1 93.12 263 PRO B CA 1
ATOM 5848 C C . PRO B 1 263 ? 3.219 -12.18 -16.266 1 93.12 263 PRO B C 1
ATOM 5850 O O . PRO B 1 263 ? 2.439 -12.766 -15.516 1 93.12 263 PRO B O 1
ATOM 5853 N N . LEU B 1 264 ? 3.014 -10.984 -16.75 1 90.38 264 LEU B N 1
ATOM 5854 C CA . LEU B 1 264 ? 1.927 -10.156 -16.25 1 90.38 264 LEU B CA 1
ATOM 5855 C C . LEU B 1 264 ? 0.62 -10.477 -16.969 1 90.38 264 LEU B C 1
ATOM 5857 O O . LEU B 1 264 ? 0.62 -11.172 -17.984 1 90.38 264 LEU B O 1
ATOM 5861 N N . ASP B 1 265 ? -0.431 -9.914 -16.484 1 86.56 265 ASP B N 1
ATOM 5862 C CA . ASP B 1 265 ? -1.794 -10.266 -16.875 1 86.56 265 ASP B CA 1
ATOM 5863 C C . ASP B 1 265 ? -2.039 -9.961 -18.359 1 86.56 265 ASP B C 1
ATOM 5865 O O . ASP B 1 265 ? -2.738 -10.711 -19.047 1 86.56 265 ASP B O 1
ATOM 5869 N N . PRO B 1 266 ? -1.474 -8.867 -18.859 1 85.88 266 PRO B N 1
ATOM 5870 C CA . PRO B 1 266 ? -1.755 -8.586 -20.281 1 85.88 266 PRO B CA 1
ATOM 5871 C C . PRO B 1 266 ? -1.337 -9.727 -21.203 1 85.88 266 PRO B C 1
ATOM 5873 O O . PRO B 1 266 ? -1.94 -9.922 -22.25 1 85.88 266 PRO B O 1
ATOM 5876 N N . GLU B 1 267 ? -0.397 -10.484 -20.781 1 90.25 267 GLU B N 1
ATOM 5877 C CA . GLU B 1 267 ? 0.101 -11.578 -21.625 1 90.25 267 GLU B CA 1
ATOM 5878 C C . GLU B 1 267 ? -0.925 -12.703 -21.734 1 90.25 267 GLU B C 1
ATOM 5880 O O . GLU B 1 267 ? -0.872 -13.508 -22.656 1 90.25 267 GLU B O 1
ATOM 5885 N N . LEU B 1 268 ? -1.793 -12.781 -20.734 1 88.81 268 LEU B N 1
ATOM 5886 C CA . LEU B 1 268 ? -2.889 -13.742 -20.797 1 88.81 268 LEU B CA 1
ATOM 5887 C C . LEU B 1 268 ? -3.92 -13.32 -21.844 1 88.81 268 LEU B C 1
ATOM 5889 O O . LEU B 1 268 ? -4.434 -14.164 -22.578 1 88.81 268 LEU B O 1
ATOM 5893 N N . PHE B 1 269 ? -4.156 -12.062 -21.938 1 85.38 269 PHE B N 1
ATOM 5894 C CA . PHE B 1 269 ? -5.117 -11.539 -22.906 1 85.38 269 PHE B CA 1
ATOM 5895 C C . PHE B 1 269 ? -4.594 -11.688 -24.328 1 85.38 269 PHE B C 1
ATOM 5897 O O . PHE B 1 269 ? -5.367 -11.922 -25.25 1 85.38 269 PHE B O 1
ATOM 5904 N N . LEU B 1 270 ? -3.332 -11.539 -24.438 1 87.25 270 LEU B N 1
ATOM 5905 C CA . LEU B 1 270 ? -2.707 -11.602 -25.75 1 87.25 270 LEU B CA 1
ATOM 5906 C C . LEU B 1 270 ? -2.387 -13.047 -26.125 1 87.25 270 LEU B C 1
ATOM 5908 O O . LEU B 1 270 ? -1.819 -13.305 -27.188 1 87.25 270 LEU B O 1
ATOM 5912 N N . LYS B 1 271 ? -2.656 -13.961 -25.234 1 88.62 271 LYS B N 1
ATOM 5913 C CA . LYS B 1 271 ? -2.506 -15.398 -25.422 1 88.62 271 LYS B CA 1
ATOM 5914 C C . LYS B 1 271 ? -1.034 -15.781 -25.562 1 88.62 271 LYS B C 1
ATOM 5916 O O . LYS B 1 271 ? -0.708 -16.828 -26.141 1 88.62 271 LYS B O 1
ATOM 5921 N N . LYS B 1 272 ? -0.22 -14.898 -25.094 1 92.81 272 LYS B N 1
ATOM 5922 C CA . LYS B 1 272 ? 1.204 -15.211 -25.031 1 92.81 272 LYS B CA 1
ATOM 5923 C C . LYS B 1 272 ? 1.531 -16.062 -23.812 1 92.81 272 LYS B C 1
ATOM 5925 O O . LYS B 1 272 ? 2.605 -16.656 -23.734 1 92.81 272 LYS B O 1
ATOM 5930 N N . LEU B 1 273 ? 0.654 -16.031 -22.922 1 93.38 273 LEU B N 1
ATOM 5931 C CA . LEU B 1 273 ? 0.635 -16.859 -21.719 1 93.38 273 LEU B CA 1
ATOM 5932 C C . LEU B 1 273 ? -0.716 -17.547 -21.547 1 93.38 273 LEU B C 1
ATOM 5934 O O . LEU B 1 273 ? -1.761 -16.938 -21.797 1 93.38 273 LEU B O 1
ATOM 5938 N N . THR B 1 274 ? -0.657 -18.781 -21.156 1 94.56 274 THR B N 1
ATOM 5939 C CA . THR B 1 274 ? -1.911 -19.5 -20.953 1 94.56 274 THR B CA 1
ATOM 5940 C C . THR B 1 274 ? -2.074 -19.906 -19.484 1 94.56 274 THR B C 1
ATOM 5942 O O . THR B 1 274 ? -1.094 -19.969 -18.75 1 94.56 274 THR B O 1
ATOM 5945 N N . ALA B 1 275 ? -3.32 -20.156 -19.125 1 97.06 275 ALA B N 1
ATOM 5946 C CA . ALA B 1 275 ? -3.58 -20.672 -17.781 1 97.06 275 ALA B CA 1
ATOM 5947 C C . ALA B 1 275 ? -2.848 -21.984 -17.547 1 97.06 275 ALA B C 1
ATOM 5949 O O . ALA B 1 275 ? -2.33 -22.234 -16.453 1 97.06 275 ALA B O 1
ATOM 5950 N N . ARG B 1 276 ? -2.793 -22.812 -18.547 1 97 276 ARG B N 1
ATOM 5951 C CA . ARG B 1 276 ? -2.111 -24.109 -18.453 1 97 276 ARG B CA 1
ATOM 5952 C C . ARG B 1 276 ? -0.638 -23.922 -18.109 1 97 276 ARG B C 1
ATOM 5954 O O . ARG B 1 276 ? -0.104 -24.625 -17.234 1 97 276 ARG B O 1
ATOM 5961 N N . ALA B 1 277 ? 0.004 -23 -18.812 1 97.25 277 ALA B N 1
ATOM 5962 C CA . ALA B 1 277 ? 1.409 -22.734 -18.516 1 97.25 277 ALA B CA 1
ATOM 5963 C C . ALA B 1 277 ? 1.591 -22.297 -17.062 1 97.25 277 ALA B C 1
ATOM 5965 O O . ALA B 1 277 ? 2.523 -22.734 -16.391 1 97.25 277 ALA B O 1
ATOM 5966 N N . LEU B 1 278 ? 0.715 -21.406 -16.562 1 98.31 278 LEU B N 1
ATOM 5967 C CA . LEU B 1 278 ? 0.778 -20.938 -15.188 1 98.31 278 LEU B CA 1
ATOM 5968 C C . LEU B 1 278 ? 0.567 -22.094 -14.211 1 98.31 278 LEU B C 1
ATOM 5970 O O . LEU B 1 278 ? 1.269 -22.188 -13.195 1 98.31 278 LEU B O 1
ATOM 5974 N N . ILE B 1 279 ? -0.433 -22.938 -14.508 1 98.56 279 ILE B N 1
ATOM 5975 C CA . ILE B 1 279 ? -0.717 -24.109 -13.68 1 98.56 279 ILE B CA 1
ATOM 5976 C C . ILE B 1 279 ? 0.509 -25.016 -13.633 1 98.56 279 ILE B C 1
ATOM 5978 O O . ILE B 1 279 ? 0.925 -25.453 -12.555 1 98.56 279 ILE B O 1
ATOM 5982 N N . ASN B 1 280 ? 1.108 -25.266 -14.82 1 98.38 280 ASN B N 1
ATOM 5983 C CA . ASN B 1 280 ? 2.301 -26.109 -14.883 1 98.38 280 ASN B CA 1
ATOM 5984 C C . ASN B 1 280 ? 3.455 -25.5 -14.086 1 98.38 280 ASN B C 1
ATOM 5986 O O . ASN B 1 280 ? 4.203 -26.219 -13.43 1 98.38 280 ASN B O 1
ATOM 5990 N N . MET B 1 281 ? 3.609 -24.219 -14.148 1 98.31 281 MET B N 1
ATOM 5991 C CA . MET B 1 281 ? 4.637 -23.531 -13.375 1 98.31 281 MET B CA 1
ATOM 5992 C C . MET B 1 281 ? 4.414 -23.719 -11.875 1 98.31 281 MET B C 1
ATOM 5994 O O . MET B 1 281 ? 5.344 -24.062 -11.141 1 98.31 281 MET B O 1
ATOM 5998 N N . GLY B 1 282 ? 3.166 -23.469 -11.461 1 98.69 282 GLY B N 1
ATOM 5999 C CA . GLY B 1 282 ? 2.84 -23.625 -10.047 1 98.69 282 GLY B CA 1
ATOM 6000 C C . GLY B 1 282 ? 3.102 -25.016 -9.523 1 98.69 282 GLY B C 1
ATOM 6001 O O . GLY B 1 282 ? 3.66 -25.188 -8.438 1 98.69 282 GLY B O 1
ATOM 6002 N N . TYR B 1 283 ? 2.693 -25.984 -10.328 1 98.56 283 TYR B N 1
ATOM 6003 C CA . TYR B 1 283 ? 2.885 -27.391 -9.945 1 98.56 283 TYR B CA 1
ATOM 6004 C C . TYR B 1 283 ? 4.367 -27.719 -9.797 1 98.56 283 TYR B C 1
ATOM 6006 O O . TYR B 1 283 ? 4.789 -28.266 -8.781 1 98.56 283 TYR B O 1
ATOM 6014 N N . GLN B 1 284 ? 5.141 -27.375 -10.781 1 98.31 284 GLN B N 1
ATOM 6015 C CA . GLN B 1 284 ? 6.57 -27.672 -10.766 1 98.31 284 GLN B CA 1
ATOM 6016 C C . GLN B 1 284 ? 7.27 -26.953 -9.609 1 98.31 284 GLN B C 1
ATOM 6018 O O . GLN B 1 284 ? 8.109 -27.531 -8.93 1 98.31 284 GLN B O 1
ATOM 6023 N N . ASN B 1 285 ? 6.945 -25.688 -9.445 1 98.06 285 ASN B N 1
ATOM 6024 C CA . ASN B 1 285 ? 7.555 -24.938 -8.352 1 98.06 285 ASN B CA 1
ATOM 6025 C C . ASN B 1 285 ? 7.234 -25.547 -6.996 1 98.06 285 ASN B C 1
ATOM 6027 O O . ASN B 1 285 ? 8.094 -25.609 -6.117 1 98.06 285 ASN B O 1
ATOM 6031 N N . ALA B 1 286 ? 6.004 -25.969 -6.805 1 98.5 286 ALA B N 1
ATOM 6032 C CA . ALA B 1 286 ? 5.609 -26.594 -5.547 1 98.5 286 ALA B CA 1
ATOM 6033 C C . ALA B 1 286 ? 6.355 -27.906 -5.332 1 98.5 286 ALA B C 1
ATOM 6035 O O . ALA B 1 286 ? 6.844 -28.188 -4.23 1 98.5 286 ALA B O 1
ATOM 6036 N N . LYS B 1 287 ? 6.441 -28.75 -6.391 1 97.44 287 LYS B N 1
ATOM 6037 C CA . LYS B 1 287 ? 7.16 -30.016 -6.285 1 97.44 287 LYS B CA 1
ATOM 6038 C C . LYS B 1 287 ? 8.617 -29.781 -5.914 1 97.44 287 LYS B C 1
ATOM 6040 O O . LYS B 1 287 ? 9.172 -30.5 -5.082 1 97.44 287 LYS B O 1
ATOM 6045 N N . ASN B 1 288 ? 9.219 -28.797 -6.555 1 97.12 288 ASN B N 1
ATOM 6046 C CA . ASN B 1 288 ? 10.594 -28.453 -6.215 1 97.12 288 ASN B CA 1
ATOM 6047 C C . ASN B 1 288 ? 10.711 -27.969 -4.77 1 97.12 288 ASN B C 1
ATOM 6049 O O . ASN B 1 288 ? 11.672 -28.297 -4.078 1 97.12 288 ASN B O 1
ATOM 6053 N N . TYR B 1 289 ? 9.781 -27.234 -4.305 1 97.88 289 TYR B N 1
ATOM 6054 C CA . TYR B 1 289 ? 9.766 -26.703 -2.943 1 97.88 289 TYR B CA 1
ATOM 6055 C C . TYR B 1 289 ? 9.695 -27.844 -1.926 1 97.88 289 TYR B C 1
ATOM 6057 O O . TYR B 1 289 ? 10.375 -27.812 -0.898 1 97.88 289 TYR B O 1
ATOM 6065 N N . PHE B 1 290 ? 8.875 -28.859 -2.174 1 97.12 290 PHE B N 1
ATOM 6066 C CA . PHE B 1 290 ? 8.68 -29.984 -1.252 1 97.12 290 PHE B CA 1
ATOM 6067 C C . PHE B 1 290 ? 9.961 -30.797 -1.124 1 97.12 290 PHE B C 1
ATOM 6069 O O . PHE B 1 290 ? 10.227 -31.375 -0.071 1 97.12 290 PHE B O 1
ATOM 6076 N N . LYS B 1 291 ? 10.766 -30.781 -2.166 1 94.88 291 LYS B N 1
ATOM 6077 C CA . LYS B 1 291 ? 12.031 -31.5 -2.123 1 94.88 291 LYS B CA 1
ATOM 6078 C C . LYS B 1 291 ? 13 -30.859 -1.131 1 94.88 291 LYS B C 1
ATOM 6080 O O . LYS B 1 291 ? 13.812 -31.562 -0.517 1 94.88 291 LYS B O 1
ATOM 6085 N N . GLU B 1 292 ? 12.906 -29.578 -1.014 1 94.81 292 GLU B N 1
ATOM 6086 C CA . GLU B 1 292 ? 13.781 -28.828 -0.113 1 94.81 292 GLU B CA 1
ATOM 6087 C C . GLU B 1 292 ? 12.984 -28.141 0.987 1 94.81 292 GLU B C 1
ATOM 6089 O O . GLU B 1 292 ? 13.25 -26.984 1.325 1 94.81 292 GLU B O 1
ATOM 6094 N N . LEU B 1 293 ? 12.047 -28.812 1.457 1 95.81 293 LEU B N 1
ATOM 6095 C CA . LEU B 1 293 ? 11.141 -28.219 2.432 1 95.81 293 LEU B CA 1
ATOM 6096 C C . LEU B 1 293 ? 11.883 -27.844 3.711 1 95.81 293 LEU B C 1
ATOM 6098 O O . LEU B 1 293 ? 12.5 -28.703 4.352 1 95.81 293 LEU B O 1
ATOM 6102 N N . PRO B 1 294 ? 11.836 -26.609 4.07 1 95.56 294 PRO B N 1
ATOM 6103 C CA . PRO B 1 294 ? 12.492 -26.234 5.328 1 95.56 294 PRO B CA 1
ATOM 6104 C C . PRO B 1 294 ? 11.766 -26.781 6.555 1 95.56 294 PRO B C 1
ATOM 6106 O O . PRO B 1 294 ? 10.547 -26.625 6.676 1 95.56 294 PRO B O 1
ATOM 6109 N N . GLU B 1 295 ? 12.461 -27.328 7.438 1 93.44 295 GLU B N 1
ATOM 6110 C CA . GLU B 1 295 ? 11.898 -27.984 8.617 1 93.44 295 GLU B CA 1
ATOM 6111 C C . GLU B 1 295 ? 11.164 -26.984 9.508 1 93.44 295 GLU B C 1
ATOM 6113 O O . GLU B 1 295 ? 10.117 -27.297 10.07 1 93.44 295 GLU B O 1
ATOM 6118 N N . ASN B 1 296 ? 11.719 -25.781 9.633 1 95.69 296 ASN B N 1
ATOM 6119 C CA . ASN B 1 296 ? 11.148 -24.797 10.547 1 95.69 296 ASN B CA 1
ATOM 6120 C C . ASN B 1 296 ? 10.445 -23.672 9.781 1 95.69 296 ASN B C 1
ATOM 6122 O O . ASN B 1 296 ? 10.266 -22.578 10.312 1 95.69 296 ASN B O 1
ATOM 6126 N N . GLY B 1 297 ? 10.07 -23.938 8.5 1 97.5 297 GLY B N 1
ATOM 6127 C CA . GLY B 1 297 ? 9.469 -22.891 7.695 1 97.5 297 GLY B CA 1
ATOM 6128 C C . GLY B 1 297 ? 10.492 -21.969 7.051 1 97.5 297 GLY B C 1
ATOM 6129 O O . GLY B 1 297 ? 11.688 -22.094 7.301 1 97.5 297 GLY B O 1
ATOM 6130 N N . ASP B 1 298 ? 10.062 -21.109 6.227 1 98.12 298 ASP B N 1
ATOM 6131 C CA . ASP B 1 298 ? 10.922 -20.141 5.555 1 98.12 298 ASP B CA 1
ATOM 6132 C C . ASP B 1 298 ? 11.305 -19 6.496 1 98.12 298 ASP B C 1
ATOM 6134 O O . ASP B 1 298 ? 10.625 -18.766 7.496 1 98.12 298 ASP B O 1
ATOM 6138 N N . ALA B 1 299 ? 12.469 -18.359 6.152 1 97 299 ALA B N 1
ATOM 6139 C CA . ALA B 1 299 ? 12.852 -17.156 6.895 1 97 299 ALA B CA 1
ATOM 6140 C C . ALA B 1 299 ? 11.797 -16.062 6.734 1 97 299 ALA B C 1
ATOM 6142 O O . ALA B 1 299 ? 11.297 -15.836 5.633 1 97 299 ALA B O 1
ATOM 6143 N N . LEU B 1 300 ? 11.453 -15.469 7.82 1 97.75 300 LEU B N 1
ATOM 6144 C CA . LEU B 1 300 ? 10.414 -14.438 7.797 1 97.75 300 LEU B CA 1
ATOM 6145 C C . LEU B 1 300 ? 11.016 -13.078 7.48 1 97.75 300 LEU B C 1
ATOM 6147 O O . LEU B 1 300 ? 10.945 -12.156 8.305 1 97.75 300 LEU B O 1
ATOM 6151 N N . ASP B 1 301 ? 11.547 -12.945 6.285 1 96.69 301 ASP B N 1
ATOM 6152 C CA . ASP B 1 301 ? 12.125 -11.711 5.785 1 96.69 301 ASP B CA 1
ATOM 6153 C C . ASP B 1 301 ? 11.938 -11.586 4.273 1 96.69 301 ASP B C 1
ATOM 6155 O O . ASP B 1 301 ? 11.203 -12.367 3.668 1 96.69 301 ASP B O 1
ATOM 6159 N N . PHE B 1 302 ? 12.523 -10.562 3.721 1 95.81 302 PHE B N 1
ATOM 6160 C CA . PHE B 1 302 ? 12.227 -10.195 2.342 1 95.81 302 PHE B CA 1
ATOM 6161 C C . PHE B 1 302 ? 12.641 -11.305 1.384 1 95.81 302 PHE B C 1
ATOM 6163 O O . PHE B 1 302 ? 12.094 -11.414 0.281 1 95.81 302 PHE B O 1
ATOM 6170 N N . SER B 1 303 ? 13.625 -12.172 1.775 1 96.38 303 SER B N 1
ATOM 6171 C CA . SER B 1 303 ? 14.125 -13.227 0.896 1 96.38 303 SER B CA 1
ATOM 6172 C C . SER B 1 303 ? 13.055 -14.281 0.642 1 96.38 303 SER B C 1
ATOM 6174 O O . SER B 1 303 ? 13.148 -15.047 -0.319 1 96.38 303 SER B O 1
ATOM 6176 N N . ALA B 1 304 ? 12.039 -14.336 1.508 1 97.38 304 ALA B N 1
ATOM 6177 C CA . ALA B 1 304 ? 10.977 -15.336 1.388 1 97.38 304 ALA B CA 1
ATOM 6178 C C . ALA B 1 304 ? 10.18 -15.141 0.103 1 97.38 304 ALA B C 1
ATOM 6180 O O . ALA B 1 304 ? 9.617 -16.094 -0.439 1 97.38 304 ALA B O 1
ATOM 6181 N N . THR B 1 305 ? 10.148 -13.891 -0.426 1 97.94 305 THR B N 1
ATOM 6182 C CA . THR B 1 305 ? 9.266 -13.617 -1.556 1 97.94 305 THR B CA 1
ATOM 6183 C C . THR B 1 305 ? 10.062 -13.125 -2.758 1 97.94 305 THR B C 1
ATOM 6185 O O . THR B 1 305 ? 9.523 -13.016 -3.865 1 97.94 305 THR B O 1
ATOM 6188 N N . GLN B 1 306 ? 11.32 -12.758 -2.582 1 96.88 306 GLN B N 1
ATOM 6189 C CA . GLN B 1 306 ? 12.094 -12.125 -3.639 1 96.88 306 GLN B CA 1
ATOM 6190 C C . GLN B 1 306 ? 12.367 -13.094 -4.789 1 96.88 306 GLN B C 1
ATOM 6192 O O . GLN B 1 306 ? 12.68 -14.258 -4.559 1 96.88 306 GLN B O 1
ATOM 6197 N N . THR B 1 307 ? 12.141 -12.656 -6.004 1 95.19 307 THR B N 1
ATOM 6198 C CA . THR B 1 307 ? 12.539 -13.375 -7.207 1 95.19 307 THR B CA 1
ATOM 6199 C C . THR B 1 307 ? 13.844 -12.812 -7.773 1 95.19 307 THR B C 1
ATOM 6201 O O . THR B 1 307 ? 14.305 -11.758 -7.34 1 95.19 307 THR B O 1
ATOM 6204 N N . ILE B 1 308 ? 14.391 -13.5 -8.688 1 92.44 308 ILE B N 1
ATOM 6205 C CA . ILE B 1 308 ? 15.594 -13.008 -9.344 1 92.44 308 ILE B CA 1
ATOM 6206 C C . ILE B 1 308 ? 15.219 -12.086 -10.5 1 92.44 308 ILE B C 1
ATOM 6208 O O . ILE B 1 308 ? 14.094 -12.141 -11.008 1 92.44 308 ILE B O 1
ATOM 6212 N N . ASP B 1 309 ? 16.125 -11.203 -10.805 1 92.19 309 ASP B N 1
ATOM 6213 C CA . ASP B 1 309 ? 15.961 -10.398 -12.008 1 92.19 309 ASP B CA 1
ATOM 6214 C C . ASP B 1 309 ? 15.992 -11.266 -13.266 1 92.19 309 ASP B C 1
ATOM 6216 O O . ASP B 1 309 ? 16.953 -12.008 -13.484 1 92.19 309 ASP B O 1
ATOM 6220 N N . SER B 1 310 ? 14.992 -11.234 -14.07 1 92.31 310 SER B N 1
ATOM 6221 C CA . SER B 1 310 ? 14.852 -12.141 -15.211 1 92.31 310 SER B CA 1
ATOM 6222 C C . SER B 1 310 ? 15.789 -11.742 -16.344 1 92.31 310 SER B C 1
ATOM 6224 O O . SER B 1 310 ? 16.016 -12.523 -17.281 1 92.31 310 SER B O 1
ATOM 6226 N N . GLY B 1 311 ? 16.328 -10.5 -16.297 1 93.94 311 GLY B N 1
ATOM 6227 C CA . GLY B 1 311 ? 17.031 -10.023 -17.484 1 93.94 311 GLY B CA 1
ATOM 6228 C C . GLY B 1 311 ? 16.188 -10.023 -18.734 1 93.94 311 GLY B C 1
ATOM 6229 O O . GLY B 1 311 ? 14.992 -9.703 -18.672 1 93.94 311 GLY B O 1
ATOM 6230 N N . ASP B 1 312 ? 16.938 -10.289 -19.859 1 95.19 312 ASP B N 1
ATOM 6231 C CA . ASP B 1 312 ? 16.203 -10.523 -21.094 1 95.19 312 ASP B CA 1
ATOM 6232 C C . ASP B 1 312 ? 15.539 -11.898 -21.078 1 95.19 312 ASP B C 1
ATOM 6234 O O . ASP B 1 312 ? 16.125 -12.875 -20.609 1 95.19 312 ASP B O 1
ATOM 6238 N N . TYR B 1 313 ? 14.336 -11.906 -21.453 1 94.12 313 TYR B N 1
ATOM 6239 C CA . TYR B 1 313 ? 13.812 -13.266 -21.484 1 94.12 313 TYR B CA 1
ATOM 6240 C C . TYR B 1 313 ? 12.898 -13.484 -22.688 1 94.12 313 TYR B C 1
ATOM 6242 O O . TYR B 1 313 ? 12.422 -12.523 -23.281 1 94.12 313 TYR B O 1
ATOM 6250 N N . LEU B 1 314 ? 12.812 -14.734 -23.125 1 94.88 314 LEU B N 1
ATOM 6251 C CA . LEU B 1 314 ? 12.008 -15.258 -24.234 1 94.88 314 LEU B CA 1
ATOM 6252 C C . LEU B 1 314 ? 11.219 -16.484 -23.781 1 94.88 314 LEU B C 1
ATOM 6254 O O . LEU B 1 314 ? 11.773 -17.391 -23.156 1 94.88 314 LEU B O 1
ATOM 6258 N N . CYS B 1 315 ? 9.945 -16.484 -24.016 1 95.62 315 CYS B N 1
ATOM 6259 C CA . CYS B 1 315 ? 9.078 -17.609 -23.719 1 95.62 315 CYS B CA 1
ATOM 6260 C C . CYS B 1 315 ? 8.492 -18.203 -25 1 95.62 315 CYS B C 1
ATOM 6262 O O . CYS B 1 315 ? 8 -17.469 -25.859 1 95.62 315 CYS B O 1
ATOM 6264 N N . LEU B 1 316 ? 8.539 -19.5 -25.078 1 92.56 316 LEU B N 1
ATOM 6265 C CA . LEU B 1 316 ? 8.062 -20.219 -26.25 1 92.56 316 LEU B CA 1
ATOM 6266 C C . LEU B 1 316 ? 6.977 -21.219 -25.875 1 92.56 316 LEU B C 1
ATOM 6268 O O . LEU B 1 316 ? 7.285 -22.328 -25.422 1 92.56 316 LEU B O 1
ATOM 6272 N N . PRO B 1 317 ? 5.781 -20.891 -26.156 1 93.12 317 PRO B N 1
ATOM 6273 C CA . PRO B 1 317 ? 4.73 -21.891 -25.984 1 93.12 317 PRO B CA 1
ATOM 6274 C C . PRO B 1 317 ? 4.656 -22.859 -27.156 1 93.12 317 PRO B C 1
ATOM 6276 O O . PRO B 1 317 ? 4.703 -22.438 -28.312 1 93.12 317 PRO B O 1
ATOM 6279 N N . MET B 1 318 ? 4.562 -24.188 -26.875 1 93 318 MET B N 1
ATOM 6280 C CA . MET B 1 318 ? 4.48 -25.203 -27.922 1 93 318 MET B CA 1
ATOM 6281 C C . MET B 1 318 ? 3.473 -26.281 -27.562 1 93 318 MET B C 1
ATOM 6283 O O . MET B 1 318 ? 3.234 -26.547 -26.375 1 93 318 MET B O 1
ATOM 6287 N N . GLU B 1 319 ? 2.896 -26.812 -28.578 1 93.81 319 GLU B N 1
ATOM 6288 C CA . GLU B 1 319 ? 1.949 -27.922 -28.438 1 93.81 319 GLU B CA 1
ATOM 6289 C C . GLU B 1 319 ? 2.223 -29 -29.484 1 93.81 319 GLU B C 1
ATOM 6291 O O . GLU B 1 319 ? 2.256 -28.734 -30.688 1 93.81 319 GLU B O 1
ATOM 6296 N N . PHE B 1 320 ? 2.455 -30.219 -29 1 94.88 320 PHE B N 1
ATOM 6297 C CA . PHE B 1 320 ? 2.697 -31.359 -29.875 1 94.88 320 PHE B CA 1
ATOM 6298 C C . PHE B 1 320 ? 1.584 -32.406 -29.734 1 94.88 320 PHE B C 1
ATOM 6300 O O . PHE B 1 320 ? 1.083 -32.625 -28.625 1 94.88 320 PHE B O 1
ATOM 6307 N N . SER B 1 321 ? 1.187 -32.969 -30.797 1 95.5 321 SER B N 1
ATOM 6308 C CA . SER B 1 321 ? 0.162 -34 -30.766 1 95.5 321 SER B CA 1
ATOM 6309 C C . SER B 1 321 ? 0.599 -35.25 -31.547 1 95.5 321 SER B C 1
ATOM 6311 O O . SER B 1 321 ? 1.407 -35.125 -32.469 1 95.5 321 SER B O 1
ATOM 6313 N N . GLY B 1 322 ? 0.108 -36.375 -31.094 1 95 322 GLY B N 1
ATOM 6314 C CA . GLY B 1 322 ? 0.4 -37.625 -31.766 1 95 322 GLY B CA 1
ATOM 6315 C C . GLY B 1 322 ? 0.017 -38.844 -30.953 1 95 322 GLY B C 1
ATOM 6316 O O . GLY B 1 322 ? -0.819 -38.75 -30.047 1 95 322 GLY B O 1
ATOM 6317 N N . GLU B 1 323 ? 0.63 -39.969 -31.469 1 95.19 323 GLU B N 1
ATOM 6318 C CA . GLU B 1 323 ? 0.354 -41.25 -30.812 1 95.19 323 GLU B CA 1
ATOM 6319 C C . GLU B 1 323 ? 1.598 -41.781 -30.109 1 95.19 323 GLU B C 1
ATOM 6321 O O . GLU B 1 323 ? 2.707 -41.656 -30.625 1 95.19 323 GLU B O 1
ATOM 6326 N N . ILE B 1 324 ? 1.304 -42.25 -28.906 1 93.56 324 ILE B N 1
ATOM 6327 C CA . ILE B 1 324 ? 2.359 -42.969 -28.219 1 93.56 324 ILE B CA 1
ATOM 6328 C C . ILE B 1 324 ? 1.926 -44.438 -28.031 1 93.56 324 ILE B C 1
ATOM 6330 O O . ILE B 1 324 ? 0.75 -44.688 -27.766 1 93.56 324 ILE B O 1
ATOM 6334 N N . LEU B 1 325 ? 2.928 -45.281 -28.078 1 93.38 325 LEU B N 1
ATOM 6335 C CA . LEU B 1 325 ? 2.625 -46.719 -28.078 1 93.38 325 LEU B CA 1
ATOM 6336 C C . LEU B 1 325 ? 3.043 -47.375 -26.766 1 93.38 325 LEU B C 1
ATOM 6338 O O . LEU B 1 325 ? 4.152 -47.125 -26.281 1 93.38 325 LEU B O 1
ATOM 6342 N N . GLU B 1 326 ? 2.125 -48.031 -26.172 1 90.56 326 GLU B N 1
ATOM 6343 C CA . GLU B 1 326 ? 2.359 -48.969 -25.047 1 90.56 326 GLU B CA 1
ATOM 6344 C C . GLU B 1 326 ? 2.248 -50.406 -25.5 1 90.56 326 GLU B C 1
ATOM 6346 O O . GLU B 1 326 ? 1.178 -51.031 -25.422 1 90.56 326 GLU B O 1
ATOM 6351 N N . GLY B 1 327 ? 3.318 -50.969 -25.828 1 86.12 327 GLY B N 1
ATOM 6352 C CA . GLY B 1 327 ? 3.219 -52.25 -26.5 1 86.12 327 GLY B CA 1
ATOM 6353 C C . GLY B 1 327 ? 2.471 -52.188 -27.812 1 86.12 327 GLY B C 1
ATOM 6354 O O . GLY B 1 327 ? 2.93 -51.562 -28.766 1 86.12 327 GLY B O 1
ATOM 6355 N N . THR B 1 328 ? 1.307 -52.781 -27.781 1 87.75 328 THR B N 1
ATOM 6356 C CA . THR B 1 328 ? 0.496 -52.781 -29 1 87.75 328 THR B CA 1
ATOM 6357 C C . THR B 1 328 ? -0.637 -51.781 -28.891 1 87.75 328 THR B C 1
ATOM 6359 O O . THR B 1 328 ? -1.353 -51.531 -29.859 1 87.75 328 THR B O 1
ATOM 6362 N N . LYS B 1 329 ? -0.727 -51.219 -27.812 1 92.12 329 LYS B N 1
ATOM 6363 C CA . LYS B 1 329 ? -1.803 -50.25 -27.578 1 92.12 329 LYS B CA 1
ATOM 6364 C C . LYS B 1 329 ? -1.352 -48.844 -27.906 1 92.12 329 LYS B C 1
ATOM 6366 O O . LYS B 1 329 ? -0.27 -48.406 -27.5 1 92.12 329 LYS B O 1
ATOM 6371 N N . SER B 1 330 ? -2.221 -48.156 -28.688 1 93.69 330 SER B N 1
ATOM 6372 C CA . SER B 1 330 ? -1.925 -46.781 -29.078 1 93.69 330 SER B CA 1
ATOM 6373 C C . SER B 1 330 ? -2.762 -45.781 -28.297 1 93.69 330 SER B C 1
ATOM 6375 O O . SER B 1 330 ? -3.957 -46 -28.078 1 93.69 330 SER B O 1
ATOM 6377 N N . HIS B 1 331 ? -2.098 -44.781 -27.797 1 94.88 331 HIS B N 1
ATOM 6378 C CA . HIS B 1 331 ? -2.771 -43.719 -27.078 1 94.88 331 HIS B CA 1
ATOM 6379 C C . HIS B 1 331 ? -2.582 -42.375 -27.781 1 94.88 331 HIS B C 1
ATOM 6381 O O . HIS B 1 331 ? -1.45 -41.969 -28.078 1 94.88 331 HIS B O 1
ATOM 6387 N N . GLN B 1 332 ? -3.668 -41.656 -28.047 1 96.44 332 GLN B N 1
ATOM 6388 C CA . GLN B 1 332 ? -3.588 -40.312 -28.578 1 96.44 332 GLN B CA 1
ATOM 6389 C C . GLN B 1 332 ? -3.27 -39.312 -27.469 1 96.44 332 GLN B C 1
ATOM 6391 O O . GLN B 1 332 ? -3.965 -39.25 -26.453 1 96.44 332 GLN B O 1
ATOM 6396 N N . VAL B 1 333 ? -2.166 -38.531 -27.703 1 96.25 333 VAL B N 1
ATOM 6397 C CA . VAL B 1 333 ? -1.756 -37.625 -26.625 1 96.25 333 VAL B CA 1
ATOM 6398 C C . VAL B 1 333 ? -1.448 -36.25 -27.188 1 96.25 333 VAL B C 1
ATOM 6400 O O . VAL B 1 333 ? -1.235 -36.094 -28.391 1 96.25 333 VAL B O 1
ATOM 6403 N N . ILE B 1 334 ? -1.552 -35.25 -26.359 1 96 334 ILE B N 1
ATOM 6404 C CA . ILE B 1 334 ? -1.082 -33.906 -26.594 1 96 334 ILE B CA 1
ATOM 6405 C C . ILE B 1 334 ? -0.046 -33.5 -25.547 1 96 334 ILE B C 1
ATOM 6407 O O . ILE B 1 334 ? -0.272 -33.688 -24.344 1 96 334 ILE B O 1
ATOM 6411 N N . PHE B 1 335 ? 1.124 -33.125 -25.969 1 95.5 335 PHE B N 1
ATOM 6412 C CA . PHE B 1 335 ? 2.188 -32.656 -25.094 1 95.5 335 PHE B CA 1
ATOM 6413 C C . PHE B 1 335 ? 2.326 -31.125 -25.156 1 95.5 335 PHE B C 1
ATOM 6415 O O . PHE B 1 335 ? 2.65 -30.578 -26.203 1 95.5 335 PHE B O 1
ATOM 6422 N N . TYR B 1 336 ? 2.004 -30.5 -24.047 1 95.5 336 TYR B N 1
ATOM 6423 C CA . TYR B 1 336 ? 2.139 -29.062 -23.922 1 95.5 336 TYR B CA 1
ATOM 6424 C C . TYR B 1 336 ? 3.486 -28.672 -23.328 1 95.5 336 TYR B C 1
ATOM 6426 O O . TYR B 1 336 ? 3.908 -29.266 -22.328 1 95.5 336 TYR B O 1
ATOM 6434 N N . LEU B 1 337 ? 4.16 -27.719 -23.938 1 95.12 337 LEU B N 1
ATOM 6435 C CA . LEU B 1 337 ? 5.477 -27.297 -23.469 1 95.12 337 LEU B CA 1
ATOM 6436 C C . LEU B 1 337 ? 5.602 -25.781 -23.484 1 95.12 337 LEU B C 1
ATOM 6438 O O . LEU B 1 337 ? 5.281 -25.141 -24.484 1 95.12 337 LEU B O 1
ATOM 6442 N N . PHE B 1 338 ? 5.98 -25.203 -22.359 1 96.12 338 PHE B N 1
ATOM 6443 C CA . PHE B 1 338 ? 6.305 -23.781 -22.234 1 96.12 338 PHE B CA 1
ATOM 6444 C C . PHE B 1 338 ? 7.766 -23.594 -21.859 1 96.12 338 PHE B C 1
ATOM 6446 O O . PHE B 1 338 ? 8.156 -23.859 -20.719 1 96.12 338 PHE B O 1
ATOM 6453 N N . LEU B 1 339 ? 8.594 -23.141 -22.781 1 94.25 339 LEU B N 1
ATOM 6454 C CA . LEU B 1 339 ? 10.016 -22.906 -22.547 1 94.25 339 LEU B CA 1
ATOM 6455 C C . LEU B 1 339 ? 10.273 -21.438 -22.219 1 94.25 339 LEU B C 1
ATOM 6457 O O . LEU B 1 339 ? 9.695 -20.547 -22.859 1 94.25 339 LEU B O 1
ATOM 6461 N N . ARG B 1 340 ? 11.109 -21.203 -21.219 1 95.38 340 ARG B N 1
ATOM 6462 C CA . ARG B 1 340 ? 11.508 -19.844 -20.875 1 95.38 340 ARG B CA 1
ATOM 6463 C C . ARG B 1 340 ? 13.023 -19.734 -20.781 1 95.38 340 ARG B C 1
ATOM 6465 O O . ARG B 1 340 ? 13.656 -20.453 -20 1 95.38 340 ARG B O 1
ATOM 6472 N N . LEU B 1 341 ? 13.523 -18.875 -21.609 1 93.94 341 LEU B N 1
ATOM 6473 C CA . LEU B 1 341 ? 14.938 -18.516 -21.547 1 93.94 341 LEU B CA 1
ATOM 6474 C C . LEU B 1 341 ? 15.125 -17.141 -20.922 1 93.94 341 LEU B C 1
ATOM 6476 O O . LEU B 1 341 ? 14.531 -16.156 -21.375 1 93.94 341 LEU B O 1
ATOM 6480 N N . SER B 1 342 ? 15.852 -17.062 -19.844 1 94.62 342 SER B N 1
ATOM 6481 C CA . SER B 1 342 ? 16.25 -15.812 -19.219 1 94.62 342 SER B CA 1
ATOM 6482 C C . SER B 1 342 ? 17.766 -15.633 -19.266 1 94.62 342 SER B C 1
ATOM 6484 O O . SER B 1 342 ? 18.516 -16.547 -18.906 1 94.62 342 SER B O 1
ATOM 6486 N N . HIS B 1 343 ? 18.141 -14.445 -19.703 1 92.5 343 HIS B N 1
ATOM 6487 C CA . HIS B 1 343 ? 19.562 -14.219 -19.938 1 92.5 343 HIS B CA 1
ATOM 6488 C C . HIS B 1 343 ? 19.984 -12.836 -19.469 1 92.5 343 HIS B C 1
ATOM 6490 O O . HIS B 1 343 ? 19.281 -11.852 -19.703 1 92.5 343 HIS B O 1
ATOM 6496 N N . SER B 1 344 ? 20.984 -12.812 -18.672 1 89.06 344 SER B N 1
ATOM 6497 C CA . SER B 1 344 ? 21.703 -11.586 -18.328 1 89.06 344 SER B CA 1
ATOM 6498 C C . SER B 1 344 ? 23.203 -11.773 -18.422 1 89.06 344 SER B C 1
ATOM 6500 O O . SER B 1 344 ? 23.688 -12.852 -18.797 1 89.06 344 SER B O 1
ATOM 6502 N N . ASP B 1 345 ? 23.984 -10.641 -18.188 1 84.88 345 ASP B N 1
ATOM 6503 C CA . ASP B 1 345 ? 25.438 -10.75 -18.219 1 84.88 345 ASP B CA 1
ATOM 6504 C C . ASP B 1 345 ? 25.938 -11.703 -17.125 1 84.88 345 ASP B C 1
ATOM 6506 O O . ASP B 1 345 ? 27 -12.297 -17.266 1 84.88 345 ASP B O 1
ATOM 6510 N N . GLU B 1 346 ? 25.031 -12.016 -16.156 1 84.69 346 GLU B N 1
ATOM 6511 C CA . GLU B 1 346 ? 25.469 -12.758 -14.977 1 84.69 346 GLU B CA 1
ATOM 6512 C C . GLU B 1 346 ? 24.953 -14.195 -15.008 1 84.69 346 GLU B C 1
ATOM 6514 O O . GLU B 1 346 ? 25.5 -15.078 -14.352 1 84.69 346 GLU B O 1
ATOM 6519 N N . PHE B 1 347 ? 23.891 -14.383 -15.812 1 86.06 347 PHE B N 1
ATOM 6520 C CA . PHE B 1 347 ? 23.359 -15.742 -15.758 1 86.06 347 PHE B CA 1
ATOM 6521 C C . PHE B 1 347 ? 22.562 -16.062 -17.016 1 86.06 347 PHE B C 1
ATOM 6523 O O . PHE B 1 347 ? 22.203 -15.164 -17.781 1 86.06 347 PHE B O 1
ATOM 6530 N N . LYS B 1 348 ? 22.422 -17.359 -17.266 1 90.19 348 LYS B N 1
ATOM 6531 C CA . LYS B 1 348 ? 21.531 -17.953 -18.266 1 90.19 348 LYS B CA 1
ATOM 6532 C C . LYS B 1 348 ? 20.688 -19.062 -17.656 1 90.19 348 LYS B C 1
ATOM 6534 O O . LYS B 1 348 ? 21.234 -20.062 -17.156 1 90.19 348 LYS B O 1
ATOM 6539 N N . ILE B 1 349 ? 19.406 -18.859 -17.703 1 92.81 349 ILE B N 1
ATOM 6540 C CA . ILE B 1 349 ? 18.5 -19.844 -17.109 1 92.81 349 ILE B CA 1
ATOM 6541 C C . ILE B 1 349 ? 17.5 -20.328 -18.156 1 92.81 349 ILE B C 1
ATOM 6543 O O . ILE B 1 349 ? 16.859 -19.516 -18.812 1 92.81 349 ILE B O 1
ATOM 6547 N N . LEU B 1 350 ? 17.422 -21.625 -18.328 1 93.5 350 LEU B N 1
ATOM 6548 C CA . LEU B 1 350 ? 16.438 -22.266 -19.188 1 93.5 350 LEU B CA 1
ATOM 6549 C C . LEU B 1 350 ? 15.477 -23.109 -18.375 1 93.5 350 LEU B C 1
ATOM 6551 O O . LEU B 1 350 ? 15.898 -24.047 -17.672 1 93.5 350 LEU B O 1
ATOM 6555 N N . GLU B 1 351 ? 14.195 -22.766 -18.406 1 95.38 351 GLU B N 1
ATOM 6556 C CA . GLU B 1 351 ? 13.148 -23.5 -17.703 1 95.38 351 GLU B CA 1
ATOM 6557 C C . GLU B 1 351 ? 12.156 -24.109 -18.688 1 95.38 351 GLU B C 1
ATOM 6559 O O . GLU B 1 351 ? 11.93 -23.562 -19.766 1 95.38 351 GLU B O 1
ATOM 6564 N N . ALA B 1 352 ? 11.641 -25.25 -18.328 1 96.75 352 ALA B N 1
ATOM 6565 C CA . ALA B 1 352 ? 10.602 -25.906 -19.109 1 96.75 352 ALA B CA 1
ATOM 6566 C C . ALA B 1 352 ? 9.43 -26.344 -18.234 1 96.75 352 ALA B C 1
ATOM 6568 O O . ALA B 1 352 ? 9.625 -27 -17.203 1 96.75 352 ALA B O 1
ATOM 6569 N N . PHE B 1 353 ? 8.289 -25.938 -18.594 1 97.88 353 PHE B N 1
ATOM 6570 C CA . PHE B 1 353 ? 7.043 -26.344 -17.938 1 97.88 353 PHE B CA 1
ATOM 6571 C C . PHE B 1 353 ? 6.152 -27.109 -18.906 1 97.88 353 PHE B C 1
ATOM 6573 O O . PHE B 1 353 ? 5.898 -26.656 -20.031 1 97.88 353 PHE B O 1
ATOM 6580 N N . SER B 1 354 ? 5.676 -28.312 -18.438 1 97 354 SER B N 1
ATOM 6581 C CA . SER B 1 354 ? 5.016 -29.172 -19.422 1 97 354 SER B CA 1
ATOM 6582 C C . SER B 1 354 ? 3.891 -29.984 -18.781 1 97 354 SER B C 1
ATOM 6584 O O . SER B 1 354 ? 3.803 -30.062 -17.547 1 97 354 SER B O 1
ATOM 6586 N N . SER B 1 355 ? 3.047 -30.516 -19.609 1 97.25 355 SER B N 1
ATOM 6587 C CA . SER B 1 355 ? 2.029 -31.5 -19.234 1 97.25 355 SER B CA 1
ATOM 6588 C C . SER B 1 355 ? 1.68 -32.406 -20.391 1 97.25 355 SER B C 1
ATOM 6590 O O . SER B 1 355 ? 1.804 -32 -21.562 1 97.25 355 SER B O 1
ATOM 6592 N N . LEU B 1 356 ? 1.407 -33.594 -20.062 1 96.31 356 LEU B N 1
ATOM 6593 C CA . LEU B 1 356 ? 0.996 -34.625 -21.031 1 96.31 356 LEU B CA 1
ATOM 6594 C C . LEU B 1 356 ? -0.479 -34.969 -20.859 1 96.31 356 LEU B C 1
ATOM 6596 O O . LEU B 1 356 ? -0.891 -35.438 -19.797 1 96.31 356 LEU B O 1
ATOM 6600 N N . CYS B 1 357 ? -1.227 -34.781 -21.922 1 95.56 357 CYS B N 1
ATOM 6601 C CA . CYS B 1 357 ? -2.664 -35.031 -21.875 1 95.56 357 CYS B CA 1
ATOM 6602 C C . CYS B 1 357 ? -3.041 -36.219 -22.734 1 95.56 357 CYS B C 1
ATOM 6604 O O . CYS B 1 357 ? -2.717 -36.281 -23.922 1 95.56 357 CYS B O 1
ATOM 6606 N N . PHE B 1 358 ? -3.691 -37.125 -22.141 1 94.5 358 PHE B N 1
ATOM 6607 C CA . PHE B 1 358 ? -4.27 -38.25 -22.875 1 94.5 358 PHE B CA 1
ATOM 6608 C C . PHE B 1 358 ? -5.668 -37.906 -23.375 1 94.5 358 PHE B C 1
ATOM 6610 O O . PHE B 1 358 ? -6.586 -37.719 -22.578 1 94.5 358 PHE B O 1
ATOM 6617 N N . VAL B 1 359 ? -5.848 -37.938 -24.609 1 94.06 359 VAL B N 1
ATOM 6618 C CA . VAL B 1 359 ? -7.078 -37.469 -25.234 1 94.06 359 VAL B CA 1
ATOM 6619 C C . VAL B 1 359 ? -8.227 -38.406 -24.906 1 94.06 359 VAL B C 1
ATOM 6621 O O . VAL B 1 359 ? -9.367 -37.969 -24.75 1 94.06 359 VAL B O 1
ATOM 6624 N N . GLU B 1 360 ? -7.988 -39.688 -24.844 1 91.75 360 GLU B N 1
ATOM 6625 C CA . GLU B 1 360 ? -9 -40.719 -24.688 1 91.75 360 GLU B CA 1
ATOM 6626 C C . GLU B 1 360 ? -9.766 -40.562 -23.375 1 91.75 360 GLU B C 1
ATOM 6628 O O . GLU B 1 360 ? -10.984 -40.719 -23.344 1 91.75 360 GLU B O 1
ATOM 6633 N N . ASN B 1 361 ? -9.102 -40.281 -22.312 1 88.25 361 ASN B N 1
ATOM 6634 C CA . ASN B 1 361 ? -9.773 -40.188 -21.031 1 88.25 361 ASN B CA 1
ATOM 6635 C C . ASN B 1 361 ? -9.664 -38.781 -20.422 1 88.25 361 ASN B C 1
ATOM 6637 O O . ASN B 1 361 ? -10.211 -38.531 -19.359 1 88.25 361 ASN B O 1
ATOM 6641 N N . GLY B 1 362 ? -8.938 -37.938 -21.078 1 87.88 362 GLY B N 1
ATOM 6642 C CA . GLY B 1 362 ? -8.828 -36.562 -20.609 1 87.88 362 GLY B CA 1
ATOM 6643 C C . GLY B 1 362 ? -7.867 -36.406 -19.453 1 87.88 362 GLY B C 1
ATOM 6644 O O . GLY B 1 362 ? -7.801 -35.344 -18.844 1 87.88 362 GLY B O 1
ATOM 6645 N N . GLU B 1 363 ? -7.168 -37.438 -19.172 1 90.38 363 GLU B N 1
ATOM 6646 C CA . GLU B 1 363 ? -6.195 -37.375 -18.078 1 90.38 363 GLU B CA 1
ATOM 6647 C C . GLU B 1 363 ? -4.984 -36.531 -18.469 1 90.38 363 GLU B C 1
ATOM 6649 O O . GLU B 1 363 ? -4.441 -36.688 -19.578 1 90.38 363 GLU B O 1
ATOM 6654 N N . GLU B 1 364 ? -4.652 -35.656 -17.609 1 94.25 364 GLU B N 1
ATOM 6655 C CA . GLU B 1 364 ? -3.49 -34.812 -17.859 1 94.25 364 GLU B CA 1
ATOM 6656 C C . GLU B 1 364 ? -2.477 -34.938 -16.719 1 94.25 364 GLU B C 1
ATOM 6658 O O . GLU B 1 364 ? -2.82 -34.75 -15.547 1 94.25 364 GLU B O 1
ATOM 6663 N N . MET B 1 365 ? -1.279 -35.312 -17.062 1 95.5 365 MET B N 1
ATOM 6664 C CA . MET B 1 365 ? -0.181 -35.375 -16.094 1 95.5 365 MET B CA 1
ATOM 6665 C C . MET B 1 365 ? 0.738 -34.188 -16.219 1 95.5 365 MET B C 1
ATOM 6667 O O . MET B 1 365 ? 1.242 -33.875 -17.312 1 95.5 365 MET B O 1
ATOM 6671 N N . ILE B 1 366 ? 0.933 -33.531 -15.133 1 97.5 366 ILE B N 1
ATOM 6672 C CA . ILE B 1 366 ? 1.728 -32.312 -15.148 1 97.5 366 ILE B CA 1
ATOM 6673 C C . ILE B 1 366 ? 3.174 -32.625 -14.773 1 97.5 366 ILE B C 1
ATOM 6675 O O . ILE B 1 366 ? 3.428 -33.438 -13.891 1 97.5 366 ILE B O 1
ATOM 6679 N N . GLY B 1 367 ? 4.109 -31.984 -15.469 1 97.12 367 GLY B N 1
ATOM 6680 C CA . GLY B 1 367 ? 5.52 -32.188 -15.18 1 97.12 367 GLY B CA 1
ATOM 6681 C C . GLY B 1 367 ? 5.957 -31.547 -13.875 1 97.12 367 GLY B C 1
ATOM 6682 O O . GLY B 1 367 ? 5.766 -30.344 -13.664 1 97.12 367 GLY B O 1
ATOM 6683 N N . GLY B 1 368 ? 6.523 -32.281 -13 1 96.25 368 GLY B N 1
ATOM 6684 C CA . GLY B 1 368 ? 7.102 -31.812 -11.75 1 96.25 368 GLY B CA 1
ATOM 6685 C C . GLY B 1 368 ? 8.562 -31.422 -11.883 1 96.25 368 GLY B C 1
ATOM 6686 O O . GLY B 1 368 ? 8.914 -30.594 -12.734 1 96.25 368 GLY B O 1
ATOM 6687 N N . GLU B 1 369 ? 9.375 -32.062 -11.164 1 94.56 369 GLU B N 1
ATOM 6688 C CA . GLU B 1 369 ? 10.812 -31.828 -11.305 1 94.56 369 GLU B CA 1
ATOM 6689 C C . GLU B 1 369 ? 11.258 -32 -12.75 1 94.56 369 GLU B C 1
ATOM 6691 O O . GLU B 1 369 ? 11.016 -33.062 -13.359 1 94.56 369 GLU B O 1
ATOM 6696 N N . THR B 1 370 ? 11.906 -31.031 -13.273 1 96.62 370 THR B N 1
ATOM 6697 C CA . THR B 1 370 ? 12.258 -31.016 -14.695 1 96.62 370 THR B CA 1
ATOM 6698 C C . THR B 1 370 ? 13.719 -30.609 -14.883 1 96.62 370 THR B C 1
ATOM 6700 O O . THR B 1 370 ? 14.18 -29.641 -14.273 1 96.62 370 THR B O 1
ATOM 6703 N N . LEU B 1 371 ? 14.367 -31.359 -15.625 1 95.31 371 LEU B N 1
ATOM 6704 C CA . LEU B 1 371 ? 15.711 -31.031 -16.078 1 95.31 371 LEU B CA 1
ATOM 6705 C C . LEU B 1 371 ? 15.703 -30.641 -17.562 1 95.31 371 LEU B C 1
ATOM 6707 O O . LEU B 1 371 ? 15.094 -31.344 -18.375 1 95.31 371 LEU B O 1
ATOM 6711 N N . VAL B 1 372 ? 16.25 -29.547 -17.844 1 93.94 372 VAL B N 1
ATOM 6712 C CA . VAL B 1 372 ? 16.344 -29.078 -19.219 1 93.94 372 VAL B CA 1
ATOM 6713 C C . VAL B 1 372 ? 17.797 -28.766 -19.562 1 93.94 372 VAL B C 1
ATOM 6715 O O . VAL B 1 372 ? 18.469 -28.047 -18.828 1 93.94 372 VAL B O 1
ATOM 6718 N N . GLU B 1 373 ? 18.234 -29.297 -20.625 1 89.69 373 GLU B N 1
ATOM 6719 C CA . GLU B 1 373 ? 19.625 -29.094 -21.016 1 89.69 373 GLU B CA 1
ATOM 6720 C C . GLU B 1 373 ? 19.766 -28.969 -22.531 1 89.69 373 GLU B C 1
ATOM 6722 O O . GLU B 1 373 ? 19.031 -29.625 -23.281 1 89.69 373 GLU B O 1
ATOM 6727 N N . MET B 1 374 ? 20.656 -28.156 -22.875 1 85.38 374 MET B N 1
ATOM 6728 C CA . MET B 1 374 ? 21.031 -28.062 -24.281 1 85.38 374 MET B CA 1
ATOM 6729 C C . MET B 1 374 ? 22 -29.172 -24.656 1 85.38 374 MET B C 1
ATOM 6731 O O . MET B 1 374 ? 22.984 -29.406 -23.969 1 85.38 374 MET B O 1
ATOM 6735 N N . VAL B 1 375 ? 21.641 -29.891 -25.656 1 82.88 375 VAL B N 1
ATOM 6736 C CA . VAL B 1 375 ? 22.5 -30.969 -26.156 1 82.88 375 VAL B CA 1
ATOM 6737 C C . VAL B 1 375 ? 23.094 -30.578 -27.5 1 82.88 375 VAL B C 1
ATOM 6739 O O . VAL B 1 375 ? 22.359 -30.344 -28.469 1 82.88 375 VAL B O 1
ATOM 6742 N N . LYS B 1 376 ? 24.406 -30.5 -27.484 1 77.38 376 LYS B N 1
ATOM 6743 C CA . LYS B 1 376 ? 25.109 -30.156 -28.703 1 77.38 376 LYS B CA 1
ATOM 6744 C C . LYS B 1 376 ? 25.344 -31.391 -29.578 1 77.38 376 LYS B C 1
ATOM 6746 O O . LYS B 1 376 ? 25.688 -32.469 -29.062 1 77.38 376 LYS B O 1
ATOM 6751 N N . SER B 1 377 ? 24.75 -31.344 -30.812 1 69.38 377 SER B N 1
ATOM 6752 C CA . SER B 1 377 ? 25 -32.469 -31.719 1 69.38 377 SER B CA 1
ATOM 6753 C C . SER B 1 377 ? 26.203 -32.188 -32.625 1 69.38 377 SER B C 1
ATOM 6755 O O . SER B 1 377 ? 26.516 -31.031 -32.938 1 69.38 377 SER B O 1
ATOM 6757 N N . VAL B 1 378 ? 27.047 -33.219 -32.906 1 60.16 378 VAL B N 1
ATOM 6758 C CA . VAL B 1 378 ? 28.203 -33.156 -33.781 1 60.16 378 VAL B CA 1
ATOM 6759 C C . VAL B 1 378 ? 27.75 -32.781 -35.188 1 60.16 378 VAL B C 1
ATOM 6761 O O . VAL B 1 378 ? 28.469 -32.094 -35.938 1 60.16 378 VAL B O 1
ATOM 6764 N N . GLU B 1 379 ? 26.625 -33.219 -35.656 1 57.09 379 GLU B N 1
ATOM 6765 C CA . GLU B 1 379 ? 26.188 -33.031 -37.031 1 57.09 379 GLU B CA 1
ATOM 6766 C C . GLU B 1 379 ? 25.469 -31.703 -37.219 1 57.09 379 GLU B C 1
ATOM 6768 O O . GLU B 1 379 ? 24.875 -31.453 -38.281 1 57.09 379 GLU B O 1
ATOM 6773 N N . GLY B 1 380 ? 25.578 -30.75 -36.25 1 58.06 380 GLY B N 1
ATOM 6774 C CA . GLY B 1 380 ? 25.125 -29.375 -36.469 1 58.06 380 GLY B CA 1
ATOM 6775 C C . GLY B 1 380 ? 23.734 -29.125 -35.938 1 58.06 380 GLY B C 1
ATOM 6776 O O . GLY B 1 380 ? 23.281 -27.984 -35.844 1 58.06 380 GLY B O 1
ATOM 6777 N N . ASN B 1 381 ? 22.859 -30.172 -35.625 1 64.94 381 ASN B N 1
ATOM 6778 C CA . ASN B 1 381 ? 21.5 -29.906 -35.156 1 64.94 381 ASN B CA 1
ATOM 6779 C C . ASN B 1 381 ? 21.422 -29.953 -33.625 1 64.94 381 ASN B C 1
ATOM 6781 O O . ASN B 1 381 ? 21.266 -31.016 -33.031 1 64.94 381 ASN B O 1
ATOM 6785 N N . ASP B 1 382 ? 21.547 -28.812 -32.969 1 75.69 382 ASP B N 1
ATOM 6786 C CA . ASP B 1 382 ? 21.422 -28.734 -31.531 1 75.69 382 ASP B CA 1
ATOM 6787 C C . ASP B 1 382 ? 20 -29.094 -31.078 1 75.69 382 ASP B C 1
ATOM 6789 O O . ASP B 1 382 ? 19.062 -29.031 -31.875 1 75.69 382 ASP B O 1
ATOM 6793 N N . SER B 1 383 ? 19.969 -29.781 -29.953 1 84.38 383 SER B N 1
ATOM 6794 C CA . SER B 1 383 ? 18.656 -30.156 -29.422 1 84.38 383 SER B CA 1
ATOM 6795 C C . SER B 1 383 ? 18.516 -29.766 -27.953 1 84.38 383 SER B C 1
ATOM 6797 O O . SER B 1 383 ? 19.516 -29.469 -27.297 1 84.38 383 SER B O 1
ATOM 6799 N N . ILE B 1 384 ? 17.312 -29.609 -27.531 1 87.69 384 ILE B N 1
ATOM 6800 C CA . ILE B 1 384 ? 17 -29.375 -26.125 1 87.69 384 ILE B CA 1
ATOM 6801 C C . ILE B 1 384 ? 16.438 -30.656 -25.516 1 87.69 384 ILE B C 1
ATOM 6803 O O . ILE B 1 384 ? 15.375 -31.141 -25.922 1 87.69 384 ILE B O 1
ATOM 6807 N N . ALA B 1 385 ? 17.172 -31.188 -24.594 1 91.56 385 ALA B N 1
ATOM 6808 C CA . ALA B 1 385 ? 16.703 -32.375 -23.875 1 91.56 385 ALA B CA 1
ATOM 6809 C C . ALA B 1 385 ? 15.914 -31.984 -22.641 1 91.56 385 ALA B C 1
ATOM 6811 O O . ALA B 1 385 ? 16.344 -31.125 -21.859 1 91.56 385 ALA B O 1
ATOM 6812 N N . ILE B 1 386 ? 14.734 -32.562 -22.516 1 94.31 386 ILE B N 1
ATOM 6813 C CA . ILE B 1 386 ? 13.867 -32.281 -21.359 1 94.31 386 ILE B CA 1
ATOM 6814 C C . ILE B 1 386 ? 13.539 -33.594 -20.672 1 94.31 386 ILE B C 1
ATOM 6816 O O . ILE B 1 386 ? 13.133 -34.594 -21.312 1 94.31 386 ILE B O 1
ATOM 6820 N N . GLU B 1 387 ? 13.82 -33.688 -19.438 1 95.12 387 GLU B N 1
ATOM 6821 C CA . GLU B 1 387 ? 13.43 -34.781 -18.562 1 95.12 387 GLU B CA 1
ATOM 6822 C C . GLU B 1 387 ? 12.555 -34.312 -17.406 1 95.12 387 GLU B C 1
ATOM 6824 O O . GLU B 1 387 ? 12.961 -33.438 -16.641 1 95.12 387 GLU B O 1
ATOM 6829 N N . THR B 1 388 ? 11.359 -34.844 -17.328 1 95.69 388 THR B N 1
ATOM 6830 C CA . THR B 1 388 ? 10.453 -34.375 -16.281 1 95.69 388 THR B CA 1
ATOM 6831 C C . THR B 1 388 ? 9.75 -35.531 -15.602 1 95.69 388 THR B C 1
ATOM 6833 O O . THR B 1 388 ? 9.477 -36.562 -16.234 1 95.69 388 THR B O 1
ATOM 6836 N N . ALA B 1 389 ? 9.516 -35.406 -14.312 1 94.69 389 ALA B N 1
ATOM 6837 C CA . ALA B 1 389 ? 8.742 -36.375 -13.562 1 94.69 389 ALA B CA 1
ATOM 6838 C C . ALA B 1 389 ? 7.246 -36.125 -13.688 1 94.69 389 ALA B C 1
ATOM 6840 O O . ALA B 1 389 ? 6.777 -35 -13.453 1 94.69 389 ALA B O 1
ATOM 6841 N N . LEU B 1 390 ? 6.52 -37.125 -14.102 1 93.69 390 LEU B N 1
ATOM 6842 C CA . LEU B 1 390 ? 5.07 -37.062 -14.234 1 93.69 390 LEU B CA 1
ATOM 6843 C C . LEU B 1 390 ? 4.379 -37.906 -13.188 1 93.69 390 LEU B C 1
ATOM 6845 O O . LEU B 1 390 ? 4.609 -39.125 -13.125 1 93.69 390 LEU B O 1
ATOM 6849 N N . GLN B 1 391 ? 3.584 -37.281 -12.445 1 88.75 391 GLN B N 1
ATOM 6850 C CA . GLN B 1 391 ? 2.85 -38.031 -11.453 1 88.75 391 GLN B CA 1
ATOM 6851 C C . GLN B 1 391 ? 1.528 -38.562 -12.016 1 88.75 391 GLN B C 1
ATOM 6853 O O . GLN B 1 391 ? 0.673 -37.781 -12.422 1 88.75 391 GLN B O 1
ATOM 6858 N N . GLY B 1 392 ? 1.442 -39.812 -12.07 1 82.81 392 GLY B N 1
ATOM 6859 C CA . GLY B 1 392 ? 0.186 -40.469 -12.453 1 82.81 392 GLY B CA 1
ATOM 6860 C C . GLY B 1 392 ? -0.646 -40.906 -11.258 1 82.81 392 GLY B C 1
ATOM 6861 O O . GLY B 1 392 ? -0.326 -40.562 -10.117 1 82.81 392 GLY B O 1
ATOM 6862 N N . LYS B 1 393 ? -1.721 -41.531 -11.508 1 77.88 393 LYS B N 1
ATOM 6863 C CA . LYS B 1 393 ? -2.619 -42.031 -10.461 1 77.88 393 LYS B CA 1
ATOM 6864 C C . LYS B 1 393 ? -1.943 -43.094 -9.602 1 77.88 393 LYS B C 1
ATOM 6866 O O . LYS B 1 393 ? -2.133 -43.125 -8.383 1 77.88 393 LYS B O 1
ATOM 6871 N N . SER B 1 394 ? -1.144 -43.906 -10.281 1 75 394 SER B N 1
ATOM 6872 C CA . SER B 1 394 ? -0.639 -45.094 -9.562 1 75 394 SER B CA 1
ATOM 6873 C C . SER B 1 394 ? 0.882 -45.062 -9.453 1 75 394 SER B C 1
ATOM 6875 O O . SER B 1 394 ? 1.467 -45.75 -8.625 1 75 394 SER B O 1
ATOM 6877 N N . ALA B 1 395 ? 1.473 -44.25 -10.289 1 80.62 395 ALA B N 1
ATOM 6878 C CA . ALA B 1 395 ? 2.934 -44.219 -10.281 1 80.62 395 ALA B CA 1
ATOM 6879 C C . ALA B 1 395 ? 3.469 -42.906 -10.82 1 80.62 395 ALA B C 1
ATOM 6881 O O . ALA B 1 395 ? 2.717 -42.094 -11.391 1 80.62 395 ALA B O 1
ATOM 6882 N N . THR B 1 396 ? 4.746 -42.75 -10.453 1 86.19 396 THR B N 1
ATOM 6883 C CA . THR B 1 396 ? 5.469 -41.625 -11.055 1 86.19 396 THR B CA 1
ATOM 6884 C C . THR B 1 396 ? 6.223 -42.062 -12.297 1 86.19 396 THR B C 1
ATOM 6886 O O . THR B 1 396 ? 6.891 -43.094 -12.289 1 86.19 396 THR B O 1
ATOM 6889 N N . TYR B 1 397 ? 6.055 -41.344 -13.383 1 88.62 397 TYR B N 1
ATOM 6890 C CA . TYR B 1 397 ? 6.723 -41.625 -14.648 1 88.62 397 TYR B CA 1
ATOM 6891 C C . TYR B 1 397 ? 7.789 -40.594 -14.953 1 88.62 397 TYR B C 1
ATOM 6893 O O . TYR B 1 397 ? 7.777 -39.5 -14.383 1 88.62 397 TYR B O 1
ATOM 6901 N N . VAL B 1 398 ? 8.695 -41.031 -15.727 1 89.88 398 VAL B N 1
ATOM 6902 C CA . VAL B 1 398 ? 9.703 -40.125 -16.219 1 89.88 398 VAL B CA 1
ATOM 6903 C C . VAL B 1 398 ? 9.531 -39.906 -17.719 1 89.88 398 VAL B C 1
ATOM 6905 O O . VAL B 1 398 ? 9.539 -40.875 -18.484 1 89.88 398 VAL B O 1
ATOM 6908 N N . LEU B 1 399 ? 9.32 -38.688 -18.094 1 90.38 399 LEU B N 1
ATOM 6909 C CA . LEU B 1 399 ? 9.211 -38.344 -19.516 1 90.38 399 LEU B CA 1
ATOM 6910 C C . LEU B 1 399 ? 10.508 -37.719 -20.031 1 90.38 399 LEU B C 1
ATOM 6912 O O . LEU B 1 399 ? 11.078 -36.844 -19.391 1 90.38 399 LEU B O 1
ATOM 6916 N N . LYS B 1 400 ? 10.977 -38.281 -21.109 1 89.5 400 LYS B N 1
ATOM 6917 C CA . LYS B 1 400 ? 12.148 -37.75 -21.797 1 89.5 400 LYS B CA 1
ATOM 6918 C C . LYS B 1 400 ? 11.812 -37.344 -23.219 1 89.5 400 LYS B C 1
ATOM 6920 O O . LYS B 1 400 ? 11.141 -38.094 -23.938 1 89.5 400 LYS B O 1
ATOM 6925 N N . THR B 1 401 ? 12.258 -36.188 -23.516 1 89 401 THR B N 1
ATOM 6926 C CA . THR B 1 401 ? 12.039 -35.719 -24.891 1 89 401 THR B CA 1
ATOM 6927 C C . THR B 1 401 ? 13.195 -34.844 -25.359 1 89 401 THR B C 1
ATOM 6929 O O . THR B 1 401 ? 14 -34.375 -24.547 1 89 401 THR B O 1
ATOM 6932 N N . LYS B 1 402 ? 13.273 -34.75 -26.641 1 86.38 402 LYS B N 1
ATOM 6933 C CA . LYS B 1 402 ? 14.297 -33.938 -27.281 1 86.38 402 LYS B CA 1
ATOM 6934 C C . LYS B 1 402 ? 13.688 -33.031 -28.375 1 86.38 402 LYS B C 1
ATOM 6936 O O . LYS B 1 402 ? 12.977 -33.531 -29.25 1 86.38 402 LYS B O 1
ATOM 6941 N N . LEU B 1 403 ? 13.938 -31.828 -28.188 1 85.25 403 LEU B N 1
ATOM 6942 C CA . LEU B 1 403 ? 13.492 -30.844 -29.172 1 85.25 403 LEU B CA 1
ATOM 6943 C C . LEU B 1 403 ? 14.617 -30.484 -30.141 1 85.25 403 LEU B C 1
ATOM 6945 O O . LEU B 1 403 ? 15.648 -29.953 -29.719 1 85.25 403 LEU B O 1
ATOM 6949 N N . ARG B 1 404 ? 14.398 -30.703 -31.391 1 79.25 404 ARG B N 1
ATOM 6950 C CA . ARG B 1 404 ? 15.422 -30.391 -32.375 1 79.25 404 ARG B CA 1
ATOM 6951 C C . ARG B 1 404 ? 15.359 -28.922 -32.781 1 79.25 404 ARG B C 1
ATOM 6953 O O . ARG B 1 404 ? 14.273 -28.391 -33.062 1 79.25 404 ARG B O 1
ATOM 6960 N N . CYS B 1 405 ? 16.516 -28.328 -32.75 1 76.31 405 CYS B N 1
ATOM 6961 C CA . CYS B 1 405 ? 16.609 -26.906 -33.094 1 76.31 405 CYS B CA 1
ATOM 6962 C C . CYS B 1 405 ? 17.359 -26.719 -34.406 1 76.31 405 CYS B C 1
ATOM 6964 O O . CYS B 1 405 ? 18.578 -26.922 -34.469 1 76.31 405 CYS B O 1
ATOM 6966 N N . SER B 1 406 ? 16.766 -26.516 -35.531 1 73.31 406 SER B N 1
ATOM 6967 C CA . SER B 1 406 ? 17.422 -26.375 -36.812 1 73.31 406 SER B CA 1
ATOM 6968 C C . SER B 1 406 ? 18.125 -25.031 -36.969 1 73.31 406 SER B C 1
ATOM 6970 O O . SER B 1 406 ? 18.906 -24.812 -37.875 1 73.31 406 SER B O 1
ATOM 6972 N N . GLY B 1 407 ? 17.828 -24.047 -36.125 1 76.88 407 GLY B N 1
ATOM 6973 C CA . GLY B 1 407 ? 18.422 -22.719 -36.156 1 76.88 407 GLY B CA 1
ATOM 6974 C C . GLY B 1 407 ? 17.406 -21.594 -36 1 76.88 407 GLY B C 1
ATOM 6975 O O . GLY B 1 407 ? 16.219 -21.828 -36.188 1 76.88 407 GLY B O 1
ATOM 6976 N N . PRO B 1 408 ? 17.891 -20.438 -35.656 1 83.5 408 PRO B N 1
ATOM 6977 C CA . PRO B 1 408 ? 16.984 -19.312 -35.406 1 83.5 408 PRO B CA 1
ATOM 6978 C C . PRO B 1 408 ? 16.219 -18.891 -36.688 1 83.5 408 PRO B C 1
ATOM 6980 O O . PRO B 1 408 ? 15.047 -18.5 -36.594 1 83.5 408 PRO B O 1
ATOM 6983 N N . ARG B 1 409 ? 16.844 -18.984 -37.75 1 85.31 409 ARG B N 1
ATOM 6984 C CA . ARG B 1 409 ? 16.172 -18.594 -39 1 85.31 409 ARG B CA 1
ATOM 6985 C C . ARG B 1 409 ? 15.016 -19.547 -39.312 1 85.31 409 ARG B C 1
ATOM 6987 O O . ARG B 1 409 ? 13.953 -19.109 -39.75 1 85.31 409 ARG B O 1
ATOM 6994 N N . TYR B 1 410 ? 15.266 -20.766 -39.062 1 85.75 410 TYR B N 1
ATOM 6995 C CA . TYR B 1 410 ? 14.227 -21.766 -39.312 1 85.75 410 TYR B CA 1
ATOM 6996 C C . TYR B 1 410 ? 13.047 -21.562 -38.375 1 85.75 410 TYR B C 1
ATOM 6998 O O . TYR B 1 410 ? 11.898 -21.797 -38.75 1 85.75 410 TYR B O 1
ATOM 7006 N N . TRP B 1 411 ? 13.367 -21.203 -37.219 1 85.81 411 TRP B N 1
ATOM 7007 C CA . TRP B 1 411 ? 12.305 -20.938 -36.281 1 85.81 411 TRP B CA 1
ATOM 7008 C C . TRP B 1 411 ? 11.398 -19.812 -36.75 1 85.81 411 TRP B C 1
ATOM 7010 O O . TRP B 1 411 ? 10.172 -19.922 -36.719 1 85.81 411 TRP B O 1
ATOM 7020 N N . LEU B 1 412 ? 11.977 -18.734 -37.25 1 84.75 412 LEU B N 1
ATOM 7021 C CA . LEU B 1 412 ? 11.227 -17.578 -37.719 1 84.75 412 LEU B CA 1
ATOM 7022 C C . LEU B 1 412 ? 10.281 -17.953 -38.875 1 84.75 412 LEU B C 1
ATOM 7024 O O . LEU B 1 412 ? 9.227 -17.344 -39.031 1 84.75 412 LEU B O 1
ATOM 7028 N N . LEU B 1 413 ? 10.727 -18.984 -39.531 1 83.56 413 LEU B N 1
ATOM 7029 C CA . LEU B 1 413 ? 9.953 -19.391 -40.688 1 83.56 413 LEU B CA 1
ATOM 7030 C C . LEU B 1 413 ? 8.969 -20.5 -40.344 1 83.56 413 LEU B C 1
ATOM 7032 O O . LEU B 1 413 ? 8.305 -21.047 -41.219 1 83.56 413 LEU B O 1
ATOM 7036 N N . GLY B 1 414 ? 8.969 -20.859 -39.156 1 81.19 414 GLY B N 1
ATOM 7037 C CA . GLY B 1 414 ? 8.078 -21.938 -38.719 1 81.19 414 GLY B CA 1
ATOM 7038 C C . GLY B 1 414 ? 8.594 -23.312 -39.094 1 81.19 414 GLY B C 1
ATOM 7039 O O . GLY B 1 414 ? 7.805 -24.25 -39.281 1 81.19 414 GLY B O 1
ATOM 7040 N N . LEU B 1 415 ? 9.891 -23.422 -39.219 1 81.25 415 LEU B N 1
ATOM 7041 C CA . LEU B 1 415 ? 10.461 -24.688 -39.656 1 81.25 415 LEU B CA 1
ATOM 7042 C C . LEU B 1 415 ? 11.227 -25.391 -38.562 1 81.25 415 LEU B C 1
ATOM 7044 O O . LEU B 1 415 ? 11.852 -26.422 -38.781 1 81.25 415 LEU B O 1
ATOM 7048 N N . ALA B 1 416 ? 11.164 -24.844 -37.406 1 81.94 416 ALA B N 1
ATOM 7049 C CA . ALA B 1 416 ? 11.812 -25.469 -36.25 1 81.94 416 ALA B CA 1
ATOM 7050 C C . ALA B 1 416 ? 10.781 -26.141 -35.344 1 81.94 416 ALA B C 1
ATOM 7052 O O . ALA B 1 416 ? 9.578 -25.891 -35.469 1 81.94 416 ALA B O 1
ATOM 7053 N N . PHE B 1 417 ? 11.242 -27.141 -34.562 1 86.25 417 PHE B N 1
ATOM 7054 C CA . PHE B 1 417 ? 10.438 -27.812 -33.531 1 86.25 417 PHE B CA 1
ATOM 7055 C C . PHE B 1 417 ? 9.25 -28.516 -34.188 1 86.25 417 PHE B C 1
ATOM 7057 O O . PHE B 1 417 ? 8.117 -28.406 -33.688 1 86.25 417 PHE B O 1
ATOM 7064 N N . LYS B 1 418 ? 9.469 -29.141 -35.156 1 86.19 418 LYS B N 1
ATOM 7065 C CA . LYS B 1 418 ? 8.43 -29.828 -35.906 1 86.19 418 LYS B CA 1
ATOM 7066 C C . LYS B 1 418 ? 7.918 -31.047 -35.156 1 86.19 418 LYS B C 1
ATOM 7068 O O . LYS B 1 418 ? 6.727 -31.375 -35.219 1 86.19 418 LYS B O 1
ATOM 7073 N N . SER B 1 419 ? 8.906 -31.672 -34.625 1 88.88 419 SER B N 1
ATOM 7074 C CA . SER B 1 419 ? 8.523 -32.906 -33.938 1 88.88 419 SER B CA 1
ATOM 7075 C C . SER B 1 419 ? 9.375 -33.156 -32.688 1 88.88 419 SER B C 1
ATOM 7077 O O . SER B 1 419 ? 10.43 -32.531 -32.531 1 88.88 419 SER B O 1
ATOM 7079 N N . ILE B 1 420 ? 8.82 -34 -31.797 1 90.12 420 ILE B N 1
ATOM 7080 C CA . ILE B 1 420 ? 9.547 -34.406 -30.609 1 90.12 420 ILE B CA 1
ATOM 7081 C C . ILE B 1 420 ? 9.398 -35.938 -30.422 1 90.12 420 ILE B C 1
ATOM 7083 O O . ILE B 1 420 ? 8.375 -36.5 -30.797 1 90.12 420 ILE B O 1
ATOM 7087 N N . ASP B 1 421 ? 10.492 -36.469 -29.953 1 90.19 421 ASP B N 1
ATOM 7088 C CA . ASP B 1 421 ? 10.43 -37.875 -29.516 1 90.19 421 ASP B CA 1
ATOM 7089 C C . ASP B 1 421 ? 10.18 -37.969 -28.016 1 90.19 421 ASP B C 1
ATOM 7091 O O . ASP B 1 421 ? 10.914 -37.375 -27.219 1 90.19 421 ASP B O 1
ATOM 7095 N N . LEU B 1 422 ? 9.102 -38.594 -27.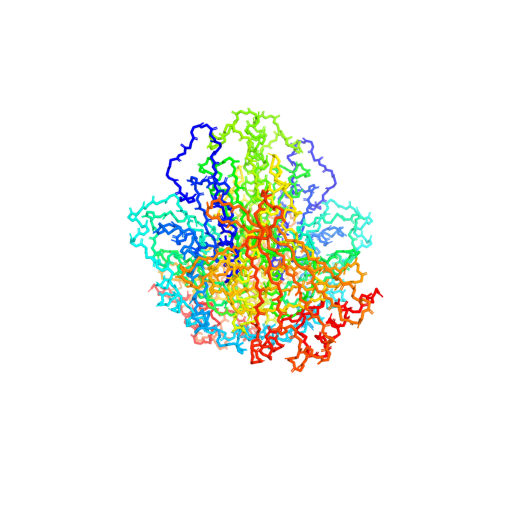703 1 91.75 422 LEU B N 1
ATOM 7096 C CA . LEU B 1 422 ? 8.695 -38.719 -26.297 1 91.75 422 LEU B CA 1
ATOM 7097 C C . LEU B 1 422 ? 8.797 -40.156 -25.812 1 91.75 422 LEU B C 1
ATOM 7099 O O . LEU B 1 422 ? 8.352 -41.062 -26.5 1 91.75 422 LEU B O 1
ATOM 7103 N N . LYS B 1 423 ? 9.469 -40.344 -24.719 1 92 423 LYS B N 1
ATOM 7104 C CA . LYS B 1 423 ? 9.539 -41.656 -24.047 1 92 423 LYS B CA 1
ATOM 7105 C C . LYS B 1 423 ? 9.086 -41.531 -22.594 1 92 423 LYS B C 1
ATOM 7107 O O . LYS B 1 423 ? 9.484 -40.625 -21.875 1 92 423 LYS B O 1
ATOM 7112 N N . LEU B 1 424 ? 8.258 -42.438 -22.219 1 91.81 424 LEU B N 1
ATOM 7113 C CA . LEU B 1 424 ? 7.789 -42.5 -20.844 1 91.81 424 LEU B CA 1
ATOM 7114 C C . LEU B 1 424 ? 8.352 -43.75 -20.141 1 91.81 424 LEU B C 1
ATOM 7116 O O . LEU B 1 424 ? 8.258 -44.844 -20.672 1 91.81 424 LEU B O 1
ATOM 7120 N N . PHE B 1 425 ? 8.922 -43.438 -18.969 1 90.81 425 PHE B N 1
ATOM 7121 C CA . PHE B 1 425 ? 9.516 -44.531 -18.188 1 90.81 425 PHE B CA 1
ATOM 7122 C C . PHE B 1 425 ? 8.828 -44.656 -16.844 1 90.81 425 PHE B C 1
ATOM 7124 O O . PHE B 1 425 ? 8.375 -43.656 -16.266 1 90.81 425 PHE B O 1
ATOM 7131 N N . SER B 1 426 ? 8.664 -45.844 -16.344 1 83.81 426 SER B N 1
ATOM 7132 C CA . SER B 1 426 ? 8.305 -46.031 -14.953 1 83.81 426 SER B CA 1
ATOM 7133 C C . SER B 1 426 ? 9.539 -46 -14.055 1 83.81 426 SER B C 1
ATOM 7135 O O . SER B 1 426 ? 10.648 -46.312 -14.5 1 83.81 426 SER B O 1
ATOM 7137 N N . PRO B 1 427 ? 9.383 -45.469 -12.828 1 73.88 427 PRO B N 1
ATOM 7138 C CA . PRO B 1 427 ? 10.555 -45.375 -11.953 1 73.88 427 PRO B CA 1
ATOM 7139 C C . PRO B 1 427 ? 11.273 -46.688 -11.789 1 73.88 427 PRO B C 1
ATOM 7141 O O . PRO B 1 427 ? 12.484 -46.719 -11.547 1 73.88 427 PRO B O 1
ATOM 7144 N N . LEU B 1 428 ? 10.531 -47.781 -11.898 1 69.81 428 LEU B N 1
ATOM 7145 C CA . LEU B 1 428 ? 11.102 -49.062 -11.578 1 69.81 428 LEU B CA 1
ATOM 7146 C C . LEU B 1 428 ? 11.648 -49.75 -12.828 1 69.81 428 LEU B C 1
ATOM 7148 O O . LEU B 1 428 ? 12.359 -50.75 -12.742 1 69.81 428 LEU B O 1
ATOM 7152 N N . GLU B 1 429 ? 11.359 -49.094 -13.906 1 68.38 429 GLU B N 1
ATOM 7153 C CA . GLU B 1 429 ? 11.695 -49.812 -15.125 1 68.38 429 GLU B CA 1
ATOM 7154 C C . GLU B 1 429 ? 12.758 -49.094 -15.93 1 68.38 429 GLU B C 1
ATOM 7156 O O . GLU B 1 429 ? 12.742 -47.875 -16.016 1 68.38 429 GLU B O 1
ATOM 7161 N N . LYS B 1 430 ? 13.617 -49.844 -16.312 1 67.94 430 LYS B N 1
ATOM 7162 C CA . LYS B 1 430 ? 14.672 -49.344 -17.188 1 67.94 430 LYS B CA 1
ATOM 7163 C C . LYS B 1 430 ? 14.172 -49.156 -18.625 1 67.94 430 LYS B C 1
ATOM 7165 O O . LYS B 1 430 ? 14.672 -48.312 -19.359 1 67.94 430 LYS B O 1
ATOM 7170 N N . ASN B 1 431 ? 13.141 -49.938 -18.922 1 74.06 431 ASN B N 1
ATOM 7171 C CA . ASN B 1 431 ? 12.617 -49.844 -20.297 1 74.06 431 ASN B CA 1
ATOM 7172 C C . ASN B 1 431 ? 11.461 -48.875 -20.391 1 74.06 431 ASN B C 1
ATOM 7174 O O . ASN B 1 431 ? 10.727 -48.656 -19.422 1 74.06 431 ASN B O 1
ATOM 7178 N N . ASP B 1 432 ? 11.398 -48.312 -21.609 1 73.88 432 ASP B N 1
ATOM 7179 C CA . ASP B 1 432 ? 10.305 -47.375 -21.828 1 73.88 432 ASP B CA 1
ATOM 7180 C C . ASP B 1 432 ? 8.953 -48.094 -21.812 1 73.88 432 ASP B C 1
ATOM 7182 O O . ASP B 1 432 ? 8.812 -49.156 -22.391 1 73.88 432 ASP B O 1
ATOM 7186 N N . LEU B 1 433 ? 8.125 -47.594 -21.156 1 82.88 433 LEU B N 1
ATOM 7187 C CA . LEU B 1 433 ? 6.758 -48.094 -21.094 1 82.88 433 LEU B CA 1
ATOM 7188 C C . LEU B 1 433 ? 5.957 -47.656 -22.312 1 82.88 433 LEU B C 1
ATOM 7190 O O . LEU B 1 433 ? 5.199 -48.438 -22.875 1 82.88 433 LEU B O 1
ATOM 7194 N N . MET B 1 434 ? 6.145 -46.406 -22.703 1 90.44 434 MET B N 1
ATOM 7195 C CA . MET B 1 434 ? 5.492 -45.812 -23.875 1 90.44 434 MET B CA 1
ATOM 7196 C C . MET B 1 434 ? 6.461 -44.938 -24.641 1 90.44 434 MET B C 1
ATOM 7198 O O . MET B 1 434 ? 7.324 -44.281 -24.047 1 90.44 434 MET B O 1
ATOM 7202 N N . ALA B 1 435 ? 6.289 -44.938 -25.906 1 92.19 435 ALA B N 1
ATOM 7203 C CA . ALA B 1 435 ? 7.137 -44.094 -26.75 1 92.19 435 ALA B CA 1
ATOM 7204 C C . ALA B 1 435 ? 6.414 -43.719 -28.031 1 92.19 435 ALA B C 1
ATOM 7206 O O . ALA B 1 435 ? 5.504 -44.406 -28.484 1 92.19 435 ALA B O 1
ATOM 7207 N N . GLY B 1 436 ? 6.785 -42.594 -28.562 1 92.5 436 GLY B N 1
ATOM 7208 C CA . GLY B 1 436 ? 6.227 -42.125 -29.828 1 92.5 436 GLY B CA 1
ATOM 7209 C C . GLY B 1 436 ? 6.77 -40.781 -30.25 1 92.5 436 GLY B C 1
ATOM 7210 O O . GLY B 1 436 ? 7.504 -40.125 -29.5 1 92.5 436 GLY B O 1
ATOM 7211 N N . THR B 1 437 ? 6.465 -40.469 -31.469 1 93.5 437 THR B N 1
ATOM 7212 C CA . THR B 1 437 ? 6.82 -39.188 -32.031 1 93.5 437 THR B CA 1
ATOM 7213 C C . THR B 1 437 ? 5.586 -38.281 -32.125 1 93.5 437 THR B C 1
ATOM 7215 O O . THR B 1 437 ? 4.562 -38.719 -32.688 1 93.5 437 THR B O 1
ATOM 7218 N N . LEU B 1 438 ? 5.719 -37.188 -31.547 1 95.06 438 LEU B N 1
ATOM 7219 C CA . LEU B 1 438 ? 4.645 -36.188 -31.641 1 95.06 438 LEU B CA 1
ATOM 7220 C C . LEU B 1 438 ? 5.02 -35.062 -32.594 1 95.06 438 LEU B C 1
ATOM 7222 O O . LEU B 1 438 ? 6.203 -34.812 -32.844 1 95.06 438 LEU B O 1
ATOM 7226 N N . TYR B 1 439 ? 4.004 -34.344 -33.094 1 94.06 439 TYR B N 1
ATOM 7227 C CA . TYR B 1 439 ? 4.25 -33.344 -34.125 1 94.06 439 TYR B CA 1
ATOM 7228 C C . TYR B 1 439 ? 3.523 -32.062 -33.812 1 94.06 439 TYR B C 1
ATOM 7230 O O . TYR B 1 439 ? 2.564 -32.031 -33.031 1 94.06 439 TYR B O 1
ATOM 7238 N N . GLN B 1 440 ? 4.098 -30.984 -34.375 1 92.44 440 GLN B N 1
ATOM 7239 C CA . GLN B 1 440 ? 3.445 -29.672 -34.406 1 92.44 440 GLN B CA 1
ATOM 7240 C C . GLN B 1 440 ? 3.049 -29.297 -35.812 1 92.44 440 GLN B C 1
ATOM 7242 O O . GLN B 1 440 ? 3.848 -29.422 -36.75 1 92.44 440 GLN B O 1
ATOM 7247 N N . SER B 1 441 ? 1.811 -28.828 -35.969 1 89.81 441 SER B N 1
ATOM 7248 C CA . SER B 1 441 ? 1.398 -28.406 -37.281 1 89.81 441 SER B CA 1
ATOM 7249 C C . SER B 1 441 ? 2.139 -27.141 -37.719 1 89.81 441 SER B C 1
ATOM 7251 O O . SER B 1 441 ? 2.666 -26.406 -36.875 1 89.81 441 SER B O 1
ATOM 7253 N N . PHE B 1 442 ? 2.143 -26.938 -38.938 1 89.25 442 PHE B N 1
ATOM 7254 C CA . PHE B 1 442 ? 2.803 -25.75 -39.469 1 89.25 442 PHE B CA 1
ATOM 7255 C C . PHE B 1 442 ? 2.158 -24.484 -38.938 1 89.25 442 PHE B C 1
ATOM 7257 O O . PHE B 1 442 ? 2.855 -23.547 -38.531 1 89.25 442 PHE B O 1
ATOM 7264 N N . VAL B 1 443 ? 0.906 -24.453 -38.906 1 88.75 443 VAL B N 1
ATOM 7265 C CA . VAL B 1 443 ? 0.171 -23.281 -38.406 1 88.75 443 VAL B CA 1
ATOM 7266 C C . VAL B 1 443 ? 0.487 -23.047 -36.938 1 88.75 443 VAL B C 1
ATOM 7268 O O . VAL B 1 443 ? 0.661 -21.906 -36.531 1 88.75 443 VAL B O 1
ATOM 7271 N N . SER B 1 444 ? 0.632 -24.109 -36.25 1 88.5 444 SER B N 1
ATOM 7272 C CA . SER B 1 444 ? 0.954 -24.016 -34.844 1 88.5 444 SER B CA 1
ATOM 7273 C C . SER B 1 444 ? 2.357 -23.453 -34.625 1 88.5 444 SER B C 1
ATOM 7275 O O . SER B 1 444 ? 2.588 -22.672 -33.719 1 88.5 444 SER B O 1
ATOM 7277 N N . ARG B 1 445 ? 3.25 -23.797 -35.469 1 89.56 445 ARG B N 1
ATOM 7278 C CA . ARG B 1 445 ? 4.625 -23.312 -35.375 1 89.56 445 ARG B CA 1
ATOM 7279 C C . ARG B 1 445 ? 4.707 -21.828 -35.688 1 89.56 445 ARG B C 1
ATOM 7281 O O . ARG B 1 445 ? 5.445 -21.078 -35.062 1 89.56 445 ARG B O 1
ATOM 7288 N N . LEU B 1 446 ? 3.916 -21.438 -36.656 1 89.12 446 LEU B N 1
ATOM 7289 C CA . LEU B 1 446 ? 3.885 -20.031 -37 1 89.12 446 LEU B CA 1
ATOM 7290 C C . LEU B 1 446 ? 3.252 -19.203 -35.875 1 89.12 446 LEU B C 1
ATOM 7292 O O . LEU B 1 446 ? 3.729 -18.109 -35.562 1 89.12 446 LEU B O 1
ATOM 7296 N N . LYS B 1 447 ? 2.244 -19.766 -35.344 1 87.69 447 LYS B N 1
ATOM 7297 C CA . LYS B 1 447 ? 1.61 -19.109 -34.219 1 87.69 447 LYS B CA 1
ATOM 7298 C C . LYS B 1 447 ? 2.572 -19.016 -33.031 1 87.69 447 LYS B C 1
ATOM 7300 O O . LYS B 1 447 ? 2.549 -18.031 -32.281 1 87.69 447 LYS B O 1
ATOM 7305 N N . GLY B 1 448 ? 3.346 -20.016 -32.906 1 87.38 448 GLY B N 1
ATOM 7306 C CA . GLY B 1 448 ? 4.328 -20.031 -31.828 1 87.38 448 GLY B CA 1
ATOM 7307 C C . GLY B 1 448 ? 5.32 -18.891 -31.922 1 87.38 448 GLY B C 1
ATOM 7308 O O . GLY B 1 448 ? 5.742 -18.344 -30.906 1 87.38 448 GLY B O 1
ATOM 7309 N N . VAL B 1 449 ? 5.645 -18.547 -33.094 1 86.81 449 VAL B N 1
ATOM 7310 C CA . VAL B 1 449 ? 6.559 -17.422 -33.281 1 86.81 449 VAL B CA 1
ATOM 7311 C C . VAL B 1 449 ? 5.871 -16.125 -32.906 1 86.81 449 VAL B C 1
ATOM 7313 O O . VAL B 1 449 ? 6.453 -15.297 -32.188 1 86.81 449 VAL B O 1
ATOM 7316 N N . ILE B 1 450 ? 4.645 -16.031 -33.25 1 88 450 ILE B N 1
ATOM 7317 C CA . ILE B 1 450 ? 3.891 -14.812 -33.031 1 88 450 ILE B CA 1
ATOM 7318 C C . ILE B 1 450 ? 3.537 -14.688 -31.547 1 88 450 ILE B C 1
ATOM 7320 O O . ILE B 1 450 ? 3.611 -13.602 -30.969 1 88 450 ILE B O 1
ATOM 7324 N N . LEU B 1 451 ? 3.25 -15.773 -30.984 1 91.12 451 LEU B N 1
ATOM 7325 C CA . LEU B 1 451 ? 2.744 -15.773 -29.625 1 91.12 451 LEU B CA 1
ATOM 7326 C C . LEU B 1 451 ? 3.887 -15.898 -28.609 1 91.12 451 LEU B C 1
ATOM 7328 O O . LEU B 1 451 ? 3.656 -15.898 -27.406 1 91.12 451 LEU B O 1
ATOM 7332 N N . SER B 1 452 ? 5.086 -15.969 -29.156 1 93.75 452 SER B N 1
ATOM 7333 C CA . SER B 1 452 ? 6.211 -15.977 -28.219 1 93.75 452 SER B CA 1
ATOM 7334 C C . SER B 1 452 ? 6.309 -14.656 -27.469 1 93.75 452 SER B C 1
ATOM 7336 O O . SER B 1 452 ? 6.07 -13.586 -28.047 1 93.75 452 SER B O 1
ATOM 7338 N N . LEU B 1 453 ? 6.605 -14.805 -26.188 1 95 453 LEU B N 1
ATOM 7339 C CA . LEU B 1 453 ? 6.734 -13.633 -25.328 1 95 453 LEU B CA 1
ATOM 7340 C C . LEU B 1 453 ? 8.203 -13.25 -25.156 1 95 453 LEU B C 1
ATOM 7342 O O . LEU B 1 453 ? 9.023 -14.094 -24.781 1 95 453 LEU B O 1
ATOM 7346 N N . ALA B 1 454 ? 8.523 -12.039 -25.5 1 94.94 454 ALA B N 1
ATOM 7347 C CA . ALA B 1 454 ? 9.891 -11.539 -25.344 1 94.94 454 ALA B CA 1
ATOM 7348 C C . ALA B 1 454 ? 9.906 -10.195 -24.625 1 94.94 454 ALA B C 1
ATOM 7350 O O . ALA B 1 454 ? 9.148 -9.289 -24.984 1 94.94 454 ALA B O 1
ATOM 7351 N N . LYS B 1 455 ? 10.727 -10.133 -23.641 1 94.44 455 LYS B N 1
ATOM 7352 C CA . LYS B 1 455 ? 10.883 -8.891 -22.891 1 94.44 455 LYS B CA 1
ATOM 7353 C C . LYS B 1 455 ? 12.359 -8.562 -22.672 1 94.44 455 LYS B C 1
ATOM 7355 O O . LYS B 1 455 ? 13.164 -9.461 -22.406 1 94.44 455 LYS B O 1
ATOM 7360 N N . LYS B 1 456 ? 12.641 -7.273 -22.766 1 94.19 456 LYS B N 1
ATOM 7361 C CA . LYS B 1 456 ? 13.984 -6.801 -22.469 1 94.19 456 LYS B CA 1
ATOM 7362 C C . LYS B 1 456 ? 14.172 -6.566 -20.969 1 94.19 456 LYS B C 1
ATOM 7364 O O . LYS B 1 456 ? 13.188 -6.438 -20.234 1 94.19 456 LYS B O 1
ATOM 7369 N N . ARG B 1 457 ? 15.398 -6.449 -20.594 1 92.06 457 ARG B N 1
ATOM 7370 C CA . ARG B 1 457 ? 15.75 -6.27 -19.188 1 92.06 457 ARG B CA 1
ATOM 7371 C C . ARG B 1 457 ? 15.117 -5.004 -18.625 1 92.06 457 ARG B C 1
ATOM 7373 O O . ARG B 1 457 ? 14.812 -4.934 -17.422 1 92.06 457 ARG B O 1
ATOM 7380 N N . ASN B 1 458 ? 14.828 -4.066 -19.469 1 88.31 458 ASN B N 1
ATOM 7381 C CA . ASN B 1 458 ? 14.258 -2.811 -19 1 88.31 458 ASN B CA 1
ATOM 7382 C C . ASN B 1 458 ? 12.734 -2.885 -18.906 1 88.31 458 ASN B C 1
ATOM 7384 O O . ASN B 1 458 ? 12.078 -1.882 -18.625 1 88.31 458 ASN B O 1
ATOM 7388 N N . GLY B 1 459 ? 12.18 -4.023 -19.219 1 87.06 459 GLY B N 1
ATOM 7389 C CA . GLY B 1 459 ? 10.758 -4.242 -19.016 1 87.06 459 GLY B CA 1
ATOM 7390 C C . GLY B 1 459 ? 9.938 -4.008 -20.266 1 87.06 459 GLY B C 1
ATOM 7391 O O . GLY B 1 459 ? 8.727 -4.25 -20.281 1 87.06 459 GLY B O 1
ATOM 7392 N N . THR B 1 460 ? 10.555 -3.658 -21.312 1 90.25 460 THR B N 1
ATOM 7393 C CA . THR B 1 460 ? 9.82 -3.342 -22.531 1 90.25 460 THR B CA 1
ATOM 7394 C C . THR B 1 460 ? 9.609 -4.594 -23.375 1 90.25 460 THR B C 1
ATOM 7396 O O . THR B 1 460 ? 10.422 -5.52 -23.344 1 90.25 460 THR B O 1
ATOM 7399 N N . ASN B 1 461 ? 8.508 -4.602 -24.109 1 89.25 461 ASN B N 1
ATOM 7400 C CA . ASN B 1 461 ? 8.258 -5.68 -25.062 1 89.25 461 ASN B CA 1
ATOM 7401 C C . ASN B 1 461 ? 9.258 -5.656 -26.203 1 89.25 461 ASN B C 1
ATOM 7403 O O . ASN B 1 461 ? 9.648 -4.586 -26.672 1 89.25 461 ASN B O 1
ATOM 7407 N N . ALA B 1 462 ? 9.617 -6.828 -26.594 1 91.81 462 ALA B N 1
ATOM 7408 C CA . ALA B 1 462 ? 10.641 -6.898 -27.641 1 91.81 462 ALA B CA 1
ATOM 7409 C C . ALA B 1 462 ? 10.055 -7.438 -28.953 1 91.81 462 ALA B C 1
ATOM 7411 O O . ALA B 1 462 ? 9.102 -8.219 -28.922 1 91.81 462 ALA B O 1
ATOM 7412 N N . GLY B 1 463 ? 10.703 -6.996 -30.047 1 91.38 463 GLY B N 1
ATOM 7413 C CA . GLY B 1 463 ? 10.227 -7.391 -31.359 1 91.38 463 GLY B CA 1
ATOM 7414 C C . GLY B 1 463 ? 10.93 -8.617 -31.906 1 91.38 463 GLY B C 1
ATOM 7415 O O . GLY B 1 463 ? 11.609 -9.336 -31.172 1 91.38 463 GLY B O 1
ATOM 7416 N N . ILE B 1 464 ? 10.742 -8.867 -33.188 1 91.06 464 ILE B N 1
ATOM 7417 C CA . ILE B 1 464 ? 11.164 -10.094 -33.844 1 91.06 464 ILE B CA 1
ATOM 7418 C C . ILE B 1 464 ? 12.688 -10.18 -33.875 1 91.06 464 ILE B C 1
ATOM 7420 O O . ILE B 1 464 ? 13.258 -11.266 -33.75 1 91.06 464 ILE B O 1
ATOM 7424 N N . ALA B 1 465 ? 13.328 -9.023 -34.062 1 92.25 465 ALA B N 1
ATOM 7425 C CA . ALA B 1 465 ? 14.789 -9.016 -34.062 1 92.25 465 ALA B CA 1
ATOM 7426 C C . ALA B 1 465 ? 15.359 -9.469 -32.719 1 92.25 465 ALA B C 1
ATOM 7428 O O . ALA B 1 465 ? 16.359 -10.195 -32.688 1 92.25 465 ALA B O 1
ATOM 7429 N N . PHE B 1 466 ? 14.805 -9.078 -31.75 1 93.56 466 PHE B N 1
ATOM 7430 C CA . PHE B 1 466 ? 15.219 -9.469 -30.406 1 93.56 466 PHE B CA 1
ATOM 7431 C C . PHE B 1 466 ? 14.953 -10.953 -30.172 1 93.56 466 PHE B C 1
ATOM 7433 O O . PHE B 1 466 ? 15.797 -11.656 -29.625 1 93.56 466 PHE B O 1
ATOM 7440 N N . LYS B 1 467 ? 13.82 -11.375 -30.562 1 92.44 467 LYS B N 1
ATOM 7441 C CA . LYS B 1 467 ? 13.492 -12.797 -30.422 1 92.44 467 LYS B CA 1
ATOM 7442 C C . LYS B 1 467 ? 14.516 -13.664 -31.141 1 92.44 467 LYS B C 1
ATOM 7444 O O . LYS B 1 467 ? 14.945 -14.695 -30.609 1 92.44 467 LYS B O 1
ATOM 7449 N N . TYR B 1 468 ? 14.844 -13.156 -32.281 1 90.12 468 TYR B N 1
ATOM 7450 C CA . TYR B 1 468 ? 15.852 -13.859 -33.062 1 90.12 468 TYR B CA 1
ATOM 7451 C C . TYR B 1 468 ? 17.172 -13.938 -32.312 1 90.12 468 TYR B C 1
ATOM 7453 O O . TYR B 1 468 ? 17.797 -15 -32.25 1 90.12 468 TYR B O 1
ATOM 7461 N N . ARG B 1 469 ? 17.594 -12.914 -31.75 1 90.94 469 ARG B N 1
ATOM 7462 C CA . ARG B 1 469 ? 18.859 -12.867 -31.016 1 90.94 469 ARG B CA 1
ATOM 7463 C C . ARG B 1 469 ? 18.812 -13.766 -29.781 1 90.94 469 ARG B C 1
ATOM 7465 O O . ARG B 1 469 ? 19.797 -14.422 -29.453 1 90.94 469 ARG B O 1
ATOM 7472 N N . MET B 1 470 ? 17.703 -13.773 -29.156 1 91.56 470 MET B N 1
ATOM 7473 C CA . MET B 1 470 ? 17.562 -14.617 -27.969 1 91.56 470 MET B CA 1
ATOM 7474 C C . MET B 1 470 ? 17.625 -16.094 -28.344 1 91.56 470 MET B C 1
ATOM 7476 O O . MET B 1 470 ? 18.203 -16.891 -27.609 1 91.56 470 MET B O 1
ATOM 7480 N N . LEU B 1 471 ? 17 -16.391 -29.406 1 87.75 471 LEU B N 1
ATOM 7481 C CA . LEU B 1 471 ? 17.047 -17.781 -29.859 1 87.75 471 LEU B CA 1
ATOM 7482 C C . LEU B 1 471 ? 18.469 -18.172 -30.266 1 87.75 471 LEU B C 1
ATOM 7484 O O . LEU B 1 471 ? 18.859 -19.328 -30.062 1 87.75 471 LEU B O 1
ATOM 7488 N N . GLN B 1 472 ? 19.141 -17.203 -30.844 1 86.38 472 GLN B N 1
ATOM 7489 C CA . GLN B 1 472 ? 20.531 -17.453 -31.172 1 86.38 472 GLN B CA 1
ATOM 7490 C C . GLN B 1 472 ? 21.359 -17.734 -29.922 1 86.38 472 GLN B C 1
ATOM 7492 O O . GLN B 1 472 ? 22.203 -18.625 -29.906 1 86.38 472 GLN B O 1
ATOM 7497 N N . LYS B 1 473 ? 21.109 -17 -28.922 1 83.75 473 LYS B N 1
ATOM 7498 C CA . LYS B 1 473 ? 21.812 -17.203 -27.656 1 83.75 473 LYS B CA 1
ATOM 7499 C C . LYS B 1 473 ? 21.469 -18.547 -27.047 1 83.75 473 LYS B C 1
ATOM 7501 O O . LYS B 1 473 ? 22.297 -19.172 -26.406 1 83.75 473 LYS B O 1
ATOM 7506 N N . LEU B 1 474 ? 20.234 -18.922 -27.266 1 82.25 474 LEU B N 1
ATOM 7507 C CA . LEU B 1 474 ? 19.781 -20.219 -26.766 1 82.25 474 LEU B CA 1
ATOM 7508 C C . LEU B 1 474 ? 20.5 -21.344 -27.484 1 82.25 474 LEU B C 1
ATOM 7510 O O . LEU B 1 474 ? 20.953 -22.297 -26.844 1 82.25 474 LEU B O 1
ATOM 7514 N N . LEU B 1 475 ? 20.672 -21.156 -28.781 1 76.31 475 LEU B N 1
ATOM 7515 C CA . LEU B 1 475 ? 21.188 -22.25 -29.609 1 76.31 475 LEU B CA 1
ATOM 7516 C C . LEU B 1 475 ? 22.703 -22.219 -29.672 1 76.31 475 LEU B C 1
ATOM 7518 O O . LEU B 1 475 ? 23.359 -23.266 -29.828 1 76.31 475 LEU B O 1
ATOM 7522 N N . LYS B 1 476 ? 23.359 -21 -29.938 1 65.75 476 LYS B N 1
ATOM 7523 C CA . LYS B 1 476 ? 24.812 -20.938 -30.156 1 65.75 476 LYS B CA 1
ATOM 7524 C C . LYS B 1 476 ? 25.562 -20.875 -28.828 1 65.75 476 LYS B C 1
ATOM 7526 O O . LYS B 1 476 ? 26.781 -20.922 -28.797 1 65.75 476 LYS B O 1
ATOM 7531 N N . ASN B 1 477 ? 25.156 -21.344 -27.703 1 51.59 477 ASN B N 1
ATOM 7532 C CA . ASN B 1 477 ? 25.938 -21.203 -26.484 1 51.59 477 ASN B CA 1
ATOM 7533 C C . ASN B 1 477 ? 26.797 -19.953 -26.516 1 51.59 477 ASN B C 1
ATOM 7535 O O . ASN B 1 477 ? 27.906 -19.938 -25.969 1 51.59 477 ASN B O 1
ATOM 7539 N N . GLU B 1 478 ? 26.781 -19.016 -27.312 1 42.94 478 GLU B N 1
ATOM 7540 C CA . GLU B 1 478 ? 27.75 -17.922 -27.219 1 42.94 478 GLU B CA 1
ATOM 7541 C C . GLU B 1 478 ? 27.625 -17.188 -25.891 1 42.94 478 GLU B C 1
ATOM 7543 O O . GLU B 1 478 ? 26.531 -16.781 -25.5 1 42.94 478 GLU B O 1
ATOM 7548 N N . VAL B 1 479 ? 28.547 -17.578 -24.984 1 34.16 479 VAL B N 1
ATOM 7549 C CA . VAL B 1 479 ? 28.891 -16.781 -23.812 1 34.16 479 VAL B CA 1
ATOM 7550 C C . VAL B 1 479 ? 29.125 -15.328 -24.234 1 34.16 479 VAL B C 1
ATOM 7552 O O . VAL B 1 479 ? 29.844 -15.062 -25.203 1 34.16 479 VAL B O 1
#

Nearest PDB structures (foldseek):
  5fqu-assembly1_A  TM=8.010E-01  e=2.721E-11  Pseudomonas aeruginosa PAO1
  5fya-assembly1_A  TM=7.797E-01  e=2.879E-11  Pseudomonas aeruginosa PAO1
  5fya-assembly1_B  TM=7.638E-01  e=3.812E-11  Pseudomonas aeruginosa PAO1
  5fqu-assembly1_B  TM=7.824E-01  e=6.683E-11  Pseudomonas aeruginosa PAO1
  7pge-assembly1_B  TM=1.893E-01  e=1.933E+00  Escherichia coli

InterPro domains:
  IPR002641 Patatin-like phospholipase domain [PF01734] (16-176)
  IPR002641 Patatin-like phospholipase domain [PS51635] (16-186)
  IPR016035 Acyl transferase/acyl hydrolase/lysophospholipase [SSF52151] (11-198)

Foldseek 3Di:
DQFDQDDDPVDFAEEEWQFAAALLSLLVLLLVVLCVVVVHHHNAYEAFANRLLVLQLVLLVDDSVLQNVLQQPDDLCLQVVFQPPVCVQVLQVRPLPDRLVSCLPPVCVSSVGDLVSSLVSQTRYWYWKAFPVVRDIDTHGSNRDHPLSSSQRNADPSRHAWDDDPHTTIHGNLQAERIDVVVVVLQQGQEYEYEDQLADEDDQFDGDVSVVSVSSNCRHLVNQLVVLVVLVVQQVCLVVVNRPRDHVHRHAYAYQYAQAHDDGDVLCNLVLDGSLQSSLRSNQSSLVCVVVPDPRHDDSDPVSRHHYQQAWKKKFWAKWWDWKDQDPDIWTKIKTKIWMWGDDPVDIDIDIWIWMATPVVRDIWTFYHKDWDWDDDPVQWIKIWMWTWTDDPVFIKIKIKIFTANALVCLQQQNGRFKMKIFIGTPVDPDTRMIDMIGDDSVRSNVRLVSMFIAHSSGDGDDNVVVSVSVCCVHVVPD/DQFDQDDDPVDFAEEEWQFAAALLSLLVLLLSVLCVVVVHHHNAYEAFANRLLVLQLVLLVDDSVLQNVLQQPDDLCLQVVFQPPVCVQVLQVRPLPDRLVSCLPPVCVSSVGALVSSLVSQTRYWYWKAFPVVRDIDTHGSNGDHPLSSSQRNQDPSRHAWDDDPHTTIHGNLQAERIDVVVVVLQQGQEYEYEDQLADEDDQFDGDVSVVSVSSNCRHLVNQLVVLVVLVVQQVCLVVVNRPRDHVHRHAYAYQYAQAHDDGDVLCNVVLDGSLQSSLRSNQSSLVCVVVPDPRHDDSDPVSRHHYQQAWKKKFWAKWWDWKDQDPDIWTKIKTKIWMWGDDPVDIDIDIWIWMATPVVRDIWTFYHKDWDWDDDPVQWIKIWMWTWTDDPVFIKIKIKIFTANALVCLCQQNGRFKMKIFIGTPVDPDTRMIDMIGDDSVRSNVRLVSMFIAHSSGDGDDSVVVSVSVCCVHVVPD

Organism: Cyclobacterium marinum (strain ATCC 25205 / DSM 745 / LMG 13164 / NCIMB 1802) (NCBI:txid880070)

Solvent-accessible surface area (backbone atoms only — not comparable to full-atom values): 47490 Å² total; per-residue (Å²): 113,52,67,37,84,69,72,56,93,87,46,75,40,24,22,39,37,31,23,22,37,53,74,55,39,36,19,50,38,16,28,48,43,41,39,46,76,72,64,49,60,19,47,32,36,39,7,12,28,30,13,30,59,58,40,45,31,48,32,53,66,50,48,55,70,56,54,42,51,42,46,57,68,54,65,63,62,41,57,39,66,26,51,58,74,76,39,60,65,40,53,55,79,48,67,44,65,49,30,64,54,23,37,61,70,45,47,34,54,67,57,62,47,48,42,68,57,20,32,72,63,47,43,51,33,30,38,32,23,16,34,49,39,62,38,42,75,42,71,41,39,28,75,71,44,44,62,67,53,58,53,14,11,55,17,45,75,73,67,29,53,64,35,75,57,92,94,36,40,25,18,27,13,46,42,37,43,20,51,69,62,61,64,41,38,65,71,32,36,23,36,39,39,35,44,49,64,63,54,33,60,41,69,90,47,64,56,57,67,46,37,52,49,49,46,43,29,27,8,25,46,24,34,44,50,52,50,35,52,40,50,53,50,49,32,53,31,35,75,72,71,56,38,88,46,68,44,89,57,69,66,26,42,39,64,47,49,59,68,50,68,72,79,59,59,69,36,47,71,68,56,43,38,52,44,56,54,32,19,21,44,21,22,18,41,36,44,51,43,63,76,65,55,56,91,74,32,50,67,77,50,59,75,54,59,48,29,50,74,49,37,31,31,41,33,44,55,46,63,28,40,36,50,33,32,44,83,89,44,76,40,51,34,37,42,40,37,36,37,36,40,28,37,50,101,85,45,76,48,68,49,68,31,30,34,42,30,33,65,86,80,63,49,66,31,48,26,30,57,60,49,63,44,80,41,85,42,93,86,68,51,32,28,40,36,38,38,28,34,26,56,55,97,86,48,54,31,38,37,38,35,42,37,47,41,77,41,49,68,35,36,76,70,27,67,27,55,46,47,34,48,41,35,33,23,42,81,87,41,92,54,68,52,29,40,33,58,26,36,36,54,60,68,54,31,44,46,26,56,70,33,34,39,37,33,38,63,61,63,44,80,49,56,70,71,53,49,42,53,52,44,38,45,69,69,60,63,67,125,113,54,67,37,84,70,71,58,91,89,47,77,40,25,22,38,37,32,22,22,37,53,74,55,38,36,20,50,38,16,28,48,44,41,39,46,76,71,66,49,60,19,46,31,34,38,7,11,27,31,13,31,59,59,41,43,30,48,33,53,66,50,50,54,71,56,53,42,49,40,46,56,67,55,64,64,63,41,58,39,66,27,51,58,74,76,40,59,65,41,55,55,78,48,67,46,63,48,30,64,55,22,35,61,73,45,48,35,54,66,56,64,48,49,40,69,58,21,32,72,62,48,42,52,31,30,39,33,23,15,33,51,39,62,37,41,76,42,70,42,39,28,77,71,43,43,62,64,55,58,52,12,12,57,16,45,75,76,65,28,53,66,35,76,57,90,94,35,38,24,19,28,13,46,42,37,42,21,51,70,62,62,64,42,39,66,70,31,34,21,36,37,39,33,44,49,64,62,53,33,61,40,69,89,48,66,57,57,67,46,37,52,50,50,47,44,28,28,9,26,46,24,33,42,50,51,51,34,49,39,50,53,50,50,34,52,31,36,74,71,72,55,38,88,46,69,42,89,58,71,66,26,42,39,64,47,50,58,68,50,67,71,80,60,60,68,37,47,71,68,58,42,38,52,44,56,54,34,19,21,43,21,21,18,41,35,44,49,44,63,75,64,54,56,90,74,31,51,67,76,51,60,76,55,58,48,29,49,75,52,38,30,31,41,34,43,56,46,62,28,39,36,50,32,31,46,84,88,45,76,41,50,35,38,41,39,38,36,35,36,41,29,37,48,102,85,46,76,46,68,46,71,33,30,34,43,31,34,64,87,78,64,50,67,30,50,27,30,56,58,49,63,45,82,40,84,44,93,87,69,52,32,27,40,38,38,39,28,36,26,58,56,96,86,48,53,29,37,38,38,35,41,38,46,42,79,43,49,69,34,36,78,68,28,65,28,55,46,45,34,46,40,35,33,23,41,80,88,40,91,56,68,53,29,39,32,57,27,35,36,54,60,67,55,31,44,45,26,58,69,32,33,39,36,35,38,65,62,64,44,80,49,56,69,70,52,50,42,51,50,44,38,44,69,68,61,64,65,125

pLDDT: mean 89.65, std 13.04, range [34.16, 98.88]

Secondary structure (DSSP, 8-state):
--B-SPPPSSS--EEEEE---GGGGHHHHHHHHHHHHTT--BSEEEEETTHHHHHHHHHTT--HHHHHHHHHT--GGGGTSSS-HHHHTSGGG--S-SHHHHIIIIIHHHHT--HHHHHHH--SEEEEEEETTTTEEEEEETTT--HHHHHHHT--TTTS--EEETTEEEE-GGGT-SS-HHHHHHTT-SEEEEE--S---SS---SHHHHHHHHHHHHHHHHHHHHHHHHHHHHHHHHTT--TT--SS--EEEEE--SSPPPPTHHHHTTSS-HHHHHHHHHHHHHHHHHT--TT---SSGGGTPPPP--EEEEEEEEEEEEEEETTEEEEEEEEEEEEEEE-SS-EEEEEEEEEEETTT--EEEEEEEEEEEE--TTS--EEEEEEEEE-SS-EEEEEEEEE---HHHHHTT-S--EEEEEEE-TT-SSEEEEEEEE--HHHHHHHHHH-EEE-TTS-B--HHHHHHHHHHHHS---/--B-S---SSS--EEEEE---GGGGHHHHHHHHHHHHTT--BSEEEEETTHHHHHHHHHTT--HHHHHHHHHT--GGGGTSSS-TTTTTSGGG--S-SHHHHIIIIIHHHHT--HHHHHHH--SEEEEEEETTTTEEEEEETTT--HHHHHHHT--TTTS--EEETTEEEE-GGGT-SS-HHHHHHTT-SEEEEE--S---SS---SHHHHHHHHHHHHHHHHHHHHHHHHHHHHHHHHTT--TT--SS--EEEEE--SSPPPPTHHHHTTSS-HHHHHHHHHHHHHHHHHT--TT---SSGGGTPPPP--EEEEEEEEEEEEEEETTEEEEEEEEEEEEEEE-SS-EEEEEEEEEEETTT--EEEEEEEEEEEE--TTS--EEEEEEEEE-SS-EEEEEEEEE---HHHHHTT-S--EEEEEEE-TT-SSEEEEEEEE--HHHHHHHHHH-EEE-TTS-B--HHHHHHHHHHHHS---

Sequence (958 aa):
MLVTKQASKDQPNRALILAGGGMRVAYQSGVMKAMEEEGLVFCHTDGASGGIFNAAMLASGYPVENIMEKWKTLNFNHFTSFIKLKEYFRPWNLRALGDADGIRDKVLPHFGVNAENINKLNLPVTFSVCNFTKKKVEAIPTDQVEENHLLAGVSLPILMPALKVKNDWLIDAVWIKDANLLEAVKKGAEDLWLIWGIGNYPSYLSGSLNQYVHSIEMSANGALFEEFEQIKWINKLIELGHSPYGQIRKIKVFVVKPKLPLPLDPELFLKKLTARALINMGYQNAKNYFKELPENGDALDFSATQTIDSGDYLCLPMEFSGEILEGTKSHQVIFYLFLRLSHSDEFKILEAFSSLCFVENGEEMIGGETLVEMVKSVEGNDSIAIETALQGKSATYVLKTKLRCSGPRYWLLGLAFKSIDLKLFSPLEKNDLMAGTLYQSFVSRLKGVILSLAKKRNGTNAGIAFKYRMLQKLLKNEVMLVTKQASKDQPNRALILAGGGMRVAYQSGVMKAMEEEGLVFCHTDGASGGIFNAAMLASGYPVENIMEKWKTLNFNHFTSFIKLKEYFRPWNLRALGDADGIRDKVLPHFGVNAENINKLNLPVTFSVCNFTKKKVEAIPTDQVEENHLLAGVSLPILMPALKVKNDWLIDAVWIKDANLLEAVKKGAEDLWLIWGIGNYPSYLSGSLNQYVHSIEMSANGALFEEFEQIKWINKLIELGHSPYGQIRKIKVFVVKPKLPLPLDPELFLKKLTARALINMGYQNAKNYFKELPENGDALDFSATQTIDSGDYLCLPMEFSGEILEGTKSHQVIFYLFLRLSHSDEFKILEAFSSLCFVENGEEMIGGETLVEMVKSVEGNDSIAIETALQGKSATYVLKTKLRCSGPRYWLLGLAFKSIDLKLFSPLEKNDLMAGTLYQSFVSRLKGVILSLAKKRNGTNAGIAFKYRMLQKLLKNEV

Radius of gyration: 31.82 Å; Cα contacts (8 Å, |Δi|>4): 2310; chains: 2; bounding box: 61×108×75 Å

=== Feature glossary ===
Key to the feature types in this record:

Secondary structure (8-state, DSSP). Secondary structure is the local, repeating backbone conformation. DSSP classifies it into eight states by reading the hydrogen-bond network: three helix types (H, G, I), two β types (E, B), two non-regular types (T, S), and unstructured coil (-).

Backbone torsions (φ/ψ). Backbone dihedral angles. Every residue except chain termini has a φ (preceding-C → N → Cα → C) and a ψ (N → Cα → C → next-N). They are reported in degrees following the IUPAC sign convention. Secondary structure is essentially a statement about which (φ, ψ) basin each residue occupies.

Predicted aligned error. Predicted Aligned Error (PAE) is an AlphaFold confidence matrix: entry (i, j) is the expected error in the position of residue j, in ångströms, when the prediction is superimposed on the true structure at residue i. Low PAE within a block of residues means that block is internally rigid and well-predicted; high PAE between two blocks means their relative placement is uncertain even if each block individually is confident.

B-factor. B-factor (Debye–Waller factor) reflects atomic displacement in the crystal lattice. It is an experimental observable (units Å²), not a prediction; low values mean the atom is pinned down, high values mean it moves or is heterogeneous across the crystal.

Secondary structure (3-state, P-SEA). Three-state secondary structure (P-SEA) collapses the eight DSSP classes into helix (a), strand (b), and coil (c). P-SEA assigns these from Cα geometry alone — distances and angles — without requiring backbone oxygens, so it works on any Cα trace.

Sequence. Primary structure: the covalent order of the twenty standard amino acids along the backbone. Two proteins with the same sequence will (almost always) fold to the same structure; two with 30% identity often share a fold but not the details.

pLDDT. pLDDT is the predicted lDDT-Cα score: AlphaFold's confidence that the local environment of each residue (all inter-atomic distances within 15 Å) is correctly placed. It is a per-residue number between 0 and 100, with higher meaning more reliable.

InterPro / GO / CATH / organism. Functional annotations link the protein to curated databases. InterPro entries identify conserved domains and families by matching the 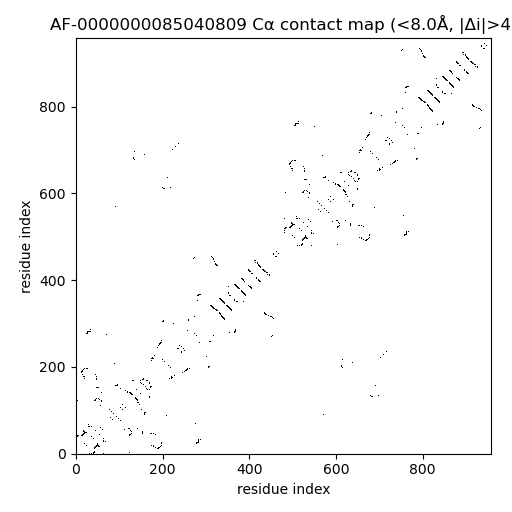sequence against member-database signatures (Pfam, PROSITE, CDD, …). Gene Ontology (GO) terms describe molecular function, biological process, and cellular component in a controlled vocabulary. CATH places the structure in a hierarchical fold classification (Class/Architecture/Topology/Homologous-superfamily). The organism is the source species.

Contact-map, Ramachandran, and PAE plots. Three diagnostic plots accompany the record. The Cα contact map visualizes the tertiary structure as a 2D adjacency matrix (8 Å cutoff, sequence-local contacts suppressed). The Ramachandran plot shows the distribution of backbone (φ, ψ) torsions, with points in the α and β basins reflecting secondary structure content. The PAE plot shows AlphaFold's inter-residue confidence as a color matrix.

mmCIF coordinates. The mmCIF table is the protein's shape written out atom by atom. For each backbone N, Cα, C, and carbonyl O, it records an (x, y, z) coordinate triple in Å plus the residue type, chain letter, and residue number.

Radius of gyration, Cα contacts, bounding box. Three whole-structure scalars: the radius of gyration (RMS distance of Cα from centroid, in Å), the count of Cα–Cα contacts (pairs closer than 8 Å and separated by more than four residues in sequence — i.e. tertiary, not local, contacts), and the bounding-box dimensions. Together they distinguish compact globular folds from extended fibres or disordered chains.

Foldseek 3Di. The Foldseek 3Di string encodes local tertiary geometry as a 20-letter alphabet — one character per residue — derived from the relative positions of nearby Cα atoms. Unlike the amino-acid sequence, 3Di is a direct function of the 3D structure, so two proteins with the same fold have similar 3Di strings even at low sequence identity.

Rendered structure images. Six rendered views show the 3D structure from the faces of a cube — i.e. along ±x, ±y, ±z. Rendering representation is drawn randomly per protein from cartoon (secondary-structure ribbons), sticks (backbone bonds), or molecular surface; coloring is either N→C rainbow (blue at the N-terminus through red at the C-terminus) or one color per chain.

Nearest PDB structures. The Foldseek neighbor list gives the closest experimentally determined structures in the PDB, ranked by structural alignment. TM-score near 1 means near-identical fold; near 0.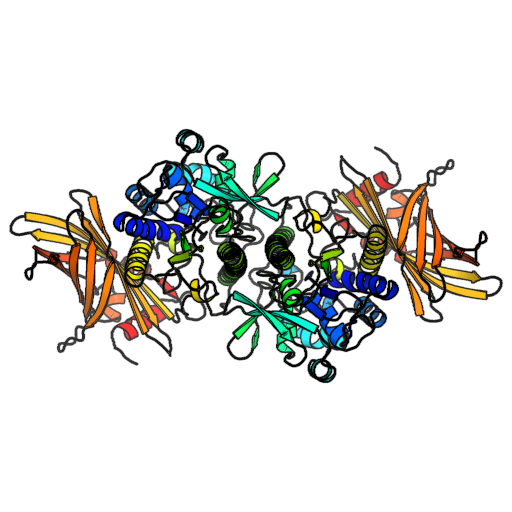3 means only rough topology match. This is how one finds what a novel AlphaFold prediction most resembles in the solved-structure universe.

Solvent-accessible surface area. SASA measures how much of the protein is reachable by solvent. It is computed by rolling a water-sized probe over the atomic surface and summing the exposed area (Å²). Per-residue SASA distinguishes core (buried, low SASA) from surface (exposed, high SASA) residues; total SASA is a whole-molecule size measure.